Protein AF-A0A0N8H5M4-F1 (afdb_monomer_lite)

Structure (mmCIF, N/CA/C/O backbone):
data_AF-A0A0N8H5M4-F1
#
_entry.id   AF-A0A0N8H5M4-F1
#
loop_
_atom_site.group_PDB
_atom_site.id
_atom_site.type_symbol
_atom_site.label_atom_id
_atom_site.label_alt_id
_atom_site.label_comp_id
_atom_site.label_asym_id
_atom_site.label_entity_id
_atom_site.label_seq_id
_atom_site.pdbx_PDB_ins_code
_atom_site.Cartn_x
_atom_site.Cartn_y
_atom_site.Cartn_z
_atom_site.occupancy
_atom_site.B_iso_or_equiv
_atom_site.auth_seq_id
_atom_site.auth_comp_id
_atom_site.auth_asym_id
_atom_site.auth_atom_id
_atom_site.pdbx_PDB_model_num
ATOM 1 N N . MET A 1 1 ? -62.788 48.405 -39.556 1.00 37.62 1 MET A N 1
ATOM 2 C CA . MET A 1 1 ? -63.525 47.145 -39.774 1.00 37.62 1 MET A CA 1
ATOM 3 C C . MET A 1 1 ? -62.569 46.245 -40.528 1.00 37.62 1 MET A C 1
ATOM 5 O O . MET A 1 1 ? -62.285 46.554 -41.677 1.00 37.62 1 MET A O 1
ATOM 9 N N . PRO A 1 2 ? -61.886 45.372 -39.782 1.00 44.59 2 PRO A N 1
ATOM 10 C CA . PRO A 1 2 ? -60.475 45.684 -39.524 1.00 44.59 2 PRO A CA 1
ATOM 11 C C . PRO A 1 2 ? -59.575 44.454 -39.722 1.00 44.59 2 PRO A C 1
ATOM 13 O O . PRO A 1 2 ? -59.964 43.331 -39.426 1.00 44.59 2 PRO A O 1
ATOM 16 N N . ASP A 1 3 ? -58.442 44.598 -40.395 1.00 27.02 3 ASP A N 1
ATOM 17 C CA . ASP A 1 3 ? -57.163 45.068 -39.841 1.00 27.02 3 ASP A CA 1
ATOM 18 C C . ASP A 1 3 ? -56.631 44.174 -38.709 1.00 27.02 3 ASP A C 1
ATOM 20 O O . ASP A 1 3 ? -56.912 44.365 -37.528 1.00 27.02 3 ASP A O 1
ATOM 24 N N . SER A 1 4 ? -55.810 43.205 -39.114 1.00 34.00 4 SER A N 1
ATOM 25 C CA . SER A 1 4 ? -54.630 42.723 -38.380 1.00 34.00 4 SER A CA 1
ATOM 26 C C . SER A 1 4 ? -53.701 43.894 -38.011 1.00 34.00 4 SER A C 1
ATOM 28 O O . SER A 1 4 ? -53.547 44.784 -38.854 1.00 34.00 4 SER A O 1
ATOM 30 N N . PRO A 1 5 ? -53.056 43.917 -36.818 1.00 43.84 5 PRO A N 1
ATOM 31 C CA . PRO A 1 5 ? -51.705 43.326 -36.673 1.00 43.84 5 PRO A CA 1
ATOM 32 C C . PRO A 1 5 ? -51.276 42.802 -35.261 1.00 43.84 5 PRO A C 1
ATOM 34 O O . PRO A 1 5 ? -51.741 43.293 -34.242 1.00 43.84 5 PRO A O 1
ATOM 37 N N . VAL A 1 6 ? -50.342 41.826 -35.276 1.00 34.84 6 VAL A N 1
ATOM 38 C CA . VAL A 1 6 ? -49.089 41.588 -34.479 1.00 34.84 6 VAL A CA 1
ATOM 39 C C . VAL A 1 6 ? -49.078 41.716 -32.928 1.00 34.84 6 VAL A C 1
ATOM 41 O O . VAL A 1 6 ? -49.584 42.685 -32.371 1.00 34.84 6 VAL A O 1
ATOM 44 N N . PRO A 1 7 ? -48.348 40.814 -32.227 1.00 31.52 7 PRO A N 1
ATOM 45 C CA . PRO A 1 7 ? -47.165 41.270 -31.478 1.00 31.52 7 PRO A CA 1
ATOM 46 C C . PRO A 1 7 ? -45.878 40.455 -31.746 1.00 31.52 7 PRO A C 1
ATOM 48 O O . PRO A 1 7 ? -45.910 39.244 -31.954 1.00 31.52 7 PRO A O 1
ATOM 51 N N . ASN A 1 8 ? -44.766 41.198 -31.740 1.00 27.83 8 ASN A N 1
ATOM 52 C CA . ASN A 1 8 ? -43.361 40.806 -31.891 1.00 27.83 8 ASN A CA 1
ATOM 53 C C . ASN A 1 8 ? -42.763 40.165 -30.622 1.00 27.83 8 ASN A C 1
ATOM 55 O O . ASN A 1 8 ? -43.157 40.518 -29.513 1.00 27.83 8 ASN A O 1
ATOM 59 N N . ASP A 1 9 ? -41.752 39.321 -30.860 1.00 30.03 9 ASP A N 1
ATOM 60 C CA . ASP A 1 9 ? -40.502 39.054 -30.117 1.00 30.03 9 ASP A CA 1
ATOM 61 C C . ASP A 1 9 ? -40.310 39.592 -28.686 1.00 30.03 9 ASP A C 1
ATOM 63 O O . ASP A 1 9 ? -40.304 40.800 -28.457 1.00 30.03 9 ASP A O 1
ATOM 67 N N . ALA A 1 10 ? -39.917 38.698 -27.769 1.00 25.28 10 ALA A N 1
ATOM 68 C CA . ALA A 1 10 ? -38.540 38.610 -27.247 1.00 25.28 10 ALA A CA 1
ATOM 69 C C . ALA A 1 10 ? -38.411 37.375 -26.329 1.00 25.28 10 ALA A C 1
ATOM 71 O O . ALA A 1 10 ? -39.339 37.043 -25.596 1.00 25.28 10 ALA A O 1
ATOM 72 N N . GLY A 1 11 ? -37.286 36.666 -26.435 1.00 26.17 11 GLY A N 1
ATOM 73 C CA . GLY A 1 11 ? -37.124 35.291 -25.968 1.00 26.17 11 GLY A CA 1
ATOM 74 C C . GLY A 1 11 ? -36.993 35.069 -24.463 1.00 26.17 11 GLY A C 1
ATOM 75 O O . GLY A 1 11 ? -36.697 35.977 -23.692 1.00 26.17 11 GLY A O 1
ATOM 76 N N . ASP A 1 12 ? -37.129 33.796 -24.096 1.00 25.80 12 ASP A N 1
ATOM 77 C CA . ASP A 1 12 ? -36.547 33.243 -22.882 1.00 25.80 12 ASP A CA 1
ATOM 78 C C . ASP A 1 12 ? -35.993 31.846 -23.202 1.00 25.80 12 ASP A C 1
ATOM 80 O O . ASP A 1 12 ? -36.721 30.923 -23.579 1.00 25.80 12 ASP A O 1
ATOM 84 N N . HIS A 1 13 ? -34.667 31.732 -23.150 1.00 30.00 13 HIS A N 1
ATOM 85 C CA . HIS A 1 13 ? -33.951 30.467 -23.204 1.00 30.00 13 HIS A CA 1
ATOM 86 C C . HIS A 1 13 ? -34.023 29.844 -21.809 1.00 30.00 13 HIS A C 1
ATOM 88 O O . HIS A 1 13 ? -33.253 30.202 -20.925 1.00 30.00 13 HIS A O 1
ATOM 94 N N . GLY A 1 14 ? -34.922 28.882 -21.631 1.00 25.58 14 GLY A N 1
ATOM 95 C CA . GLY A 1 14 ? -35.011 28.084 -20.414 1.00 25.58 14 GLY A CA 1
ATOM 96 C C . GLY A 1 14 ? -35.632 26.730 -20.716 1.00 25.58 14 GLY A C 1
ATOM 97 O O . GLY A 1 14 ? -36.817 26.522 -20.484 1.00 25.58 14 GLY A O 1
ATOM 98 N N . SER A 1 15 ? -34.850 25.808 -21.279 1.00 24.70 15 SER A N 1
ATOM 99 C CA . SER A 1 15 ? -35.245 24.404 -21.406 1.00 24.70 15 SER A CA 1
ATOM 100 C C . SER A 1 15 ? -35.231 23.750 -20.021 1.00 24.70 15 SER A C 1
ATOM 102 O O . SER A 1 15 ? -34.211 23.220 -19.581 1.00 24.70 15 SER A O 1
ATOM 104 N N . SER A 1 16 ? -36.361 23.812 -19.321 1.00 26.50 16 SER A N 1
ATOM 105 C CA . SER A 1 16 ? -36.652 22.984 -18.156 1.00 26.50 16 SER A CA 1
ATOM 106 C C . SER A 1 16 ? -36.881 21.537 -18.603 1.00 26.50 16 SER A C 1
ATOM 108 O O . SER A 1 16 ? -37.829 21.226 -19.325 1.00 26.50 16 SER A O 1
ATOM 110 N N . LEU A 1 17 ? -35.994 20.633 -18.184 1.00 25.94 17 LEU A N 1
ATOM 111 C CA . LEU A 1 17 ? -36.285 19.199 -18.177 1.00 25.94 17 LEU A CA 1
ATOM 112 C C . LEU A 1 17 ? -37.403 18.917 -17.148 1.00 25.94 17 LEU A C 1
ATOM 114 O O . LEU A 1 17 ? -37.484 19.615 -16.136 1.00 25.94 17 LEU A O 1
ATOM 118 N N . PRO A 1 18 ? -38.288 17.938 -17.402 1.00 28.33 18 PRO A N 1
ATOM 119 C CA . PRO A 1 18 ? -39.512 17.741 -16.632 1.00 28.33 18 PRO A CA 1
ATOM 120 C C . PRO A 1 18 ? -39.230 17.214 -15.216 1.00 28.33 18 PRO A C 1
ATOM 122 O O . PRO A 1 18 ? -38.476 16.258 -15.037 1.00 28.33 18 PRO A O 1
ATOM 125 N N . GLU A 1 19 ? -39.892 17.805 -14.217 1.00 32.44 19 GLU A N 1
ATOM 126 C CA . GLU A 1 19 ? -39.996 17.272 -12.855 1.00 32.44 19 GLU A CA 1
ATOM 127 C C . GLU A 1 19 ? -40.595 15.857 -12.881 1.00 32.44 19 GLU A C 1
ATOM 129 O O . GLU A 1 19 ? -41.802 15.670 -13.033 1.00 32.44 19 GLU A O 1
ATOM 134 N N . LEU A 1 20 ? -39.757 14.840 -12.687 1.00 28.84 20 LEU A N 1
ATOM 135 C CA . LEU A 1 20 ? -40.200 13.516 -12.255 1.00 28.84 20 LEU A CA 1
ATOM 136 C C . LEU A 1 20 ? -40.468 13.568 -10.744 1.00 28.84 20 LEU A C 1
ATOM 138 O O . LEU A 1 20 ? -39.641 13.168 -9.921 1.00 28.84 20 LEU A O 1
ATOM 142 N N . SER A 1 21 ? -41.641 14.077 -10.371 1.00 31.70 21 SER A N 1
ATOM 143 C CA . SER A 1 21 ? -42.228 13.854 -9.051 1.00 31.70 21 SER A CA 1
ATOM 144 C C . SER A 1 21 ? -42.687 12.395 -8.957 1.00 31.70 21 SER A C 1
ATOM 146 O O . SER A 1 21 ? -43.831 12.043 -9.229 1.00 31.70 21 SER A O 1
ATOM 148 N N . ILE A 1 22 ? -41.766 11.501 -8.591 1.00 37.31 22 ILE A N 1
ATOM 149 C CA . ILE A 1 22 ? -42.132 10.140 -8.189 1.00 37.31 22 ILE A CA 1
ATOM 150 C C . ILE A 1 22 ? -42.882 10.266 -6.856 1.00 37.31 22 ILE A C 1
ATOM 152 O O . ILE A 1 22 ? -42.269 10.386 -5.793 1.00 37.31 22 ILE A O 1
ATOM 156 N N . GLU A 1 23 ? -44.215 10.286 -6.903 1.00 36.38 23 GLU A N 1
ATOM 157 C CA . GLU A 1 23 ? -45.057 10.112 -5.719 1.00 36.38 23 GLU A CA 1
ATOM 158 C C . GLU A 1 23 ? -44.729 8.746 -5.091 1.00 36.38 23 GLU A C 1
ATOM 160 O O . GLU A 1 23 ? -45.238 7.711 -5.523 1.00 36.38 23 GLU A O 1
ATOM 165 N N . GLU A 1 24 ? -43.861 8.699 -4.066 1.00 50.28 24 GLU A N 1
ATOM 166 C CA . GLU A 1 24 ? -43.756 7.466 -3.279 1.00 50.28 24 GLU A CA 1
ATOM 167 C C . GLU A 1 24 ? -45.148 7.183 -2.675 1.00 50.28 24 GLU A C 1
ATOM 169 O O . GLU A 1 24 ? -45.769 8.108 -2.135 1.00 50.28 24 GLU A O 1
ATOM 174 N N . PRO A 1 25 ? -45.646 5.936 -2.706 1.00 47.28 25 PRO A N 1
ATOM 175 C CA . PRO A 1 25 ? -46.982 5.605 -2.215 1.00 47.28 25 PRO A CA 1
ATOM 176 C C . PRO A 1 25 ? -47.180 6.018 -0.745 1.00 47.28 25 PRO A C 1
ATOM 178 O O . PRO A 1 25 ? -46.230 6.057 0.040 1.00 47.28 25 PRO A O 1
ATOM 181 N N . SER A 1 26 ? -48.420 6.320 -0.345 1.00 49.78 26 SER A N 1
ATOM 182 C CA . SER A 1 26 ? -48.770 6.641 1.048 1.00 49.78 26 SER A CA 1
ATOM 183 C C . SER A 1 26 ? -48.481 5.446 1.970 1.00 49.78 26 SER A C 1
ATOM 185 O O . SER A 1 26 ? -49.097 4.392 1.814 1.00 49.78 26 SER A O 1
ATOM 187 N N . ARG A 1 27 ? -47.557 5.591 2.930 1.00 62.12 27 ARG A N 1
ATOM 188 C CA . ARG A 1 27 ? -47.071 4.501 3.806 1.00 62.12 27 ARG A CA 1
ATOM 189 C C . ARG A 1 27 ? -47.353 4.771 5.280 1.00 62.12 27 ARG A C 1
ATOM 191 O O . ARG A 1 27 ? -47.233 5.905 5.729 1.00 62.12 27 ARG A O 1
ATOM 198 N N . SER A 1 28 ? -47.671 3.726 6.041 1.00 61.53 28 SER A N 1
ATOM 199 C CA . SER A 1 28 ? -48.086 3.812 7.452 1.00 61.53 28 SER A CA 1
ATOM 200 C C . SER A 1 28 ? -46.942 3.913 8.477 1.00 61.53 28 SER A C 1
ATOM 202 O O . SER A 1 28 ? -47.205 3.929 9.675 1.00 61.53 28 SER A O 1
ATOM 204 N N . GLY A 1 29 ? -45.675 3.936 8.044 1.00 63.72 29 GLY A N 1
ATOM 205 C CA . GLY A 1 29 ? -44.494 3.948 8.926 1.00 63.72 29 GLY A CA 1
ATOM 206 C C . GLY A 1 29 ? -44.137 2.599 9.582 1.00 63.72 29 GLY A C 1
ATOM 207 O O . GLY A 1 29 ? -43.062 2.481 10.159 1.00 63.72 29 GLY A O 1
ATOM 208 N N . PHE A 1 30 ? -44.992 1.572 9.460 1.00 72.06 30 PHE A N 1
ATOM 209 C CA . PHE A 1 30 ? -44.821 0.244 10.086 1.00 72.06 30 PHE A CA 1
ATOM 210 C C . PHE A 1 30 ? -44.531 -0.909 9.103 1.00 72.06 30 PHE A C 1
ATOM 212 O O . PHE A 1 30 ? -44.166 -2.003 9.508 1.00 72.06 30 PHE A O 1
ATOM 219 N N . GLN A 1 31 ? -44.743 -0.737 7.798 1.00 64.44 31 GLN A N 1
ATOM 220 C CA . GLN A 1 31 ? -44.633 -1.842 6.833 1.00 64.44 31 GLN A CA 1
ATOM 221 C C . GLN A 1 31 ? -43.302 -1.794 6.085 1.00 64.44 31 GLN A C 1
ATOM 223 O O . GLN A 1 31 ? -43.162 -0.969 5.186 1.00 64.44 31 GLN A O 1
ATOM 228 N N . THR A 1 32 ? -42.351 -2.679 6.428 1.00 58.28 32 THR A N 1
ATOM 229 C CA . THR A 1 32 ? -41.020 -2.699 5.774 1.00 58.28 32 THR A CA 1
ATOM 230 C C . THR A 1 32 ? -40.547 -4.037 5.209 1.00 58.28 32 THR A C 1
ATOM 232 O O . THR A 1 32 ? -39.591 -4.057 4.436 1.00 58.28 32 THR A O 1
ATOM 235 N N . SER A 1 33 ? -41.214 -5.156 5.521 1.00 54.38 33 SER A N 1
ATOM 236 C CA . SER A 1 33 ? -40.814 -6.482 5.006 1.00 54.38 33 SER A CA 1
ATOM 237 C C . SER A 1 33 ? -40.836 -6.536 3.477 1.00 54.38 33 SER A C 1
ATOM 239 O O . SER A 1 33 ? -39.895 -7.034 2.859 1.00 54.38 33 SER A O 1
ATOM 241 N N . ASP A 1 34 ? -41.857 -5.926 2.876 1.00 57.69 34 ASP A N 1
ATOM 242 C CA . ASP A 1 34 ? -42.096 -5.938 1.430 1.00 57.69 34 ASP A CA 1
ATOM 243 C C . ASP A 1 34 ? -41.511 -4.710 0.731 1.00 57.69 34 ASP A C 1
ATOM 245 O O . ASP A 1 34 ? -41.918 -4.363 -0.376 1.00 57.69 34 ASP A O 1
ATOM 249 N N . GLU A 1 35 ? -40.575 -4.009 1.382 1.00 64.62 35 GLU A N 1
ATOM 250 C CA . GLU A 1 35 ? -39.999 -2.824 0.766 1.00 64.62 35 GLU A CA 1
ATOM 251 C C . GLU A 1 35 ? -39.234 -3.181 -0.513 1.00 64.62 35 GLU A C 1
ATOM 253 O O . GLU A 1 35 ? -38.322 -4.017 -0.464 1.00 64.62 35 GLU A O 1
ATOM 258 N N . PRO A 1 36 ? -39.591 -2.557 -1.647 1.00 67.38 36 PRO A N 1
ATOM 259 C CA . PRO A 1 36 ? -38.844 -2.714 -2.881 1.00 67.38 36 PRO A CA 1
ATOM 260 C C . PRO A 1 36 ? -37.422 -2.182 -2.688 1.00 67.38 36 PRO A C 1
ATOM 262 O O . PRO A 1 36 ? -37.188 -1.281 -1.872 1.00 67.38 36 PRO A O 1
ATOM 265 N N . HIS A 1 37 ? -36.471 -2.764 -3.413 1.00 75.69 37 HIS A N 1
ATOM 266 C CA . HIS A 1 37 ? -35.094 -2.300 -3.399 1.00 75.69 37 HIS A CA 1
ATOM 267 C C . HIS A 1 37 ? -35.050 -0.820 -3.814 1.00 75.69 37 HIS A C 1
ATOM 269 O O . HIS A 1 37 ? -35.879 -0.402 -4.623 1.00 75.69 37 HIS A O 1
ATOM 275 N N . PRO A 1 38 ? -34.113 0.005 -3.318 1.00 76.19 38 PRO A N 1
ATOM 276 C CA . PRO A 1 38 ? -33.990 1.390 -3.768 1.00 76.19 38 PRO A CA 1
ATOM 277 C C . PRO A 1 38 ? -34.025 1.587 -5.292 1.00 76.19 38 PRO A C 1
ATOM 279 O O . PRO A 1 38 ? -34.680 2.508 -5.771 1.00 76.19 38 PRO A O 1
ATOM 282 N N . THR A 1 39 ? -33.418 0.673 -6.054 1.00 72.62 39 THR A N 1
ATOM 283 C CA . THR A 1 39 ? -33.432 0.683 -7.532 1.00 72.62 39 THR A CA 1
ATOM 284 C C . THR A 1 39 ? -34.775 0.360 -8.170 1.00 72.62 39 THR A C 1
ATOM 286 O O . THR A 1 39 ? -34.979 0.656 -9.340 1.00 72.62 39 THR A O 1
ATOM 289 N N . ASP A 1 40 ? -35.686 -0.257 -7.425 1.00 75.31 40 ASP A N 1
ATOM 290 C CA . ASP A 1 40 ? -37.055 -0.511 -7.873 1.00 75.31 40 ASP A CA 1
ATOM 291 C C . ASP A 1 40 ? -37.943 0.732 -7.652 1.00 75.31 40 ASP A C 1
ATOM 293 O O . ASP A 1 40 ? -39.021 0.842 -8.234 1.00 75.31 40 ASP A O 1
ATOM 297 N N . VAL A 1 41 ? -37.521 1.654 -6.773 1.00 75.62 41 VAL A N 1
ATOM 298 C CA . VAL A 1 41 ? -38.261 2.877 -6.408 1.00 75.62 41 VAL A CA 1
ATOM 299 C C . VAL A 1 41 ? -37.751 4.087 -7.176 1.00 75.62 41 VAL A C 1
ATOM 301 O O . VAL A 1 41 ? -38.543 4.923 -7.608 1.00 75.62 41 VAL A O 1
ATOM 304 N N . ILE A 1 42 ? -36.434 4.202 -7.312 1.00 73.25 42 ILE A N 1
ATOM 305 C CA . ILE A 1 42 ? -35.784 5.313 -7.989 1.00 73.25 42 ILE A CA 1
ATOM 306 C C . ILE A 1 42 ? -35.186 4.784 -9.282 1.00 73.25 42 ILE A C 1
ATOM 308 O O . ILE A 1 42 ? -34.427 3.816 -9.270 1.00 73.25 42 ILE A O 1
ATOM 312 N N . ALA A 1 43 ? -35.544 5.424 -10.397 1.00 56.94 43 ALA A N 1
ATOM 313 C CA . ALA A 1 43 ? -35.020 5.063 -11.704 1.00 56.94 43 ALA A CA 1
ATOM 314 C C . ALA A 1 43 ? -33.484 5.111 -11.683 1.00 56.94 43 ALA A C 1
ATOM 316 O O . ALA A 1 43 ? -32.891 6.090 -11.226 1.00 56.94 43 ALA A O 1
ATOM 317 N N . GLY A 1 44 ? -32.841 4.057 -12.189 1.00 54.41 44 GLY A N 1
ATOM 318 C CA . GLY A 1 44 ? -31.430 4.142 -12.546 1.00 54.41 44 GLY A CA 1
ATOM 319 C C . GLY A 1 44 ? -31.269 5.247 -13.586 1.00 54.41 44 GLY A C 1
ATOM 320 O O . GLY A 1 44 ? -31.954 5.224 -14.609 1.00 54.41 44 GLY A O 1
ATOM 321 N N . GLY A 1 45 ? -30.426 6.241 -13.303 1.00 51.91 45 GLY A N 1
ATOM 322 C CA . GLY A 1 45 ? -30.091 7.260 -14.296 1.00 51.91 45 GLY A CA 1
ATOM 323 C C . GLY A 1 45 ? -29.350 6.651 -15.494 1.00 51.91 45 GLY A C 1
ATOM 324 O O . GLY A 1 45 ? -28.971 5.474 -15.448 1.00 51.91 45 GLY A O 1
ATOM 325 N N . PRO A 1 46 ? -29.166 7.417 -16.585 1.00 49.97 46 PRO A N 1
ATOM 326 C CA . PRO A 1 46 ? -28.425 6.956 -17.756 1.00 49.97 46 PRO A CA 1
ATOM 327 C C . PRO A 1 46 ? -27.049 6.447 -17.307 1.00 49.97 46 PRO A C 1
ATOM 329 O O . PRO A 1 46 ? -26.307 7.155 -16.636 1.00 49.97 46 PRO A O 1
ATOM 332 N N . ALA A 1 47 ? -26.776 5.171 -17.579 1.00 46.69 47 ALA A N 1
ATOM 333 C CA . ALA A 1 47 ? -25.691 4.425 -16.956 1.00 46.69 47 ALA A CA 1
ATOM 334 C C . ALA A 1 47 ? -24.319 5.062 -17.230 1.00 46.69 47 ALA A C 1
ATOM 336 O O . ALA A 1 47 ? -23.817 5.009 -18.349 1.00 46.69 47 ALA A O 1
ATOM 337 N N . THR A 1 48 ? -23.707 5.618 -16.187 1.00 51.59 48 THR A N 1
ATOM 338 C CA . THR A 1 48 ? -22.309 6.081 -16.172 1.00 51.59 48 THR A CA 1
ATOM 339 C C . THR A 1 48 ? -21.359 5.035 -15.573 1.00 51.59 48 THR A C 1
ATOM 341 O O . THR A 1 48 ? -20.146 5.144 -15.717 1.00 51.59 48 THR A O 1
ATOM 344 N N . THR A 1 49 ? -21.887 3.983 -14.932 1.00 54.69 49 THR A N 1
ATOM 345 C CA . THR A 1 49 ? -21.113 2.863 -14.370 1.00 54.69 49 THR A CA 1
ATOM 346 C C . THR A 1 49 ? -21.286 1.603 -15.219 1.00 54.69 49 THR A C 1
ATOM 348 O O . THR A 1 49 ? -22.416 1.203 -15.499 1.00 54.69 49 THR A O 1
ATOM 351 N N . LYS A 1 50 ? -20.186 0.931 -15.597 1.00 59.47 50 LYS A N 1
ATOM 352 C CA . LYS A 1 50 ? -20.240 -0.300 -16.416 1.00 59.47 50 LYS A CA 1
ATOM 353 C C . LYS A 1 50 ? -20.928 -1.494 -15.744 1.00 59.47 50 LYS A C 1
ATOM 355 O O . LYS A 1 50 ? -21.369 -2.382 -16.464 1.00 59.47 50 LYS A O 1
ATOM 360 N N . VAL A 1 51 ? -21.034 -1.509 -14.412 1.00 72.88 51 VAL A N 1
ATOM 361 C CA . VAL A 1 51 ? -21.671 -2.594 -13.649 1.00 72.88 51 VAL A CA 1
ATOM 362 C C . VAL A 1 51 ? -23.049 -2.154 -13.165 1.00 72.88 51 VAL A C 1
ATOM 364 O O . VAL A 1 51 ? -23.192 -1.134 -12.488 1.00 72.88 51 VAL A O 1
ATOM 367 N N . GLY A 1 52 ? -24.075 -2.925 -13.522 1.00 80.94 52 GLY A N 1
ATOM 368 C CA . GLY A 1 52 ? -25.456 -2.672 -13.109 1.00 80.94 52 GLY A CA 1
ATOM 369 C C . GLY A 1 52 ? -25.778 -3.246 -11.726 1.00 80.94 52 GLY A C 1
ATOM 370 O O . GLY A 1 52 ? -25.145 -4.191 -11.260 1.00 80.94 52 GLY A O 1
ATOM 371 N N . ILE A 1 53 ? -26.835 -2.741 -11.078 1.00 85.62 53 ILE A N 1
ATOM 372 C CA . ILE A 1 53 ? -27.265 -3.250 -9.762 1.00 85.62 53 ILE A CA 1
ATOM 373 C C . ILE A 1 53 ? -27.622 -4.742 -9.806 1.00 85.62 53 ILE A C 1
ATOM 375 O O . ILE A 1 53 ? -27.377 -5.467 -8.844 1.00 85.62 53 ILE A O 1
ATOM 379 N N . GLN A 1 54 ? -28.182 -5.207 -10.927 1.00 87.25 54 GLN A N 1
ATOM 380 C CA . GLN A 1 54 ? -28.562 -6.605 -11.101 1.00 87.25 54 GLN A CA 1
ATOM 381 C C . GLN A 1 54 ? -27.330 -7.509 -11.178 1.00 87.25 54 GLN A C 1
ATOM 383 O O . GLN A 1 54 ? -27.317 -8.562 -10.560 1.00 87.25 54 GLN A O 1
ATOM 388 N N . GLU A 1 55 ? -26.270 -7.062 -11.848 1.00 88.56 55 GLU A N 1
ATOM 389 C CA . GLU A 1 55 ? -25.005 -7.794 -11.937 1.00 88.56 55 GLU A CA 1
ATOM 390 C C . GLU A 1 55 ? -24.335 -7.920 -10.562 1.00 88.56 55 GLU A C 1
ATOM 392 O O . GLU A 1 55 ? -23.921 -9.009 -10.168 1.00 88.56 55 GLU A O 1
ATOM 397 N N . LEU A 1 56 ? -24.329 -6.835 -9.774 1.00 90.69 56 LEU A N 1
ATOM 398 C CA . LEU A 1 56 ? -23.872 -6.875 -8.380 1.00 90.69 56 LEU A CA 1
ATOM 399 C C . LEU A 1 56 ? -24.711 -7.841 -7.535 1.00 90.69 56 LEU A C 1
ATOM 401 O O . LEU A 1 56 ? -24.172 -8.573 -6.708 1.00 90.69 56 LEU A O 1
ATOM 405 N N . ARG A 1 57 ? -26.033 -7.849 -7.738 1.00 92.56 57 ARG A N 1
ATOM 406 C CA . ARG A 1 57 ? -26.953 -8.740 -7.026 1.00 92.56 57 ARG A CA 1
ATOM 407 C C . ARG A 1 57 ? -26.706 -10.206 -7.378 1.00 92.56 57 ARG A C 1
ATOM 409 O O . ARG A 1 57 ? -26.716 -11.037 -6.476 1.00 92.56 57 ARG A O 1
ATOM 416 N N . ASP A 1 58 ? -26.494 -10.505 -8.655 1.00 93.62 58 ASP A N 1
ATOM 417 C CA . ASP A 1 58 ? -26.300 -11.864 -9.171 1.00 93.62 58 ASP A CA 1
ATOM 418 C C . ASP A 1 58 ? -24.954 -12.464 -8.739 1.00 93.62 58 ASP A C 1
ATOM 420 O O . ASP A 1 58 ? -24.841 -13.681 -8.592 1.00 93.62 58 ASP A O 1
ATOM 424 N N . ALA A 1 59 ? -23.949 -11.622 -8.477 1.00 94.00 59 ALA A N 1
ATOM 425 C CA . ALA A 1 59 ? -22.669 -12.053 -7.921 1.00 94.00 59 ALA A CA 1
ATOM 426 C C . ALA A 1 59 ? -22.760 -12.479 -6.447 1.00 94.00 59 ALA A C 1
ATOM 428 O O . ALA A 1 59 ? -21.968 -13.305 -5.989 1.00 94.00 59 ALA A O 1
ATOM 429 N N . ILE A 1 60 ? -23.715 -11.933 -5.689 1.00 96.69 60 ILE A N 1
ATOM 430 C CA . ILE A 1 60 ? -23.872 -12.231 -4.265 1.00 96.69 60 ILE A CA 1
ATOM 431 C C . ILE A 1 60 ? -24.577 -13.586 -4.089 1.00 96.69 60 ILE A C 1
ATOM 433 O O . ILE A 1 60 ? -25.662 -13.796 -4.642 1.00 96.69 60 ILE A O 1
ATOM 437 N N . PRO A 1 61 ? -24.043 -14.495 -3.250 1.00 96.44 61 PRO A N 1
ATOM 438 C CA . PRO A 1 61 ? -24.690 -15.770 -2.971 1.00 96.44 61 PRO A CA 1
ATOM 439 C C . PRO A 1 61 ? -26.154 -15.607 -2.511 1.00 96.44 61 PRO A C 1
ATOM 441 O O . PRO A 1 61 ? -26.434 -14.828 -1.594 1.00 96.44 61 PRO A O 1
ATOM 444 N N . PRO A 1 62 ? -27.123 -16.360 -3.077 1.00 95.06 62 PRO A N 1
ATOM 445 C CA . PRO A 1 62 ? -28.545 -16.162 -2.782 1.00 95.06 62 PRO A CA 1
ATOM 446 C C . PRO A 1 62 ? -28.941 -16.326 -1.308 1.00 95.06 62 PRO A C 1
ATOM 448 O O . PRO A 1 62 ? -29.992 -15.828 -0.895 1.00 95.06 62 PRO A O 1
ATOM 451 N N . HIS A 1 63 ? -28.146 -17.043 -0.504 1.00 94.62 63 HIS A N 1
ATOM 452 C CA . HIS A 1 63 ? -28.398 -17.178 0.933 1.00 94.62 63 HIS A CA 1
ATOM 453 C C . HIS A 1 63 ? -28.095 -15.897 1.711 1.00 94.62 63 HIS A C 1
ATOM 455 O O . HIS A 1 63 ? -28.747 -15.676 2.727 1.00 94.62 63 HIS A O 1
ATOM 461 N N . CYS A 1 64 ? -27.205 -15.027 1.221 1.00 95.75 64 CYS A N 1
ATOM 462 C CA . CYS A 1 64 ? -26.885 -13.753 1.868 1.00 95.75 64 CYS A CA 1
ATOM 463 C C . CYS A 1 64 ? -28.110 -12.833 1.978 1.00 95.75 64 CYS A C 1
ATOM 465 O O . CYS A 1 64 ? -28.212 -12.044 2.909 1.00 95.75 64 CYS A O 1
ATOM 467 N N . PHE A 1 65 ? -29.085 -12.967 1.074 1.00 93.38 65 PHE A N 1
ATOM 468 C CA . PHE A 1 65 ? -30.337 -12.200 1.098 1.00 93.38 65 PHE A CA 1
ATOM 469 C C . PHE A 1 65 ? -31.417 -12.789 2.016 1.00 93.38 65 PHE A C 1
ATOM 471 O O . PHE A 1 65 ? -32.541 -12.283 2.045 1.00 93.38 65 PHE A O 1
ATOM 478 N N . LYS A 1 66 ? -31.133 -13.887 2.725 1.00 91.81 66 LYS A N 1
ATOM 479 C CA . LYS A 1 66 ? -32.109 -14.571 3.578 1.00 91.81 66 LYS A CA 1
ATOM 480 C C . LYS A 1 66 ? -31.657 -14.523 5.036 1.00 91.81 66 LYS A C 1
ATOM 482 O O . LYS A 1 66 ? -30.665 -15.167 5.376 1.00 91.81 66 LYS A O 1
ATOM 487 N N . PRO A 1 67 ? -32.395 -13.831 5.922 1.00 93.19 67 PRO A N 1
ATOM 488 C CA . PRO A 1 67 ? -32.046 -13.805 7.331 1.00 93.19 67 PRO A CA 1
ATOM 489 C C . PRO A 1 67 ? -32.170 -15.196 7.948 1.00 93.19 67 PRO A C 1
ATOM 491 O O . PRO A 1 67 ? -33.156 -15.910 7.756 1.00 93.19 67 PRO A O 1
ATOM 494 N N . ASN A 1 68 ? -31.168 -15.561 8.737 1.00 94.50 68 ASN A N 1
ATOM 495 C CA . ASN A 1 68 ? -31.168 -16.756 9.556 1.00 94.50 68 ASN A CA 1
ATOM 496 C C . ASN A 1 68 ? -31.538 -16.387 10.997 1.00 94.50 68 ASN A C 1
ATOM 498 O O . ASN A 1 68 ? -30.739 -15.811 11.732 1.00 94.50 68 ASN A O 1
ATOM 502 N N . HIS A 1 69 ? -32.743 -16.771 11.422 1.00 90.75 69 HIS A N 1
ATOM 503 C CA . HIS A 1 69 ? -33.257 -16.440 12.753 1.00 90.75 69 HIS A CA 1
ATOM 504 C C . HIS A 1 69 ? -32.363 -16.921 13.902 1.00 90.75 69 HIS A C 1
ATOM 506 O O . HIS A 1 69 ? -32.301 -16.251 14.929 1.00 90.75 69 HIS A O 1
ATOM 512 N N . LEU A 1 70 ? -31.668 -18.056 13.747 1.00 94.31 70 LEU A N 1
ATOM 513 C CA . LEU A 1 70 ? -30.761 -18.556 14.783 1.00 94.31 70 LEU A CA 1
ATOM 514 C C . LEU A 1 70 ? -29.559 -17.627 14.944 1.00 94.31 70 LEU A C 1
ATOM 516 O O . LEU A 1 70 ? -29.210 -17.290 16.071 1.00 94.31 70 LEU A O 1
ATOM 520 N N . TRP A 1 71 ? -28.968 -17.178 13.835 1.00 96.19 71 TRP A N 1
ATOM 521 C CA . TRP A 1 71 ? -27.846 -16.240 13.866 1.00 96.19 71 TRP A CA 1
ATOM 522 C C . TRP A 1 71 ? -28.269 -14.862 14.369 1.00 96.19 71 TRP A C 1
ATOM 524 O O . TRP A 1 71 ? -27.639 -14.341 15.287 1.00 96.19 71 TRP A O 1
ATOM 534 N N . SER A 1 72 ? -29.375 -14.312 13.864 1.00 96.38 72 SER A N 1
ATOM 535 C CA . SER A 1 72 ? -29.898 -13.018 14.321 1.00 96.38 72 SER A CA 1
ATOM 536 C C . SER A 1 72 ? -30.171 -13.016 15.835 1.00 96.38 72 SER A C 1
ATOM 538 O O . SER A 1 72 ? -29.726 -12.126 16.561 1.00 96.38 72 SER A O 1
ATOM 540 N N . LEU A 1 73 ? -30.837 -14.059 16.351 1.00 97.00 73 LEU A N 1
ATOM 541 C CA . LEU A 1 73 ? -31.078 -14.202 17.790 1.00 97.00 73 LEU A CA 1
ATOM 542 C C . LEU A 1 73 ? -29.789 -14.447 18.579 1.00 97.00 73 LEU A C 1
ATOM 544 O O . LEU A 1 73 ? -29.657 -13.931 19.686 1.00 97.00 73 LEU A O 1
ATOM 548 N N . PHE A 1 74 ? -28.834 -15.202 18.032 1.00 97.94 74 PHE A N 1
ATOM 549 C CA . PHE A 1 74 ? -27.543 -15.428 18.676 1.00 97.94 74 PHE A CA 1
ATOM 550 C C . PHE A 1 74 ? -26.808 -14.110 18.940 1.00 97.94 74 PHE A C 1
ATOM 552 O O . PHE A 1 74 ? -26.403 -13.873 20.078 1.00 97.94 74 PHE A O 1
ATOM 559 N N . TYR A 1 75 ? -26.678 -13.236 17.937 1.00 97.94 75 TYR A N 1
ATOM 560 C CA . TYR A 1 75 ? -26.004 -11.944 18.103 1.00 97.94 75 TYR A CA 1
ATOM 561 C C . TYR A 1 75 ? -26.745 -11.027 19.084 1.00 97.94 75 TYR A C 1
ATOM 563 O O . TYR A 1 75 ? -26.107 -10.420 19.946 1.00 97.94 75 TYR A O 1
ATOM 571 N N . LEU A 1 76 ? -28.083 -11.007 19.040 1.00 98.25 76 LEU A N 1
ATOM 572 C CA . LEU A 1 76 ? -28.897 -10.277 20.015 1.00 98.25 76 LEU A CA 1
ATOM 573 C C . LEU A 1 76 ? -28.651 -10.767 21.448 1.00 98.25 76 LEU A C 1
ATOM 575 O O . LEU A 1 76 ? -28.350 -9.973 22.339 1.00 98.25 76 LEU A O 1
ATOM 579 N N . PHE A 1 77 ? -28.759 -12.075 21.689 1.00 98.44 77 PHE A N 1
ATOM 580 C CA . PHE A 1 77 ? -28.573 -12.633 23.027 1.00 98.44 77 PHE A CA 1
ATOM 581 C C . PHE A 1 77 ? -27.136 -12.499 23.523 1.00 98.44 77 PHE A C 1
ATOM 583 O O . PHE A 1 77 ? -26.931 -12.250 24.710 1.00 98.44 77 PHE A O 1
ATOM 590 N N . ARG A 1 78 ? -26.148 -12.621 22.632 1.00 98.00 78 ARG A N 1
ATOM 591 C CA . ARG A 1 78 ? -24.734 -12.395 22.942 1.00 98.00 78 ARG A CA 1
ATOM 592 C C . ARG A 1 78 ? -24.508 -10.980 23.473 1.00 98.00 78 ARG A C 1
ATOM 594 O O . ARG A 1 78 ? -23.944 -10.823 24.554 1.00 98.00 78 ARG A O 1
ATOM 601 N N . ASP A 1 79 ? -24.977 -9.966 22.752 1.00 98.19 79 ASP A N 1
ATOM 602 C CA . ASP A 1 79 ? -24.749 -8.567 23.125 1.00 98.19 79 ASP A CA 1
ATOM 603 C C . ASP A 1 79 ? -25.527 -8.187 24.392 1.00 98.19 79 ASP A C 1
ATOM 605 O O . ASP A 1 79 ? -24.994 -7.507 25.272 1.00 98.19 79 ASP A O 1
ATOM 609 N N . LEU A 1 80 ? -26.751 -8.706 24.560 1.00 98.44 80 LEU A N 1
ATOM 610 C CA . LEU A 1 80 ? -27.502 -8.567 25.811 1.00 98.44 80 LEU A CA 1
ATOM 611 C C . LEU A 1 80 ? -26.780 -9.236 26.989 1.00 98.44 80 LEU A C 1
ATOM 613 O O . LEU A 1 80 ? -26.718 -8.658 28.075 1.00 98.44 80 LEU A O 1
ATOM 617 N N . ALA A 1 81 ? -26.193 -10.419 26.791 1.00 98.50 81 ALA A N 1
ATOM 618 C CA . ALA A 1 81 ? -25.424 -11.103 27.826 1.00 98.50 81 ALA A CA 1
ATOM 619 C C . ALA A 1 81 ? -24.175 -10.303 28.226 1.00 98.50 81 ALA A C 1
ATOM 621 O O . ALA A 1 81 ? -23.901 -10.166 29.420 1.00 98.50 81 ALA A O 1
ATOM 622 N N . TYR A 1 82 ? -23.455 -9.718 27.263 1.00 98.50 82 TYR A N 1
ATOM 623 C CA . TYR A 1 82 ? -22.341 -8.812 27.552 1.00 98.50 82 TYR A CA 1
ATOM 624 C C . TYR A 1 82 ? -22.796 -7.579 28.329 1.00 98.50 82 TYR A C 1
ATOM 626 O O . TYR A 1 82 ? -22.154 -7.212 29.313 1.00 98.50 82 TYR A O 1
ATOM 634 N N . ALA A 1 83 ? -23.923 -6.974 27.946 1.00 98.19 83 ALA A N 1
ATOM 635 C CA . ALA A 1 83 ? -24.446 -5.802 28.631 1.00 98.19 83 ALA A CA 1
ATOM 636 C C . ALA A 1 83 ? -24.840 -6.108 30.085 1.00 98.19 83 ALA A C 1
ATOM 638 O O . ALA A 1 83 ? -24.484 -5.361 30.994 1.00 98.19 83 ALA A O 1
ATOM 639 N N . VAL A 1 84 ? -25.522 -7.232 30.323 1.00 98.19 84 VAL A N 1
ATOM 640 C CA . VAL A 1 84 ? -25.892 -7.675 31.676 1.00 98.19 84 VAL A CA 1
ATOM 641 C C . VAL A 1 84 ? -24.654 -8.014 32.505 1.00 98.19 84 VAL A C 1
ATOM 643 O O . VAL A 1 84 ? -24.586 -7.647 33.679 1.00 98.19 84 VAL A O 1
ATOM 646 N N . LEU A 1 85 ? -23.658 -8.679 31.912 1.00 98.31 85 LEU A N 1
ATOM 647 C CA . LEU A 1 85 ? -22.407 -9.009 32.592 1.00 98.31 85 LEU A CA 1
ATOM 648 C C . LEU A 1 85 ? -21.652 -7.747 33.019 1.00 98.31 85 LEU A C 1
ATOM 650 O O . LEU A 1 85 ? -21.226 -7.652 34.167 1.00 98.31 85 LEU A O 1
ATOM 654 N N . LEU A 1 86 ? -21.502 -6.770 32.126 1.00 98.25 86 LEU A N 1
ATOM 655 C CA . LEU A 1 86 ? -20.830 -5.510 32.436 1.00 98.25 86 LEU A CA 1
ATOM 656 C C . LEU A 1 86 ? -21.579 -4.728 33.522 1.00 98.25 86 LEU A C 1
ATOM 658 O O . LEU A 1 86 ? -20.942 -4.247 34.459 1.00 98.25 86 LEU A O 1
ATOM 662 N N . LEU A 1 87 ? -22.914 -4.672 33.473 1.00 96.88 87 LEU A N 1
ATOM 663 C CA . LEU A 1 87 ? -23.724 -4.056 34.530 1.00 96.88 87 LEU A CA 1
ATOM 664 C C . LEU A 1 87 ? -23.567 -4.783 35.878 1.00 96.88 87 LEU A C 1
ATOM 666 O O . LEU A 1 87 ? -23.460 -4.155 36.936 1.00 96.88 87 LEU A O 1
ATOM 670 N N . TYR A 1 88 ? -23.504 -6.117 35.857 1.00 96.62 88 TYR A N 1
ATOM 671 C CA . TYR A 1 88 ? -23.203 -6.909 37.046 1.00 96.62 88 TYR A CA 1
ATOM 672 C C . TYR A 1 88 ? -21.813 -6.576 37.601 1.00 96.62 88 TYR A C 1
ATOM 674 O O . TYR A 1 88 ? -21.685 -6.354 38.806 1.00 96.62 88 TYR A O 1
ATOM 682 N N . LEU A 1 89 ? -20.786 -6.480 36.753 1.00 95.31 89 LEU A N 1
ATOM 683 C CA . LEU A 1 89 ? -19.433 -6.097 37.165 1.00 95.31 89 LEU A CA 1
ATOM 684 C C . LEU A 1 89 ? -19.392 -4.673 37.736 1.00 95.31 89 LEU A C 1
ATOM 686 O O . LEU A 1 89 ? -18.786 -4.465 38.787 1.00 95.31 89 LEU A O 1
ATOM 690 N N . TYR A 1 90 ? -20.108 -3.725 37.123 1.00 94.44 90 TYR A N 1
ATOM 691 C CA . TYR A 1 90 ? -20.299 -2.377 37.662 1.00 94.44 90 TYR A CA 1
ATOM 692 C C . TYR A 1 90 ? -20.838 -2.416 39.099 1.00 94.44 90 TYR A C 1
ATOM 694 O O . TYR A 1 90 ? -20.284 -1.759 39.982 1.00 94.44 90 TYR A O 1
ATOM 702 N N . SER A 1 91 ? -21.843 -3.258 39.377 1.00 92.38 91 SER A N 1
ATOM 703 C CA . SER A 1 91 ? -22.421 -3.392 40.726 1.00 92.38 91 SER A CA 1
ATOM 704 C C . SER A 1 91 ? -21.415 -3.862 41.790 1.00 92.38 91 SER A C 1
ATOM 706 O O . SER A 1 91 ? -21.644 -3.676 42.986 1.00 92.38 91 SER A O 1
ATOM 708 N N . LYS A 1 92 ? -20.288 -4.460 41.376 1.00 92.12 92 LYS A N 1
ATOM 709 C CA . LYS A 1 92 ? -19.215 -4.916 42.272 1.00 92.12 92 LYS A CA 1
ATOM 710 C C . LYS A 1 92 ? -18.135 -3.865 42.519 1.00 92.12 92 LYS A C 1
ATOM 712 O O . LYS A 1 92 ? -17.409 -3.999 43.504 1.00 92.12 92 LYS A O 1
ATOM 717 N N . ILE A 1 93 ? -18.048 -2.813 41.697 1.00 89.94 93 ILE A N 1
ATOM 718 C CA . ILE A 1 93 ? -17.023 -1.762 41.826 1.00 89.94 93 ILE A CA 1
ATOM 719 C C . ILE A 1 93 ? -17.049 -1.102 43.218 1.00 89.94 93 ILE A C 1
ATOM 721 O O . ILE A 1 93 ? -15.983 -1.022 43.834 1.00 89.94 93 ILE A O 1
ATOM 725 N N . PRO A 1 94 ? -18.205 -0.687 43.784 1.00 84.25 94 PRO A N 1
ATOM 726 C CA . PRO A 1 94 ? -18.220 -0.056 45.105 1.00 84.25 94 PRO A CA 1
ATOM 727 C C . PRO A 1 94 ? -17.657 -0.962 46.205 1.00 84.25 94 PRO A C 1
ATOM 729 O O . PRO A 1 94 ? -16.851 -0.518 47.019 1.00 84.25 94 PRO A O 1
ATOM 732 N N . ALA A 1 95 ? -18.022 -2.249 46.207 1.00 82.69 95 ALA A N 1
ATOM 733 C CA . ALA A 1 95 ? -17.518 -3.211 47.185 1.00 82.69 95 ALA A CA 1
ATOM 734 C C . ALA A 1 95 ? -16.001 -3.421 47.042 1.00 82.69 95 ALA A C 1
ATOM 736 O O . ALA A 1 95 ? -15.291 -3.401 48.046 1.00 82.69 95 ALA A O 1
ATOM 737 N N . LEU A 1 96 ? -15.506 -3.532 45.804 1.00 80.00 96 LEU A N 1
ATOM 738 C CA . LEU A 1 96 ? -14.085 -3.707 45.493 1.00 80.00 96 LEU A CA 1
ATOM 739 C C . LEU A 1 96 ? -13.234 -2.513 45.957 1.00 80.00 96 LEU A C 1
ATOM 741 O O . LEU A 1 96 ? -12.136 -2.694 46.480 1.00 80.00 96 LEU A O 1
ATOM 745 N N . VAL A 1 97 ? -13.740 -1.290 45.781 1.00 81.31 97 VAL A N 1
ATOM 746 C CA . VAL A 1 97 ? -12.974 -0.065 46.054 1.00 81.31 97 VAL A CA 1
ATOM 747 C C . VAL A 1 97 ? -13.152 0.437 47.492 1.00 81.31 97 VAL A C 1
ATOM 749 O O . VAL A 1 97 ? -12.213 0.988 48.064 1.00 81.31 97 VAL A O 1
ATOM 752 N N . SER A 1 98 ? -14.304 0.197 48.128 1.00 71.00 98 SER A N 1
ATOM 753 C CA . SER A 1 98 ? -14.564 0.612 49.520 1.00 71.00 98 SER A CA 1
ATOM 754 C C . SER A 1 98 ? -13.618 -0.017 50.554 1.00 71.00 98 SER A C 1
ATOM 756 O O . SER A 1 98 ? -13.413 0.559 51.622 1.00 71.00 98 SER A O 1
ATOM 758 N N . GLN A 1 99 ? -13.020 -1.167 50.226 1.00 66.31 99 GLN A N 1
ATOM 759 C CA . GLN A 1 99 ? -12.099 -1.923 51.083 1.00 66.31 99 GLN A CA 1
ATOM 760 C C . GLN A 1 99 ? -10.619 -1.616 50.792 1.00 66.31 99 GLN A C 1
ATOM 762 O O . GLN A 1 99 ? -9.734 -2.140 51.464 1.00 66.31 99 GLN A O 1
ATOM 767 N N . SER A 1 100 ? -10.338 -0.766 49.800 1.00 67.06 100 SER A N 1
ATOM 768 C CA . SER A 1 100 ? -8.989 -0.452 49.328 1.00 67.06 100 SER A CA 1
ATOM 769 C C . SER A 1 100 ? -8.545 0.947 49.782 1.00 67.06 100 SER A C 1
ATOM 771 O O . SER A 1 100 ? -9.361 1.875 49.792 1.00 67.06 100 SER A O 1
ATOM 773 N N . PRO A 1 101 ? -7.251 1.165 50.100 1.00 73.62 101 PRO A N 1
ATOM 774 C CA . PRO A 1 101 ? -6.717 2.509 50.344 1.00 73.62 101 PRO A CA 1
ATOM 775 C C . PRO A 1 101 ? -6.799 3.417 49.101 1.00 73.62 101 PRO A C 1
ATOM 777 O O . PRO A 1 101 ? -6.645 4.632 49.207 1.00 73.62 101 PRO A O 1
ATOM 780 N N . PHE A 1 102 ? -7.093 2.857 47.924 1.00 74.12 102 PHE A N 1
ATOM 781 C CA . PHE A 1 102 ? -7.112 3.557 46.644 1.00 74.12 102 PHE A CA 1
ATOM 782 C C . PHE A 1 102 ? -8.530 3.908 46.168 1.00 74.12 102 PHE A C 1
ATOM 784 O O . PHE A 1 102 ? -8.940 3.519 45.074 1.00 74.12 102 PHE A O 1
ATOM 791 N N . ARG A 1 103 ? -9.291 4.686 46.952 1.00 76.56 103 ARG A N 1
ATOM 792 C CA . ARG A 1 103 ? -10.666 5.094 46.578 1.00 76.56 103 ARG A CA 1
ATOM 793 C C . ARG A 1 103 ? -10.766 5.801 45.220 1.00 76.56 103 ARG A C 1
ATOM 795 O O . ARG A 1 103 ? -11.784 5.702 44.546 1.00 76.56 103 ARG A O 1
ATOM 802 N N . LEU A 1 104 ? -9.694 6.467 44.790 1.00 81.81 104 LEU A N 1
ATOM 803 C CA . LEU A 1 104 ? -9.628 7.140 43.490 1.00 81.81 104 LEU A CA 1
ATOM 804 C C . LEU A 1 104 ? -9.600 6.171 42.293 1.00 81.81 104 LEU A C 1
ATOM 806 O O . LEU A 1 104 ? -9.947 6.590 41.192 1.00 81.81 104 LEU A O 1
ATOM 810 N N . LEU A 1 105 ? -9.271 4.883 42.487 1.00 82.81 105 LEU A N 1
ATOM 811 C CA . LEU A 1 105 ? -9.326 3.868 41.420 1.00 82.81 105 LEU A CA 1
ATOM 812 C C . LEU A 1 105 ? -10.754 3.566 40.947 1.00 82.81 105 LEU A C 1
ATOM 814 O O . LEU A 1 105 ? -10.926 2.991 39.874 1.00 82.81 105 LEU A O 1
ATOM 818 N N . GLN A 1 106 ? -11.776 3.985 41.698 1.00 87.50 106 GLN A N 1
ATOM 819 C CA . GLN A 1 106 ? -13.165 3.862 41.267 1.00 87.50 106 GLN A CA 1
ATOM 820 C C . GLN A 1 106 ? -13.410 4.573 39.930 1.00 87.50 106 GLN A C 1
ATOM 822 O O . GLN A 1 106 ? -14.050 3.997 39.058 1.00 87.50 106 GLN A O 1
ATOM 827 N N . TYR A 1 107 ? -12.879 5.782 39.725 1.00 89.69 107 TYR A N 1
ATOM 828 C CA . TYR A 1 107 ? -13.170 6.556 38.513 1.00 89.69 107 TYR A CA 1
ATOM 829 C C . TYR A 1 107 ? -12.581 5.938 37.233 1.00 89.69 107 TYR A C 1
ATOM 831 O O . TYR A 1 107 ? -13.334 5.787 36.274 1.00 89.69 107 TYR A O 1
ATOM 839 N N . PRO A 1 108 ? -11.308 5.492 37.188 1.00 92.38 108 PRO A N 1
ATOM 840 C CA . PRO A 1 108 ? -10.798 4.727 36.049 1.00 92.38 108 PRO A CA 1
ATOM 841 C C . PRO A 1 108 ? -11.613 3.464 35.740 1.00 92.38 108 PRO A C 1
ATOM 843 O O . PRO A 1 108 ? -11.879 3.187 34.573 1.00 92.38 108 PRO A O 1
ATOM 846 N N . LEU A 1 109 ? -12.060 2.722 36.764 1.00 92.50 109 LEU A N 1
ATOM 847 C CA . LEU A 1 109 ? -12.901 1.533 36.572 1.00 92.50 109 LEU A CA 1
ATOM 848 C C . LEU A 1 109 ? -14.280 1.888 36.001 1.00 92.50 109 LEU A C 1
ATOM 850 O O . LEU A 1 109 ? -14.778 1.187 35.123 1.00 92.50 109 LEU A O 1
ATOM 854 N N . LEU A 1 110 ? -14.881 2.988 36.458 1.00 94.44 110 LEU A N 1
ATOM 855 C CA . LEU A 1 110 ? -16.150 3.498 35.937 1.00 94.44 110 LEU A CA 1
ATOM 856 C C . LEU A 1 110 ? -16.031 3.991 34.490 1.00 94.44 110 LEU A C 1
ATOM 858 O O . LEU A 1 110 ? -16.924 3.736 33.682 1.00 94.44 110 LEU A O 1
ATOM 862 N N . ILE A 1 111 ? -14.920 4.643 34.138 1.00 95.44 111 ILE A N 1
ATOM 863 C CA . ILE A 1 111 ? -14.622 5.061 32.761 1.00 95.44 111 ILE A CA 1
ATOM 864 C C . ILE A 1 111 ? -14.439 3.834 31.862 1.00 95.44 111 ILE A C 1
ATOM 866 O O . ILE A 1 111 ? -15.036 3.775 30.787 1.00 95.44 111 ILE A O 1
ATOM 870 N N . ALA A 1 112 ? -13.679 2.832 32.314 1.00 96.19 112 ALA A N 1
ATOM 871 C CA . ALA A 1 112 ? -13.471 1.588 31.578 1.00 96.19 112 ALA A CA 1
ATOM 872 C C . ALA A 1 112 ? -14.784 0.815 31.369 1.00 96.19 112 ALA A C 1
ATOM 874 O O . ALA A 1 112 ? -15.061 0.375 30.254 1.00 96.19 112 ALA A O 1
ATOM 875 N N . TYR A 1 113 ? -15.622 0.711 32.411 1.00 97.19 113 TYR A N 1
ATOM 876 C CA . TYR A 1 113 ? -16.979 0.173 32.297 1.00 97.19 113 TYR A CA 1
ATOM 877 C C . TYR A 1 113 ? -17.786 0.949 31.256 1.00 97.19 113 TYR A C 1
ATOM 879 O O . TYR A 1 113 ? -18.353 0.339 30.358 1.00 97.19 113 TYR A O 1
ATOM 887 N N . SER A 1 114 ? -17.798 2.282 31.337 1.00 97.81 114 SER A N 1
ATOM 888 C CA . SER A 1 114 ? -18.605 3.117 30.444 1.00 97.81 114 SER A CA 1
ATOM 889 C C . SER A 1 114 ? -18.206 2.945 28.981 1.00 97.81 114 SER A C 1
ATOM 891 O O . SER A 1 114 ? -19.073 2.819 28.120 1.00 97.81 114 SER A O 1
ATOM 893 N N . PHE A 1 115 ? -16.902 2.885 28.704 1.00 97.31 115 PHE A N 1
ATOM 894 C CA . PHE A 1 115 ? -16.372 2.629 27.368 1.00 97.31 115 PHE A CA 1
ATOM 895 C C . PHE A 1 115 ? -16.769 1.238 26.855 1.00 97.31 115 PHE A C 1
ATOM 897 O O . PHE A 1 115 ? -17.338 1.119 25.772 1.00 97.31 115 PHE A O 1
ATOM 904 N N . ALA A 1 116 ? -16.530 0.185 27.647 1.00 98.06 116 ALA A N 1
ATOM 905 C CA . ALA A 1 116 ? -16.857 -1.189 27.263 1.00 98.06 116 ALA A CA 1
ATOM 906 C C . ALA A 1 116 ? -18.369 -1.393 27.068 1.00 98.06 116 ALA A C 1
ATOM 908 O O . ALA A 1 116 ? -18.799 -2.007 26.093 1.00 98.06 116 ALA A O 1
ATOM 909 N N . GLN A 1 117 ? -19.182 -0.833 27.964 1.00 98.44 117 GLN A N 1
ATOM 910 C CA . GLN A 1 117 ? -20.639 -0.867 27.883 1.00 98.44 117 GLN A CA 1
ATOM 911 C C . GLN A 1 117 ? -21.138 -0.118 26.642 1.00 98.44 117 GLN A C 1
ATOM 913 O O . GLN A 1 117 ? -22.038 -0.606 25.961 1.00 98.44 117 GLN A O 1
ATOM 918 N N . GLY A 1 118 ? -20.519 1.019 26.312 1.00 98.12 118 GLY A N 1
ATOM 919 C CA . GLY A 1 118 ? -20.796 1.776 25.094 1.00 98.12 118 GLY A CA 1
ATOM 920 C C . GLY A 1 118 ? -20.491 0.999 23.811 1.00 98.12 118 GLY A C 1
ATOM 921 O O . GLY A 1 118 ? -21.283 1.047 22.873 1.00 98.12 118 GLY A O 1
ATOM 922 N N . LEU A 1 119 ? -19.400 0.223 23.770 1.00 97.62 119 LEU A N 1
ATOM 923 C CA . LEU A 1 119 ? -19.096 -0.661 22.633 1.00 97.62 119 LEU A CA 1
ATOM 924 C C . LEU A 1 119 ? -20.187 -1.720 22.430 1.00 97.62 119 LEU A C 1
ATOM 926 O O . LEU A 1 119 ? -20.678 -1.895 21.317 1.00 97.62 119 LEU A O 1
ATOM 930 N N . VAL A 1 120 ? -20.603 -2.386 23.510 1.00 98.50 120 VAL A N 1
ATOM 931 C CA . VAL A 1 120 ? -21.666 -3.405 23.468 1.00 98.50 120 VAL A CA 1
ATOM 932 C C . VAL A 1 120 ? -23.004 -2.796 23.050 1.00 98.50 120 VAL A C 1
ATOM 934 O O . VAL A 1 120 ? -23.713 -3.356 22.219 1.00 98.50 120 VAL A O 1
ATOM 937 N N . TRP A 1 121 ? -23.355 -1.628 23.588 1.00 98.56 121 TRP A N 1
ATOM 938 C CA . TRP A 1 121 ? -24.585 -0.934 23.206 1.00 98.56 121 TRP A CA 1
ATOM 939 C C . TRP A 1 121 ? -24.557 -0.405 21.773 1.00 98.56 121 TRP A C 1
ATOM 941 O O . TRP A 1 121 ? -25.606 -0.338 21.144 1.00 98.56 121 TRP A O 1
ATOM 951 N N . THR A 1 122 ? -23.380 -0.100 21.223 1.00 98.19 122 THR A N 1
ATOM 952 C CA . THR A 1 122 ? -23.241 0.196 19.790 1.00 98.19 122 THR A CA 1
ATOM 953 C C . THR A 1 122 ? -23.548 -1.048 18.949 1.00 98.19 122 THR A C 1
ATOM 955 O O . THR A 1 122 ? -24.217 -0.941 17.927 1.00 98.19 122 THR A O 1
ATOM 958 N N . GLY A 1 123 ? -23.166 -2.245 19.405 1.00 98.00 123 GLY A N 1
ATOM 959 C CA . GLY A 1 123 ? -23.601 -3.506 18.791 1.00 98.00 123 GLY A CA 1
ATOM 960 C C . GLY A 1 123 ? -25.125 -3.678 18.793 1.00 98.00 123 GLY A C 1
ATOM 961 O O . GLY A 1 123 ? -25.721 -3.951 17.752 1.00 98.00 123 GLY A O 1
ATOM 962 N N . LEU A 1 124 ? -25.782 -3.407 19.929 1.00 98.50 124 LEU A N 1
ATOM 963 C CA . LEU A 1 124 ? -27.251 -3.415 20.024 1.00 98.50 124 LEU A CA 1
ATOM 964 C C . LEU A 1 124 ? -27.910 -2.365 19.117 1.00 98.50 124 LEU A C 1
ATOM 966 O O . LEU A 1 124 ? -28.959 -2.634 18.530 1.00 98.50 124 LEU A O 1
ATOM 970 N N . TRP A 1 125 ? -27.293 -1.187 18.983 1.00 98.25 125 TRP A N 1
ATOM 971 C CA . TRP A 1 125 ? -27.737 -0.147 18.056 1.00 98.25 125 TRP A CA 1
ATOM 972 C C . TRP A 1 125 ? -27.762 -0.651 16.612 1.00 98.25 125 TRP A C 1
ATOM 974 O O . TRP A 1 125 ? -28.738 -0.420 15.898 1.00 98.25 125 TRP A O 1
ATOM 984 N N . ILE A 1 126 ? -26.713 -1.372 16.208 1.00 97.81 126 ILE A N 1
ATOM 985 C CA . ILE A 1 126 ? -26.561 -1.929 14.861 1.00 97.81 126 ILE A CA 1
ATOM 986 C C . ILE A 1 126 ? -27.581 -3.045 14.607 1.00 97.81 126 ILE A C 1
ATOM 988 O O . ILE A 1 126 ? -28.245 -3.017 13.581 1.00 97.81 126 ILE A O 1
ATOM 992 N N . ILE A 1 127 ? -27.813 -3.952 15.561 1.00 97.88 127 ILE A N 1
ATOM 993 C CA . ILE A 1 127 ? -28.856 -4.995 15.436 1.00 97.88 127 ILE A CA 1
ATOM 994 C C . ILE A 1 127 ? -30.245 -4.371 15.230 1.00 97.88 127 ILE A C 1
ATOM 996 O O . ILE A 1 127 ? -31.069 -4.836 14.439 1.00 97.88 127 ILE A O 1
ATOM 1000 N N . ALA A 1 128 ? -30.532 -3.295 15.951 1.00 97.75 128 ALA A N 1
ATOM 1001 C CA . ALA A 1 128 ? -31.788 -2.577 15.816 1.00 97.75 128 ALA A CA 1
ATOM 1002 C C . ALA A 1 128 ? -31.868 -1.762 14.512 1.00 97.75 128 ALA A C 1
ATOM 1004 O O . ALA A 1 128 ? -32.944 -1.619 13.930 1.00 97.75 128 ALA A O 1
ATOM 1005 N N . HIS A 1 129 ? -30.727 -1.298 14.003 1.00 95.88 129 HIS A N 1
ATOM 1006 C CA . HIS A 1 129 ? -30.615 -0.724 12.666 1.00 95.88 129 HIS A CA 1
ATOM 1007 C C . HIS A 1 129 ? -30.894 -1.772 11.574 1.00 95.88 129 HIS A C 1
ATOM 1009 O O . HIS A 1 129 ? -31.677 -1.490 10.668 1.00 95.88 129 HIS A O 1
ATOM 1015 N N . GLU A 1 130 ? -30.405 -3.006 11.712 1.00 94.69 130 GLU A N 1
ATOM 1016 C CA . GLU A 1 130 ? -30.732 -4.111 10.799 1.00 94.69 130 GLU A CA 1
ATOM 1017 C C . GLU A 1 130 ? -32.215 -4.472 10.816 1.00 94.69 130 GLU A C 1
ATOM 1019 O O . GLU A 1 130 ? -32.809 -4.765 9.775 1.00 94.69 130 GLU A O 1
ATOM 1024 N N . CYS A 1 131 ? -32.846 -4.412 11.991 1.00 95.25 131 CYS A N 1
ATOM 1025 C CA . CYS A 1 131 ? -34.297 -4.511 12.092 1.00 95.25 131 CYS A CA 1
ATOM 1026 C C . CYS A 1 131 ? -34.973 -3.406 11.262 1.00 95.25 131 CYS A C 1
ATOM 1028 O O . CYS A 1 131 ? -35.947 -3.659 10.558 1.00 95.25 131 CYS A O 1
ATOM 1030 N N . GLY A 1 132 ? -34.433 -2.184 11.298 1.00 92.81 132 GLY A N 1
ATOM 1031 C CA . GLY A 1 132 ? -34.850 -1.067 10.444 1.00 92.81 132 GLY A CA 1
ATOM 1032 C C . GLY A 1 132 ? -34.881 -1.412 8.950 1.00 92.81 132 GLY A C 1
ATOM 1033 O O . GLY A 1 132 ? -35.817 -1.025 8.253 1.00 92.81 132 GLY A O 1
ATOM 1034 N N . HIS A 1 133 ? -33.919 -2.213 8.490 1.00 92.06 133 HIS A N 1
ATOM 1035 C CA . HIS A 1 133 ? -33.811 -2.685 7.103 1.00 92.06 133 HIS A CA 1
ATOM 1036 C C . HIS A 1 133 ? -34.547 -3.995 6.822 1.00 92.06 133 HIS A C 1
ATOM 1038 O O . HIS A 1 133 ? -34.566 -4.469 5.691 1.00 92.06 133 HIS A O 1
ATOM 1044 N N . SER A 1 134 ? -35.206 -4.583 7.821 1.00 91.56 134 SER A N 1
ATOM 1045 C CA . SER A 1 134 ? -35.799 -5.926 7.739 1.00 91.56 134 SER A CA 1
ATOM 1046 C C . SER A 1 134 ? -34.772 -7.040 7.460 1.00 91.56 134 SER A C 1
ATOM 1048 O O . SER A 1 134 ? -35.129 -8.089 6.926 1.00 91.56 134 SER A O 1
ATOM 1050 N N . ALA A 1 135 ? -33.507 -6.824 7.836 1.00 93.00 135 ALA A N 1
ATOM 1051 C CA . ALA A 1 135 ? -32.414 -7.788 7.692 1.00 93.00 135 ALA A CA 1
ATOM 1052 C C . ALA A 1 135 ? -32.311 -8.756 8.887 1.00 93.00 135 ALA A C 1
ATOM 1054 O O . ALA A 1 135 ? -31.670 -9.797 8.795 1.00 93.00 135 ALA A O 1
ATOM 1055 N N . PHE A 1 136 ? -32.968 -8.465 10.014 1.00 95.12 136 PHE A N 1
ATOM 1056 C CA . PHE A 1 136 ? -32.912 -9.330 11.197 1.00 95.12 136 PHE A CA 1
ATOM 1057 C C . PHE A 1 136 ? -33.838 -10.556 11.074 1.00 95.12 136 PHE A C 1
ATOM 1059 O O . PHE A 1 136 ? -33.493 -11.660 11.508 1.00 95.12 136 PHE A O 1
ATOM 1066 N N . SER A 1 137 ? -35.025 -10.383 10.485 1.00 93.69 137 SER A N 1
ATOM 1067 C CA . SER A 1 137 ? -36.064 -11.413 10.360 1.00 93.69 137 SER A CA 1
ATOM 1068 C C . SER A 1 137 ? -36.888 -11.232 9.084 1.00 93.69 137 SER A C 1
ATOM 1070 O O . SER A 1 137 ? -37.077 -10.118 8.611 1.00 93.69 137 SER A O 1
ATOM 1072 N N . THR A 1 138 ? -37.472 -12.309 8.560 1.00 90.12 138 THR A N 1
ATOM 1073 C CA . THR A 1 138 ? -38.473 -12.234 7.480 1.00 90.12 138 THR A CA 1
ATOM 1074 C C . THR A 1 138 ? -39.794 -11.590 7.926 1.00 90.12 138 THR A C 1
ATOM 1076 O O . THR A 1 138 ? -40.570 -11.132 7.093 1.00 90.12 138 THR A O 1
ATOM 1079 N N . SER A 1 139 ? -40.065 -11.527 9.235 1.00 90.38 139 SER A N 1
ATOM 1080 C CA . SER A 1 139 ? -41.287 -10.934 9.788 1.00 90.38 139 SER A CA 1
ATOM 1081 C C . SER A 1 139 ? -41.084 -9.455 10.119 1.00 90.38 139 SER A C 1
ATOM 1083 O O . SER A 1 139 ? -40.380 -9.137 11.077 1.00 90.38 139 SER A O 1
ATOM 1085 N N . SER A 1 140 ? -41.789 -8.552 9.429 1.00 87.50 140 SER A N 1
ATOM 1086 C CA . SER A 1 140 ? -41.799 -7.103 9.726 1.00 87.50 140 SER A CA 1
ATOM 1087 C C . SER A 1 140 ? -42.098 -6.807 11.192 1.00 87.50 140 SER A C 1
ATOM 1089 O O . SER A 1 140 ? -41.338 -6.095 11.833 1.00 87.50 140 SER A O 1
ATOM 1091 N N . PHE A 1 141 ? -43.119 -7.454 11.759 1.00 90.62 141 PHE A N 1
ATOM 1092 C CA . PHE A 1 141 ? -43.465 -7.292 13.172 1.00 90.62 141 PHE A CA 1
ATOM 1093 C C . PHE A 1 141 ? -42.306 -7.620 14.129 1.00 90.62 141 PHE A C 1
ATOM 1095 O O . PHE A 1 141 ? -42.108 -6.913 15.110 1.00 90.62 141 PHE A O 1
ATOM 1102 N N . VAL A 1 142 ? -41.531 -8.677 13.857 1.00 93.19 142 VAL A N 1
ATOM 1103 C CA . VAL A 1 142 ? -40.403 -9.078 14.715 1.00 93.19 142 VAL A CA 1
ATOM 1104 C C . VAL A 1 142 ? -39.282 -8.052 14.626 1.00 93.19 142 VAL A C 1
ATOM 1106 O O . VAL A 1 142 ? -38.747 -7.661 15.660 1.00 93.19 142 VAL A O 1
ATOM 1109 N N . ASN A 1 143 ? -38.956 -7.602 13.411 1.00 94.19 143 ASN A N 1
ATOM 1110 C CA . ASN A 1 143 ? -37.995 -6.523 13.213 1.00 94.19 143 ASN A CA 1
ATOM 1111 C C . ASN A 1 143 ? -38.439 -5.268 13.975 1.00 94.19 143 ASN A C 1
ATOM 1113 O O . ASN A 1 143 ? -37.690 -4.757 14.798 1.00 94.19 143 ASN A O 1
ATOM 1117 N N . ASP A 1 144 ? -39.678 -4.822 13.776 1.00 94.56 144 ASP A N 1
ATOM 1118 C CA . ASP A 1 144 ? -40.180 -3.609 14.412 1.00 94.56 144 ASP A CA 1
ATOM 1119 C C . ASP A 1 144 ? -40.228 -3.715 15.928 1.00 94.56 144 ASP A C 1
ATOM 1121 O O . ASP A 1 144 ? -39.839 -2.775 16.609 1.00 94.56 144 ASP A O 1
ATOM 1125 N N . ALA A 1 145 ? -40.657 -4.851 16.476 1.00 95.44 145 ALA A N 1
ATOM 1126 C CA . ALA A 1 145 ? -40.702 -5.049 17.918 1.00 95.44 145 ALA A CA 1
ATOM 1127 C C . ALA A 1 145 ? -39.299 -5.004 18.543 1.00 95.44 145 ALA A C 1
ATOM 1129 O O . ALA A 1 145 ? -39.094 -4.326 19.550 1.00 95.44 145 ALA A O 1
ATOM 1130 N N . ILE A 1 146 ? -38.327 -5.703 17.947 1.00 97.25 146 ILE A N 1
ATOM 1131 C CA . ILE A 1 146 ? -36.949 -5.753 18.457 1.00 97.25 146 ILE A CA 1
ATOM 1132 C C . ILE A 1 146 ? -36.261 -4.400 18.267 1.00 97.25 146 ILE A C 1
ATOM 1134 O O . ILE A 1 146 ? -35.711 -3.854 19.223 1.00 97.25 146 ILE A O 1
ATOM 1138 N N . GLY A 1 147 ? -36.342 -3.835 17.062 1.00 97.31 147 GLY A N 1
ATOM 1139 C CA . GLY A 1 147 ? -35.785 -2.528 16.734 1.00 97.31 147 GLY A CA 1
ATOM 1140 C C . GLY A 1 147 ? -36.354 -1.426 17.623 1.00 97.31 147 GLY A C 1
ATOM 1141 O O . GLY A 1 147 ? -35.585 -0.675 18.221 1.00 97.31 147 GLY A O 1
ATOM 1142 N N . PHE A 1 148 ? -37.678 -1.397 17.815 1.00 97.75 148 PHE A N 1
ATOM 1143 C CA . PHE A 1 148 ? -38.350 -0.452 18.706 1.00 97.75 148 PHE A CA 1
ATOM 1144 C C . PHE A 1 148 ? -37.811 -0.523 20.131 1.00 97.75 148 PHE A C 1
ATOM 1146 O O . PHE A 1 148 ? -37.454 0.511 20.691 1.00 97.75 148 PHE A O 1
ATOM 1153 N N . VAL A 1 149 ? -37.717 -1.719 20.717 1.00 98.19 149 VAL A N 1
ATOM 1154 C CA . VAL A 1 149 ? -37.234 -1.885 22.096 1.00 98.19 149 VAL A CA 1
ATOM 1155 C C . VAL A 1 149 ? -35.780 -1.432 22.233 1.00 98.19 149 VAL A C 1
ATOM 1157 O O . VAL A 1 149 ? -35.460 -0.664 23.141 1.00 98.19 149 VAL A O 1
ATOM 1160 N N . LEU A 1 150 ? -34.905 -1.880 21.333 1.00 98.50 150 LEU A N 1
ATOM 1161 C CA . LEU A 1 150 ? -33.471 -1.602 21.404 1.00 98.50 150 LEU A CA 1
ATOM 1162 C C . LEU A 1 150 ? -33.143 -0.126 21.139 1.00 98.50 150 LEU A C 1
ATOM 1164 O O . LEU A 1 150 ? -32.380 0.472 21.897 1.00 98.50 150 LEU A O 1
ATOM 1168 N N . HIS A 1 151 ? -33.728 0.489 20.107 1.00 98.19 151 HIS A N 1
ATOM 1169 C CA . HIS A 1 151 ? -33.509 1.912 19.819 1.00 98.19 151 HIS A CA 1
ATOM 1170 C C . HIS A 1 151 ? -34.122 2.813 20.890 1.00 98.19 151 HIS A C 1
ATOM 1172 O O . HIS A 1 151 ? -33.454 3.741 21.344 1.00 98.19 151 HIS A O 1
ATOM 1178 N N . SER A 1 152 ? -35.324 2.493 21.384 1.00 98.31 152 SER A N 1
ATOM 1179 C CA . SER A 1 152 ? -35.942 3.239 22.491 1.00 98.31 152 SER A CA 1
ATOM 1180 C C . SER A 1 152 ? -35.076 3.205 23.745 1.00 98.31 152 SER A C 1
ATOM 1182 O O . SER A 1 152 ? -34.901 4.232 24.406 1.00 98.31 152 SER A O 1
ATOM 1184 N N . PHE A 1 153 ? -34.492 2.044 24.066 1.00 98.12 153 PHE A N 1
ATOM 1185 C CA . PHE A 1 153 ? -33.543 1.910 25.171 1.00 98.12 153 PHE A CA 1
ATOM 1186 C C . PHE A 1 153 ? -32.314 2.806 24.996 1.00 98.12 153 PHE A C 1
ATOM 1188 O O . PHE A 1 153 ? -31.765 3.256 25.992 1.00 98.12 153 PHE A O 1
ATOM 1195 N N . LEU A 1 154 ? -31.906 3.110 23.764 1.00 97.62 154 LEU A N 1
ATOM 1196 C CA . LEU A 1 154 ? -30.775 3.984 23.438 1.00 97.62 154 LEU A CA 1
ATOM 1197 C C . LEU A 1 154 ? -31.196 5.440 23.164 1.00 97.62 154 LEU A C 1
ATOM 1199 O O . LEU A 1 154 ? -30.403 6.224 22.645 1.00 97.62 154 LEU A O 1
ATOM 1203 N N . LEU A 1 155 ? -32.427 5.812 23.542 1.00 97.00 155 LEU A N 1
ATOM 1204 C CA . LEU A 1 155 ? -33.025 7.136 23.318 1.00 97.00 155 LEU A CA 1
ATOM 1205 C C . LEU A 1 155 ? -32.994 7.580 21.854 1.00 97.00 155 LEU A C 1
ATOM 1207 O O . LEU A 1 155 ? -32.898 8.771 21.555 1.00 97.00 155 LEU A O 1
ATOM 1211 N N . ALA A 1 156 ? -33.114 6.626 20.940 1.00 96.69 156 ALA A N 1
ATOM 1212 C CA . ALA A 1 156 ? -33.367 6.932 19.554 1.00 96.69 156 ALA A CA 1
ATOM 1213 C C . ALA A 1 156 ? -34.800 6.557 19.169 1.00 96.69 156 ALA A C 1
ATOM 1215 O O . ALA A 1 156 ? -35.244 5.431 19.417 1.00 96.69 156 ALA A O 1
ATOM 1216 N N . PRO A 1 157 ? -35.529 7.472 18.526 1.00 96.81 157 PRO A N 1
ATOM 1217 C CA . PRO A 1 157 ? -36.903 7.214 18.139 1.00 96.81 157 PRO A CA 1
ATOM 1218 C C . PRO A 1 157 ? -36.948 6.281 16.910 1.00 96.81 157 PRO A C 1
ATOM 1220 O O . PRO A 1 157 ? -36.750 6.716 15.781 1.00 96.81 157 PRO A O 1
ATOM 1223 N N . TYR A 1 158 ? -37.196 4.983 17.134 1.00 96.50 158 TYR A N 1
ATOM 1224 C CA . TYR A 1 158 ? -37.022 3.916 16.132 1.00 96.50 158 TYR A CA 1
ATOM 1225 C C . TYR A 1 158 ? -37.716 4.162 14.787 1.00 96.50 158 TYR A C 1
ATOM 1227 O O . TYR A 1 158 ? -37.050 4.164 13.759 1.00 96.50 158 TYR A O 1
ATOM 1235 N N . PHE A 1 159 ? -39.037 4.360 14.754 1.00 95.44 159 PHE A N 1
ATOM 1236 C CA . PHE A 1 159 ? -39.769 4.479 13.486 1.00 95.44 159 PHE A CA 1
ATOM 1237 C C . PHE A 1 159 ? -39.491 5.805 12.784 1.00 95.44 159 PHE A C 1
ATOM 1239 O O . PHE A 1 159 ? -39.467 5.859 11.554 1.00 95.44 159 PHE A O 1
ATOM 1246 N N . SER A 1 160 ? -39.258 6.870 13.552 1.00 94.50 160 SER A N 1
ATOM 1247 C CA . SER A 1 160 ? -38.916 8.164 12.974 1.00 94.50 160 SER A CA 1
ATOM 1248 C C . SER A 1 160 ? -37.516 8.145 12.365 1.00 94.50 160 SER A C 1
ATOM 1250 O O . SER A 1 160 ? -37.361 8.545 11.213 1.00 94.50 160 SER A O 1
ATOM 1252 N N . TRP A 1 161 ? -36.537 7.562 13.065 1.00 94.38 161 TRP A N 1
ATOM 1253 C CA . TRP A 1 161 ? -35.211 7.256 12.529 1.00 94.38 161 TRP A CA 1
ATOM 1254 C C . TRP A 1 161 ? -35.276 6.308 11.328 1.00 94.38 161 TRP A C 1
ATOM 1256 O O . TRP A 1 161 ? -34.613 6.539 10.328 1.00 94.38 161 TRP A O 1
ATOM 1266 N N . LYS A 1 162 ? -36.088 5.252 11.385 1.00 92.81 162 LYS A N 1
ATOM 1267 C CA . LYS A 1 162 ? -36.236 4.277 10.298 1.00 92.81 162 LYS A CA 1
ATOM 1268 C C . LYS A 1 162 ? -36.735 4.945 9.015 1.00 92.81 162 LYS A C 1
ATOM 1270 O O . LYS A 1 162 ? -36.178 4.711 7.945 1.00 92.81 162 LYS A O 1
ATOM 1275 N N . SER A 1 163 ? -37.747 5.812 9.121 1.00 89.75 163 SER A N 1
ATOM 1276 C CA . SER A 1 163 ? -38.291 6.575 7.988 1.00 89.75 163 SER A CA 1
ATOM 1277 C C . SER A 1 163 ? -37.262 7.525 7.371 1.00 89.75 163 SER A C 1
ATOM 1279 O O . SER A 1 163 ? -37.121 7.602 6.146 1.00 89.75 163 SER A O 1
ATOM 1281 N N . THR A 1 164 ? -36.517 8.256 8.202 1.00 90.94 164 THR A N 1
ATOM 1282 C CA . THR A 1 164 ? -35.456 9.142 7.720 1.00 90.94 164 THR A CA 1
ATOM 1283 C C . THR A 1 164 ? -34.308 8.317 7.130 1.00 90.94 164 THR A C 1
ATOM 1285 O O . THR A 1 164 ? -33.981 8.458 5.953 1.00 90.94 164 THR A O 1
ATOM 1288 N N . HIS A 1 165 ? -33.749 7.374 7.873 1.00 91.69 165 HIS A N 1
ATOM 1289 C CA . HIS A 1 165 ? -32.631 6.546 7.430 1.00 91.69 165 HIS A CA 1
ATOM 1290 C C . HIS A 1 165 ? -32.897 5.808 6.106 1.00 91.69 165 HIS A C 1
ATOM 1292 O O . HIS A 1 165 ? -32.007 5.726 5.263 1.00 91.69 165 HIS A O 1
ATOM 1298 N N . ARG A 1 166 ? -34.131 5.363 5.849 1.00 87.81 166 ARG A N 1
ATOM 1299 C CA . ARG A 1 166 ? -34.530 4.819 4.541 1.00 87.81 166 ARG A CA 1
ATOM 1300 C C . ARG A 1 166 ? -34.315 5.812 3.393 1.00 87.81 166 ARG A C 1
ATOM 1302 O O . ARG A 1 166 ? -33.805 5.430 2.345 1.00 87.81 166 ARG A O 1
ATOM 1309 N N . ARG A 1 167 ? -34.695 7.080 3.569 1.00 88.50 167 ARG A N 1
ATOM 1310 C CA . ARG A 1 167 ? -34.467 8.128 2.556 1.00 88.50 167 ARG A CA 1
ATOM 1311 C C . ARG A 1 167 ? -32.987 8.406 2.342 1.00 88.50 167 ARG A C 1
ATOM 1313 O O . ARG A 1 167 ? -32.594 8.653 1.211 1.00 88.50 167 ARG A O 1
ATOM 1320 N N . HIS A 1 168 ? -32.173 8.307 3.391 1.00 91.94 168 HIS A N 1
ATOM 1321 C CA . HIS A 1 168 ? -30.723 8.373 3.238 1.00 91.94 168 HIS A CA 1
ATOM 1322 C C . HIS A 1 168 ? -30.197 7.252 2.330 1.00 91.94 168 HIS A C 1
ATOM 1324 O O . HIS A 1 168 ? -29.454 7.543 1.408 1.00 91.94 168 HIS A O 1
ATOM 1330 N N . HIS A 1 169 ? -30.629 6.002 2.516 1.00 90.88 169 HIS A N 1
ATOM 1331 C CA . HIS A 1 169 ? -30.247 4.894 1.623 1.00 90.88 169 HIS A CA 1
ATOM 1332 C C . HIS A 1 169 ? -30.736 5.085 0.188 1.00 90.88 169 HIS A C 1
ATOM 1334 O O . HIS A 1 169 ? -30.017 4.805 -0.762 1.00 90.88 169 HIS A O 1
ATOM 1340 N N . LEU A 1 170 ? -31.953 5.602 0.026 1.00 88.62 170 LEU A N 1
ATOM 1341 C CA . LEU A 1 170 ? -32.521 5.904 -1.285 1.00 88.62 170 LEU A CA 1
ATOM 1342 C C . LEU A 1 170 ? -31.733 6.980 -2.037 1.00 88.62 170 LEU A C 1
ATOM 1344 O O . LEU A 1 170 ? -31.581 6.863 -3.245 1.00 88.62 170 LEU A O 1
ATOM 1348 N N . TYR A 1 171 ? -31.252 8.007 -1.337 1.00 90.56 171 TYR A N 1
ATOM 1349 C CA . TYR A 1 171 ? -30.656 9.205 -1.931 1.00 90.56 171 TYR A CA 1
ATOM 1350 C C . TYR A 1 171 ? -29.217 9.450 -1.469 1.00 90.56 171 TYR A C 1
ATOM 1352 O O . TYR A 1 171 ? -28.772 10.596 -1.439 1.00 90.56 171 TYR A O 1
ATOM 1360 N N . ALA A 1 172 ? -28.482 8.405 -1.086 1.00 91.25 172 ALA A N 1
ATOM 1361 C CA . ALA A 1 172 ? -27.142 8.544 -0.522 1.00 91.25 172 ALA A CA 1
ATOM 1362 C C . ALA A 1 172 ? -26.245 9.369 -1.458 1.00 91.25 172 ALA A C 1
ATOM 1364 O O . ALA A 1 172 ? -26.193 9.121 -2.661 1.00 91.25 172 ALA A O 1
ATOM 1365 N N . GLY A 1 173 ? -25.576 10.396 -0.934 1.00 89.31 173 GLY A N 1
ATOM 1366 C CA . GLY A 1 173 ? -24.682 11.250 -1.725 1.00 89.31 173 GLY A CA 1
ATOM 1367 C C . GLY A 1 173 ? -25.374 12.242 -2.672 1.00 89.31 173 GLY A C 1
ATOM 1368 O O . GLY A 1 173 ? -24.673 12.972 -3.372 1.00 89.31 173 GLY A O 1
ATOM 1369 N N . HIS A 1 174 ? -26.709 12.311 -2.685 1.00 91.31 174 HIS A N 1
ATOM 1370 C CA . HIS A 1 174 ? -27.477 13.287 -3.457 1.00 91.31 174 HIS A CA 1
ATOM 1371 C C . HIS A 1 174 ? -27.527 14.643 -2.737 1.00 91.31 174 HIS A C 1
ATOM 1373 O O . HIS A 1 174 ? -28.030 14.740 -1.618 1.00 91.31 174 HIS A O 1
ATOM 1379 N N . MET A 1 175 ? -27.106 15.721 -3.400 1.00 90.19 175 MET A N 1
ATOM 1380 C CA . MET A 1 175 ? -26.998 17.052 -2.780 1.00 90.19 175 MET A CA 1
ATOM 1381 C C . MET A 1 175 ? -28.329 17.643 -2.301 1.00 90.19 175 MET A C 1
ATOM 1383 O O . MET A 1 175 ? -28.359 18.325 -1.285 1.00 90.19 175 MET A O 1
ATOM 1387 N N . ASP A 1 176 ? -29.432 17.370 -3.000 1.00 88.44 176 ASP A N 1
ATOM 1388 C CA . ASP A 1 176 ? -30.738 17.947 -2.638 1.00 88.44 176 ASP A CA 1
ATOM 1389 C C . ASP A 1 176 ? -31.668 17.015 -1.848 1.00 88.44 176 ASP A C 1
ATOM 1391 O O . ASP A 1 176 ? -32.670 17.482 -1.317 1.00 88.44 176 ASP A O 1
ATOM 1395 N N . LYS A 1 177 ? -31.387 15.706 -1.797 1.00 89.38 177 LYS A N 1
ATOM 1396 C CA . LYS A 1 177 ? -32.335 14.689 -1.303 1.00 89.38 177 LYS A CA 1
ATOM 1397 C C . LYS A 1 177 ? -31.771 13.777 -0.217 1.00 89.38 177 LYS A C 1
ATOM 1399 O O . LYS A 1 177 ? -32.559 13.144 0.486 1.00 89.38 177 LYS A O 1
ATOM 1404 N N . ASP A 1 178 ? -30.448 13.702 -0.051 1.00 90.31 178 ASP A N 1
ATOM 1405 C CA . ASP A 1 178 ? -29.863 13.000 1.090 1.00 90.31 178 ASP A CA 1
ATOM 1406 C C . ASP A 1 178 ? -30.205 13.758 2.380 1.00 90.31 178 ASP A C 1
ATOM 1408 O O . ASP A 1 178 ? -30.121 14.983 2.449 1.00 90.31 178 ASP A O 1
ATOM 1412 N N . ILE A 1 179 ? -30.592 13.027 3.418 1.00 86.88 179 ILE A N 1
ATOM 1413 C CA . ILE A 1 179 ? -31.015 13.590 4.701 1.00 86.88 179 ILE A CA 1
ATOM 1414 C C . ILE A 1 179 ? -30.049 13.274 5.856 1.00 86.88 179 ILE A C 1
ATOM 1416 O O . ILE A 1 179 ? -30.356 13.566 7.014 1.00 86.88 179 ILE A O 1
ATOM 1420 N N . ASN A 1 180 ? -28.922 12.616 5.569 1.00 85.12 180 ASN A N 1
ATOM 1421 C CA . ASN A 1 180 ? -27.881 12.355 6.556 1.00 85.12 180 ASN A CA 1
ATOM 1422 C C . ASN A 1 180 ? -26.999 13.595 6.726 1.00 85.12 180 ASN A C 1
ATOM 1424 O O . ASN A 1 180 ? -27.398 14.505 7.440 1.00 85.12 180 ASN A O 1
ATOM 1428 N N . TYR A 1 181 ? -25.840 13.675 6.071 1.00 86.94 181 TYR A N 1
ATOM 1429 C CA . TYR A 1 181 ? -24.982 14.860 6.070 1.00 86.94 181 TYR A CA 1
ATOM 1430 C C . TYR A 1 181 ? -24.713 15.313 4.644 1.00 86.94 181 TYR A C 1
ATOM 1432 O O . TYR A 1 181 ? -23.998 14.641 3.898 1.00 86.94 181 TYR A O 1
ATOM 1440 N N . VAL A 1 182 ? -25.261 16.478 4.297 1.00 88.06 182 VAL A N 1
ATOM 1441 C CA . VAL A 1 182 ? -24.997 17.140 3.022 1.00 88.06 182 VAL A CA 1
ATOM 1442 C C . VAL A 1 182 ? -24.033 18.303 3.254 1.00 88.06 182 VAL A C 1
ATOM 1444 O O . VAL A 1 182 ? -24.383 19.264 3.951 1.00 88.06 182 VAL A O 1
ATOM 1447 N N . PRO A 1 183 ? -22.807 18.241 2.704 1.00 89.38 183 PRO A N 1
ATOM 1448 C CA . PRO A 1 183 ? -21.876 19.351 2.814 1.00 89.38 183 PRO A CA 1
ATOM 1449 C C . PRO A 1 183 ? -22.400 20.575 2.047 1.00 89.38 183 PRO A C 1
ATOM 1451 O O . PRO A 1 183 ? -23.020 20.428 0.994 1.00 89.38 183 PRO A O 1
ATOM 1454 N N . PRO A 1 184 ? -22.154 21.799 2.538 1.00 88.56 184 PRO A N 1
ATOM 1455 C CA . PRO A 1 184 ? -22.524 23.001 1.806 1.00 88.56 184 PRO A CA 1
ATOM 1456 C C . PRO A 1 184 ? -21.674 23.156 0.538 1.00 88.56 184 PRO A C 1
ATOM 1458 O O . PRO A 1 184 ? -20.511 22.753 0.499 1.00 88.56 184 PRO A O 1
ATOM 1461 N N . LEU A 1 185 ? -22.242 23.816 -0.472 1.00 88.94 185 LEU A N 1
ATOM 1462 C CA . LEU A 1 185 ? -21.463 24.374 -1.579 1.00 88.94 185 LEU A CA 1
ATOM 1463 C C . LEU A 1 185 ? -20.539 25.481 -1.060 1.00 88.94 185 LEU A C 1
ATOM 1465 O O . LEU A 1 185 ? -20.881 26.166 -0.089 1.00 88.94 185 LEU A O 1
ATOM 1469 N N . ARG A 1 186 ? -19.408 25.698 -1.738 1.00 85.56 186 ARG A N 1
ATOM 1470 C CA . ARG A 1 186 ? -18.424 26.733 -1.378 1.00 85.56 186 ARG A CA 1
ATOM 1471 C C . ARG A 1 186 ? -19.052 28.102 -1.112 1.00 85.56 186 ARG A C 1
ATOM 1473 O O . ARG A 1 186 ? -18.804 28.694 -0.065 1.00 85.56 186 ARG A O 1
ATOM 1480 N N . ASP A 1 187 ? -19.918 28.573 -2.004 1.00 84.69 187 ASP A N 1
ATOM 1481 C CA . ASP A 1 187 ? -20.534 29.901 -1.879 1.00 84.69 187 ASP A CA 1
ATOM 1482 C C . ASP A 1 187 ? -21.485 29.995 -0.681 1.00 84.69 187 ASP A C 1
ATOM 1484 O O . ASP A 1 187 ? -21.518 30.996 0.035 1.00 84.69 187 ASP A O 1
ATOM 1488 N N . VAL A 1 188 ? -22.214 28.911 -0.409 1.00 85.38 188 VAL A N 1
ATOM 1489 C CA . VAL A 1 188 ? -23.099 28.805 0.758 1.00 85.38 188 VAL A CA 1
ATOM 1490 C C . VAL A 1 188 ? -22.277 28.781 2.046 1.00 85.38 188 VAL A C 1
ATOM 1492 O O . VAL A 1 188 ? -22.670 29.385 3.044 1.00 85.38 188 VAL A O 1
ATOM 1495 N N . TYR A 1 189 ? -21.132 28.097 2.039 1.00 85.19 189 TYR A N 1
ATOM 1496 C CA . TYR A 1 189 ? -20.214 28.068 3.173 1.00 85.19 189 TYR A CA 1
ATOM 1497 C C . TYR A 1 189 ? -19.589 29.447 3.435 1.00 85.19 189 TYR A C 1
ATOM 1499 O O . TYR A 1 189 ? -19.597 29.910 4.575 1.00 85.19 189 TYR A O 1
ATOM 1507 N N . ALA A 1 190 ? -19.147 30.146 2.385 1.00 82.38 190 ALA A N 1
ATOM 1508 C CA . ALA A 1 190 ? -18.618 31.508 2.469 1.00 82.38 190 ALA A CA 1
ATOM 1509 C C . ALA A 1 190 ? -19.647 32.476 3.068 1.00 82.38 190 ALA A C 1
ATOM 1511 O O . ALA A 1 190 ? -19.356 33.187 4.033 1.00 82.38 190 ALA A O 1
ATOM 1512 N N . ALA A 1 191 ? -20.887 32.421 2.571 1.00 84.69 191 ALA A N 1
ATOM 1513 C CA . ALA A 1 191 ? -21.984 33.246 3.061 1.00 84.69 191 ALA A CA 1
ATOM 1514 C C . ALA A 1 191 ? -22.290 32.996 4.547 1.00 84.69 191 ALA A C 1
ATOM 1516 O O . ALA A 1 191 ? -22.525 33.948 5.291 1.00 84.69 191 ALA A O 1
ATOM 1517 N N . LYS A 1 192 ? -22.229 31.737 5.014 1.00 81.75 192 LYS A N 1
ATOM 1518 C CA . LYS A 1 192 ? -22.401 31.394 6.440 1.00 81.75 192 LYS A CA 1
ATOM 1519 C C . LYS A 1 192 ? -21.329 32.016 7.337 1.00 81.75 192 LYS A C 1
ATOM 1521 O O . LYS A 1 192 ? -21.616 32.308 8.495 1.00 81.75 192 LYS A O 1
ATOM 1526 N N . LEU A 1 193 ? -20.121 32.222 6.814 1.00 78.12 193 LEU A N 1
ATOM 1527 C CA . LEU A 1 193 ? -19.019 32.875 7.523 1.00 78.12 193 LEU A CA 1
ATOM 1528 C C . LEU A 1 193 ? -19.006 34.403 7.343 1.00 78.12 193 LEU A C 1
ATOM 1530 O O . LEU A 1 193 ? -18.170 35.073 7.944 1.00 78.12 193 LEU A O 1
ATOM 1534 N N . GLY A 1 194 ? -19.920 34.968 6.546 1.00 80.12 194 GLY A N 1
ATOM 1535 C CA . GLY A 1 194 ? -19.920 36.395 6.209 1.00 80.12 194 GLY A CA 1
ATOM 1536 C C . GLY A 1 194 ? -18.745 36.806 5.313 1.00 80.12 194 GLY A C 1
ATOM 1537 O O . GLY A 1 194 ? -18.306 37.952 5.370 1.00 80.12 194 GLY A O 1
ATOM 1538 N N . LEU A 1 195 ? -18.221 35.869 4.519 1.00 78.75 195 LEU A N 1
ATOM 1539 C CA . LEU A 1 195 ? -17.053 36.035 3.653 1.00 78.75 195 LEU A CA 1
ATOM 1540 C C . LEU A 1 195 ? -17.444 35.889 2.179 1.00 78.75 195 LEU A C 1
ATOM 1542 O O . LEU A 1 195 ? -18.423 35.221 1.848 1.00 78.75 195 LEU A O 1
ATOM 1546 N N . ASN A 1 196 ? -16.644 36.460 1.275 1.00 79.06 196 ASN A N 1
ATOM 1547 C CA . ASN A 1 196 ? -16.727 36.120 -0.146 1.00 79.06 196 ASN A CA 1
ATOM 1548 C C . ASN A 1 196 ? -16.025 34.774 -0.425 1.00 79.06 196 ASN A C 1
ATOM 1550 O O . ASN A 1 196 ? -15.034 34.463 0.241 1.00 79.06 196 ASN A O 1
ATOM 1554 N N . PRO A 1 197 ? -16.446 33.999 -1.443 1.00 74.31 197 PRO A N 1
ATOM 1555 C CA . PRO A 1 197 ? -15.878 32.676 -1.741 1.00 74.31 197 PRO A CA 1
ATOM 1556 C C . PRO A 1 197 ? -14.361 32.648 -1.980 1.00 74.31 197 PRO A C 1
ATOM 1558 O O . PRO A 1 197 ? -13.707 31.663 -1.644 1.00 74.31 197 PRO A O 1
ATOM 1561 N N . GLY A 1 198 ? -13.785 33.727 -2.525 1.00 65.44 198 GLY A N 1
ATOM 1562 C CA . GLY A 1 198 ? -12.334 33.859 -2.719 1.00 65.44 198 GLY A CA 1
ATOM 1563 C C . GLY A 1 198 ? -11.549 34.103 -1.424 1.00 65.44 198 GLY A C 1
ATOM 1564 O O . GLY A 1 198 ? -10.367 33.798 -1.357 1.00 65.44 198 GLY A O 1
ATOM 1565 N N . GLN A 1 199 ? -12.205 34.593 -0.367 1.00 67.56 199 GLN A N 1
ATOM 1566 C CA . GLN A 1 199 ? -11.588 34.807 0.950 1.00 67.56 199 GLN A CA 1
ATOM 1567 C C . GLN A 1 199 ? -11.537 33.514 1.778 1.00 67.56 199 GLN A C 1
ATOM 1569 O O . GLN A 1 199 ? -10.820 33.449 2.775 1.00 67.56 199 GLN A O 1
ATOM 1574 N N . LEU A 1 200 ? -12.271 32.474 1.354 1.00 69.62 200 LEU A N 1
ATOM 1575 C CA . LEU A 1 200 ? -12.186 31.129 1.926 1.00 69.62 200 LEU A CA 1
ATOM 1576 C C . LEU A 1 200 ? -10.863 30.427 1.636 1.00 69.62 200 LEU A C 1
ATOM 1578 O O . LEU A 1 200 ? -10.676 29.343 2.160 1.00 69.62 200 LEU A O 1
ATOM 1582 N N . ASP A 1 201 ? -9.971 30.986 0.820 1.00 63.84 201 ASP A N 1
ATOM 1583 C CA . ASP A 1 201 ? -8.626 30.433 0.659 1.00 63.84 201 ASP A CA 1
ATOM 1584 C C . ASP A 1 201 ? -7.643 31.110 1.629 1.00 63.84 201 ASP A C 1
ATOM 1586 O O . ASP A 1 201 ? -6.696 30.483 2.062 1.00 63.84 201 ASP A O 1
ATOM 1590 N N . GLU A 1 202 ? -7.893 32.346 2.075 1.00 56.16 202 GLU A N 1
ATOM 1591 C CA . GLU A 1 202 ? -6.947 33.155 2.873 1.00 56.16 202 GLU A CA 1
ATOM 1592 C C . GLU A 1 202 ? -7.083 32.976 4.399 1.00 56.16 202 GLU A C 1
ATOM 1594 O O . GLU A 1 202 ? -6.232 33.398 5.184 1.00 56.16 202 GLU A O 1
ATOM 1599 N N . LEU A 1 203 ? -8.178 32.370 4.843 1.00 57.56 203 LEU A N 1
ATOM 1600 C CA . LEU A 1 203 ? -8.640 32.364 6.230 1.00 57.56 203 LEU A CA 1
ATOM 1601 C C . LEU A 1 203 ? -8.087 31.183 7.058 1.00 57.56 203 LEU A C 1
ATOM 1603 O O . LEU A 1 203 ? -8.856 30.337 7.485 1.00 57.56 203 LEU A O 1
ATOM 1607 N N . GLY A 1 204 ? -6.764 31.064 7.194 1.00 51.19 204 GLY A N 1
ATOM 1608 C CA . GLY A 1 204 ? -6.082 29.861 7.709 1.00 51.19 204 GLY A CA 1
ATOM 1609 C C . GLY A 1 204 ? -6.843 29.010 8.747 1.00 51.19 204 GLY A C 1
ATOM 1610 O O . GLY A 1 204 ? -7.103 29.468 9.859 1.00 51.19 204 GLY A O 1
ATOM 1611 N N . GLU A 1 205 ? -7.144 27.755 8.408 1.00 51.19 205 GLU A N 1
ATOM 1612 C CA . GLU A 1 205 ? -7.375 26.678 9.373 1.00 51.19 205 GLU A CA 1
ATOM 1613 C C . GLU A 1 205 ? -6.073 26.444 10.154 1.00 51.19 205 GLU A C 1
ATOM 1615 O O . GLU A 1 205 ? -4.977 26.457 9.600 1.00 51.19 205 GLU A O 1
ATOM 1620 N N . ASP A 1 206 ? -6.053 26.149 11.441 1.00 53.28 206 ASP A N 1
ATOM 1621 C CA . ASP A 1 206 ? -7.058 26.137 12.492 1.00 53.28 206 ASP A CA 1
ATOM 1622 C C . ASP A 1 206 ? -6.200 26.079 13.763 1.00 53.28 206 ASP A C 1
ATOM 1624 O O . ASP A 1 206 ? -5.225 25.320 13.829 1.00 53.28 206 ASP A O 1
ATOM 1628 N N . ALA A 1 207 ? -6.528 26.843 14.805 1.00 66.19 207 ALA A N 1
ATOM 1629 C CA . ALA A 1 207 ? -5.904 26.592 16.098 1.00 66.19 207 ALA A CA 1
ATOM 1630 C C . ALA A 1 207 ? -6.255 25.141 16.494 1.00 66.19 207 ALA A C 1
ATOM 1632 O O . ALA A 1 207 ? -7.447 24.828 16.546 1.00 66.19 207 ALA A O 1
ATOM 1633 N N . PRO A 1 208 ? -5.290 24.253 16.814 1.00 75.50 208 PRO A N 1
ATOM 1634 C CA . PRO A 1 208 ? -5.567 22.843 17.124 1.00 75.50 208 PRO A CA 1
ATOM 1635 C C . PRO A 1 208 ? -6.672 22.635 18.171 1.00 75.50 208 PRO A C 1
ATOM 1637 O O . PRO A 1 208 ? -7.351 21.610 18.183 1.00 75.50 208 PRO A O 1
ATOM 1640 N N . ILE A 1 209 ? -6.883 23.637 19.029 1.00 79.44 209 ILE A N 1
ATOM 1641 C CA . ILE A 1 209 ? -7.941 23.673 20.032 1.00 79.44 209 ILE A CA 1
ATOM 1642 C C . ILE A 1 209 ? -9.351 23.845 19.444 1.00 79.44 209 ILE A C 1
ATOM 1644 O O . ILE A 1 209 ? -10.281 23.228 19.948 1.00 79.44 209 ILE A O 1
ATOM 1648 N N . VAL A 1 210 ? -9.535 24.634 18.381 1.00 79.69 210 VAL A N 1
ATOM 1649 C CA . VAL A 1 210 ? -10.843 24.851 17.738 1.00 79.69 210 VAL A CA 1
ATOM 1650 C C . VAL A 1 210 ? -11.282 23.577 17.028 1.00 79.69 210 VAL A C 1
ATOM 1652 O O . VAL A 1 210 ? -12.392 23.102 17.264 1.00 79.69 210 VAL A O 1
ATOM 1655 N N . LEU A 1 211 ? -10.386 22.968 16.247 1.00 80.75 211 LEU A N 1
ATOM 1656 C CA . LEU A 1 211 ? -10.612 21.670 15.613 1.00 80.75 211 LEU A CA 1
ATOM 1657 C C . LEU A 1 211 ? -10.951 20.595 16.655 1.00 80.75 211 LEU A C 1
ATOM 1659 O O . LEU A 1 211 ? -11.938 19.873 16.515 1.00 80.75 211 LEU A O 1
ATOM 1663 N N . PHE A 1 212 ? -10.177 20.531 17.743 1.00 85.56 212 PHE A N 1
ATOM 1664 C CA . PHE A 1 212 ? -10.444 19.619 18.851 1.00 85.56 212 PHE A CA 1
ATOM 1665 C C . PHE A 1 212 ? -11.835 19.845 19.462 1.00 85.56 212 PHE A C 1
ATOM 1667 O O . PHE A 1 212 ? -12.595 18.890 19.604 1.00 85.56 212 PHE A O 1
ATOM 1674 N N . LEU A 1 213 ? -12.210 21.092 19.767 1.00 85.88 213 LEU A N 1
ATOM 1675 C CA . LEU A 1 213 ? -13.522 21.421 20.335 1.00 85.88 213 LEU A CA 1
ATOM 1676 C C . LEU A 1 213 ? -14.676 21.098 19.377 1.00 85.88 213 LEU A C 1
ATOM 1678 O O . LEU A 1 213 ? -15.689 20.562 19.823 1.00 85.88 213 LEU A O 1
ATOM 1682 N N . ARG A 1 214 ? -14.527 21.365 18.071 1.00 87.31 214 ARG A N 1
ATOM 1683 C CA . ARG A 1 214 ? -15.523 21.010 17.042 1.00 87.31 214 ARG A CA 1
ATOM 1684 C C . ARG A 1 214 ? -15.743 19.503 16.977 1.00 87.31 214 ARG A C 1
ATOM 1686 O O . ARG A 1 214 ? -16.891 19.059 16.963 1.00 87.31 214 ARG A O 1
ATOM 1693 N N . ILE A 1 215 ? -14.657 18.729 16.980 1.00 91.00 215 ILE A N 1
ATOM 1694 C CA . ILE A 1 215 ? -14.733 17.268 16.996 1.00 91.00 215 ILE A CA 1
ATOM 1695 C C . ILE A 1 215 ? -15.427 16.805 18.280 1.00 91.00 215 ILE A C 1
ATOM 1697 O O . ILE A 1 215 ? -16.411 16.080 18.200 1.00 91.00 215 ILE A O 1
ATOM 1701 N N . ILE A 1 216 ? -14.996 17.263 19.459 1.00 91.12 216 ILE A N 1
ATOM 1702 C CA . ILE A 1 216 ? -15.624 16.874 20.732 1.00 91.12 216 ILE A CA 1
ATOM 1703 C C . ILE A 1 216 ? -17.120 17.212 20.749 1.00 91.12 216 ILE A C 1
ATOM 1705 O O . ILE A 1 216 ? -17.923 16.378 21.168 1.00 91.12 216 ILE A O 1
ATOM 1709 N N . LEU A 1 217 ? -17.519 18.384 20.249 1.00 90.88 217 LEU A N 1
ATOM 1710 C CA . LEU A 1 217 ? -18.923 18.783 20.169 1.00 90.88 217 LEU A CA 1
ATOM 1711 C C . LEU A 1 217 ? -19.728 17.832 19.271 1.00 90.88 217 LEU A C 1
ATOM 1713 O O . LEU A 1 217 ? -20.749 17.298 19.701 1.00 90.88 217 LEU A O 1
ATOM 1717 N N . GLN A 1 218 ? -19.254 17.560 18.051 1.00 92.00 218 GLN A N 1
ATOM 1718 C CA . GLN A 1 218 ? -19.945 16.646 17.138 1.00 92.00 218 GLN A CA 1
ATOM 1719 C C . GLN A 1 218 ? -20.032 15.231 17.727 1.00 92.00 218 GLN A C 1
ATOM 1721 O O . GLN A 1 218 ? -21.088 14.608 17.693 1.00 92.00 218 GLN A O 1
ATOM 1726 N N . GLN A 1 219 ? -18.940 14.737 18.304 1.00 93.94 219 GLN A N 1
ATOM 1727 C CA . GLN A 1 219 ? -18.851 13.367 18.796 1.00 93.94 219 GLN A CA 1
ATOM 1728 C C . GLN A 1 219 ? -19.663 13.128 20.077 1.00 93.94 219 GLN A C 1
ATOM 1730 O O . GLN A 1 219 ? -20.104 12.012 20.315 1.00 93.94 219 GLN A O 1
ATOM 1735 N N . THR A 1 220 ? -19.899 14.152 20.901 1.00 87.88 220 THR A N 1
ATOM 1736 C CA . THR A 1 220 ? -20.644 13.990 22.165 1.00 87.88 220 THR A CA 1
ATOM 1737 C C . THR A 1 220 ? -22.128 14.321 22.041 1.00 87.88 220 THR A C 1
ATOM 1739 O O . THR A 1 220 ? -22.957 13.639 22.643 1.00 87.88 220 THR A O 1
ATOM 1742 N N . ILE A 1 221 ? -22.487 15.348 21.262 1.00 89.75 221 ILE A N 1
ATOM 1743 C CA . ILE A 1 221 ? -23.876 15.824 21.160 1.00 89.75 221 ILE A CA 1
ATOM 1744 C C . ILE A 1 221 ? -24.431 15.845 19.735 1.00 89.75 221 ILE A C 1
ATOM 1746 O O . ILE A 1 221 ? -25.611 16.143 19.567 1.00 89.75 221 ILE A O 1
ATOM 1750 N N . GLY A 1 222 ? -23.633 15.517 18.714 1.00 91.44 222 GLY A N 1
ATOM 1751 C CA . GLY A 1 222 ? -24.046 15.604 17.310 1.00 91.44 222 GLY A CA 1
ATOM 1752 C C . GLY A 1 222 ? -25.278 14.760 16.990 1.00 91.44 222 GLY A C 1
ATOM 1753 O O . GLY A 1 222 ? -26.200 15.265 16.357 1.00 91.44 222 GLY A O 1
ATOM 1754 N N . TRP A 1 223 ? -25.349 13.527 17.502 1.00 93.56 223 TRP A N 1
ATOM 1755 C CA . TRP A 1 223 ? -26.537 12.676 17.361 1.00 93.56 223 TRP A CA 1
ATOM 1756 C C . TRP A 1 223 ? -27.792 13.315 17.965 1.00 93.56 223 TRP A C 1
ATOM 1758 O O . TRP A 1 223 ? -28.820 13.423 17.304 1.00 93.56 223 TRP A O 1
ATOM 1768 N N . ASN A 1 224 ? -27.690 13.801 19.204 1.00 93.00 224 ASN A N 1
ATOM 1769 C CA . ASN A 1 224 ? -28.801 14.443 19.909 1.00 93.00 224 ASN A CA 1
ATOM 1770 C C . ASN A 1 224 ? -29.294 15.681 19.163 1.00 93.00 224 ASN A C 1
ATOM 1772 O O . ASN A 1 224 ? -30.492 15.906 19.013 1.00 93.00 224 ASN A O 1
ATOM 1776 N N . TRP A 1 225 ? -28.355 16.475 18.658 1.00 92.00 225 TRP A N 1
ATOM 1777 C CA . TRP A 1 225 ? -28.671 17.656 17.877 1.00 92.00 225 TRP A CA 1
ATOM 1778 C C . TRP A 1 225 ? -29.330 17.295 16.540 1.00 92.00 225 TRP A C 1
ATOM 1780 O O . TRP A 1 225 ? -30.302 17.939 16.141 1.00 92.00 225 TRP A O 1
ATOM 1790 N N . TYR A 1 226 ? -28.849 16.240 15.878 1.00 92.50 226 TYR A N 1
ATOM 1791 C CA . TYR A 1 226 ? -29.429 15.707 14.647 1.00 92.50 226 TYR A CA 1
ATOM 1792 C C . TYR A 1 226 ? -30.884 15.275 14.845 1.00 92.50 226 TYR A C 1
ATOM 1794 O O . TYR A 1 226 ? -31.760 15.751 14.130 1.00 92.50 226 TYR A O 1
ATOM 1802 N N . ILE A 1 227 ? -31.191 14.458 15.854 1.00 93.31 227 ILE A N 1
ATOM 1803 C CA . ILE A 1 227 ? -32.572 13.990 16.051 1.00 93.31 227 ILE A CA 1
ATOM 1804 C C . ILE A 1 227 ? -33.531 15.119 16.459 1.00 93.31 227 ILE A C 1
ATOM 1806 O O . ILE A 1 227 ? -34.706 15.075 16.105 1.00 93.31 227 ILE A O 1
ATOM 1810 N N . LEU A 1 228 ? -33.046 16.164 17.137 1.00 93.25 228 LEU A N 1
ATOM 1811 C CA . LEU A 1 228 ? -33.870 17.301 17.564 1.00 93.25 228 LEU A CA 1
ATOM 1812 C C . LEU A 1 228 ? -34.117 18.351 16.472 1.00 93.25 228 LEU A C 1
ATOM 1814 O O . LEU A 1 228 ? -35.096 19.089 16.566 1.00 93.25 228 LEU A O 1
ATOM 1818 N N . SER A 1 229 ? -33.231 18.466 15.480 1.00 90.62 229 SER A N 1
ATOM 1819 C CA . SER A 1 229 ? -33.253 19.596 14.531 1.00 90.62 229 SER A CA 1
ATOM 1820 C C . SER A 1 229 ? -32.990 19.240 13.071 1.00 90.62 229 SER A C 1
ATOM 1822 O O . SER A 1 229 ? -33.154 20.095 12.203 1.00 90.62 229 SER A O 1
ATOM 1824 N N . ASN A 1 230 ? -32.535 18.017 12.798 1.00 88.12 230 ASN A N 1
ATOM 1825 C CA . ASN A 1 230 ? -32.123 17.540 11.482 1.00 88.12 230 ASN A CA 1
ATOM 1826 C C . ASN A 1 230 ? -31.163 18.513 10.767 1.00 88.12 230 ASN A C 1
ATOM 1828 O O . ASN A 1 230 ? -31.260 18.727 9.561 1.00 88.12 230 ASN A O 1
ATOM 1832 N N . ILE A 1 231 ? -30.249 19.137 11.529 1.00 84.44 231 ILE A N 1
ATOM 1833 C CA . ILE A 1 231 ? -29.389 20.256 11.088 1.00 84.44 231 ILE A CA 1
ATOM 1834 C C . ILE A 1 231 ? -28.533 19.957 9.848 1.00 84.44 231 ILE A C 1
ATOM 1836 O O . ILE A 1 231 ? -28.051 20.869 9.181 1.00 84.44 231 ILE A O 1
ATOM 1840 N N . THR A 1 232 ? -28.299 18.682 9.568 1.00 82.62 232 THR A N 1
ATOM 1841 C CA . THR A 1 232 ? -27.401 18.196 8.521 1.00 82.62 232 THR A CA 1
ATOM 1842 C C . THR A 1 232 ? -28.106 17.957 7.177 1.00 82.62 232 THR A C 1
ATOM 1844 O O . THR A 1 232 ? -27.436 17.656 6.189 1.00 82.62 232 THR A O 1
ATOM 1847 N N . CYS A 1 233 ? -29.433 18.120 7.133 1.00 81.56 233 CYS A N 1
ATOM 1848 C CA . CYS A 1 233 ? -30.286 17.924 5.963 1.00 81.56 233 CYS A CA 1
ATOM 1849 C C . CYS A 1 233 ? -30.495 19.236 5.180 1.00 81.56 233 CYS A C 1
ATOM 1851 O O . CYS A 1 233 ? -30.752 20.280 5.793 1.00 81.56 233 CYS A O 1
ATOM 1853 N N . PRO A 1 234 ? -30.458 19.211 3.835 1.00 83.81 234 PRO A N 1
ATOM 1854 C CA . PRO A 1 234 ? -30.809 20.364 3.019 1.00 83.81 234 PRO A CA 1
ATOM 1855 C C . PRO A 1 234 ? -32.329 20.620 3.082 1.00 83.81 234 PRO A C 1
ATOM 1857 O O . PRO A 1 234 ? -33.108 19.669 3.205 1.00 83.81 234 PRO A O 1
ATOM 1860 N N . PRO A 1 235 ? -32.793 21.883 2.981 1.00 81.38 235 PRO A N 1
ATOM 1861 C CA . PRO A 1 235 ? -34.225 22.199 2.986 1.00 81.38 235 PRO A CA 1
ATOM 1862 C C . PRO A 1 235 ? -35.030 21.499 1.880 1.00 81.38 235 PRO A C 1
ATOM 1864 O O . PRO A 1 235 ? -36.204 21.207 2.083 1.00 81.38 235 PRO A O 1
ATOM 1867 N N . SER A 1 236 ? -34.398 21.201 0.742 1.00 82.75 236 SER A N 1
ATOM 1868 C CA . SER A 1 236 ? -34.993 20.503 -0.405 1.00 82.75 236 SER A CA 1
ATOM 1869 C C . SER A 1 236 ? -35.313 19.026 -0.147 1.00 82.75 236 SER A C 1
ATOM 1871 O O . SER A 1 236 ? -36.137 18.454 -0.854 1.00 82.75 236 SER A O 1
ATOM 1873 N N . ALA A 1 237 ? -34.727 18.407 0.883 1.00 85.44 237 ALA A N 1
ATOM 1874 C CA . ALA A 1 237 ? -34.981 17.004 1.223 1.00 85.44 237 ALA A CA 1
ATOM 1875 C C . ALA A 1 237 ? -36.147 16.815 2.221 1.00 85.44 237 ALA A C 1
ATOM 1877 O O . ALA A 1 237 ? -36.439 15.695 2.661 1.00 85.44 237 ALA A O 1
ATOM 1878 N N . LEU A 1 238 ? -36.809 17.906 2.622 1.00 87.00 238 LEU A N 1
ATOM 1879 C CA . LEU A 1 238 ? -37.937 17.873 3.550 1.00 87.00 238 LEU A CA 1
ATOM 1880 C C . LEU A 1 238 ? -39.203 17.364 2.855 1.00 87.00 238 LEU A C 1
ATOM 1882 O O . LEU A 1 238 ? -39.486 17.695 1.711 1.00 87.00 238 LEU A O 1
ATOM 1886 N N . VAL A 1 239 ? -40.013 16.590 3.580 1.00 85.19 239 VAL A N 1
ATOM 1887 C CA . VAL A 1 239 ? -41.299 16.085 3.066 1.00 85.19 239 VAL A CA 1
ATOM 1888 C C . VAL A 1 239 ? -42.337 17.200 2.992 1.00 85.19 239 VAL A C 1
ATOM 1890 O O . VAL A 1 239 ? -43.202 17.185 2.122 1.00 85.19 239 VAL A O 1
ATOM 1893 N N . LYS A 1 240 ? -42.289 18.149 3.933 1.00 86.38 240 LYS A N 1
ATOM 1894 C CA . LYS A 1 240 ? -43.174 19.316 3.951 1.00 86.38 240 LYS A CA 1
ATOM 1895 C C . LYS A 1 240 ? -42.339 20.588 3.939 1.00 86.38 240 LYS A C 1
ATOM 1897 O O . LYS A 1 240 ? -41.622 20.872 4.899 1.00 86.38 240 LYS A O 1
ATOM 1902 N N . GLU A 1 241 ? -42.476 21.352 2.866 1.00 83.56 241 GLU A N 1
ATOM 1903 C CA . GLU A 1 241 ? -41.782 22.621 2.678 1.00 83.56 241 GLU A CA 1
ATOM 1904 C C . GLU A 1 241 ? -42.397 23.759 3.509 1.00 83.56 241 GLU A C 1
ATOM 1906 O O . GLU A 1 241 ? -43.536 23.687 3.976 1.00 83.56 241 GLU A O 1
ATOM 1911 N N . GLY A 1 242 ? -41.623 24.831 3.708 1.00 79.69 242 GLY A N 1
ATOM 1912 C CA . GLY A 1 242 ? -42.092 26.067 4.347 1.00 79.69 242 GLY A CA 1
ATOM 1913 C C . GLY A 1 242 ? -42.321 25.985 5.861 1.00 79.69 242 GLY A C 1
ATOM 1914 O O . GLY A 1 242 ? -42.794 26.952 6.460 1.00 79.69 242 GLY A O 1
ATOM 1915 N N . MET A 1 243 ? -41.987 24.863 6.505 1.00 85.44 243 MET A N 1
ATOM 1916 C CA . MET A 1 243 ? -42.055 24.748 7.960 1.00 85.44 243 MET A CA 1
ATOM 1917 C C . MET A 1 243 ? -40.863 25.439 8.648 1.00 85.44 243 MET A C 1
ATOM 1919 O O . MET A 1 243 ? -39.753 25.442 8.118 1.00 85.44 243 MET A O 1
ATOM 1923 N N . PRO A 1 244 ? -41.056 26.007 9.852 1.00 85.12 244 PRO A N 1
ATOM 1924 C CA . PRO A 1 244 ? -39.954 26.518 10.662 1.00 85.12 244 PRO A CA 1
ATOM 1925 C C . PRO A 1 244 ? -38.924 25.434 11.013 1.00 85.12 244 PRO A C 1
ATOM 1927 O O . PRO A 1 244 ? -39.297 24.305 11.321 1.00 85.12 244 PRO A O 1
ATOM 1930 N N . THR A 1 245 ? -37.646 25.805 11.114 1.00 80.88 245 THR A N 1
ATOM 1931 C CA . THR A 1 245 ? -36.528 24.876 11.391 1.00 80.88 245 THR A CA 1
ATOM 1932 C C . THR A 1 245 ? -36.676 24.061 12.679 1.00 80.88 245 THR A C 1
ATOM 1934 O O . THR A 1 245 ? -36.220 22.926 12.747 1.00 80.88 245 THR A O 1
ATOM 1937 N N . TRP A 1 246 ? -37.359 24.579 13.702 1.00 82.88 246 TRP A N 1
ATOM 1938 C CA . TRP A 1 246 ? -37.626 23.837 14.944 1.00 82.88 246 TRP A CA 1
ATOM 1939 C C . TRP A 1 246 ? -38.627 22.677 14.771 1.00 82.88 246 TRP A C 1
ATOM 1941 O O . TRP A 1 246 ? -38.721 21.817 15.641 1.00 82.88 246 TRP A O 1
ATOM 1951 N N . ARG A 1 247 ? -39.361 22.635 13.649 1.00 90.00 247 ARG A N 1
ATOM 1952 C CA . ARG A 1 247 ? -40.266 21.539 13.247 1.00 90.00 247 ARG A CA 1
ATOM 1953 C C . ARG A 1 247 ? -39.538 20.442 12.459 1.00 90.00 247 ARG A C 1
ATOM 1955 O O . ARG A 1 247 ? -40.174 19.527 11.938 1.00 90.00 247 ARG A O 1
ATOM 1962 N N . HIS A 1 248 ? -38.214 20.530 12.326 1.00 90.31 248 HIS A N 1
ATOM 1963 C CA . HIS A 1 248 ? -37.378 19.528 11.658 1.00 90.31 248 HIS A CA 1
ATOM 1964 C C . HIS A 1 248 ? -36.881 18.482 12.671 1.00 90.31 248 HIS A C 1
ATOM 1966 O O . HIS A 1 248 ? -35.720 18.091 12.670 1.00 90.31 248 HIS A O 1
ATOM 1972 N N . SER A 1 249 ? -37.754 18.059 13.583 1.00 93.69 249 SER A N 1
ATOM 1973 C CA . SER A 1 249 ? -37.418 17.133 14.664 1.00 93.69 249 SER A CA 1
ATOM 1974 C C . SER A 1 249 ? -37.930 15.731 14.359 1.00 93.69 249 SER A C 1
ATOM 1976 O O . SER A 1 249 ? -39.047 15.559 13.869 1.00 93.69 249 SER A O 1
ATOM 1978 N N . HIS A 1 250 ? -37.146 14.720 14.726 1.00 94.94 250 HIS A N 1
ATOM 1979 C CA . HIS A 1 250 ? -37.556 13.315 14.707 1.00 94.94 250 HIS A CA 1
ATOM 1980 C C . HIS A 1 250 ? -38.629 12.991 15.762 1.00 94.94 250 HIS A C 1
ATOM 1982 O O . HIS A 1 250 ? -39.200 11.905 15.717 1.00 94.94 250 HIS A O 1
ATOM 1988 N N . PHE A 1 251 ? -38.906 13.933 16.671 1.00 95.81 251 PHE A N 1
ATOM 1989 C CA . PHE A 1 251 ? -39.946 13.872 17.705 1.00 95.81 251 PHE A CA 1
ATOM 1990 C C . PHE A 1 251 ? -41.173 14.740 17.373 1.00 95.81 251 PHE A C 1
ATOM 1992 O O . PHE A 1 251 ? -41.977 15.053 18.249 1.00 95.81 251 PHE A O 1
ATOM 1999 N N . ASP A 1 252 ? -41.300 15.223 16.132 1.00 94.94 252 ASP A N 1
ATOM 2000 C CA . ASP A 1 252 ? -42.470 15.982 15.683 1.00 94.94 252 ASP A CA 1
ATOM 2001 C C . ASP A 1 252 ? -43.247 15.177 14.632 1.00 94.94 252 ASP A C 1
ATOM 2003 O O . ASP A 1 252 ? -42.934 15.257 13.440 1.00 94.94 252 ASP A O 1
ATOM 2007 N N . PRO A 1 253 ? -44.293 14.424 15.029 1.00 93.19 253 PRO A N 1
ATOM 2008 C CA . PRO A 1 253 ? -45.100 13.619 14.108 1.00 93.19 253 PRO A CA 1
ATOM 2009 C C . PRO A 1 253 ? -45.726 14.432 12.971 1.00 93.19 253 PRO A C 1
ATOM 2011 O O . PRO A 1 253 ? -45.986 13.913 11.886 1.00 93.19 253 PRO A O 1
ATOM 2014 N N . TRP A 1 254 ? -45.957 15.726 13.199 1.00 92.38 254 TRP A N 1
ATOM 2015 C CA . TRP A 1 254 ? -46.521 16.643 12.212 1.00 92.38 254 TRP A CA 1
ATOM 2016 C C . TRP A 1 254 ? -45.463 17.532 11.558 1.00 92.38 254 TRP A C 1
ATOM 2018 O O . TRP A 1 254 ? -45.826 18.424 10.783 1.00 92.38 254 TRP A O 1
ATOM 2028 N N . GLY A 1 255 ? -44.190 17.304 11.865 1.00 90.69 255 GLY A N 1
ATOM 2029 C CA . GLY A 1 255 ? -43.060 18.098 11.418 1.00 90.69 255 GLY A CA 1
ATOM 2030 C C . GLY A 1 255 ? -42.768 17.965 9.928 1.00 90.69 255 GLY A C 1
ATOM 2031 O O . GLY A 1 255 ? -43.477 17.283 9.173 1.00 90.69 255 GLY A O 1
ATOM 2032 N N . ALA A 1 256 ? -41.688 18.630 9.522 1.00 90.75 256 ALA A N 1
ATOM 2033 C CA . ALA A 1 256 ? -41.257 18.726 8.129 1.00 90.75 256 ALA A CA 1
ATOM 2034 C C . ALA A 1 256 ? -40.739 17.396 7.562 1.00 90.75 256 ALA A C 1
ATOM 2036 O O . ALA A 1 256 ? -40.677 17.211 6.349 1.00 90.75 256 ALA A O 1
ATOM 2037 N N . LEU A 1 257 ? -40.358 16.464 8.442 1.00 90.31 257 LEU A N 1
ATOM 2038 C CA . LEU A 1 257 ? -39.683 15.227 8.062 1.00 90.31 257 LEU A CA 1
ATOM 2039 C C . LEU A 1 257 ? -40.632 14.106 7.651 1.00 90.31 257 LEU A C 1
ATOM 2041 O O . LEU A 1 257 ? -40.188 13.224 6.925 1.00 90.31 257 LEU A O 1
ATOM 2045 N N . PHE A 1 258 ? -41.884 14.106 8.110 1.00 91.06 258 PHE A N 1
ATOM 2046 C CA . PHE A 1 258 ? -42.752 12.926 8.029 1.00 91.06 258 PHE A CA 1
ATOM 2047 C C . PHE A 1 258 ? -44.061 13.204 7.308 1.00 91.06 258 PHE A C 1
ATOM 2049 O O . PHE A 1 258 ? -44.637 14.297 7.394 1.00 91.06 258 PHE A O 1
ATOM 2056 N N . ARG A 1 259 ? -44.572 12.177 6.630 1.00 88.44 259 ARG A N 1
ATOM 2057 C CA . ARG A 1 259 ? -45.889 12.205 5.992 1.00 88.44 259 ARG A CA 1
ATOM 2058 C C . ARG A 1 259 ? -46.986 12.062 7.042 1.00 88.44 259 ARG A C 1
ATOM 2060 O O . ARG A 1 259 ? -46.796 11.464 8.097 1.00 88.44 259 ARG A O 1
ATOM 2067 N N . THR A 1 260 ? -48.186 12.542 6.724 1.00 87.44 260 THR A N 1
ATOM 2068 C CA . THR A 1 260 ? -49.356 12.400 7.611 1.00 87.44 260 THR A CA 1
ATOM 2069 C C . THR A 1 260 ? -49.684 10.933 7.911 1.00 87.44 260 THR A C 1
ATOM 2071 O O . THR A 1 260 ? -50.175 10.617 8.990 1.00 87.44 260 THR A O 1
ATOM 2074 N N . SER A 1 261 ? -49.374 10.024 6.986 1.00 85.75 261 SER A N 1
ATOM 2075 C CA . SER A 1 261 ? -49.594 8.586 7.146 1.00 85.75 261 SER A CA 1
ATOM 2076 C C . SER A 1 261 ? -48.636 7.917 8.143 1.00 85.75 261 SER A C 1
ATOM 2078 O O . SER A 1 261 ? -48.939 6.832 8.626 1.00 85.75 261 SER A O 1
ATOM 2080 N N . GLU A 1 262 ? -47.513 8.555 8.485 1.00 89.69 262 GLU A N 1
ATOM 2081 C CA . GLU A 1 262 ? -46.489 8.007 9.387 1.00 89.69 262 GLU A CA 1
ATOM 2082 C C . GLU A 1 262 ? -46.678 8.458 10.846 1.00 89.69 262 GLU A C 1
ATOM 2084 O O . GLU A 1 262 ? -46.053 7.899 11.744 1.00 89.69 262 GLU A O 1
ATOM 2089 N N . VAL A 1 263 ? -47.566 9.430 11.102 1.00 93.06 263 VAL A N 1
ATOM 2090 C CA . VAL A 1 263 ? -47.784 10.086 12.410 1.00 93.06 263 VAL A CA 1
ATOM 2091 C C . VAL A 1 263 ? -47.879 9.088 13.566 1.00 93.06 263 VAL A C 1
ATOM 2093 O O . VAL A 1 263 ? -47.241 9.278 14.598 1.00 93.06 263 VAL A O 1
ATOM 2096 N N . THR A 1 264 ? -48.641 8.004 13.403 1.00 92.94 264 THR A N 1
ATOM 2097 C CA . THR A 1 264 ? -48.815 6.991 14.455 1.00 92.94 264 THR A CA 1
ATOM 2098 C C . THR A 1 264 ? -47.506 6.279 14.806 1.00 92.94 264 THR A C 1
ATOM 2100 O O . THR A 1 264 ? -47.259 6.014 15.980 1.00 92.94 264 THR A O 1
ATOM 2103 N N . ALA A 1 265 ? -46.652 6.001 13.819 1.00 93.12 265 ALA A N 1
ATOM 2104 C CA . ALA A 1 265 ? -45.353 5.369 14.035 1.00 93.12 265 ALA A CA 1
ATOM 2105 C C . ALA A 1 265 ? -44.366 6.319 14.731 1.00 93.12 265 ALA A C 1
ATOM 2107 O O . ALA A 1 265 ? -43.635 5.907 15.636 1.00 93.12 265 ALA A O 1
ATOM 2108 N N . ILE A 1 266 ? -44.394 7.610 14.379 1.00 95.06 266 ILE A N 1
ATOM 2109 C CA . ILE A 1 266 ? -43.573 8.633 15.045 1.00 95.06 266 ILE A CA 1
ATOM 2110 C C . ILE A 1 266 ? -43.982 8.772 16.514 1.00 95.06 266 ILE A C 1
ATOM 2112 O O . ILE A 1 266 ? -43.137 8.636 17.392 1.00 95.06 266 ILE A O 1
ATOM 2116 N N . ILE A 1 267 ? -45.286 8.897 16.794 1.00 96.38 267 ILE A N 1
ATOM 2117 C CA . ILE A 1 267 ? -45.801 8.942 18.173 1.00 96.38 267 ILE A CA 1
ATOM 2118 C C . ILE A 1 267 ? -45.367 7.700 18.958 1.00 96.38 267 ILE A C 1
ATOM 2120 O O . ILE A 1 267 ? -44.969 7.811 20.117 1.00 96.38 267 ILE A O 1
ATOM 2124 N N . LEU A 1 268 ? -45.425 6.510 18.348 1.00 95.75 268 LEU A N 1
ATOM 2125 C CA . LEU A 1 268 ? -44.997 5.291 19.028 1.00 95.75 268 LEU A CA 1
ATOM 2126 C C . LEU A 1 268 ? -43.504 5.333 19.382 1.00 95.75 268 LEU A C 1
ATOM 2128 O O . LEU A 1 268 ? -43.141 4.944 20.489 1.00 95.75 268 LEU A O 1
ATOM 2132 N N . SER A 1 269 ? -42.661 5.855 18.489 1.00 95.38 269 SER A N 1
ATOM 2133 C CA . SER A 1 269 ? -41.227 6.057 18.749 1.00 95.38 269 SER A CA 1
ATOM 2134 C C . SER A 1 269 ? -40.985 6.961 19.957 1.00 95.38 269 SER A C 1
ATOM 2136 O O . SER A 1 269 ? -40.182 6.626 20.828 1.00 95.38 269 SER A O 1
ATOM 2138 N N . ASP A 1 270 ? -41.725 8.068 20.038 1.00 97.00 270 ASP A N 1
ATOM 2139 C CA . ASP A 1 270 ? -41.628 9.027 21.139 1.00 97.00 270 ASP A CA 1
ATOM 2140 C C . ASP A 1 270 ? -42.033 8.383 22.468 1.00 97.00 270 ASP A C 1
ATOM 2142 O O . ASP A 1 270 ? -41.354 8.556 23.482 1.00 97.00 270 ASP A O 1
ATOM 2146 N N . VAL A 1 271 ? -43.101 7.576 22.461 1.00 97.88 271 VAL A N 1
ATOM 2147 C CA . VAL A 1 271 ? -43.530 6.789 23.628 1.00 97.88 271 VAL A CA 1
ATOM 2148 C C . VAL A 1 271 ? -42.421 5.843 24.088 1.00 97.88 271 VAL A C 1
ATOM 2150 O O . VAL A 1 271 ? -42.173 5.746 25.289 1.00 97.88 271 VAL A O 1
ATOM 2153 N N . GLY A 1 272 ? -41.718 5.188 23.163 1.00 97.44 272 GLY A N 1
ATOM 2154 C CA . GLY A 1 272 ? -40.565 4.345 23.479 1.00 97.44 272 GLY A CA 1
ATOM 2155 C C . GLY A 1 272 ? -39.462 5.100 24.226 1.00 97.44 272 GLY A C 1
ATOM 2156 O O . GLY A 1 272 ? -39.045 4.687 25.311 1.00 97.44 272 GLY A O 1
ATOM 2157 N N . CYS A 1 273 ? -39.046 6.258 23.708 1.00 97.81 273 CYS A N 1
ATOM 2158 C CA . CYS A 1 273 ? -38.064 7.116 24.376 1.00 97.81 273 CYS A CA 1
ATOM 2159 C C . CYS A 1 273 ? -38.561 7.616 25.746 1.00 97.81 273 CYS A C 1
ATOM 2161 O O . CYS A 1 273 ? -37.800 7.629 26.715 1.00 97.81 273 CYS A O 1
ATOM 2163 N N . LEU A 1 274 ? -39.844 7.976 25.866 1.00 98.19 274 LEU A N 1
ATOM 2164 C CA . LEU A 1 274 ? -40.451 8.392 27.135 1.00 98.19 274 LEU A CA 1
ATOM 2165 C C . LEU A 1 274 ? -40.468 7.265 28.177 1.00 98.19 274 LEU A C 1
ATOM 2167 O O . LEU A 1 274 ? -40.243 7.536 29.356 1.00 98.19 274 LEU A O 1
ATOM 2171 N N . ILE A 1 275 ? -40.682 6.010 27.770 1.00 98.25 275 ILE A N 1
ATOM 2172 C CA . ILE A 1 275 ? -40.589 4.842 28.662 1.00 98.25 275 ILE A CA 1
ATOM 2173 C C . ILE A 1 275 ? -39.163 4.694 29.208 1.00 98.25 275 ILE A C 1
ATOM 2175 O O . ILE A 1 275 ? -38.984 4.456 30.408 1.00 98.25 275 ILE A O 1
ATOM 2179 N N . THR A 1 276 ? -38.147 4.879 28.364 1.00 97.94 276 THR A N 1
ATOM 2180 C CA . THR A 1 276 ? -36.742 4.875 28.795 1.00 97.94 276 THR A CA 1
ATOM 2181 C C . THR A 1 276 ? -36.468 6.013 29.774 1.00 97.94 276 THR A C 1
ATOM 2183 O O . THR A 1 276 ? -35.946 5.767 30.859 1.00 97.94 276 THR A O 1
ATOM 2186 N N . LEU A 1 277 ? -36.899 7.243 29.473 1.00 97.62 277 LEU A N 1
ATOM 2187 C CA . LEU A 1 277 ? -36.760 8.384 30.389 1.00 97.62 277 LEU A CA 1
ATOM 2188 C C . LEU A 1 277 ? -37.477 8.150 31.728 1.00 97.62 277 LEU A C 1
ATOM 2190 O O . LEU A 1 277 ? -36.922 8.451 32.786 1.00 97.62 277 LEU A O 1
ATOM 2194 N N . ALA A 1 278 ? -38.674 7.561 31.709 1.00 97.94 278 ALA A N 1
ATOM 2195 C CA . ALA A 1 278 ? -39.408 7.196 32.917 1.00 97.94 278 ALA A CA 1
ATOM 2196 C C . ALA A 1 278 ? -38.677 6.112 33.725 1.00 97.94 278 ALA A C 1
ATOM 2198 O O . ALA A 1 278 ? -38.650 6.177 34.954 1.00 97.94 278 ALA A O 1
ATOM 2199 N N . SER A 1 279 ? -38.029 5.161 33.052 1.00 96.56 279 SER A N 1
ATOM 2200 C CA . SER A 1 279 ? -37.209 4.121 33.680 1.00 96.56 279 SER A CA 1
ATOM 2201 C C . SER A 1 279 ? -35.937 4.696 34.309 1.00 96.56 279 SER A C 1
ATOM 2203 O O . SER A 1 279 ? -35.588 4.324 35.428 1.00 96.56 279 SER A O 1
ATOM 2205 N N . LEU A 1 280 ? -35.286 5.669 33.665 1.00 96.56 280 LEU A N 1
ATOM 2206 C CA . LEU A 1 280 ? -34.154 6.404 34.245 1.00 96.56 280 LEU A CA 1
ATOM 2207 C C . LEU A 1 280 ? -34.580 7.255 35.444 1.00 96.56 280 LEU A C 1
ATOM 2209 O O . LEU A 1 280 ? -33.870 7.315 36.449 1.00 96.56 280 LEU A O 1
ATOM 2213 N N . TRP A 1 281 ? -35.760 7.874 35.378 1.00 96.25 281 TRP A N 1
ATOM 2214 C CA . TRP A 1 281 ? -36.333 8.598 36.509 1.00 96.25 281 TRP A CA 1
ATOM 2215 C C . TRP A 1 281 ? -36.687 7.662 37.672 1.00 96.25 281 TRP A C 1
ATOM 2217 O O . TRP A 1 281 ? -36.397 7.979 38.827 1.00 96.25 281 TRP A O 1
ATOM 2227 N N . ALA A 1 282 ? -37.250 6.486 37.390 1.00 95.75 282 ALA A N 1
ATOM 2228 C CA . ALA A 1 282 ? -37.514 5.459 38.393 1.00 95.75 282 ALA A CA 1
ATOM 2229 C C . ALA A 1 282 ? -36.212 4.931 39.019 1.00 95.75 282 ALA A C 1
ATOM 2231 O O . ALA A 1 282 ? -36.136 4.788 40.240 1.00 95.75 282 ALA A O 1
ATOM 2232 N N . LEU A 1 283 ? -35.162 4.729 38.213 1.00 93.38 283 LEU A N 1
ATOM 2233 C CA . LEU A 1 283 ? -33.829 4.369 38.692 1.00 93.38 283 LEU A CA 1
ATOM 2234 C C . LEU A 1 283 ? -33.291 5.444 39.641 1.00 93.38 283 LEU A C 1
ATOM 2236 O O . LEU A 1 283 ? -32.945 5.120 40.774 1.00 93.38 283 LEU A O 1
ATOM 2240 N N . TYR A 1 284 ? -33.324 6.718 39.238 1.00 95.12 284 TYR A N 1
ATOM 2241 C CA . TYR A 1 284 ? -32.963 7.849 40.099 1.00 95.12 284 TYR A CA 1
ATOM 2242 C C . TYR A 1 284 ? -33.743 7.847 41.421 1.00 95.12 284 TYR A C 1
ATOM 2244 O O . TYR A 1 284 ? -33.159 8.045 42.486 1.00 95.12 284 TYR A O 1
ATOM 2252 N N . LYS A 1 285 ? -35.057 7.596 41.382 1.00 95.62 285 LYS A N 1
ATOM 2253 C CA . LYS A 1 285 ? -35.890 7.523 42.591 1.00 95.62 285 LYS A CA 1
ATOM 2254 C C . LYS A 1 285 ? -35.517 6.352 43.496 1.00 95.62 285 LYS A C 1
ATOM 2256 O O . LYS A 1 285 ? -35.548 6.517 44.711 1.00 95.62 285 LYS A O 1
ATOM 2261 N N . SER A 1 286 ? -35.160 5.205 42.924 1.00 92.25 286 SER A N 1
ATOM 2262 C CA . SER A 1 286 ? -34.775 4.011 43.686 1.00 92.25 286 SER A CA 1
ATOM 2263 C C . SER A 1 286 ? -33.397 4.132 44.342 1.00 92.25 286 SER A C 1
ATOM 2265 O O . SER A 1 286 ? -33.189 3.600 45.429 1.00 92.25 286 SER A O 1
ATOM 2267 N N . THR A 1 287 ? -32.467 4.853 43.712 1.00 88.94 287 THR A N 1
ATOM 2268 C CA . THR A 1 287 ? -31.083 4.990 44.186 1.00 88.94 287 THR A CA 1
ATOM 2269 C C . THR A 1 287 ? -30.830 6.277 44.963 1.00 88.94 287 THR A C 1
ATOM 2271 O O . THR A 1 287 ? -29.821 6.385 45.658 1.00 88.94 287 THR A O 1
ATOM 2274 N N . ALA A 1 288 ? -31.707 7.275 44.809 1.00 88.56 288 ALA A N 1
ATOM 2275 C CA . ALA A 1 288 ? -31.512 8.655 45.250 1.00 88.56 288 ALA A CA 1
ATOM 2276 C C . ALA A 1 288 ? -30.175 9.274 44.781 1.00 88.56 288 ALA A C 1
ATOM 2278 O O . ALA A 1 288 ? -29.680 10.223 45.389 1.00 88.56 288 ALA A O 1
ATOM 2279 N N . SER A 1 289 ? -29.588 8.756 43.694 1.00 91.06 289 SER A N 1
ATOM 2280 C CA . SER A 1 289 ? -28.270 9.161 43.205 1.00 91.06 289 SER A CA 1
ATOM 2281 C C . SER A 1 289 ? -28.287 9.402 41.700 1.00 91.06 289 SER A C 1
ATOM 2283 O O . SER A 1 289 ? -28.383 8.473 40.895 1.00 91.06 289 SER A O 1
ATOM 2285 N N . ILE A 1 290 ? -28.147 10.673 41.316 1.00 92.88 290 ILE A N 1
ATOM 2286 C CA . ILE A 1 290 ? -27.971 11.060 39.910 1.00 92.88 290 ILE A CA 1
ATOM 2287 C C . ILE A 1 290 ? -26.642 10.545 39.345 1.00 92.88 290 ILE A C 1
ATOM 2289 O O . ILE A 1 290 ? -26.559 10.221 38.166 1.00 92.88 290 ILE A O 1
ATOM 2293 N N . GLU A 1 291 ? -25.626 10.396 40.197 1.00 91.19 291 GLU A N 1
ATOM 2294 C CA . GLU A 1 291 ? -24.326 9.837 39.829 1.00 91.19 291 GLU A CA 1
ATOM 2295 C C . GLU A 1 291 ? -24.457 8.382 39.357 1.00 91.19 291 GLU A C 1
ATOM 2297 O O . GLU A 1 291 ? -23.838 7.990 38.369 1.00 91.19 291 GLU A O 1
ATOM 2302 N N . GLN A 1 292 ? -25.302 7.579 40.013 1.00 90.50 292 GLN A N 1
ATOM 2303 C CA . GLN A 1 292 ? -25.540 6.205 39.571 1.00 90.50 292 GLN A CA 1
ATOM 2304 C C . GLN A 1 292 ? -26.243 6.160 38.216 1.00 90.50 292 GLN A C 1
ATOM 2306 O O . GLN A 1 292 ? -25.826 5.394 37.354 1.00 90.50 292 GLN A O 1
ATOM 2311 N N . VAL A 1 293 ? -27.248 7.010 37.983 1.00 95.31 293 VAL A N 1
ATOM 2312 C CA . VAL A 1 293 ? -27.889 7.118 36.659 1.00 95.31 293 VAL A CA 1
ATOM 2313 C C . VAL A 1 293 ? -26.878 7.546 35.595 1.00 95.31 293 VAL A C 1
ATOM 2315 O O . VAL A 1 293 ? -26.869 6.997 34.492 1.00 95.31 293 VAL A O 1
ATOM 2318 N N . PHE A 1 294 ? -25.990 8.482 35.938 1.00 96.25 294 PHE A N 1
ATOM 2319 C CA . PHE A 1 294 ? -24.944 8.942 35.038 1.00 96.25 294 PHE A CA 1
ATOM 2320 C C . PHE A 1 294 ? -24.016 7.799 34.616 1.00 96.25 294 PHE A C 1
ATOM 2322 O O . PHE A 1 294 ? -23.864 7.549 33.422 1.00 96.25 294 PHE A O 1
ATOM 2329 N N . TRP A 1 295 ? -23.437 7.071 35.574 1.00 95.19 295 TRP A N 1
ATOM 2330 C CA . TRP A 1 295 ? -22.487 6.006 35.255 1.00 95.19 295 TRP A CA 1
ATOM 2331 C C . TRP A 1 295 ? -23.146 4.772 34.653 1.00 95.19 295 TRP A C 1
ATOM 2333 O O . TRP A 1 295 ? -22.581 4.204 33.729 1.00 95.19 295 TRP A O 1
ATOM 2343 N N . ILE A 1 296 ? -24.325 4.363 35.132 1.00 95.50 296 ILE A N 1
ATOM 2344 C CA . ILE A 1 296 ? -25.026 3.178 34.613 1.00 95.50 296 ILE A CA 1
ATOM 2345 C C . ILE A 1 296 ? -25.464 3.393 33.166 1.00 95.50 296 ILE A C 1
ATOM 2347 O O . ILE A 1 296 ? -25.409 2.446 32.385 1.00 95.50 296 ILE A O 1
ATOM 2351 N N . TYR A 1 297 ? -25.909 4.607 32.825 1.00 96.94 297 TYR A N 1
ATOM 2352 C CA . TYR A 1 297 ? -26.606 4.851 31.569 1.00 96.94 297 TYR A CA 1
ATOM 2353 C C . TYR A 1 297 ? -26.039 6.006 30.742 1.00 96.94 297 TYR A C 1
ATOM 2355 O O . TYR A 1 297 ? -25.640 5.781 29.604 1.00 96.94 297 TYR A O 1
ATOM 2363 N N . ILE A 1 298 ? -25.970 7.228 31.283 1.00 96.44 298 ILE A N 1
ATOM 2364 C CA . ILE A 1 298 ? -25.622 8.423 30.486 1.00 96.44 298 ILE A CA 1
ATOM 2365 C C . ILE A 1 298 ? -24.211 8.323 29.889 1.00 96.44 298 ILE A C 1
ATOM 2367 O O . ILE A 1 298 ? -24.015 8.658 28.721 1.00 96.44 298 ILE A O 1
ATOM 2371 N N . ALA A 1 299 ? -23.229 7.844 30.655 1.00 96.75 299 ALA A N 1
ATOM 2372 C CA . ALA A 1 299 ? -21.852 7.708 30.187 1.00 96.75 299 ALA A CA 1
ATOM 2373 C C . ALA A 1 299 ? -21.700 6.629 29.088 1.00 96.75 299 ALA A C 1
ATOM 2375 O O . ALA A 1 299 ? -21.184 6.969 28.021 1.00 96.75 299 ALA A O 1
ATOM 2376 N N . PRO A 1 300 ? -22.188 5.378 29.253 1.00 98.00 300 PRO A N 1
ATOM 2377 C CA . PRO A 1 300 ? -22.241 4.409 28.154 1.00 98.00 300 PRO A CA 1
ATOM 2378 C C . PRO A 1 300 ? -23.017 4.899 26.927 1.0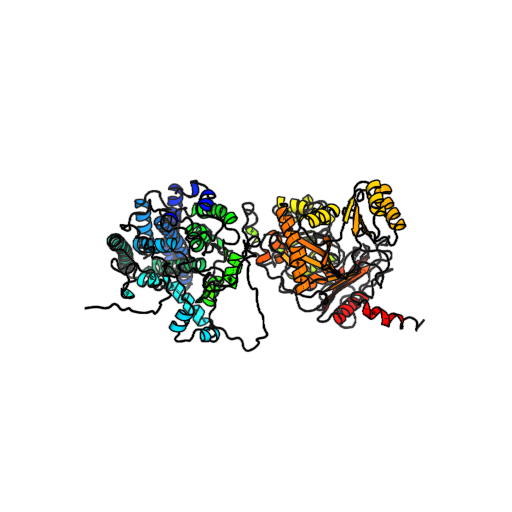0 98.00 300 PRO A C 1
ATOM 2380 O O . PRO A 1 300 ? -22.556 4.736 25.801 1.00 98.00 300 PRO A O 1
ATOM 2383 N N . TRP A 1 301 ? -24.167 5.545 27.130 1.00 97.12 301 TRP A N 1
ATOM 2384 C CA . TRP A 1 301 ? -24.983 6.102 26.050 1.00 97.12 301 TRP A CA 1
ATOM 2385 C C . TRP A 1 301 ? -24.244 7.194 25.263 1.00 97.12 301 TRP A C 1
ATOM 2387 O O . TRP A 1 301 ? -24.319 7.243 24.038 1.00 97.12 301 TRP A O 1
ATOM 2397 N N . THR A 1 302 ? -23.445 8.023 25.937 1.00 96.31 302 THR A N 1
ATOM 2398 C CA . THR A 1 302 ? -22.596 9.020 25.266 1.00 96.31 302 THR A CA 1
ATOM 2399 C C . THR A 1 302 ? -21.538 8.356 24.379 1.00 96.31 302 THR A C 1
ATOM 2401 O O . THR A 1 302 ? -21.253 8.854 23.293 1.00 96.31 302 THR A O 1
ATOM 2404 N N . TRP A 1 303 ? -20.993 7.204 24.787 1.00 97.06 303 TRP A N 1
ATOM 2405 C CA . TRP A 1 303 ? -20.101 6.415 23.931 1.00 97.06 303 TRP A CA 1
ATOM 2406 C C . TRP A 1 303 ? -20.818 5.835 22.711 1.00 97.06 303 TRP A C 1
ATOM 2408 O O . TRP A 1 303 ? -20.235 5.836 21.632 1.00 97.06 303 TRP A O 1
ATOM 2418 N N . VAL A 1 304 ? -22.076 5.400 22.842 1.00 96.69 304 VAL A N 1
ATOM 2419 C CA . VAL A 1 304 ? -22.889 4.992 21.681 1.00 96.69 304 VAL A CA 1
ATOM 2420 C C . VAL A 1 304 ? -23.031 6.157 20.705 1.00 96.69 304 VAL A C 1
ATOM 2422 O O . VAL A 1 304 ? -22.724 5.996 19.528 1.00 96.69 304 VAL A O 1
ATOM 2425 N N . ASN A 1 305 ? -23.398 7.347 21.195 1.00 95.25 305 ASN A N 1
ATOM 2426 C CA . ASN A 1 305 ? -23.496 8.555 20.369 1.00 95.25 305 ASN A CA 1
ATOM 2427 C C . ASN A 1 305 ? -22.180 8.863 19.641 1.00 95.25 305 ASN A C 1
ATOM 2429 O O . ASN A 1 305 ? -22.195 9.143 18.44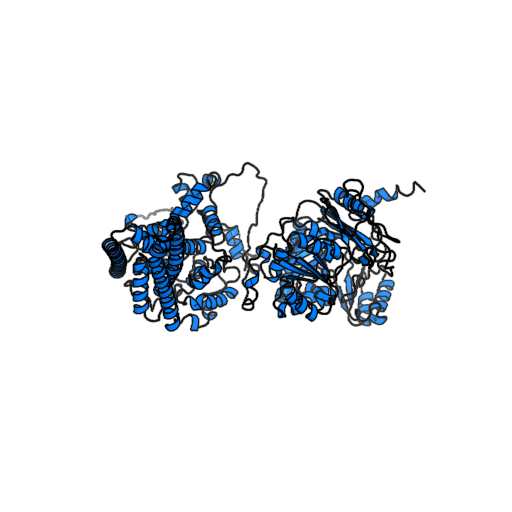5 1.00 95.25 305 ASN A O 1
ATOM 2433 N N . HIS A 1 306 ? -21.044 8.760 20.335 1.00 95.50 306 HIS A N 1
ATOM 2434 C CA . HIS A 1 306 ? -19.733 8.921 19.713 1.00 95.50 306 HIS A CA 1
ATOM 2435 C C . HIS A 1 306 ? -19.521 7.930 18.570 1.00 95.50 306 HIS A C 1
ATOM 2437 O O . HIS A 1 306 ? -19.205 8.341 17.454 1.00 95.50 306 HIS A O 1
ATOM 2443 N N . TRP A 1 307 ? -19.718 6.636 18.818 1.00 95.62 307 TRP A N 1
ATOM 2444 C CA . TRP A 1 307 ? -19.432 5.623 17.811 1.00 95.62 307 TRP A CA 1
ATOM 2445 C C . TRP A 1 307 ? -20.350 5.728 16.601 1.00 95.62 307 TRP A C 1
ATOM 2447 O O . TRP A 1 307 ? -19.852 5.703 15.481 1.00 95.62 307 TRP A O 1
ATOM 2457 N N . ILE A 1 308 ? -21.658 5.922 16.786 1.00 94.12 308 ILE A N 1
ATOM 2458 C CA . ILE A 1 308 ? -22.594 6.010 15.654 1.00 94.12 308 ILE A CA 1
ATOM 2459 C C . ILE A 1 308 ? -22.338 7.261 14.806 1.00 94.12 308 ILE A C 1
ATOM 2461 O O . ILE A 1 308 ? -22.413 7.190 13.578 1.00 94.12 308 ILE A O 1
ATOM 2465 N N . VAL A 1 309 ? -21.971 8.385 15.436 1.00 94.62 309 VAL A N 1
ATOM 2466 C CA . VAL A 1 309 ? -21.594 9.612 14.724 1.00 94.62 309 VAL A CA 1
ATOM 2467 C C . VAL A 1 309 ? -20.281 9.402 13.979 1.00 94.62 309 VAL A C 1
ATOM 2469 O O . VAL A 1 309 ? -20.194 9.744 12.805 1.00 94.62 309 VAL A O 1
ATOM 2472 N N . MET A 1 310 ? -19.268 8.818 14.620 1.00 94.38 310 MET A N 1
ATOM 2473 C CA . MET A 1 310 ? -17.965 8.588 13.997 1.00 94.38 310 MET A CA 1
ATOM 2474 C C . MET A 1 310 ? -18.039 7.598 12.827 1.00 94.38 310 MET A C 1
ATOM 2476 O O . MET A 1 310 ? -17.457 7.874 11.780 1.00 94.38 310 MET A O 1
ATOM 2480 N N . ILE A 1 311 ? -18.761 6.481 12.995 1.00 93.81 311 ILE A N 1
ATOM 2481 C CA . ILE A 1 311 ? -19.048 5.475 11.956 1.00 93.81 311 ILE A CA 1
ATOM 2482 C C . ILE A 1 311 ? -19.664 6.175 10.749 1.00 93.81 311 ILE A C 1
ATOM 2484 O O . ILE A 1 311 ? -19.033 6.271 9.698 1.00 93.81 311 ILE A O 1
ATOM 2488 N N . THR A 1 312 ? -20.828 6.789 10.952 1.00 91.88 312 THR A N 1
ATOM 2489 C CA . THR A 1 312 ? -21.578 7.448 9.881 1.00 91.88 312 THR A CA 1
ATOM 2490 C C . THR A 1 312 ? -20.763 8.558 9.212 1.00 91.88 312 THR A C 1
ATOM 2492 O O . THR A 1 312 ? -20.704 8.643 7.989 1.00 91.88 312 THR A O 1
ATOM 2495 N N . TYR A 1 313 ? -20.086 9.407 9.986 1.00 93.81 313 TYR A N 1
ATOM 2496 C CA . TYR A 1 313 ? -19.336 10.526 9.425 1.00 93.81 313 TYR A CA 1
ATOM 2497 C C . TYR A 1 313 ? -18.171 10.053 8.549 1.00 93.81 313 TYR A C 1
ATOM 2499 O O . TYR A 1 313 ? -18.035 10.522 7.420 1.00 93.81 313 TYR A O 1
ATOM 2507 N N . LEU A 1 314 ? -17.362 9.099 9.022 1.00 94.19 314 LEU A N 1
ATOM 2508 C CA . LEU A 1 314 ? -16.173 8.634 8.297 1.00 94.19 314 LEU A CA 1
ATOM 2509 C C . LEU A 1 314 ? -16.493 7.777 7.073 1.00 94.19 314 LEU A C 1
ATOM 2511 O O . LEU A 1 314 ? -15.695 7.744 6.135 1.00 94.19 314 LEU A O 1
ATOM 2515 N N . HIS A 1 315 ? -17.629 7.087 7.058 1.00 94.25 315 HIS A N 1
ATOM 2516 C CA . HIS A 1 315 ? -18.077 6.335 5.885 1.00 94.25 315 HIS A CA 1
ATOM 2517 C C . HIS A 1 315 ? -18.545 7.227 4.739 1.00 94.25 315 HIS A C 1
ATOM 2519 O O . HIS A 1 315 ? -18.372 6.871 3.576 1.00 94.25 315 HIS A O 1
ATOM 2525 N N . HIS A 1 316 ? -19.126 8.381 5.069 1.00 93.19 316 HIS A N 1
ATOM 2526 C CA . HIS A 1 316 ? -19.751 9.287 4.104 1.00 93.19 316 HIS A CA 1
ATOM 2527 C C . HIS A 1 316 ? -18.914 10.530 3.778 1.00 93.19 316 HIS A C 1
ATOM 2529 O O . HIS A 1 316 ? -19.276 11.273 2.861 1.00 93.19 316 HIS A O 1
ATOM 2535 N N . THR A 1 317 ? -17.820 10.761 4.512 1.00 92.31 317 THR A N 1
ATOM 2536 C CA . THR A 1 317 ? -16.987 11.966 4.417 1.00 92.31 317 THR A CA 1
ATOM 2537 C C . THR A 1 317 ? -15.521 11.583 4.254 1.00 92.31 317 THR A C 1
ATOM 2539 O O . THR A 1 317 ? -14.894 11.053 5.173 1.00 92.31 317 THR A O 1
ATOM 2542 N N . HIS A 1 318 ? -14.968 11.843 3.071 1.00 92.44 318 HIS A N 1
ATOM 2543 C CA . HIS A 1 318 ? -13.550 11.667 2.766 1.00 92.44 318 HIS A CA 1
ATOM 2544 C C . HIS A 1 318 ? -13.194 12.442 1.484 1.00 92.44 318 HIS A C 1
ATOM 2546 O O . HIS A 1 318 ? -14.033 12.500 0.587 1.00 92.44 318 HIS A O 1
ATOM 2552 N N . PRO A 1 319 ? -11.964 12.967 1.315 1.00 88.75 319 PRO A N 1
ATOM 2553 C CA . PRO A 1 319 ? -11.581 13.724 0.113 1.00 88.75 319 PRO A CA 1
ATOM 2554 C C . PRO A 1 319 ? -11.703 12.970 -1.222 1.00 88.75 319 PRO A C 1
ATOM 2556 O O . PRO A 1 319 ? -11.732 13.598 -2.283 1.00 88.75 319 PRO A O 1
ATOM 2559 N N . SER A 1 320 ? -11.752 11.635 -1.167 1.00 87.06 320 SER A N 1
ATOM 2560 C CA . SER A 1 320 ? -11.911 10.744 -2.326 1.00 87.06 320 SER A CA 1
ATOM 2561 C C . SER A 1 320 ? -13.355 10.304 -2.585 1.00 87.06 320 SER A C 1
ATOM 2563 O O . SER A 1 320 ? -13.567 9.436 -3.428 1.00 87.06 320 SER A O 1
ATOM 2565 N N . ILE A 1 321 ? -14.323 10.801 -1.813 1.00 89.81 321 ILE A N 1
ATOM 2566 C CA . ILE A 1 321 ? -15.733 10.436 -1.946 1.00 89.81 321 ILE A CA 1
ATOM 2567 C C . ILE A 1 321 ? -16.490 11.620 -2.557 1.00 89.81 321 ILE A C 1
ATOM 2569 O O . ILE A 1 321 ? -16.506 12.691 -1.943 1.00 89.81 321 ILE A O 1
ATOM 2573 N N . PRO A 1 322 ? -17.098 11.454 -3.745 1.00 90.38 322 PRO A N 1
ATOM 2574 C CA . PRO A 1 322 ? -17.864 12.512 -4.391 1.00 90.38 322 PRO A CA 1
ATOM 2575 C C . PRO A 1 322 ? -19.267 12.670 -3.782 1.00 90.38 322 PRO A C 1
ATOM 2577 O O . PRO A 1 322 ? -19.764 11.817 -3.040 1.00 90.38 322 PRO A O 1
ATOM 2580 N N . LYS A 1 323 ? -19.915 13.782 -4.126 1.00 90.88 323 LYS A N 1
ATOM 2581 C CA . LYS A 1 323 ? -21.348 14.057 -3.974 1.00 90.88 323 LYS A CA 1
ATOM 2582 C C . LYS A 1 323 ? -21.916 14.438 -5.333 1.00 90.88 323 LYS A C 1
ATOM 2584 O O . LYS A 1 323 ? -21.203 14.997 -6.161 1.00 90.88 323 LYS A O 1
ATOM 2589 N N . TYR A 1 324 ? -23.195 14.174 -5.554 1.00 88.38 324 TYR A N 1
ATOM 2590 C CA . TYR A 1 324 ? -23.795 14.325 -6.877 1.00 88.38 324 TYR A CA 1
ATOM 2591 C C . TYR A 1 324 ? -24.954 15.311 -6.860 1.00 88.38 324 TYR A C 1
ATOM 2593 O O . TYR A 1 324 ? -25.769 15.340 -5.932 1.00 88.38 324 TYR A O 1
ATOM 2601 N N . THR A 1 325 ? -25.023 16.121 -7.910 1.00 86.94 325 THR A N 1
ATOM 2602 C CA . THR A 1 325 ? -26.176 16.973 -8.198 1.00 86.94 325 THR A CA 1
ATOM 2603 C C . THR A 1 325 ? -27.373 16.112 -8.609 1.00 86.94 325 THR A C 1
ATOM 2605 O O . THR A 1 325 ? -27.224 14.941 -8.959 1.00 86.94 325 THR A O 1
ATOM 2608 N N . SER A 1 326 ? -28.569 16.704 -8.614 1.00 81.88 326 SER A N 1
ATOM 2609 C CA . SER A 1 326 ? -29.797 16.024 -9.054 1.00 81.88 326 SER A CA 1
ATOM 2610 C C . SER A 1 326 ? -29.722 15.404 -10.461 1.00 81.88 326 SER A C 1
ATOM 2612 O O . SER A 1 326 ? -30.468 14.473 -10.743 1.00 81.88 326 SER A O 1
ATOM 2614 N N . GLN A 1 327 ? -28.876 15.933 -11.353 1.00 77.12 327 GLN A N 1
ATOM 2615 C CA . GLN A 1 327 ? -28.807 15.515 -12.761 1.00 77.12 327 GLN A CA 1
ATOM 2616 C C . GLN A 1 327 ? -27.912 14.285 -12.974 1.00 77.12 327 GLN A C 1
ATOM 2618 O O . GLN A 1 327 ? -28.251 13.430 -13.785 1.00 77.12 327 GLN A O 1
ATOM 2623 N N . GLU A 1 328 ? -26.824 14.175 -12.209 1.00 76.50 328 GLU A N 1
ATOM 2624 C CA . GLU A 1 328 ? -25.816 13.110 -12.347 1.00 76.50 328 GLU A CA 1
ATOM 2625 C C . GLU A 1 328 ? -26.019 11.955 -11.365 1.00 76.50 328 GLU A C 1
ATOM 2627 O O . GLU A 1 328 ? -25.471 10.864 -11.524 1.00 76.50 328 GLU A O 1
ATOM 2632 N N . TRP A 1 329 ? -26.796 12.184 -10.306 1.00 86.31 329 TRP A N 1
ATOM 2633 C CA . TRP A 1 329 ? -27.005 11.168 -9.293 1.00 86.31 329 TRP A CA 1
ATOM 2634 C C . TRP A 1 329 ? -27.740 9.949 -9.874 1.00 86.31 329 TRP A C 1
ATOM 2636 O O . TRP A 1 329 ? -28.807 10.051 -10.480 1.00 86.31 329 TRP A O 1
ATOM 2646 N N . THR A 1 330 ? -27.198 8.765 -9.601 1.00 85.62 330 THR A N 1
ATOM 2647 C CA . THR A 1 330 ? -27.902 7.487 -9.733 1.00 85.62 330 THR A CA 1
ATOM 2648 C C . THR A 1 330 ? -27.819 6.738 -8.412 1.00 85.62 330 THR A C 1
ATOM 2650 O O . THR A 1 330 ? -26.911 6.986 -7.615 1.00 85.62 330 THR A O 1
ATOM 2653 N N . PHE A 1 331 ? -28.726 5.781 -8.183 1.00 87.06 331 PHE A N 1
ATOM 2654 C CA . PHE A 1 331 ? -28.675 4.976 -6.961 1.00 87.06 331 PHE A CA 1
ATOM 2655 C C . PHE A 1 331 ? -27.314 4.298 -6.772 1.00 87.06 331 PHE A C 1
ATOM 2657 O O . PHE A 1 331 ? -26.767 4.345 -5.676 1.00 87.06 331 PHE A O 1
ATOM 2664 N N . ILE A 1 332 ? -26.751 3.704 -7.832 1.00 86.06 332 ILE A N 1
ATOM 2665 C CA . ILE A 1 332 ? -25.462 3.004 -7.749 1.00 86.06 332 ILE A CA 1
ATOM 2666 C C . ILE A 1 332 ? -24.364 3.995 -7.372 1.00 86.06 332 ILE A C 1
ATOM 2668 O O . ILE A 1 332 ? -23.696 3.772 -6.369 1.00 86.06 332 ILE A O 1
ATOM 2672 N N . LEU A 1 333 ? -24.243 5.112 -8.101 1.00 85.56 333 LEU A N 1
ATOM 2673 C CA . LEU A 1 333 ? -23.240 6.143 -7.816 1.00 85.56 333 LEU A CA 1
ATOM 2674 C C . LEU A 1 333 ? -23.334 6.654 -6.377 1.00 85.56 333 LEU A C 1
ATOM 2676 O O . LEU A 1 333 ? -22.313 6.796 -5.704 1.00 85.56 333 LEU A O 1
ATOM 2680 N N . GLY A 1 334 ? -24.554 6.909 -5.906 1.00 88.81 334 GLY A N 1
ATOM 2681 C CA . GLY A 1 334 ? -24.827 7.363 -4.552 1.00 88.81 334 GLY A CA 1
ATOM 2682 C C . GLY A 1 334 ? -24.462 6.339 -3.479 1.00 88.81 334 GLY A C 1
ATOM 2683 O O . GLY A 1 334 ? -23.743 6.661 -2.532 1.00 88.81 334 GLY A O 1
ATOM 2684 N N . ALA A 1 335 ? -24.906 5.092 -3.649 1.00 89.44 335 ALA A N 1
ATOM 2685 C CA . ALA A 1 335 ? -24.637 3.994 -2.724 1.00 89.44 335 ALA A CA 1
ATOM 2686 C C . ALA A 1 335 ? -23.137 3.648 -2.653 1.00 89.44 335 ALA A C 1
ATOM 2688 O O . ALA A 1 335 ? -22.608 3.382 -1.569 1.00 89.44 335 ALA A O 1
ATOM 2689 N N . THR A 1 336 ? -22.424 3.711 -3.785 1.00 89.31 336 THR A N 1
ATOM 2690 C CA . THR A 1 336 ? -20.970 3.489 -3.851 1.00 89.31 336 THR A CA 1
ATOM 2691 C C . THR A 1 336 ? -20.145 4.718 -3.479 1.00 89.31 336 THR A C 1
ATOM 2693 O O . THR A 1 336 ? -18.948 4.584 -3.243 1.00 89.31 336 THR A O 1
ATOM 2696 N N . ALA A 1 337 ? -20.744 5.910 -3.358 1.00 90.06 337 ALA A N 1
ATOM 2697 C CA . ALA A 1 337 ? -20.098 7.104 -2.796 1.00 90.06 337 ALA A CA 1
ATOM 2698 C C . ALA A 1 337 ? -20.052 7.058 -1.258 1.00 90.06 337 ALA A C 1
ATOM 2700 O O . ALA A 1 337 ? -20.347 8.021 -0.541 1.00 90.06 337 ALA A O 1
ATOM 2701 N N . THR A 1 338 ? -19.649 5.896 -0.760 1.00 92.19 338 THR A N 1
ATOM 2702 C CA . THR A 1 338 ? -19.330 5.586 0.625 1.00 92.19 338 THR A CA 1
ATOM 2703 C C . THR A 1 338 ? -18.037 4.771 0.635 1.00 92.19 338 THR A C 1
ATOM 2705 O O . THR A 1 338 ? -17.543 4.352 -0.412 1.00 92.19 338 THR A O 1
ATOM 2708 N N . MET A 1 339 ? -17.427 4.578 1.800 1.00 92.38 339 MET A N 1
ATOM 2709 C CA . MET A 1 339 ? -16.221 3.757 1.897 1.00 92.38 339 MET A CA 1
ATOM 2710 C C . MET A 1 339 ? -16.230 2.865 3.117 1.00 92.38 339 MET A C 1
ATOM 2712 O O . MET A 1 339 ? -16.704 3.277 4.170 1.00 92.38 339 MET A O 1
ATOM 2716 N N . ASP A 1 340 ? -15.609 1.697 3.003 1.00 94.38 340 ASP A N 1
ATOM 2717 C CA . ASP A 1 340 ? -15.455 0.786 4.130 1.00 94.38 340 ASP A CA 1
ATOM 2718 C C . ASP A 1 340 ? -14.272 1.184 5.007 1.00 94.38 340 ASP A C 1
ATOM 2720 O O . ASP A 1 340 ? -13.202 1.577 4.534 1.00 94.38 340 ASP A O 1
ATOM 2724 N N . ARG A 1 341 ? -14.468 1.091 6.321 1.00 91.31 341 ARG A N 1
ATOM 2725 C CA . ARG A 1 341 ? -13.550 1.601 7.335 1.00 91.31 341 ARG A CA 1
ATOM 2726 C C . ARG A 1 341 ? -13.122 0.515 8.319 1.00 91.31 341 ARG A C 1
ATOM 2728 O O . ARG A 1 341 ? -13.915 0.002 9.113 1.00 91.31 341 ARG A O 1
ATOM 2735 N N . TYR A 1 342 ? -11.834 0.188 8.316 1.00 87.31 342 TYR A N 1
ATOM 2736 C CA . TYR A 1 342 ? -11.270 -0.818 9.218 1.00 87.31 342 TYR A CA 1
ATOM 2737 C C . TYR A 1 342 ? -10.515 -0.183 10.383 1.00 87.31 342 TYR A C 1
ATOM 2739 O O . TYR A 1 342 ? -9.718 0.735 10.212 1.00 87.31 342 TYR A O 1
ATOM 2747 N N . PHE A 1 343 ? -10.747 -0.690 11.592 1.00 85.06 343 PHE A N 1
ATOM 2748 C CA . PHE A 1 343 ? -9.955 -0.307 12.757 1.00 85.06 343 PHE A CA 1
ATOM 2749 C C . PHE A 1 343 ? -8.533 -0.856 12.623 1.00 85.06 343 PHE A C 1
ATOM 2751 O O . PHE A 1 343 ? -8.347 -2.055 12.408 1.00 85.06 343 PHE A O 1
ATOM 2758 N N . SER A 1 344 ? -7.533 0.004 12.812 1.00 76.31 344 SER A N 1
ATOM 2759 C CA . SER A 1 344 ? -6.140 -0.431 12.926 1.00 76.31 344 SER A CA 1
ATOM 2760 C C . SER A 1 344 ? -5.941 -1.293 14.181 1.00 76.31 344 SER A C 1
ATOM 2762 O O . SER A 1 344 ? -6.580 -1.091 15.217 1.00 76.31 344 SER A O 1
ATOM 2764 N N . TRP A 1 345 ? -5.044 -2.271 14.105 1.00 63.38 345 TRP A N 1
ATOM 2765 C CA . TRP A 1 345 ? -4.592 -3.080 15.240 1.00 63.38 345 TRP A CA 1
ATOM 2766 C C . TRP A 1 345 ? -4.042 -2.186 16.368 1.00 63.38 345 TRP A C 1
ATOM 2768 O O . TRP A 1 345 ? -3.380 -1.187 16.078 1.00 63.38 345 TRP A O 1
ATOM 2778 N N . PRO A 1 346 ? -4.295 -2.531 17.645 1.00 65.62 346 PRO A N 1
ATOM 2779 C CA . PRO A 1 346 ? -4.977 -3.739 18.135 1.00 65.62 346 PRO A CA 1
ATOM 2780 C C . PRO A 1 346 ? -6.515 -3.654 18.169 1.00 65.62 346 PRO A C 1
ATOM 2782 O O . PRO A 1 346 ? -7.174 -4.583 18.630 1.00 65.62 346 PRO A O 1
ATOM 2785 N N . PHE A 1 347 ? -7.120 -2.576 17.666 1.00 82.19 347 PHE A N 1
ATOM 2786 C CA . PHE A 1 347 ? -8.550 -2.289 17.834 1.00 82.19 347 PHE A CA 1
ATOM 2787 C C . PHE A 1 347 ? -9.470 -2.939 16.786 1.00 82.19 347 PHE A C 1
ATOM 2789 O O . PHE A 1 347 ? -10.678 -2.722 16.825 1.00 82.19 347 PHE A O 1
ATOM 2796 N N . GLY A 1 348 ? -8.945 -3.781 15.886 1.00 84.19 348 GLY A N 1
ATOM 2797 C CA . GLY A 1 348 ? -9.714 -4.470 14.833 1.00 84.19 348 GLY A CA 1
ATOM 2798 C C . GLY A 1 348 ? -10.933 -5.262 15.335 1.00 84.19 348 GLY A C 1
ATOM 2799 O O . GLY A 1 348 ? -11.953 -5.352 14.647 1.00 84.19 348 GLY A O 1
ATOM 2800 N N . ILE A 1 349 ? -10.863 -5.786 16.564 1.00 90.69 349 ILE A N 1
ATOM 2801 C CA . ILE A 1 349 ? -11.977 -6.497 17.208 1.00 90.69 349 ILE A CA 1
ATOM 2802 C C . ILE A 1 349 ? -13.191 -5.589 17.453 1.00 90.69 349 ILE A C 1
ATOM 2804 O O . ILE A 1 349 ? -14.318 -6.069 17.457 1.00 90.69 349 ILE A O 1
ATOM 2808 N N . ILE A 1 350 ? -12.993 -4.278 17.612 1.00 92.38 350 ILE A N 1
ATOM 2809 C CA . ILE A 1 350 ? -14.096 -3.330 17.797 1.00 92.38 350 ILE A CA 1
ATOM 2810 C C . ILE A 1 350 ? -14.995 -3.328 16.560 1.00 92.38 350 ILE A C 1
ATOM 2812 O O . ILE A 1 350 ? -16.185 -3.605 16.681 1.00 92.38 350 ILE A O 1
ATOM 2816 N N . GLY A 1 351 ? -14.416 -3.124 15.373 1.00 88.75 351 GLY A N 1
ATOM 2817 C CA . GLY A 1 351 ? -15.167 -3.106 14.114 1.00 88.75 351 GLY A CA 1
ATOM 2818 C C . GLY A 1 351 ? -15.829 -4.446 13.773 1.00 88.75 351 GLY A C 1
ATOM 2819 O O . GLY A 1 351 ? -16.987 -4.494 13.369 1.00 88.75 351 GLY A O 1
ATOM 2820 N N . THR A 1 352 ? -15.109 -5.550 13.968 1.00 89.12 352 THR A N 1
ATOM 2821 C CA . THR A 1 352 ? -15.557 -6.882 13.519 1.00 89.12 352 THR A CA 1
ATOM 2822 C C . THR A 1 352 ? -16.474 -7.593 14.515 1.00 89.12 352 THR A C 1
ATOM 2824 O O . THR A 1 352 ? -17.437 -8.241 14.113 1.00 89.12 352 THR A O 1
ATOM 2827 N N . HIS A 1 353 ? -16.205 -7.483 15.819 1.00 92.81 353 HIS A N 1
ATOM 2828 C CA . HIS A 1 353 ? -16.945 -8.214 16.849 1.00 92.81 353 HIS A CA 1
ATOM 2829 C C . HIS A 1 353 ? -18.068 -7.385 17.472 1.00 92.81 353 HIS A C 1
ATOM 2831 O O . HIS A 1 353 ? -19.207 -7.851 17.524 1.00 92.81 353 HIS A O 1
ATOM 2837 N N . PHE A 1 354 ? -17.746 -6.181 17.959 1.00 95.12 354 PHE A N 1
ATOM 2838 C CA . PHE A 1 354 ? -18.712 -5.322 18.651 1.00 95.12 354 PHE A CA 1
ATOM 2839 C C . PHE A 1 354 ? -19.583 -4.547 17.668 1.00 95.12 354 PHE A C 1
ATOM 2841 O O . PHE A 1 354 ? -20.773 -4.394 17.906 1.00 95.12 354 PHE A O 1
ATOM 2848 N N . PHE A 1 355 ? -19.008 -4.083 16.556 1.00 95.44 355 PHE A N 1
ATOM 2849 C CA . PHE A 1 355 ? -19.736 -3.325 15.538 1.00 95.44 355 PHE A CA 1
ATOM 2850 C C . PHE A 1 355 ? -20.193 -4.193 14.372 1.00 95.44 355 PHE A C 1
ATOM 2852 O O . PHE A 1 355 ? -20.564 -3.666 13.329 1.00 95.44 355 PHE A O 1
ATOM 2859 N N . HIS A 1 356 ? -20.200 -5.519 14.531 1.00 95.38 356 HIS A N 1
ATOM 2860 C CA . HIS A 1 356 ? -20.904 -6.404 13.603 1.00 95.38 356 HIS A CA 1
ATOM 2861 C C . HIS A 1 356 ? -20.463 -6.270 12.136 1.00 95.38 356 HIS A C 1
ATOM 2863 O O . HIS A 1 356 ? -21.246 -6.547 11.239 1.00 95.38 356 HIS A O 1
ATOM 2869 N N . ASN A 1 357 ? -19.214 -5.859 11.891 1.00 90.62 357 ASN A N 1
ATOM 2870 C CA . ASN A 1 357 ? -18.662 -5.532 10.574 1.00 90.62 357 ASN A CA 1
ATOM 2871 C C . ASN A 1 357 ? -19.299 -4.326 9.861 1.00 90.62 357 ASN A C 1
ATOM 2873 O O . ASN A 1 357 ? -18.857 -3.998 8.764 1.00 90.62 357 ASN A O 1
ATOM 2877 N N . ILE A 1 358 ? -20.240 -3.591 10.471 1.00 88.31 358 ILE A N 1
ATOM 2878 C CA . ILE A 1 358 ? -20.848 -2.416 9.822 1.00 88.31 358 ILE A CA 1
ATOM 2879 C C . ILE A 1 358 ? -19.796 -1.368 9.465 1.00 88.31 358 ILE A C 1
ATOM 2881 O O . ILE A 1 358 ? -19.922 -0.673 8.468 1.00 88.31 358 ILE A O 1
ATOM 2885 N N . SER A 1 359 ? -18.720 -1.259 10.257 1.00 86.31 359 SER A N 1
ATOM 2886 C CA . SER A 1 359 ? -17.641 -0.336 9.926 1.00 86.31 359 SER A CA 1
ATOM 2887 C C . SER A 1 359 ? -16.867 -0.798 8.689 1.00 86.31 359 SER A C 1
ATOM 2889 O O . SER A 1 359 ? -16.466 0.036 7.887 1.00 86.31 359 SER A O 1
ATOM 2891 N N . THR A 1 360 ? -16.667 -2.106 8.516 1.00 87.88 360 THR A N 1
ATOM 2892 C CA . THR A 1 360 ? -15.781 -2.693 7.501 1.00 87.88 360 THR A CA 1
ATOM 2893 C C . THR A 1 360 ? -16.470 -3.147 6.220 1.00 87.88 360 THR A C 1
ATOM 2895 O O . THR A 1 360 ? -15.753 -3.557 5.312 1.00 87.88 360 THR A O 1
ATOM 2898 N N . ASP A 1 361 ? -17.801 -3.141 6.190 1.00 93.12 361 ASP A N 1
ATOM 2899 C CA . ASP A 1 361 ? -18.656 -3.656 5.114 1.00 93.12 361 ASP A CA 1
ATOM 2900 C C . ASP A 1 361 ? -19.908 -2.758 4.980 1.00 93.12 361 ASP A C 1
ATOM 2902 O O . ASP A 1 361 ? -21.052 -3.206 5.022 1.00 93.12 361 ASP A O 1
ATOM 2906 N N . HIS A 1 362 ? -19.691 -1.447 4.895 1.00 94.50 362 HIS A N 1
ATOM 2907 C CA . HIS A 1 362 ? -20.721 -0.408 4.829 1.00 94.50 362 HIS A CA 1
ATOM 2908 C C . HIS A 1 362 ? -21.213 -0.136 3.403 1.00 94.50 362 HIS A C 1
ATOM 2910 O O . HIS A 1 362 ? -22.390 0.148 3.196 1.00 94.50 362 HIS A O 1
ATOM 2916 N N . VAL A 1 363 ? -20.346 -0.252 2.395 1.00 94.00 363 VAL A N 1
ATOM 2917 C CA . VAL A 1 363 ? -20.727 -0.055 0.986 1.00 94.00 363 VAL A CA 1
ATOM 2918 C C . VAL A 1 363 ? -21.770 -1.094 0.568 1.00 94.00 363 VAL A C 1
ATOM 2920 O O . VAL A 1 363 ? -22.792 -0.746 -0.023 1.00 94.00 363 VAL A O 1
ATOM 2923 N N . ILE A 1 364 ? -21.568 -2.369 0.932 1.00 94.81 364 ILE A N 1
ATOM 2924 C CA . ILE A 1 364 ? -22.563 -3.424 0.681 1.00 94.81 364 ILE A CA 1
ATOM 2925 C C . ILE A 1 364 ? -23.871 -3.147 1.425 1.00 94.81 364 ILE A C 1
ATOM 2927 O O . ILE A 1 364 ? -24.946 -3.448 0.914 1.00 94.81 364 ILE A O 1
ATOM 2931 N N . HIS A 1 365 ? -23.791 -2.532 2.605 1.00 94.19 365 HIS A N 1
ATOM 2932 C CA . HIS A 1 365 ? -24.958 -2.143 3.378 1.00 94.19 365 HIS A CA 1
ATOM 2933 C C . HIS A 1 365 ? -25.779 -1.050 2.667 1.00 94.19 365 HIS A C 1
ATOM 2935 O O . HIS A 1 365 ? -27.004 -1.110 2.703 1.00 94.19 365 HIS A O 1
ATOM 2941 N N . HIS A 1 366 ? -25.141 -0.102 1.974 1.00 93.25 366 HIS A N 1
ATOM 2942 C CA . HIS A 1 366 ? -25.838 0.877 1.122 1.00 93.25 366 HIS A CA 1
ATOM 2943 C C . HIS A 1 366 ? -26.417 0.261 -0.146 1.00 93.25 366 HIS A C 1
ATOM 2945 O O . HIS A 1 366 ? -27.535 0.582 -0.540 1.00 93.25 366 HIS A O 1
ATOM 2951 N N . LEU A 1 367 ? -25.674 -0.651 -0.773 1.00 92.06 367 LEU A N 1
ATOM 2952 C CA . LEU A 1 367 ? -26.124 -1.312 -1.994 1.00 92.06 367 LEU A CA 1
ATOM 2953 C C . LEU A 1 367 ? -27.278 -2.279 -1.742 1.00 92.06 367 LEU A C 1
ATOM 2955 O O . LEU A 1 367 ? -28.210 -2.294 -2.530 1.00 92.06 367 LEU A O 1
ATOM 2959 N N . PHE A 1 368 ? -27.222 -3.070 -0.668 1.00 93.31 368 PHE A N 1
ATOM 2960 C CA . PHE A 1 368 ? -28.172 -4.138 -0.359 1.00 93.31 368 PHE A CA 1
ATOM 2961 C C . PHE A 1 368 ? -28.441 -4.222 1.152 1.00 93.31 368 PHE A C 1
ATOM 2963 O O . PHE A 1 368 ? -28.112 -5.210 1.811 1.00 93.31 368 PHE A O 1
ATOM 2970 N N . SER A 1 369 ? -29.104 -3.207 1.710 1.00 91.44 369 SER A N 1
ATOM 2971 C CA . SER A 1 369 ? -29.313 -3.058 3.163 1.00 91.44 369 SER A CA 1
ATOM 2972 C C . SER A 1 369 ? -30.074 -4.199 3.854 1.00 91.44 369 SER A C 1
ATOM 2974 O O . SER A 1 369 ? -30.013 -4.329 5.075 1.00 91.44 369 SER A O 1
ATOM 2976 N N . LYS A 1 370 ? -30.768 -5.048 3.083 1.00 91.56 370 LYS A N 1
ATOM 2977 C CA . LYS A 1 370 ? -31.478 -6.247 3.563 1.00 91.56 370 LYS A CA 1
ATOM 2978 C C . LYS A 1 370 ? -30.564 -7.443 3.858 1.00 91.56 370 LYS A C 1
ATOM 2980 O O . LYS A 1 370 ? -31.046 -8.439 4.396 1.00 91.56 370 LYS A O 1
ATOM 2985 N N . ILE A 1 371 ? -29.288 -7.384 3.478 1.00 94.56 371 ILE A N 1
ATOM 2986 C CA . ILE A 1 371 ? -28.314 -8.433 3.793 1.00 94.56 371 ILE A CA 1
ATOM 2987 C C . ILE A 1 371 ? -27.979 -8.351 5.290 1.00 94.56 371 ILE A C 1
ATOM 2989 O O . ILE A 1 371 ? -27.534 -7.296 5.744 1.00 94.56 371 ILE A O 1
ATOM 2993 N N . PRO A 1 372 ? -28.160 -9.437 6.065 1.00 95.44 372 PRO A N 1
ATOM 2994 C CA . PRO A 1 372 ? -27.755 -9.469 7.462 1.00 95.44 372 PRO A CA 1
ATOM 2995 C C . PRO A 1 372 ? -26.245 -9.265 7.619 1.00 95.44 372 PRO A C 1
ATOM 2997 O O . PRO A 1 372 ? -25.441 -9.771 6.835 1.00 95.44 372 PRO A O 1
ATOM 3000 N N . HIS A 1 373 ? -25.842 -8.608 8.696 1.00 94.94 373 HIS A N 1
ATOM 3001 C CA . HIS A 1 373 ? -24.471 -8.216 9.005 1.00 94.94 373 HIS A CA 1
ATOM 3002 C C . HIS A 1 373 ? -23.477 -9.390 9.029 1.00 94.94 373 HIS A C 1
ATOM 3004 O O . HIS A 1 373 ? -22.314 -9.238 8.657 1.00 94.94 373 HIS A O 1
ATOM 3010 N N . TYR A 1 374 ? -23.923 -10.591 9.416 1.00 95.19 374 TYR A N 1
ATOM 3011 C CA . TYR A 1 374 ? -23.096 -11.803 9.400 1.00 95.19 374 TYR A CA 1
ATOM 3012 C C . TYR A 1 374 ? -22.836 -12.360 7.991 1.00 95.19 374 TYR A C 1
ATOM 3014 O O . TYR A 1 374 ? -21.920 -13.162 7.828 1.00 95.19 374 TYR A O 1
ATOM 3022 N N . TYR A 1 375 ? -23.585 -11.914 6.980 1.00 96.25 375 TYR A N 1
ATOM 3023 C CA . TYR A 1 375 ? -23.324 -12.175 5.560 1.00 96.25 375 TYR A CA 1
ATOM 3024 C C . TYR A 1 375 ? -22.730 -10.967 4.826 1.00 96.25 375 TYR A C 1
ATOM 3026 O O . TYR A 1 375 ? -22.305 -11.106 3.681 1.00 96.25 375 TYR A O 1
ATOM 3034 N N . ALA A 1 376 ? -22.642 -9.798 5.472 1.00 93.44 376 ALA A N 1
ATOM 3035 C CA . ALA A 1 376 ? -22.136 -8.578 4.846 1.00 93.44 376 ALA A CA 1
ATOM 3036 C C . ALA A 1 376 ? -20.724 -8.764 4.277 1.00 93.44 376 ALA A C 1
ATOM 3038 O O . ALA A 1 376 ? -20.488 -8.398 3.136 1.00 93.44 376 ALA A O 1
ATOM 3039 N N . ARG A 1 377 ? -19.810 -9.424 5.004 1.00 93.19 377 ARG A N 1
ATOM 3040 C CA . ARG A 1 377 ? -18.451 -9.701 4.500 1.00 93.19 377 ARG A CA 1
ATOM 3041 C C . ARG A 1 377 ? -18.452 -10.572 3.242 1.00 93.19 377 ARG A C 1
ATOM 3043 O O . ARG A 1 377 ? -17.707 -10.294 2.309 1.00 93.19 377 ARG A O 1
ATOM 3050 N N . GLU A 1 378 ? -19.259 -11.629 3.232 1.00 95.12 378 GLU A N 1
ATOM 3051 C CA . GLU A 1 378 ? -19.374 -12.542 2.089 1.00 95.12 378 GLU A CA 1
ATOM 3052 C C . GLU A 1 378 ? -19.925 -11.801 0.863 1.00 95.12 378 GLU A C 1
ATOM 3054 O O . GLU A 1 378 ? -19.360 -11.878 -0.225 1.00 95.12 378 GLU A O 1
ATOM 3059 N N . ALA A 1 379 ? -20.972 -10.999 1.060 1.00 94.75 379 ALA A N 1
ATOM 3060 C CA . ALA A 1 379 ? -21.554 -10.177 0.009 1.00 94.75 379 ALA A CA 1
ATOM 3061 C C . ALA A 1 379 ? -20.596 -9.072 -0.478 1.00 94.75 379 ALA A C 1
ATOM 3063 O O . ALA A 1 379 ? -20.477 -8.865 -1.684 1.00 94.75 379 ALA A O 1
ATOM 3064 N N . THR A 1 380 ? -19.854 -8.419 0.425 1.00 94.75 380 THR A N 1
ATOM 3065 C CA . THR A 1 380 ? -18.779 -7.478 0.080 1.00 94.75 380 THR A CA 1
ATOM 3066 C C . THR A 1 380 ? -17.749 -8.150 -0.821 1.00 94.75 380 THR A C 1
ATOM 3068 O O . THR A 1 380 ? -17.440 -7.628 -1.887 1.00 94.75 380 THR A O 1
ATOM 3071 N N . ASN A 1 381 ? -17.232 -9.318 -0.431 1.00 92.25 381 ASN A N 1
ATOM 3072 C CA . ASN A 1 381 ? -16.218 -10.034 -1.208 1.00 92.25 381 ASN A CA 1
ATOM 3073 C C . ASN A 1 381 ? -16.693 -10.372 -2.632 1.00 92.25 381 ASN A C 1
ATOM 3075 O O . ASN A 1 381 ? -15.869 -10.402 -3.541 1.00 92.25 381 ASN A O 1
ATOM 3079 N N . ALA A 1 382 ? -17.999 -10.576 -2.833 1.00 91.50 382 ALA A N 1
ATOM 3080 C CA . ALA A 1 382 ? -18.584 -10.858 -4.141 1.00 91.50 382 ALA A CA 1
ATOM 3081 C C . ALA A 1 382 ? -18.689 -9.625 -5.062 1.00 91.50 382 ALA A C 1
ATOM 3083 O O . ALA A 1 382 ? -18.425 -9.731 -6.257 1.00 91.50 382 ALA A O 1
ATOM 3084 N N . ILE A 1 383 ? -19.054 -8.451 -4.532 1.00 91.19 383 ILE A N 1
ATOM 3085 C CA . ILE A 1 383 ? -19.253 -7.233 -5.351 1.00 91.19 383 ILE A CA 1
ATOM 3086 C C . ILE A 1 383 ? -17.959 -6.478 -5.648 1.00 91.19 383 ILE A C 1
ATOM 3088 O O . ILE A 1 383 ? -17.860 -5.707 -6.598 1.00 91.19 383 ILE A O 1
ATOM 3092 N N . VAL A 1 384 ? -16.963 -6.676 -4.801 1.00 89.56 384 VAL A N 1
ATOM 3093 C CA . VAL A 1 384 ? -15.729 -5.910 -4.790 1.00 89.56 384 VAL A CA 1
ATOM 3094 C C . VAL A 1 384 ? -14.883 -6.092 -6.068 1.00 89.56 384 VAL A C 1
ATOM 3096 O O . VAL A 1 384 ? -14.449 -5.080 -6.622 1.00 89.56 384 VAL A O 1
ATOM 3099 N N . PRO A 1 385 ? -14.714 -7.314 -6.618 1.00 84.94 385 PRO A N 1
ATOM 3100 C CA . PRO A 1 385 ? -14.073 -7.512 -7.920 1.00 84.94 385 PRO A CA 1
ATOM 3101 C C . PRO A 1 385 ? -14.797 -6.816 -9.080 1.00 84.94 385 PRO A C 1
ATOM 3103 O O . PRO A 1 385 ? -14.146 -6.415 -10.040 1.00 84.94 385 PRO A O 1
ATOM 3106 N N . LEU A 1 386 ? -16.124 -6.655 -8.990 1.00 83.69 386 LEU A N 1
ATOM 3107 C CA . LEU A 1 386 ? -16.929 -6.001 -10.026 1.00 83.69 386 LEU A CA 1
ATOM 3108 C C . LEU A 1 386 ? -16.794 -4.475 -9.974 1.00 83.69 386 LEU A C 1
ATOM 3110 O O . LEU A 1 386 ? -16.655 -3.827 -11.006 1.00 83.69 386 LEU A O 1
ATOM 3114 N N . LEU A 1 387 ? -16.800 -3.894 -8.772 1.00 81.94 387 LEU A N 1
ATOM 3115 C CA . LEU A 1 387 ? -16.684 -2.444 -8.587 1.00 81.94 387 LEU A CA 1
ATOM 3116 C C . LEU A 1 387 ? -15.250 -1.918 -8.790 1.00 81.94 387 LEU A C 1
ATOM 3118 O O . LEU A 1 387 ? -15.065 -0.740 -9.106 1.00 81.94 387 LEU A O 1
ATOM 3122 N N . GLY A 1 388 ? -14.227 -2.760 -8.607 1.00 81.31 388 GLY A N 1
ATOM 3123 C CA . GLY A 1 388 ? -12.827 -2.413 -8.862 1.00 81.31 388 GLY A CA 1
ATOM 3124 C C . GLY A 1 388 ? -12.391 -1.131 -8.141 1.00 81.31 388 GLY A C 1
ATOM 3125 O O . GLY A 1 388 ? -12.541 -1.003 -6.928 1.00 81.31 388 GLY A O 1
ATOM 3126 N N . GLN A 1 389 ? -11.875 -0.154 -8.894 1.00 73.31 389 GLN A N 1
ATOM 3127 C CA . GLN A 1 389 ? -11.386 1.120 -8.347 1.00 73.31 389 GLN A CA 1
ATOM 3128 C C . GLN A 1 389 ? -12.493 2.049 -7.810 1.00 73.31 389 GLN A C 1
ATOM 3130 O O . GLN A 1 389 ? -12.189 3.013 -7.096 1.00 73.31 389 GLN A O 1
ATOM 3135 N N . GLN A 1 390 ? -13.767 1.805 -8.142 1.00 74.50 390 GLN A N 1
ATOM 3136 C CA . GLN A 1 390 ? -14.888 2.596 -7.617 1.00 74.50 390 GLN A CA 1
ATOM 3137 C C . GLN A 1 390 ? -15.165 2.269 -6.149 1.00 74.50 390 GLN A C 1
ATOM 3139 O O . GLN A 1 390 ? -15.635 3.122 -5.398 1.00 74.50 390 GLN A O 1
ATOM 3144 N N . TYR A 1 391 ? -14.819 1.060 -5.715 1.00 87.19 391 TYR A N 1
ATOM 3145 C CA . TYR A 1 391 ? -15.015 0.630 -4.346 1.00 87.19 391 TYR A CA 1
ATOM 3146 C C . TYR A 1 391 ? -13.878 1.136 -3.442 1.00 87.19 391 TYR A C 1
ATOM 3148 O O . TYR A 1 391 ? -12.703 0.828 -3.642 1.00 87.19 391 TYR A O 1
ATOM 3156 N N . LYS A 1 392 ? -14.226 1.952 -2.439 1.00 86.94 392 LYS A N 1
ATOM 3157 C CA . LYS A 1 392 ? -13.261 2.645 -1.573 1.00 86.94 392 LYS A CA 1
ATOM 3158 C C . LYS A 1 392 ? -13.138 1.967 -0.205 1.00 86.94 392 LYS A C 1
ATOM 3160 O O . LYS A 1 392 ? -14.138 1.642 0.434 1.00 86.94 392 LYS A O 1
ATOM 3165 N N . ARG A 1 393 ? -11.905 1.835 0.298 1.00 90.69 393 ARG A N 1
ATOM 3166 C CA . ARG A 1 393 ? -11.598 1.392 1.672 1.00 90.69 393 ARG A CA 1
ATOM 3167 C C . ARG A 1 393 ? -10.603 2.335 2.347 1.00 90.69 393 ARG A C 1
ATOM 3169 O O . ARG A 1 393 ? -9.826 3.002 1.674 1.00 90.69 393 ARG A O 1
ATOM 3176 N N . GLY A 1 394 ? -10.595 2.375 3.677 1.00 88.12 394 GLY A N 1
ATOM 3177 C CA . GLY A 1 394 ? -9.598 3.124 4.443 1.00 88.12 394 GLY A CA 1
ATOM 3178 C C . GLY A 1 394 ? -9.614 2.820 5.939 1.00 88.12 394 GLY A C 1
ATOM 3179 O O . GLY A 1 394 ? -10.471 2.096 6.438 1.00 88.12 394 GLY A O 1
ATOM 3180 N N . ALA A 1 395 ? -8.670 3.391 6.683 1.00 88.88 395 ALA A N 1
ATOM 3181 C CA . ALA A 1 395 ? -8.615 3.214 8.132 1.00 88.88 395 ALA A CA 1
ATOM 3182 C C . ALA A 1 395 ? -9.787 3.921 8.845 1.00 88.88 395 ALA A C 1
ATOM 3184 O O . ALA A 1 395 ? -10.326 4.916 8.352 1.00 88.88 395 ALA A O 1
ATOM 3185 N N . PHE A 1 396 ? -10.143 3.432 10.033 1.00 90.44 396 PHE A N 1
ATOM 3186 C CA . PHE A 1 396 ? -11.065 4.039 10.990 1.00 90.44 396 PHE A CA 1
ATOM 3187 C C . PHE A 1 396 ? -10.283 4.515 12.215 1.00 90.44 396 PHE A C 1
ATOM 3189 O O . PHE A 1 396 ? -9.533 3.741 12.812 1.00 90.44 396 PHE A O 1
ATOM 3196 N N . GLY A 1 397 ? -10.456 5.773 12.621 1.00 89.19 397 GLY A N 1
ATOM 3197 C CA . GLY A 1 397 ? -9.773 6.282 13.806 1.00 89.19 397 GLY A CA 1
ATOM 3198 C C . GLY A 1 397 ? -9.705 7.800 13.892 1.00 89.19 397 GLY A C 1
ATOM 3199 O O . GLY A 1 397 ? -10.248 8.529 13.062 1.00 89.19 397 GLY A O 1
ATOM 3200 N N . TRP A 1 398 ? -9.011 8.266 14.926 1.00 88.56 398 TRP A N 1
ATOM 3201 C CA . TRP A 1 398 ? -8.882 9.683 15.258 1.00 88.56 398 TRP A CA 1
ATOM 3202 C C . TRP A 1 398 ? -8.214 10.513 14.156 1.00 88.56 398 TRP A C 1
ATOM 3204 O O . TRP A 1 398 ? -8.670 11.614 13.858 1.00 88.56 398 TRP A O 1
ATOM 3214 N N . ASP A 1 399 ? -7.179 9.984 13.504 1.00 88.19 399 ASP A N 1
ATOM 3215 C CA . ASP A 1 399 ? -6.475 10.714 12.441 1.00 88.19 399 ASP A CA 1
ATOM 3216 C C . ASP A 1 399 ? -7.348 10.906 11.200 1.00 88.19 399 ASP A C 1
ATOM 3218 O O . ASP A 1 399 ? -7.310 11.954 10.563 1.00 88.19 399 ASP A O 1
ATOM 3222 N N . GLN A 1 400 ? -8.218 9.938 10.915 1.00 91.19 400 GLN A N 1
ATOM 3223 C CA . GLN A 1 400 ? -9.189 10.018 9.825 1.00 91.19 400 GLN A CA 1
ATOM 3224 C C . GLN A 1 400 ? -10.316 11.000 10.152 1.00 91.19 400 GLN A C 1
ATOM 3226 O O . GLN A 1 400 ? -10.795 11.716 9.273 1.00 91.19 400 GLN A O 1
ATOM 3231 N N . LEU A 1 401 ? -10.696 11.094 11.431 1.00 90.31 401 LEU A N 1
ATOM 3232 C CA . LEU A 1 401 ? -11.645 12.092 11.917 1.00 90.31 401 LEU A CA 1
ATOM 3233 C C . LEU A 1 401 ? -11.072 13.506 11.800 1.00 90.31 401 LEU A C 1
ATOM 3235 O O . LEU A 1 401 ? -11.725 14.374 11.227 1.00 90.31 401 LEU A O 1
ATOM 3239 N N . LYS A 1 402 ? -9.827 13.717 12.239 1.00 88.31 402 LYS A N 1
ATOM 3240 C CA . LYS A 1 402 ? -9.095 14.975 12.031 1.00 88.31 402 LYS A CA 1
ATOM 3241 C C . LYS A 1 402 ? -8.990 15.335 10.553 1.00 88.31 402 LYS A C 1
ATOM 3243 O O . LYS A 1 402 ? -9.302 16.460 10.185 1.00 88.31 402 LYS A O 1
ATOM 3248 N N . LEU A 1 403 ? -8.584 14.381 9.713 1.00 87.31 403 LEU A N 1
ATOM 3249 C CA . LEU A 1 403 ? -8.450 14.588 8.274 1.00 87.31 403 LEU A CA 1
ATOM 3250 C C . LEU A 1 403 ? -9.779 15.013 7.655 1.00 87.31 403 LEU A C 1
ATOM 3252 O O . LEU A 1 403 ? -9.811 15.974 6.899 1.00 87.31 403 LEU A O 1
ATOM 3256 N N . SER A 1 404 ? -10.877 14.348 8.008 1.00 89.50 404 SER A N 1
ATOM 3257 C CA . SER A 1 404 ? -12.205 14.686 7.489 1.00 89.50 404 SER A CA 1
ATOM 3258 C C . SER A 1 404 ? -12.649 16.074 7.961 1.00 89.50 404 SER A C 1
ATOM 3260 O O . SER A 1 404 ? -13.160 16.864 7.176 1.00 89.50 404 SER A O 1
ATOM 3262 N N . PHE A 1 405 ? -12.397 16.424 9.223 1.00 87.50 405 PHE A N 1
ATOM 3263 C CA . PHE A 1 405 ? -12.706 17.756 9.747 1.00 87.50 405 PHE A CA 1
ATOM 3264 C C . PHE A 1 405 ? -11.811 18.883 9.231 1.00 87.50 405 PHE A C 1
ATOM 3266 O O . PHE A 1 405 ? -12.232 20.025 9.335 1.00 87.50 405 PHE A O 1
ATOM 3273 N N . ALA A 1 406 ? -10.627 18.591 8.702 1.00 81.81 406 ALA A N 1
ATOM 3274 C CA . ALA A 1 406 ? -9.769 19.594 8.067 1.00 81.81 406 ALA A CA 1
ATOM 3275 C C . ALA A 1 406 ? -10.026 19.682 6.552 1.00 81.81 406 ALA A C 1
ATOM 3277 O O . ALA A 1 406 ? -10.016 20.741 5.939 1.00 81.81 406 ALA A O 1
ATOM 3278 N N . ARG A 1 407 ? -10.279 18.539 5.903 1.00 84.00 407 ARG A N 1
ATOM 3279 C CA . ARG A 1 407 ? -10.279 18.430 4.434 1.00 84.00 407 ARG A CA 1
ATOM 3280 C C . ARG A 1 407 ? -11.653 18.322 3.780 1.00 84.00 407 ARG A C 1
ATOM 3282 O O . ARG A 1 407 ? -11.714 18.257 2.559 1.00 84.00 407 ARG A O 1
ATOM 3289 N N . CYS A 1 408 ? -12.732 18.243 4.557 1.00 89.50 408 CYS A N 1
ATOM 3290 C CA . CYS A 1 408 ? -14.084 18.012 4.037 1.00 89.50 408 CYS A CA 1
ATOM 3291 C C . CYS A 1 408 ? -15.093 19.060 4.536 1.00 89.50 408 CYS A C 1
ATOM 3293 O O . CYS A 1 408 ? -16.134 18.708 5.092 1.00 89.50 408 CYS A O 1
ATOM 3295 N N . GLN A 1 409 ? -14.774 20.349 4.375 1.00 85.50 409 GLN A N 1
ATOM 3296 C CA . GLN A 1 409 ? -15.605 21.453 4.884 1.00 85.50 409 GLN A CA 1
ATOM 3297 C C . GLN A 1 409 ? -16.753 21.833 3.941 1.00 85.50 409 GLN A C 1
ATOM 3299 O O . GLN A 1 409 ? -17.881 22.048 4.385 1.00 85.50 409 GLN A O 1
ATOM 3304 N N . TRP A 1 410 ? -16.472 21.896 2.642 1.00 88.44 410 TRP A N 1
ATOM 3305 C CA . TRP A 1 410 ? -17.449 22.157 1.585 1.00 88.44 410 TRP A CA 1
ATOM 3306 C C . TRP A 1 410 ? -17.157 21.280 0.376 1.00 88.44 410 TRP A C 1
ATOM 3308 O O . TRP A 1 410 ? -16.129 20.596 0.329 1.00 88.44 410 TRP A O 1
ATOM 3318 N N . VAL A 1 411 ? -18.066 21.312 -0.595 1.00 90.19 411 VAL A N 1
ATOM 3319 C CA . VAL A 1 411 ? -17.877 20.669 -1.895 1.00 90.19 411 VAL A CA 1
ATOM 3320 C C . VAL A 1 411 ? -17.951 21.676 -3.042 1.00 90.19 411 VAL A C 1
ATOM 3322 O O . VAL A 1 411 ? -18.656 22.685 -2.961 1.00 90.19 411 VAL A O 1
ATOM 3325 N N . GLU A 1 412 ? -17.207 21.402 -4.107 1.00 88.25 412 GLU A N 1
ATOM 3326 C CA . GLU A 1 412 ? -17.221 22.144 -5.372 1.00 88.25 412 GLU A CA 1
ATOM 3327 C C . GLU A 1 412 ? -16.917 21.192 -6.539 1.00 88.25 412 GLU A C 1
ATOM 3329 O O . GLU A 1 412 ? -16.461 20.069 -6.316 1.00 88.25 412 GLU A O 1
ATOM 3334 N N . ALA A 1 413 ? -17.196 21.619 -7.771 1.00 85.75 413 ALA A N 1
ATOM 3335 C CA . ALA A 1 413 ? -16.871 20.832 -8.958 1.00 85.75 413 ALA A CA 1
ATOM 3336 C C . ALA A 1 413 ? -15.350 20.705 -9.137 1.00 85.75 413 ALA A C 1
ATOM 3338 O O . ALA A 1 413 ? -14.604 21.642 -8.838 1.00 85.75 413 ALA A O 1
ATOM 3339 N N . ASP A 1 414 ? -14.895 19.557 -9.634 1.00 79.38 414 ASP A N 1
ATOM 3340 C CA . ASP A 1 414 ? -13.481 19.289 -9.888 1.00 79.38 414 ASP A CA 1
ATOM 3341 C C . ASP A 1 414 ? -13.342 18.513 -11.196 1.00 79.38 414 ASP A C 1
ATOM 3343 O O . ASP A 1 414 ? -13.424 17.292 -11.201 1.00 79.38 414 ASP A O 1
ATOM 3347 N N . GLU A 1 415 ? -13.128 19.226 -12.305 1.00 70.12 415 GLU A N 1
ATOM 3348 C CA . GLU A 1 415 ? -13.012 18.604 -13.630 1.00 70.12 415 GLU A CA 1
ATOM 3349 C C . GLU A 1 415 ? -11.851 17.620 -13.721 1.00 70.12 415 GLU A C 1
ATOM 3351 O O . GLU A 1 415 ? -11.937 16.677 -14.498 1.00 70.12 415 GLU A O 1
ATOM 3356 N N . ALA A 1 416 ? -10.779 17.830 -12.947 1.00 68.31 416 ALA A N 1
ATOM 3357 C CA . ALA A 1 416 ? -9.772 16.800 -12.773 1.00 68.31 416 ALA A CA 1
ATOM 3358 C C . ALA A 1 416 ? -10.482 15.622 -12.096 1.00 68.31 416 ALA A C 1
ATOM 3360 O O . ALA A 1 416 ? -10.808 14.680 -12.798 1.00 68.31 416 ALA A O 1
ATOM 3361 N N . LYS A 1 417 ? -10.884 15.741 -10.820 1.00 70.00 417 LYS A N 1
ATOM 3362 C CA . LYS A 1 417 ? -11.724 14.773 -10.054 1.00 70.00 417 LYS A CA 1
ATOM 3363 C C . LYS A 1 417 ? -12.609 13.859 -10.918 1.00 70.00 417 LYS A C 1
ATOM 3365 O O . LYS A 1 417 ? -12.606 12.625 -10.837 1.00 70.00 417 LYS A O 1
ATOM 3370 N N . ASP A 1 418 ? -13.415 14.529 -11.720 1.00 67.69 418 ASP A N 1
ATOM 3371 C CA . ASP A 1 418 ? -14.413 13.963 -12.608 1.00 67.69 418 ASP A CA 1
ATOM 3372 C C . ASP A 1 418 ? -13.774 13.180 -13.766 1.00 67.69 418 ASP A C 1
ATOM 3374 O O . ASP A 1 418 ? -14.163 12.042 -14.020 1.00 67.69 418 ASP A O 1
ATOM 3378 N N . ASN A 1 419 ? -12.731 13.716 -14.400 1.00 61.44 419 ASN A N 1
ATOM 3379 C CA . ASN A 1 419 ? -11.927 13.025 -15.402 1.00 61.44 419 ASN A CA 1
ATOM 3380 C C . ASN A 1 419 ? -11.132 11.833 -14.844 1.00 61.44 419 ASN A C 1
ATOM 3382 O O . ASN A 1 419 ? -11.075 10.836 -15.550 1.00 61.44 419 ASN A O 1
ATOM 3386 N N . ALA A 1 420 ? -10.585 11.806 -13.621 1.00 59.53 420 ALA A N 1
ATOM 3387 C CA . ALA A 1 420 ? -9.985 10.567 -13.079 1.00 59.53 420 ALA A CA 1
ATOM 3388 C C . ALA A 1 420 ? -11.046 9.491 -12.861 1.00 59.53 420 ALA A C 1
ATOM 3390 O O . ALA A 1 420 ? -10.789 8.300 -13.048 1.00 59.53 420 ALA A O 1
ATOM 3391 N N . ASN A 1 421 ? -12.247 9.910 -12.464 1.00 53.06 421 ASN A N 1
ATOM 3392 C CA . ASN A 1 421 ? -13.377 9.006 -12.315 1.00 53.06 421 ASN A CA 1
ATOM 3393 C C . ASN A 1 421 ? -13.900 8.489 -13.671 1.00 53.06 421 ASN A C 1
ATOM 3395 O O . ASN A 1 421 ? -14.343 7.343 -13.725 1.00 53.06 421 ASN A O 1
ATOM 3399 N N . LEU A 1 422 ? -13.821 9.281 -14.752 1.00 51.03 422 LEU A N 1
ATOM 3400 C CA . LEU A 1 422 ? -14.286 8.929 -16.109 1.00 51.03 422 LEU A CA 1
ATOM 3401 C C . LEU A 1 422 ? -13.206 8.250 -16.988 1.00 51.03 422 LEU A C 1
ATOM 3403 O O . LEU A 1 422 ? -13.501 7.332 -17.755 1.00 51.03 422 LEU A O 1
ATOM 3407 N N . SER A 1 423 ? -11.936 8.644 -16.857 1.00 38.88 423 SER A N 1
ATOM 3408 C CA . SER A 1 423 ? -10.787 8.200 -17.677 1.00 38.88 423 SER A CA 1
ATOM 3409 C C . SER A 1 423 ? -10.363 6.756 -17.429 1.00 38.88 423 SER A C 1
ATOM 3411 O O . SER A 1 423 ? -9.521 6.223 -18.151 1.00 38.88 423 SER A O 1
ATOM 3413 N N . THR A 1 424 ? -10.999 6.064 -16.485 1.00 42.25 424 THR A N 1
ATOM 3414 C CA . THR A 1 424 ? -10.811 4.622 -16.349 1.00 42.25 424 THR A CA 1
ATOM 3415 C C . THR A 1 424 ? -11.460 3.813 -17.474 1.00 42.25 424 THR A C 1
ATOM 3417 O O . THR A 1 424 ? -11.172 2.617 -17.532 1.00 42.25 424 THR A O 1
ATOM 3420 N N . GLN A 1 425 ? -12.272 4.378 -18.395 1.00 38.12 425 GLN A N 1
ATOM 3421 C CA . GLN A 1 425 ? -12.945 3.564 -19.433 1.00 38.12 425 GLN A CA 1
ATOM 3422 C C . GLN A 1 425 ? -13.189 4.151 -20.843 1.00 38.12 425 GLN A C 1
ATOM 3424 O O . GLN A 1 425 ? -13.830 3.455 -21.632 1.00 38.12 425 GLN A O 1
ATOM 3429 N N . GLU A 1 426 ? -12.635 5.303 -21.238 1.00 35.31 426 GLU A N 1
ATOM 3430 C CA . GLU A 1 426 ? -12.743 5.798 -22.630 1.00 35.31 426 GLU A CA 1
ATOM 3431 C C . GLU A 1 426 ? -11.399 6.254 -23.225 1.00 35.31 426 GLU A C 1
ATOM 3433 O O . GLU A 1 426 ? -11.146 7.430 -23.461 1.00 35.31 426 GLU A O 1
ATOM 3438 N N . ALA A 1 427 ? -10.543 5.286 -23.551 1.00 32.19 427 ALA A N 1
ATOM 3439 C CA . ALA A 1 427 ? -9.559 5.430 -24.622 1.00 32.19 427 ALA A CA 1
ATOM 3440 C C . ALA A 1 427 ? -9.936 4.426 -25.719 1.00 32.19 427 ALA A C 1
ATOM 3442 O O . ALA A 1 427 ? -9.469 3.290 -25.724 1.00 32.19 427 ALA A O 1
ATOM 3443 N N . GLY A 1 428 ? -10.873 4.803 -26.594 1.00 31.25 428 GLY A N 1
ATOM 3444 C CA . GLY A 1 428 ? -11.323 3.914 -27.666 1.00 31.25 428 GLY A CA 1
ATOM 3445 C C . GLY A 1 428 ? -12.181 4.570 -28.741 1.00 31.25 428 GLY A C 1
ATOM 3446 O O . GLY A 1 428 ? -11.841 4.476 -29.913 1.00 31.25 428 GLY A O 1
ATOM 3447 N N . GLU A 1 429 ? -13.267 5.264 -28.395 1.00 32.41 429 GLU A N 1
ATOM 3448 C CA . GLU A 1 429 ? -14.244 5.678 -29.415 1.00 32.41 429 GLU A CA 1
ATOM 3449 C C . GLU A 1 429 ? -14.936 7.005 -29.078 1.00 32.41 429 GLU A C 1
ATOM 3451 O O . GLU A 1 429 ? -16.064 7.014 -28.606 1.00 32.41 429 GLU A O 1
ATOM 3456 N N . ARG A 1 430 ? -14.268 8.137 -29.353 1.00 30.05 430 ARG A N 1
ATOM 3457 C CA . ARG A 1 430 ? -14.875 9.403 -29.841 1.00 30.05 430 ARG A CA 1
ATOM 3458 C C . ARG A 1 430 ? -13.808 10.482 -30.039 1.00 30.05 430 ARG A C 1
ATOM 3460 O O . ARG A 1 430 ? -13.827 11.554 -29.449 1.00 30.05 430 ARG A O 1
ATOM 3467 N N . ALA A 1 431 ? -12.890 10.216 -30.962 1.00 30.64 431 ALA A N 1
ATOM 3468 C CA . ALA A 1 431 ? -12.067 11.249 -31.582 1.00 30.64 431 ALA A CA 1
ATOM 3469 C C . ALA A 1 431 ? -12.639 11.626 -32.960 1.00 30.64 431 ALA A C 1
ATOM 3471 O O . ALA A 1 431 ? -11.955 11.510 -33.967 1.00 30.64 431 ALA A O 1
ATOM 3472 N N . SER A 1 432 ? -13.905 12.050 -33.020 1.00 32.12 432 SER A N 1
ATOM 3473 C CA . SER A 1 432 ? -14.416 12.904 -34.104 1.00 32.12 432 SER A CA 1
ATOM 3474 C C . SER A 1 432 ? -15.835 13.378 -33.784 1.00 32.12 432 SER A C 1
ATOM 3476 O O . SER A 1 432 ? -16.791 12.644 -33.998 1.00 32.12 432 SER A O 1
ATOM 3478 N N . GLU A 1 433 ? -15.968 14.592 -33.255 1.00 28.03 433 GLU A N 1
ATOM 3479 C CA . GLU A 1 433 ? -16.858 15.649 -33.767 1.00 28.03 433 GLU A CA 1
ATOM 3480 C C . GLU A 1 433 ? -17.115 16.719 -32.695 1.00 28.03 433 GLU A C 1
ATOM 3482 O O . GLU A 1 433 ? -17.734 16.480 -31.669 1.00 28.03 433 GLU A O 1
ATOM 3487 N N . LYS A 1 434 ? -16.664 17.934 -33.029 1.00 28.03 434 LYS A N 1
ATOM 3488 C CA . LYS A 1 434 ? -17.150 19.244 -32.572 1.00 28.03 434 LYS A CA 1
ATOM 3489 C C . LYS A 1 434 ? -17.055 19.576 -31.079 1.00 28.03 434 LYS A C 1
ATOM 3491 O O . LYS A 1 434 ? -17.977 19.411 -30.292 1.00 28.03 434 LYS A O 1
ATOM 3496 N N . ALA A 1 435 ? -15.983 20.311 -30.792 1.00 33.62 435 ALA A N 1
ATOM 3497 C CA . ALA A 1 435 ? -16.012 21.440 -29.877 1.00 33.62 435 ALA A CA 1
ATOM 3498 C C . ALA A 1 435 ? -17.182 22.385 -30.214 1.00 33.62 435 ALA A C 1
ATOM 3500 O O . ALA A 1 435 ? -17.123 23.060 -31.238 1.00 33.62 435 ALA A O 1
ATOM 3501 N N . THR A 1 436 ? -18.216 22.398 -29.367 1.00 30.94 436 THR A N 1
ATOM 3502 C CA . THR A 1 436 ? -19.092 23.537 -29.016 1.00 30.94 436 THR A CA 1
ATOM 3503 C C . THR A 1 436 ? -20.214 23.031 -28.107 1.00 30.94 436 THR A C 1
ATOM 3505 O O . THR A 1 436 ? -21.296 22.738 -28.593 1.00 30.94 436 THR A O 1
ATOM 3508 N N . GLU A 1 437 ? -19.952 22.922 -26.806 1.00 28.77 437 GLU A N 1
ATOM 3509 C CA . GLU A 1 437 ? -20.886 23.250 -25.717 1.00 28.77 437 GLU A CA 1
ATOM 3510 C C . GLU A 1 437 ? -20.140 23.075 -24.388 1.00 28.77 437 GLU A C 1
ATOM 3512 O O . GLU A 1 437 ? -19.414 22.105 -24.189 1.00 28.77 437 GLU A O 1
ATOM 3517 N N . LYS A 1 438 ? -20.247 24.065 -23.497 1.00 35.84 438 LYS A N 1
ATOM 3518 C CA . LYS A 1 438 ? -19.729 23.978 -22.129 1.00 35.84 438 LYS A CA 1
ATOM 3519 C C . LYS A 1 438 ? -20.438 22.816 -21.426 1.00 35.84 438 LYS A C 1
ATOM 3521 O O . LYS A 1 438 ? -21.601 22.969 -21.068 1.00 35.84 438 LYS A O 1
ATOM 3526 N N . SER A 1 439 ? -19.756 21.699 -21.190 1.00 32.66 439 SER A N 1
ATOM 3527 C CA . SER A 1 439 ? -20.249 20.666 -20.279 1.00 32.66 439 SER A CA 1
ATOM 3528 C C . SER A 1 439 ? -20.058 21.156 -18.840 1.00 32.66 439 SER A C 1
ATOM 3530 O O . SER A 1 439 ? -18.973 21.064 -18.269 1.00 32.66 439 SER A O 1
ATOM 3532 N N . SER A 1 440 ? -21.090 21.776 -18.286 1.00 38.00 440 SER A N 1
ATOM 3533 C CA . SER A 1 440 ? -21.138 22.243 -16.906 1.00 38.00 440 SER A CA 1
ATOM 3534 C C . SER A 1 440 ? -21.665 21.145 -15.966 1.00 38.00 440 SER A C 1
ATOM 3536 O O . SER A 1 440 ? -22.854 20.855 -16.030 1.00 38.00 440 SER A O 1
ATOM 3538 N N . GLY A 1 441 ? -20.823 20.640 -15.047 1.00 47.91 441 GLY A N 1
ATOM 3539 C CA . GLY A 1 441 ? -21.234 20.130 -13.719 1.00 47.91 441 GLY A CA 1
ATOM 3540 C C . GLY A 1 441 ? -21.254 18.605 -13.490 1.00 47.91 441 GLY A C 1
ATOM 3541 O O . GLY A 1 441 ? -22.337 18.038 -13.417 1.00 47.91 441 GLY A O 1
ATOM 3542 N N . HIS A 1 442 ? -20.090 17.971 -13.272 1.00 63.41 442 HIS A N 1
ATOM 3543 C CA . HIS A 1 442 ? -19.909 16.507 -13.399 1.00 63.41 442 HIS A CA 1
ATOM 3544 C C . HIS A 1 442 ? -19.905 15.679 -12.088 1.00 63.41 442 HIS A C 1
ATOM 3546 O O . HIS A 1 442 ? -20.580 14.661 -12.009 1.00 63.41 442 HIS A O 1
ATOM 3552 N N . SER A 1 443 ? -19.215 16.066 -11.017 1.00 80.00 443 SER A N 1
ATOM 3553 C CA . SER A 1 443 ? -19.442 15.594 -9.633 1.00 80.00 443 SER A CA 1
ATOM 3554 C C . SER A 1 443 ? -18.871 16.629 -8.662 1.00 80.00 443 SER A C 1
ATOM 3556 O O . SER A 1 443 ? -18.080 17.493 -9.035 1.00 80.00 443 SER A O 1
ATOM 3558 N N . LEU A 1 444 ? -19.304 16.611 -7.401 1.00 88.12 444 LEU A N 1
ATOM 3559 C CA . LEU A 1 444 ? -18.844 17.561 -6.390 1.00 88.12 444 LEU A CA 1
ATOM 3560 C C . LEU A 1 444 ? -17.911 16.882 -5.396 1.00 88.12 444 LEU A C 1
ATOM 3562 O O . LEU A 1 444 ? -18.220 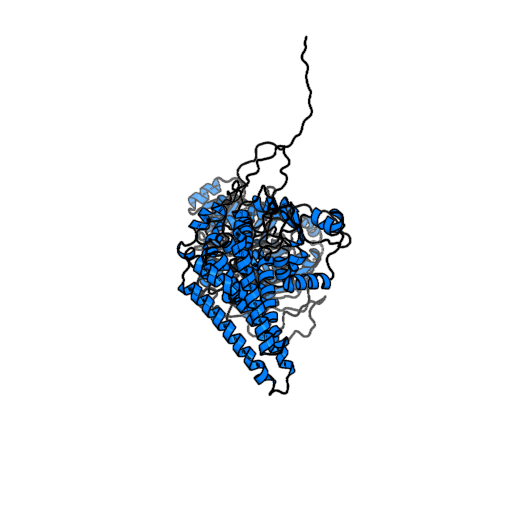15.831 -4.839 1.00 88.12 444 LEU A O 1
ATOM 3566 N N . TRP A 1 445 ? -16.785 17.522 -5.117 1.00 89.75 445 TRP A N 1
ATOM 3567 C CA . TRP A 1 445 ? -15.713 16.948 -4.320 1.00 89.75 445 TRP A CA 1
ATOM 3568 C C . TRP A 1 445 ? -15.399 17.794 -3.107 1.00 89.75 445 TRP A C 1
ATOM 3570 O O . TRP A 1 445 ? -15.426 19.021 -3.155 1.00 89.75 445 TRP A O 1
ATOM 3580 N N . TYR A 1 446 ? -15.047 17.119 -2.018 1.00 90.12 446 TYR A N 1
ATOM 3581 C CA . TYR A 1 446 ? -14.644 17.774 -0.784 1.00 90.12 446 TYR A CA 1
ATOM 3582 C C . TYR A 1 446 ? -13.372 18.610 -0.949 1.00 90.12 446 TYR A C 1
ATOM 3584 O O . TYR A 1 446 ? -12.401 18.183 -1.588 1.00 90.12 446 TYR A O 1
ATOM 3592 N N . ARG A 1 447 ? -13.372 19.773 -0.295 1.00 84.31 447 ARG A N 1
ATOM 3593 C CA . ARG A 1 447 ? -12.227 20.675 -0.166 1.00 84.31 447 ARG A CA 1
ATOM 3594 C C . ARG A 1 447 ? -11.907 20.982 1.290 1.00 84.31 447 ARG A C 1
ATOM 3596 O O . ARG A 1 447 ? -12.785 20.985 2.164 1.00 84.31 447 ARG A O 1
ATOM 3603 N N . SER A 1 448 ? -10.621 21.228 1.522 1.00 71.94 448 SER A N 1
ATOM 3604 C CA . SER A 1 448 ? -10.115 21.726 2.794 1.00 71.94 448 SER A CA 1
ATOM 3605 C C . SER A 1 448 ? -10.522 23.161 3.029 1.00 71.94 448 SER A C 1
ATOM 3607 O O . SER A 1 448 ? -10.707 23.906 2.070 1.00 71.94 448 SER A O 1
ATOM 3609 N N . GLY A 1 449 ? -10.604 23.532 4.305 1.00 59.12 449 GLY A N 1
ATOM 3610 C CA . GLY A 1 449 ? -10.731 24.921 4.696 1.00 59.12 449 GLY A CA 1
ATOM 3611 C C . GLY A 1 449 ? -9.542 25.796 4.292 1.00 59.12 449 GLY A C 1
ATOM 3612 O O . GLY A 1 449 ? -8.554 25.305 3.737 1.00 59.12 449 GLY A O 1
ATOM 3613 N N . PRO A 1 450 ? -9.649 27.105 4.555 1.00 52.91 450 PRO A N 1
ATOM 3614 C CA . PRO A 1 450 ? -8.705 28.094 4.053 1.00 52.91 450 PRO A CA 1
ATOM 3615 C C . PRO A 1 450 ? -7.275 27.889 4.571 1.00 52.91 450 PRO A C 1
ATOM 3617 O O . PRO A 1 450 ? -7.065 27.424 5.686 1.00 52.91 450 PRO A O 1
ATOM 3620 N N . SER A 1 451 ? -6.276 28.332 3.815 1.00 37.50 451 SER A N 1
ATOM 3621 C CA . SER A 1 451 ? -4.860 28.300 4.180 1.00 37.50 451 SER A CA 1
ATOM 3622 C C . SER A 1 451 ? -4.117 29.480 3.558 1.00 37.50 451 SER A C 1
ATOM 3624 O O . SER A 1 451 ? -4.169 29.645 2.344 1.00 37.50 451 SER A O 1
ATOM 3626 N N . PRO A 1 452 ? -3.262 30.192 4.311 1.00 39.50 452 PRO A N 1
ATOM 3627 C CA . PRO A 1 452 ? -2.068 30.732 3.690 1.00 39.50 452 PRO A CA 1
ATOM 3628 C C . PRO A 1 452 ? -0.820 30.044 4.245 1.00 39.50 452 PRO A C 1
ATOM 3630 O O . PRO A 1 452 ? -0.588 30.012 5.454 1.00 39.50 452 PRO A O 1
ATOM 3633 N N . SER A 1 453 ? 0.055 29.590 3.348 1.00 28.28 453 SER A N 1
ATOM 3634 C CA . SER A 1 453 ? 1.496 29.681 3.588 1.00 28.28 453 SER A CA 1
ATOM 3635 C C . SER A 1 453 ? 2.028 30.963 2.930 1.00 28.28 453 SER A C 1
ATOM 3637 O O . SER A 1 453 ? 1.540 31.323 1.855 1.00 28.28 453 SER A O 1
ATOM 3639 N N . PRO A 1 454 ? 3.029 31.649 3.514 1.00 34.06 454 PRO A N 1
ATOM 3640 C CA . PRO A 1 454 ? 3.658 32.799 2.877 1.00 34.06 454 PRO A CA 1
ATOM 3641 C C . PRO A 1 454 ? 4.299 32.368 1.554 1.00 34.06 454 PRO A C 1
ATOM 3643 O O . PRO A 1 454 ? 5.022 31.379 1.518 1.00 34.06 454 PRO A O 1
ATOM 3646 N N . GLU A 1 455 ? 3.997 33.111 0.491 1.00 34.50 455 GLU A N 1
ATOM 3647 C CA . GLU A 1 455 ? 4.825 33.322 -0.702 1.00 34.50 455 GLU A CA 1
ATOM 3648 C C . GLU A 1 455 ? 5.764 32.174 -1.128 1.00 34.50 455 GLU A C 1
ATOM 3650 O O . GLU A 1 455 ? 6.928 32.136 -0.749 1.00 34.50 455 GLU A O 1
ATOM 3655 N N . TYR A 1 456 ? 5.299 31.330 -2.053 1.00 29.12 456 TYR A N 1
ATOM 3656 C CA . TYR A 1 456 ? 5.983 31.155 -3.342 1.00 29.12 456 TYR A CA 1
ATOM 3657 C C . TYR A 1 456 ? 5.028 30.497 -4.345 1.00 29.12 456 TYR A C 1
ATOM 3659 O O . TYR A 1 456 ? 4.759 29.301 -4.299 1.00 29.12 456 TYR A O 1
ATOM 3667 N N . ARG A 1 457 ? 4.508 31.286 -5.289 1.00 30.23 457 ARG A N 1
ATOM 3668 C CA . ARG A 1 457 ? 3.956 30.752 -6.538 1.00 30.23 457 ARG A CA 1
ATOM 3669 C C . ARG A 1 457 ? 5.079 30.780 -7.568 1.00 30.23 457 ARG A C 1
ATOM 3671 O O . ARG A 1 457 ? 5.431 31.854 -8.045 1.00 30.23 457 ARG A O 1
ATOM 3678 N N . MET A 1 458 ? 5.557 29.616 -7.991 1.00 25.69 458 MET A N 1
ATOM 3679 C CA . MET A 1 458 ? 5.928 29.430 -9.393 1.00 25.69 458 MET A CA 1
ATOM 3680 C C . MET A 1 458 ? 5.231 28.179 -9.930 1.00 25.69 458 MET A C 1
ATOM 3682 O O . MET A 1 458 ? 5.462 27.073 -9.465 1.00 25.69 458 MET A O 1
ATOM 3686 N N . ARG A 1 459 ? 4.302 28.453 -10.856 1.00 29.81 459 ARG A N 1
ATOM 3687 C CA . ARG A 1 459 ? 3.502 27.572 -11.724 1.00 29.81 459 ARG A CA 1
ATOM 3688 C C . ARG A 1 459 ? 3.755 26.062 -11.599 1.00 29.81 459 ARG A C 1
ATOM 3690 O O . ARG A 1 459 ? 4.682 25.538 -12.203 1.00 29.81 459 ARG A O 1
ATOM 3697 N N . GLN A 1 460 ? 2.799 25.377 -10.977 1.00 25.92 460 GLN A N 1
ATOM 3698 C CA . GLN A 1 460 ? 2.414 24.014 -11.336 1.00 25.92 460 GLN A CA 1
ATOM 3699 C C . GLN A 1 460 ? 1.074 24.074 -12.072 1.00 25.92 460 GLN A C 1
ATOM 3701 O O . GLN A 1 460 ? 0.149 24.762 -11.637 1.00 25.92 460 GLN A O 1
ATOM 3706 N N . SER A 1 461 ? 0.990 23.376 -13.199 1.00 26.38 461 SER A N 1
ATOM 3707 C CA . SER A 1 461 ? -0.260 23.077 -13.887 1.00 26.38 461 SER A CA 1
ATOM 3708 C C . SER A 1 461 ? -0.326 21.580 -14.164 1.00 26.38 461 SER A C 1
ATOM 3710 O O . SER A 1 461 ? 0.560 21.066 -14.841 1.00 26.38 461 SER A O 1
ATOM 3712 N N . ALA A 1 462 ? -1.437 20.996 -13.709 1.00 27.52 462 ALA A N 1
ATOM 3713 C CA . ALA A 1 462 ? -2.069 19.743 -14.119 1.00 27.52 462 ALA A CA 1
ATOM 3714 C C . ALA A 1 462 ? -1.504 18.408 -13.580 1.00 27.52 462 ALA A C 1
ATOM 3716 O O . ALA A 1 462 ? -0.318 18.128 -13.700 1.00 27.52 462 ALA A O 1
ATOM 3717 N N . GLN A 1 463 ? -2.459 17.587 -13.106 1.00 27.73 463 GLN A N 1
ATOM 3718 C CA . GLN A 1 463 ? -2.436 16.128 -12.886 1.00 27.73 463 GLN A CA 1
ATOM 3719 C C . GLN A 1 463 ? -2.061 15.604 -11.486 1.00 27.73 463 GLN A C 1
ATOM 3721 O O . GLN A 1 463 ? -1.154 14.798 -11.333 1.00 27.73 463 GLN A O 1
ATOM 3726 N N . ASP A 1 464 ? -2.865 15.987 -10.485 1.00 25.08 464 ASP A N 1
ATOM 3727 C CA . ASP A 1 464 ? -3.180 15.122 -9.334 1.00 25.08 464 ASP A CA 1
ATOM 3728 C C . ASP A 1 464 ? -4.536 14.450 -9.597 1.00 25.08 464 ASP A C 1
ATOM 3730 O O . ASP A 1 464 ? -5.593 14.950 -9.212 1.00 25.08 464 ASP A O 1
ATOM 3734 N N . GLU A 1 465 ? -4.485 13.330 -10.311 1.00 29.92 465 GLU A N 1
ATOM 3735 C CA . GLU A 1 465 ? -5.616 12.525 -10.759 1.00 29.92 465 GLU A CA 1
ATOM 3736 C C . GLU A 1 465 ? -5.227 11.048 -10.659 1.00 29.92 465 GLU A C 1
ATOM 3738 O O . GLU A 1 465 ? -4.220 10.640 -11.226 1.00 29.92 465 GLU A O 1
ATOM 3743 N N . ALA A 1 466 ? -6.062 10.264 -9.974 1.00 31.77 466 ALA A N 1
ATOM 3744 C CA . ALA A 1 466 ? -6.031 8.802 -9.843 1.00 31.77 466 ALA A CA 1
ATOM 3745 C C . ALA A 1 466 ? -5.009 8.161 -8.872 1.00 31.77 466 ALA A C 1
ATOM 3747 O O . ALA A 1 466 ? -3.843 7.951 -9.182 1.00 31.77 466 ALA A O 1
ATOM 3748 N N . ALA A 1 467 ? -5.524 7.671 -7.734 1.00 27.02 467 ALA A N 1
ATOM 3749 C CA . ALA A 1 467 ? -5.129 6.366 -7.190 1.00 27.02 467 ALA A CA 1
ATOM 3750 C C . ALA A 1 467 ? -6.199 5.828 -6.220 1.00 27.02 467 ALA A C 1
ATOM 3752 O O . ALA A 1 467 ? -6.365 6.315 -5.101 1.00 27.02 467 ALA A O 1
ATOM 3753 N N . CYS A 1 468 ? -6.924 4.794 -6.650 1.00 24.02 468 CYS A N 1
ATOM 3754 C CA . CYS A 1 468 ? -7.650 3.872 -5.782 1.00 24.02 468 CYS A CA 1
ATOM 3755 C C . CYS A 1 468 ? -7.216 2.447 -6.154 1.00 24.02 468 CYS A C 1
ATOM 3757 O O . CYS A 1 468 ? -7.365 2.089 -7.323 1.00 24.02 468 CYS A O 1
ATOM 3759 N N . PRO A 1 469 ? -6.665 1.649 -5.224 1.00 29.12 469 PRO A N 1
ATOM 3760 C CA . PRO A 1 469 ? -6.156 0.312 -5.525 1.00 29.12 469 PRO A CA 1
ATOM 3761 C C . PRO A 1 469 ? -7.268 -0.756 -5.466 1.00 29.12 469 PRO A C 1
ATOM 3763 O O . PRO A 1 469 ? -8.273 -0.549 -4.777 1.00 29.12 469 PRO A O 1
ATOM 3766 N N . PRO A 1 470 ? -7.114 -1.903 -6.162 1.00 29.27 470 PRO A N 1
ATOM 3767 C CA . PRO A 1 470 ? -8.043 -3.019 -6.085 1.00 29.27 470 PRO A CA 1
ATOM 3768 C C . PRO A 1 470 ? -7.728 -3.939 -4.893 1.00 29.27 470 PRO A C 1
ATOM 3770 O O . PRO A 1 470 ? -6.639 -3.974 -4.330 1.00 29.27 470 PRO A O 1
ATOM 3773 N N . THR A 1 471 ? -8.738 -4.695 -4.502 1.00 30.11 471 THR A N 1
ATOM 3774 C CA . THR A 1 471 ? -8.825 -5.609 -3.350 1.00 30.11 471 THR A CA 1
ATOM 3775 C C . THR A 1 471 ? -8.580 -7.086 -3.726 1.00 30.11 471 THR A C 1
ATOM 3777 O O . THR A 1 471 ? -9.044 -7.493 -4.792 1.00 30.11 471 THR A O 1
ATOM 3780 N N . PRO A 1 472 ? -8.007 -7.932 -2.840 1.00 32.06 472 PRO A N 1
ATOM 3781 C CA . PRO A 1 472 ? -7.723 -9.346 -3.125 1.00 32.06 472 PRO A CA 1
ATOM 3782 C C . PRO A 1 472 ? -8.822 -10.326 -2.664 1.00 32.06 472 PRO A C 1
ATOM 3784 O O . PRO A 1 472 ? -9.462 -10.122 -1.629 1.00 32.06 472 PRO A O 1
ATOM 3787 N N . SER A 1 473 ? -8.963 -11.437 -3.398 1.00 27.33 473 SER A N 1
ATOM 3788 C CA . SER A 1 473 ? -9.784 -12.614 -3.077 1.00 27.33 473 SER A CA 1
ATOM 3789 C C . SER A 1 473 ? -9.047 -13.651 -2.203 1.00 27.33 473 SER A C 1
ATOM 3791 O O . SER A 1 473 ? -7.953 -14.099 -2.532 1.00 27.33 473 SER A O 1
ATOM 3793 N N . GLU A 1 474 ? -9.691 -14.046 -1.103 1.00 27.05 474 GLU A N 1
ATOM 3794 C CA . GLU A 1 474 ? -9.750 -15.370 -0.438 1.00 27.05 474 GLU A CA 1
ATOM 3795 C C . GLU A 1 474 ? -8.538 -16.309 -0.210 1.00 27.05 474 GLU A C 1
ATOM 3797 O O . GLU A 1 474 ? -8.743 -17.404 0.308 1.00 27.05 474 GLU A O 1
ATOM 3802 N N . TYR A 1 475 ? -7.279 -15.895 -0.383 1.00 29.42 475 TYR A N 1
ATOM 3803 C CA . TYR A 1 475 ? -6.121 -16.671 0.132 1.00 29.42 475 TYR A CA 1
ATOM 3804 C C . TYR A 1 475 ? -5.543 -16.164 1.479 1.00 29.42 475 TYR A C 1
ATOM 3806 O O . TYR A 1 475 ? -4.613 -16.747 2.036 1.00 29.42 475 TYR A O 1
ATOM 3814 N N . SER A 1 476 ? -6.105 -15.104 2.075 1.00 33.50 476 SER A N 1
ATOM 3815 C CA . SER A 1 476 ? -5.405 -14.288 3.092 1.00 33.50 476 SER A CA 1
ATOM 3816 C C . SER A 1 476 ? -5.629 -14.619 4.579 1.00 33.50 476 SER A C 1
ATOM 3818 O O . SER A 1 476 ? -5.202 -13.838 5.431 1.00 33.50 476 SER A O 1
ATOM 3820 N N . CYS A 1 477 ? -6.233 -15.748 4.966 1.00 26.67 477 CYS A N 1
ATOM 3821 C CA . CYS A 1 477 ? -6.487 -15.999 6.401 1.00 26.67 477 CYS A CA 1
ATOM 3822 C C . CYS A 1 477 ? -5.217 -16.250 7.250 1.00 26.67 477 CYS A C 1
ATOM 3824 O O . CYS A 1 477 ? -5.272 -16.111 8.471 1.00 26.67 477 CYS A O 1
ATOM 3826 N N . ASN A 1 478 ? -4.060 -16.523 6.632 1.00 26.39 478 ASN A N 1
ATOM 3827 C CA . ASN A 1 478 ? -2.793 -16.718 7.355 1.00 26.39 478 ASN A CA 1
ATOM 3828 C C . ASN A 1 478 ? -1.830 -15.510 7.327 1.00 26.39 478 ASN A C 1
ATOM 3830 O O . ASN A 1 478 ? -0.904 -15.477 8.131 1.00 26.39 478 ASN A O 1
ATOM 3834 N N . LEU A 1 479 ? -2.080 -14.481 6.505 1.00 37.09 479 LEU A N 1
ATOM 3835 C CA . LEU A 1 479 ? -1.207 -13.294 6.377 1.00 37.09 479 LEU A CA 1
ATOM 3836 C C . LEU A 1 479 ? -1.633 -12.102 7.260 1.00 37.09 479 LEU A C 1
ATOM 3838 O O . LEU A 1 479 ? -0.835 -11.208 7.536 1.00 37.09 479 LEU A O 1
ATOM 3842 N N . ILE A 1 480 ? -2.867 -12.092 7.783 1.00 37.97 480 ILE A N 1
ATOM 3843 C CA . ILE A 1 480 ? -3.424 -10.958 8.557 1.00 37.97 480 ILE A CA 1
ATOM 3844 C C . ILE A 1 480 ? -2.726 -10.753 9.919 1.00 37.97 480 ILE A C 1
ATOM 3846 O O . ILE A 1 480 ? -2.832 -9.682 10.517 1.00 37.97 480 ILE A O 1
ATOM 3850 N N . LYS A 1 481 ? -1.942 -11.724 10.404 1.00 31.72 481 LYS A N 1
ATOM 3851 C CA . LYS A 1 481 ? -1.160 -11.561 11.643 1.00 31.72 481 LYS A CA 1
ATOM 3852 C C . LYS A 1 481 ? 0.060 -10.640 11.501 1.00 31.72 481 LYS A C 1
ATOM 3854 O O . LYS A 1 481 ? 0.479 -10.095 12.518 1.00 31.72 481 LYS A O 1
ATOM 3859 N N . ASN A 1 482 ? 0.568 -10.393 10.291 1.00 36.72 482 ASN A N 1
ATOM 3860 C CA . ASN A 1 482 ? 1.821 -9.643 10.103 1.00 36.72 482 ASN A CA 1
ATOM 3861 C C . ASN A 1 482 ? 1.614 -8.140 9.840 1.00 36.72 482 ASN A C 1
ATOM 3863 O O . ASN A 1 482 ? 2.578 -7.394 9.711 1.00 36.72 482 ASN A O 1
ATOM 3867 N N . ARG A 1 483 ? 0.367 -7.650 9.766 1.00 40.78 483 ARG A N 1
ATOM 3868 C CA . ARG A 1 483 ? 0.103 -6.328 9.166 1.00 40.78 483 ARG A CA 1
ATOM 3869 C C . ARG A 1 483 ? 0.250 -5.108 10.076 1.00 40.78 483 ARG A C 1
ATOM 3871 O O . ARG A 1 483 ? 0.060 -4.006 9.578 1.00 40.78 483 ARG A O 1
ATOM 3878 N N . ILE A 1 484 ? 0.576 -5.253 11.367 1.00 41.44 484 ILE A N 1
ATOM 3879 C CA . ILE A 1 484 ? 0.891 -4.111 12.257 1.00 41.44 484 ILE A CA 1
ATOM 3880 C C . ILE A 1 484 ? 2.068 -4.473 13.162 1.00 41.44 484 ILE A C 1
ATOM 3882 O O . ILE A 1 484 ? 1.956 -4.662 14.372 1.00 41.44 484 ILE A O 1
ATOM 3886 N N . ARG A 1 485 ? 3.233 -4.571 12.536 1.00 39.28 485 ARG A N 1
ATOM 3887 C CA . ARG A 1 485 ? 4.517 -4.382 13.196 1.00 39.28 485 ARG A CA 1
ATOM 3888 C C . ARG A 1 485 ? 5.191 -3.211 12.498 1.00 39.28 485 ARG A C 1
ATOM 3890 O O . ARG A 1 485 ? 5.233 -3.174 11.278 1.00 39.28 485 ARG A O 1
ATOM 3897 N N . SER A 1 486 ? 5.680 -2.248 13.278 1.00 42.38 486 SER A N 1
ATOM 3898 C CA . SER A 1 486 ? 6.709 -1.327 12.784 1.00 42.38 486 SER A CA 1
ATOM 3899 C C . SER A 1 486 ? 7.836 -2.168 12.182 1.00 42.38 486 SER A C 1
ATOM 3901 O O . SER A 1 486 ? 8.191 -3.190 12.776 1.00 42.38 486 SER A O 1
ATOM 3903 N N . SER A 1 487 ? 8.403 -1.744 11.052 1.00 49.53 487 SER A N 1
ATOM 3904 C CA . SER A 1 487 ? 9.564 -2.387 10.421 1.00 49.53 487 SER A CA 1
ATOM 3905 C C . SER A 1 487 ? 10.714 -2.748 11.367 1.00 49.53 487 SER A C 1
ATOM 3907 O O . SER A 1 487 ? 11.387 -3.751 11.137 1.00 49.53 487 SER A O 1
ATOM 3909 N N . LYS A 1 488 ? 10.842 -2.033 12.498 1.00 54.09 488 LYS A N 1
ATOM 3910 C CA . LYS A 1 488 ? 11.751 -2.342 13.620 1.00 54.09 488 LYS A CA 1
ATOM 3911 C C . LYS A 1 488 ? 11.608 -3.743 14.216 1.00 54.09 488 LYS A C 1
ATOM 3913 O O . LYS A 1 488 ? 12.468 -4.141 14.993 1.00 54.09 488 LYS A O 1
ATOM 3918 N N . ASN A 1 489 ? 10.556 -4.477 13.860 1.00 69.50 489 ASN A N 1
ATOM 3919 C CA . ASN A 1 489 ? 10.307 -5.850 14.293 1.00 69.50 489 ASN A CA 1
ATOM 3920 C C . ASN A 1 489 ? 10.298 -6.862 13.125 1.00 69.50 489 ASN A C 1
ATOM 3922 O O . ASN A 1 489 ? 9.816 -7.974 13.313 1.00 69.50 489 ASN A O 1
ATOM 3926 N N . MET A 1 490 ? 10.742 -6.490 11.914 1.00 90.75 490 MET A N 1
ATOM 3927 C CA . MET A 1 490 ? 10.720 -7.393 10.756 1.00 90.75 490 MET A CA 1
ATOM 3928 C C . MET A 1 490 ? 12.015 -8.197 10.649 1.00 90.75 490 MET A C 1
ATOM 3930 O O . MET A 1 490 ? 13.110 -7.635 10.655 1.00 90.75 490 MET A O 1
ATOM 3934 N N . ARG A 1 491 ? 11.887 -9.515 10.483 1.00 96.94 491 ARG A N 1
ATOM 3935 C CA . ARG A 1 491 ? 13.008 -10.411 10.177 1.00 96.94 491 ARG A CA 1
ATOM 3936 C C . ARG A 1 491 ? 13.031 -10.735 8.693 1.00 96.94 491 ARG A C 1
ATOM 3938 O O . ARG A 1 491 ? 12.045 -11.244 8.159 1.00 96.94 491 ARG A O 1
ATOM 3945 N N . VAL A 1 492 ? 14.157 -10.463 8.045 1.00 98.06 492 VAL A N 1
ATOM 3946 C CA . VAL A 1 492 ? 14.323 -10.599 6.595 1.00 98.06 492 VAL A CA 1
ATOM 3947 C C . VAL A 1 492 ? 15.301 -11.726 6.279 1.00 98.06 492 VAL A C 1
ATOM 3949 O O . VAL A 1 492 ? 16.356 -11.815 6.902 1.00 98.06 492 VAL A O 1
ATOM 3952 N N . LEU A 1 493 ? 14.973 -12.567 5.297 1.00 98.38 493 LEU A N 1
ATOM 3953 C CA . LEU A 1 493 ? 15.902 -13.529 4.702 1.00 98.38 493 LEU A CA 1
ATOM 3954 C C . LEU A 1 493 ? 16.347 -13.023 3.331 1.00 98.38 493 LEU A C 1
ATOM 3956 O O . LEU A 1 493 ? 15.570 -13.008 2.381 1.00 98.38 493 LEU A O 1
ATOM 3960 N N . LEU A 1 494 ? 17.604 -12.620 3.229 1.00 98.50 494 LEU A N 1
ATOM 3961 C CA . LEU A 1 494 ? 18.244 -12.188 1.997 1.00 98.50 494 LEU A CA 1
ATOM 3962 C C . LEU A 1 494 ? 19.066 -13.343 1.415 1.00 98.50 494 LEU A C 1
ATOM 3964 O O . LEU A 1 494 ? 19.903 -13.926 2.100 1.00 98.50 494 LEU A O 1
ATOM 3968 N N . ILE A 1 495 ? 18.856 -13.682 0.148 1.00 98.25 495 ILE A N 1
ATOM 3969 C CA . ILE A 1 495 ? 19.548 -14.803 -0.500 1.00 98.25 495 ILE A CA 1
ATOM 3970 C C . ILE A 1 495 ? 20.534 -14.242 -1.515 1.00 98.25 495 ILE A C 1
ATOM 3972 O O . ILE A 1 495 ? 20.149 -13.480 -2.396 1.00 98.25 495 ILE A O 1
ATOM 3976 N N . GLY A 1 496 ? 21.799 -14.629 -1.386 1.00 96.44 496 GLY A N 1
ATOM 3977 C CA . GLY A 1 496 ? 22.902 -14.240 -2.253 1.00 96.44 496 GLY A CA 1
ATOM 3978 C C . GLY A 1 496 ? 24.189 -13.926 -1.486 1.00 96.44 496 GLY A C 1
ATOM 3979 O O . GLY A 1 496 ? 24.306 -14.134 -0.275 1.00 96.44 496 GLY A O 1
ATOM 3980 N N . LYS A 1 497 ? 25.200 -13.476 -2.230 1.00 95.12 497 LYS A N 1
ATOM 3981 C CA . LYS A 1 497 ? 26.575 -13.261 -1.739 1.00 95.12 497 LYS A CA 1
ATOM 3982 C C . LYS A 1 497 ? 27.335 -12.144 -2.467 1.00 95.12 497 LYS A C 1
ATOM 3984 O O . LYS A 1 497 ? 28.528 -11.967 -2.236 1.00 95.12 497 LYS A O 1
ATOM 3989 N N . GLY A 1 498 ? 26.694 -11.434 -3.389 1.00 94.44 498 GLY A N 1
ATOM 3990 C CA . GLY A 1 498 ? 27.285 -10.378 -4.203 1.00 94.44 498 GLY A CA 1
ATOM 3991 C C . GLY A 1 498 ? 27.284 -9.005 -3.528 1.00 94.44 498 GLY A C 1
ATOM 3992 O O . GLY A 1 498 ? 26.875 -8.846 -2.377 1.00 94.44 498 GLY A O 1
ATOM 3993 N N . GLY A 1 499 ? 27.735 -7.998 -4.281 1.00 94.06 499 GLY A N 1
ATOM 3994 C CA . GLY A 1 499 ? 27.753 -6.604 -3.827 1.00 94.06 499 GLY A CA 1
ATOM 3995 C C . GLY A 1 499 ? 26.346 -6.037 -3.682 1.00 94.06 499 GLY A C 1
ATOM 3996 O O . GLY A 1 499 ? 26.068 -5.311 -2.729 1.00 94.06 499 GLY A O 1
ATOM 3997 N N . ARG A 1 500 ? 25.439 -6.450 -4.573 1.00 96.81 500 ARG A N 1
ATOM 3998 C CA . ARG A 1 500 ? 24.006 -6.169 -4.481 1.00 96.81 500 ARG A CA 1
ATOM 3999 C C . ARG A 1 500 ? 23.411 -6.622 -3.153 1.00 96.81 500 ARG A C 1
ATOM 4001 O O . ARG A 1 500 ? 22.750 -5.833 -2.487 1.00 96.81 500 ARG A O 1
ATOM 4008 N N . GLU A 1 501 ? 23.669 -7.861 -2.735 1.00 97.50 501 GLU A N 1
ATOM 4009 C CA . GLU A 1 501 ? 23.145 -8.359 -1.459 1.00 97.50 501 GLU A CA 1
ATOM 4010 C C . GLU A 1 501 ? 23.772 -7.641 -0.262 1.00 97.50 501 GLU A C 1
ATOM 4012 O O . GLU A 1 501 ? 23.073 -7.355 0.704 1.00 97.50 501 GLU A O 1
ATOM 4017 N N . HIS A 1 502 ? 25.049 -7.258 -0.325 1.00 96.06 502 HIS A N 1
ATOM 4018 C CA . HIS A 1 502 ? 25.620 -6.415 0.725 1.00 96.06 502 HIS A CA 1
ATOM 4019 C C . HIS A 1 502 ? 24.893 -5.060 0.801 1.00 96.06 502 HIS A C 1
ATOM 4021 O O . HIS A 1 502 ? 24.460 -4.670 1.883 1.00 96.06 502 HIS A O 1
ATOM 4027 N N . ALA A 1 503 ? 24.680 -4.368 -0.322 1.00 94.94 503 ALA A N 1
ATOM 4028 C CA . ALA A 1 503 ? 23.963 -3.090 -0.333 1.00 94.94 503 ALA A CA 1
ATOM 4029 C C . ALA A 1 503 ? 22.510 -3.208 0.161 1.00 94.94 503 ALA A C 1
ATOM 4031 O O . ALA A 1 503 ? 22.042 -2.348 0.910 1.00 94.94 503 ALA A O 1
ATOM 4032 N N . LEU A 1 504 ? 21.811 -4.291 -0.193 1.00 97.19 504 LEU A N 1
ATOM 4033 C CA . LEU A 1 504 ? 20.475 -4.577 0.333 1.00 97.19 504 LEU A CA 1
ATOM 4034 C C . LEU A 1 504 ? 20.512 -4.825 1.842 1.00 97.19 504 LEU A C 1
ATOM 4036 O O . LEU A 1 504 ? 19.750 -4.195 2.568 1.00 97.19 504 LEU A O 1
ATOM 4040 N N . ALA A 1 505 ? 21.415 -5.678 2.335 1.00 95.75 505 ALA A N 1
ATOM 4041 C CA . ALA A 1 505 ? 21.565 -5.926 3.768 1.00 95.75 505 ALA A CA 1
ATOM 4042 C C . ALA A 1 505 ? 21.903 -4.642 4.543 1.00 95.75 505 ALA A C 1
ATOM 4044 O O . ALA A 1 505 ? 21.327 -4.414 5.602 1.00 95.75 505 ALA A O 1
ATOM 4045 N N . TRP A 1 506 ? 22.751 -3.771 3.986 1.00 92.75 506 TRP A N 1
ATOM 4046 C CA . TRP A 1 506 ? 23.073 -2.460 4.556 1.00 92.75 506 TRP A CA 1
ATOM 4047 C C . TRP A 1 506 ? 21.856 -1.532 4.648 1.00 92.75 506 TRP A C 1
ATOM 4049 O O . TRP A 1 506 ? 21.686 -0.843 5.652 1.00 92.75 506 TRP A O 1
ATOM 4059 N N . LYS A 1 507 ? 21.003 -1.483 3.617 1.00 92.00 507 LYS A N 1
ATOM 4060 C CA . LYS A 1 507 ? 19.807 -0.627 3.655 1.00 92.00 507 LYS A CA 1
ATOM 4061 C C . LYS A 1 507 ? 18.739 -1.209 4.582 1.00 92.00 507 LYS A C 1
ATOM 4063 O O . LYS A 1 507 ? 18.115 -0.463 5.327 1.00 92.00 507 LYS A O 1
ATOM 4068 N N . LEU A 1 508 ? 18.554 -2.529 4.565 1.00 93.81 508 LEU A N 1
ATOM 4069 C CA . LEU A 1 508 ? 17.580 -3.232 5.402 1.00 93.81 508 LEU A CA 1
ATOM 4070 C C . LEU A 1 508 ? 17.955 -3.196 6.886 1.00 93.81 508 LEU A C 1
ATOM 4072 O O . LEU A 1 508 ? 17.071 -3.051 7.722 1.00 93.81 508 LEU A O 1
ATOM 4076 N N . SER A 1 509 ? 19.241 -3.283 7.238 1.00 91.19 509 SER A N 1
ATOM 4077 C CA . SER A 1 509 ? 19.690 -3.287 8.640 1.00 91.19 509 SER A CA 1
ATOM 4078 C C . SER A 1 509 ? 19.393 -1.982 9.385 1.00 91.19 509 SER A C 1
ATOM 4080 O O . SER A 1 509 ? 19.369 -1.973 10.615 1.00 91.19 509 SER A O 1
ATOM 4082 N N . GLN A 1 510 ? 19.128 -0.892 8.659 1.00 85.62 510 GLN A N 1
ATOM 4083 C CA . GLN A 1 510 ? 18.758 0.405 9.231 1.00 85.62 510 GLN A CA 1
ATOM 4084 C C . GLN A 1 510 ? 17.376 0.374 9.895 1.00 85.62 510 GLN A C 1
ATOM 4086 O O . GLN A 1 510 ? 17.124 1.156 10.816 1.00 85.62 510 GLN A O 1
ATOM 4091 N N . THR A 1 511 ? 16.485 -0.510 9.435 1.00 85.31 511 THR A N 1
ATOM 4092 C CA . THR A 1 511 ? 15.092 -0.558 9.891 1.00 85.31 511 THR A CA 1
ATOM 4093 C C . THR A 1 511 ? 14.624 -1.937 10.341 1.00 85.31 511 THR A C 1
ATOM 4095 O O . THR A 1 511 ? 13.779 -1.988 11.226 1.00 85.31 511 THR A O 1
ATOM 4098 N N . ALA A 1 512 ? 15.170 -3.035 9.813 1.00 89.62 512 ALA A N 1
ATOM 4099 C CA . ALA A 1 512 ? 14.780 -4.401 10.161 1.00 89.62 512 ALA A CA 1
ATOM 4100 C C . ALA A 1 512 ? 15.269 -4.837 11.558 1.00 89.62 512 ALA A C 1
ATOM 4102 O O . ALA A 1 512 ? 16.346 -4.443 12.013 1.00 89.62 512 ALA A O 1
ATOM 4103 N N . GLU A 1 513 ? 14.513 -5.730 12.210 1.00 93.44 513 GLU A N 1
ATOM 4104 C CA . GLU A 1 513 ? 14.926 -6.386 13.463 1.00 93.44 513 GLU A CA 1
ATOM 4105 C C . GLU A 1 513 ? 16.183 -7.223 13.243 1.00 93.44 513 GLU A C 1
ATOM 4107 O O . GLU A 1 513 ? 17.123 -7.140 14.029 1.00 93.44 513 GLU A O 1
ATOM 4112 N N . HIS A 1 514 ? 16.185 -8.034 12.179 1.00 95.81 514 HIS A N 1
ATOM 4113 C CA . HIS A 1 514 ? 17.309 -8.893 11.817 1.00 95.81 514 HIS A CA 1
ATOM 4114 C C . HIS A 1 514 ? 17.304 -9.206 10.320 1.00 95.81 514 HIS A C 1
ATOM 4116 O O . HIS A 1 514 ? 16.250 -9.492 9.749 1.00 95.81 514 HIS A O 1
ATOM 4122 N N . VAL A 1 515 ? 18.479 -9.211 9.692 1.00 97.31 515 VAL A N 1
ATOM 4123 C CA . VAL A 1 515 ? 18.681 -9.627 8.298 1.00 97.31 515 VAL A CA 1
ATOM 4124 C C . VAL A 1 515 ? 19.562 -10.873 8.275 1.00 97.31 515 VAL A C 1
ATOM 4126 O O . VAL A 1 515 ? 20.756 -10.834 8.570 1.00 97.31 515 VAL A O 1
ATOM 4129 N N . PHE A 1 516 ? 18.970 -12.004 7.920 1.00 98.12 516 PHE A N 1
ATOM 4130 C CA . PHE A 1 516 ? 19.679 -13.258 7.707 1.00 98.12 516 PHE A CA 1
ATOM 4131 C C . PHE A 1 516 ? 20.111 -13.344 6.246 1.00 98.12 516 PHE A C 1
ATOM 4133 O O . PHE A 1 516 ? 19.273 -13.196 5.363 1.00 98.12 516 PHE A O 1
ATOM 4140 N N . VAL A 1 517 ? 21.393 -13.585 5.975 1.00 98.19 517 VAL A N 1
ATOM 4141 C CA . VAL A 1 517 ? 21.937 -13.633 4.611 1.00 98.19 517 VAL A CA 1
ATOM 4142 C C . VAL A 1 517 ? 22.428 -15.042 4.281 1.00 98.19 517 VAL A C 1
ATOM 4144 O O . VAL A 1 517 ? 23.239 -15.599 5.019 1.00 98.19 517 VAL A O 1
ATOM 4147 N N . VAL A 1 518 ? 21.969 -15.629 3.173 1.00 97.50 518 VAL A N 1
ATOM 4148 C CA . VAL A 1 518 ? 22.348 -16.990 2.750 1.00 97.50 518 VAL A CA 1
ATOM 4149 C C . VAL A 1 518 ? 23.099 -16.970 1.412 1.00 97.50 518 VAL A C 1
ATOM 4151 O O . VAL A 1 518 ? 22.477 -16.675 0.395 1.00 97.50 518 VAL A O 1
ATOM 4154 N N . PRO A 1 519 ? 24.391 -17.348 1.347 1.00 95.56 519 PRO A N 1
ATOM 4155 C CA . PRO A 1 519 ? 25.321 -17.515 2.465 1.00 95.56 519 PRO A CA 1
ATOM 4156 C C . PRO A 1 519 ? 25.938 -16.191 2.944 1.00 95.56 519 PRO A C 1
ATOM 4158 O O . PRO A 1 519 ? 26.650 -16.185 3.946 1.00 95.56 519 PRO A O 1
ATOM 4161 N N . GLY A 1 520 ? 25.717 -15.088 2.223 1.00 94.50 520 GLY A N 1
ATOM 4162 C CA . GLY A 1 520 ? 26.430 -13.833 2.439 1.00 94.50 520 GLY A CA 1
ATOM 4163 C C . GLY A 1 520 ? 27.899 -13.893 2.008 1.00 94.50 520 GLY A C 1
ATOM 4164 O O . GLY A 1 520 ? 28.338 -14.817 1.319 1.00 94.50 520 GLY A O 1
ATOM 4165 N N . ASN A 1 521 ? 28.664 -12.872 2.388 1.00 93.19 521 ASN A N 1
ATOM 4166 C CA . ASN A 1 521 ? 30.083 -12.727 2.071 1.00 93.19 521 ASN A CA 1
ATOM 4167 C C . ASN A 1 521 ? 30.880 -12.149 3.251 1.00 93.19 521 ASN A C 1
ATOM 4169 O O . ASN A 1 521 ? 30.341 -11.940 4.340 1.00 93.19 521 ASN A O 1
ATOM 4173 N N . GLY A 1 522 ? 32.179 -11.907 3.044 1.00 87.81 522 GLY A N 1
ATOM 4174 C CA . GLY A 1 522 ? 33.069 -11.377 4.081 1.00 87.81 522 GLY A CA 1
ATOM 4175 C C . GLY A 1 522 ? 32.629 -10.029 4.660 1.00 87.81 522 GLY A C 1
ATOM 4176 O O . GLY A 1 522 ? 32.916 -9.757 5.817 1.00 87.81 522 GLY A O 1
ATOM 4177 N N . GLY A 1 523 ? 31.897 -9.217 3.893 1.00 86.94 523 GLY A N 1
ATOM 4178 C CA . GLY A 1 523 ? 31.380 -7.936 4.364 1.00 86.94 523 GLY A CA 1
ATOM 4179 C C . GLY A 1 523 ? 30.091 -8.074 5.169 1.00 86.94 523 GLY A C 1
ATOM 4180 O O . GLY A 1 523 ? 29.985 -7.509 6.252 1.00 86.94 523 GLY A O 1
ATOM 4181 N N . THR A 1 524 ? 29.134 -8.881 4.698 1.00 88.69 524 THR A N 1
ATOM 4182 C CA . THR A 1 524 ? 27.869 -9.102 5.424 1.00 88.69 524 THR A CA 1
ATOM 4183 C C . THR A 1 524 ? 28.070 -9.798 6.772 1.00 88.69 524 THR A C 1
ATOM 4185 O O . THR A 1 524 ? 27.263 -9.610 7.677 1.00 88.69 524 THR A O 1
ATOM 4188 N N . ALA A 1 525 ? 29.169 -10.542 6.936 1.00 85.75 525 ALA A N 1
ATOM 4189 C CA . ALA A 1 525 ? 29.523 -11.229 8.177 1.00 85.75 525 ALA A CA 1
ATOM 4190 C C . ALA A 1 525 ? 29.824 -10.291 9.361 1.00 85.75 525 ALA A C 1
ATOM 4192 O O . ALA A 1 525 ? 29.700 -10.716 10.507 1.00 85.75 525 ALA A O 1
ATOM 4193 N N . SER A 1 526 ? 30.237 -9.047 9.102 1.00 73.75 526 SER A N 1
ATOM 4194 C CA . SER A 1 526 ? 30.690 -8.100 10.133 1.00 73.75 526 SER A CA 1
ATOM 4195 C C . SER A 1 526 ? 30.099 -6.699 9.953 1.00 73.75 526 SER A C 1
ATOM 4197 O O . SER A 1 526 ? 30.705 -5.716 10.374 1.00 73.75 526 SER A O 1
ATOM 4199 N N . MET A 1 527 ? 28.954 -6.588 9.268 1.00 79.06 527 MET A N 1
ATOM 4200 C CA . MET A 1 527 ? 28.424 -5.284 8.866 1.00 79.06 527 MET A CA 1
ATOM 4201 C C . MET A 1 527 ? 27.647 -4.564 9.973 1.00 79.06 527 MET A C 1
ATOM 4203 O O . MET A 1 527 ? 27.711 -3.349 10.096 1.00 79.06 527 MET A O 1
ATOM 4207 N N . ALA A 1 528 ? 26.861 -5.303 10.751 1.00 78.88 528 ALA A N 1
ATOM 4208 C CA . ALA A 1 528 ? 25.974 -4.757 11.767 1.00 78.88 528 ALA A CA 1
ATOM 4209 C C . ALA A 1 528 ? 25.539 -5.888 12.711 1.00 78.88 528 ALA A C 1
ATOM 4211 O O . ALA A 1 528 ? 25.448 -7.040 12.279 1.00 78.88 528 ALA A O 1
ATOM 4212 N N . PRO A 1 529 ? 25.229 -5.589 13.984 1.00 82.62 529 PRO A N 1
ATOM 4213 C CA . PRO A 1 529 ? 24.867 -6.610 14.969 1.00 82.62 529 PRO A CA 1
ATOM 4214 C C . PRO A 1 529 ? 23.566 -7.356 14.635 1.00 82.62 529 PRO A C 1
ATOM 4216 O O . PRO A 1 529 ? 23.369 -8.478 15.096 1.00 82.62 529 PRO A O 1
ATOM 4219 N N . ASN A 1 530 ? 22.682 -6.752 13.837 1.00 89.06 530 ASN A N 1
ATOM 4220 C CA . ASN A 1 530 ? 21.423 -7.339 13.375 1.00 89.06 530 ASN A CA 1
ATOM 4221 C C . ASN A 1 530 ? 21.533 -8.000 11.990 1.00 89.06 530 ASN A C 1
ATOM 4223 O O . ASN A 1 530 ? 20.518 -8.205 11.328 1.00 89.06 530 ASN A O 1
ATOM 4227 N N . VAL A 1 531 ? 22.742 -8.325 11.524 1.00 93.38 531 VAL A N 1
ATOM 4228 C CA . VAL A 1 531 ? 22.963 -9.038 10.260 1.00 93.38 531 VAL A CA 1
ATOM 4229 C C . VAL A 1 531 ? 23.736 -10.320 10.534 1.00 93.38 531 VAL A C 1
ATOM 4231 O O . VAL A 1 531 ? 24.687 -10.336 11.314 1.00 93.38 531 VAL A O 1
ATOM 4234 N N . SER A 1 532 ? 23.313 -11.439 9.946 1.00 94.88 532 SER A N 1
ATOM 4235 C CA . SER A 1 532 ? 23.979 -12.728 10.166 1.00 94.88 532 SER A CA 1
ATOM 4236 C C . SER A 1 532 ? 24.012 -13.583 8.913 1.00 94.88 532 SER A C 1
ATOM 4238 O O . SER A 1 532 ? 22.982 -13.830 8.292 1.00 94.88 532 SER A O 1
ATOM 4240 N N . ASN A 1 533 ? 25.197 -14.096 8.591 1.00 95.06 533 ASN A N 1
ATOM 4241 C CA . ASN A 1 533 ? 25.385 -15.045 7.503 1.00 95.06 533 ASN A CA 1
ATOM 4242 C C . ASN A 1 533 ? 25.015 -16.467 7.939 1.00 95.06 533 ASN A C 1
ATOM 4244 O O . ASN A 1 533 ? 25.374 -16.904 9.034 1.00 95.06 533 ASN A O 1
ATOM 4248 N N . ILE A 1 534 ? 24.353 -17.212 7.057 1.00 95.25 534 ILE A N 1
ATOM 4249 C CA . ILE A 1 534 ? 23.939 -18.598 7.281 1.00 95.25 534 ILE A CA 1
ATOM 4250 C C . ILE A 1 534 ? 24.507 -19.470 6.163 1.00 95.25 534 ILE A C 1
ATOM 4252 O O . ILE A 1 534 ? 24.082 -19.386 5.016 1.00 95.25 534 ILE A O 1
ATOM 4256 N N . ALA A 1 535 ? 25.473 -20.325 6.500 1.00 88.56 535 ALA A N 1
ATOM 4257 C CA . ALA A 1 535 ? 26.223 -21.116 5.519 1.00 88.56 535 ALA A CA 1
ATOM 4258 C C . ALA A 1 535 ? 25.769 -22.584 5.393 1.00 88.56 535 ALA A C 1
ATOM 4260 O O . ALA A 1 535 ? 26.260 -23.301 4.526 1.00 88.56 535 ALA A O 1
ATOM 4261 N N . ASN A 1 536 ? 24.872 -23.061 6.261 1.00 90.31 536 ASN A N 1
ATOM 4262 C CA . ASN A 1 536 ? 24.475 -24.475 6.334 1.00 90.31 536 ASN A CA 1
ATOM 4263 C C . ASN A 1 536 ? 23.284 -24.849 5.433 1.00 90.31 536 ASN A C 1
ATOM 4265 O O . ASN A 1 536 ? 22.870 -26.006 5.447 1.00 90.31 536 ASN A O 1
ATOM 4269 N N . VAL A 1 537 ? 22.747 -23.904 4.660 1.00 93.69 537 VAL A N 1
ATOM 4270 C CA . VAL A 1 537 ? 21.669 -24.134 3.689 1.00 93.69 537 VAL A CA 1
ATOM 4271 C C . VAL A 1 537 ? 22.120 -23.602 2.333 1.00 93.69 537 VAL A C 1
ATOM 4273 O O . VAL A 1 537 ? 22.627 -22.485 2.233 1.00 93.69 537 VAL A O 1
ATOM 4276 N N . ALA A 1 538 ? 21.977 -24.414 1.286 1.00 94.12 538 ALA A N 1
ATOM 4277 C CA . ALA A 1 538 ? 22.325 -24.007 -0.071 1.00 94.12 538 ALA A CA 1
ATOM 4278 C C . ALA A 1 538 ? 21.246 -23.083 -0.658 1.00 94.12 538 ALA A C 1
ATOM 4280 O O . ALA A 1 538 ? 20.061 -23.282 -0.409 1.00 94.12 538 ALA A O 1
ATOM 4281 N N . MET A 1 539 ? 21.638 -22.119 -1.502 1.00 94.88 539 MET A N 1
ATOM 4282 C CA . MET A 1 539 ? 20.679 -21.217 -2.168 1.00 94.88 539 MET A CA 1
ATOM 4283 C C . MET A 1 539 ? 19.701 -21.964 -3.089 1.00 94.88 539 MET A C 1
ATOM 4285 O O . MET A 1 539 ? 18.579 -21.514 -3.277 1.00 94.88 539 MET A O 1
ATOM 4289 N N . SER A 1 540 ? 20.116 -23.113 -3.630 1.00 92.62 540 SER A N 1
ATOM 4290 C CA . SER A 1 540 ? 19.289 -23.988 -4.467 1.00 92.62 540 SER A CA 1
ATOM 4291 C C . SER A 1 540 ? 18.384 -24.939 -3.673 1.00 92.62 540 SER A C 1
ATOM 4293 O O . SER A 1 540 ? 17.515 -25.583 -4.255 1.00 92.62 540 SER A O 1
ATOM 4295 N N . ASP A 1 541 ? 18.557 -25.048 -2.352 1.00 96.44 541 ASP A N 1
ATOM 4296 C CA . ASP A 1 541 ? 17.701 -25.872 -1.496 1.00 96.44 541 ASP A CA 1
ATOM 4297 C C . ASP A 1 541 ? 16.492 -25.058 -1.020 1.00 96.44 541 ASP A C 1
ATOM 4299 O O . ASP A 1 541 ? 16.414 -24.622 0.129 1.00 96.44 541 ASP A O 1
ATOM 4303 N N . PHE A 1 542 ? 15.533 -24.825 -1.920 1.00 97.38 542 PHE A N 1
ATOM 4304 C CA . PHE A 1 542 ? 14.361 -23.991 -1.623 1.00 97.38 542 PHE A CA 1
ATOM 4305 C C . PHE A 1 542 ? 13.538 -24.530 -0.446 1.00 97.38 542 PHE A C 1
ATOM 4307 O O . PHE A 1 542 ? 13.013 -23.755 0.352 1.00 97.38 542 PHE A O 1
ATOM 4314 N N . GLN A 1 543 ? 13.467 -25.853 -0.277 1.00 96.56 543 GLN A N 1
ATOM 4315 C CA . GLN A 1 543 ? 12.741 -26.453 0.841 1.00 96.56 543 GLN A CA 1
ATOM 4316 C C . GLN A 1 543 ? 13.490 -26.281 2.171 1.00 96.56 543 GLN A C 1
ATOM 4318 O O . GLN A 1 543 ? 12.864 -26.008 3.204 1.00 96.56 543 GLN A O 1
ATOM 4323 N N . GLY A 1 544 ? 14.819 -26.399 2.148 1.00 97.38 544 GLY A N 1
ATOM 4324 C CA . GLY A 1 544 ? 15.683 -26.042 3.268 1.00 97.38 544 GLY A CA 1
ATOM 4325 C C . GLY A 1 544 ? 15.549 -24.568 3.643 1.00 97.38 544 GLY A C 1
ATOM 4326 O O . GLY A 1 544 ? 15.387 -24.254 4.821 1.00 97.38 544 GLY A O 1
ATOM 4327 N N . LEU A 1 545 ? 15.500 -23.666 2.657 1.00 97.94 545 LEU A N 1
ATOM 4328 C CA . LEU A 1 545 ? 15.303 -22.228 2.871 1.00 97.94 545 LEU A CA 1
ATOM 4329 C C . LEU A 1 545 ? 13.931 -21.902 3.481 1.00 97.94 545 LEU A C 1
ATOM 4331 O O . LEU A 1 545 ? 13.858 -21.074 4.386 1.00 97.94 545 LEU A O 1
ATOM 4335 N N . VAL A 1 546 ? 12.851 -22.570 3.058 1.00 97.81 546 VAL A N 1
ATOM 4336 C CA . VAL A 1 546 ? 11.524 -22.426 3.691 1.00 97.81 546 VAL A CA 1
ATOM 4337 C C . VAL A 1 546 ? 11.546 -22.903 5.143 1.00 97.81 546 VAL A C 1
ATOM 4339 O O . VAL A 1 546 ? 10.949 -22.269 6.014 1.00 97.81 546 VAL A O 1
ATOM 4342 N N . THR A 1 547 ? 12.228 -24.017 5.419 1.00 97.06 547 THR A N 1
ATOM 4343 C CA . THR A 1 547 ? 12.366 -24.550 6.785 1.00 97.06 547 THR A CA 1
ATOM 4344 C C . THR A 1 547 ? 13.123 -23.560 7.665 1.00 97.06 547 THR A C 1
ATOM 4346 O O . THR A 1 547 ? 12.626 -23.161 8.714 1.00 97.06 547 THR A O 1
ATOM 4349 N N . LEU A 1 548 ? 14.257 -23.063 7.169 1.00 97.00 548 LEU A N 1
ATOM 4350 C CA . LEU A 1 548 ? 15.057 -22.036 7.823 1.00 97.00 548 LEU A CA 1
ATOM 4351 C C . LEU A 1 548 ? 14.244 -20.761 8.099 1.00 97.00 548 LEU A C 1
ATOM 4353 O O . LEU A 1 548 ? 14.289 -20.225 9.203 1.00 97.00 548 LEU A O 1
ATOM 4357 N N . ALA A 1 549 ? 13.474 -20.288 7.116 1.00 97.12 549 ALA A N 1
ATOM 4358 C CA . ALA A 1 549 ? 12.635 -19.103 7.257 1.00 97.12 549 ALA A CA 1
ATOM 4359 C C . ALA A 1 549 ? 11.577 -19.271 8.361 1.00 97.12 549 ALA A C 1
ATOM 4361 O O . ALA A 1 549 ? 11.353 -18.346 9.141 1.00 97.12 549 ALA A O 1
ATOM 4362 N N . ARG A 1 550 ? 10.964 -20.456 8.477 1.00 94.06 550 ARG A N 1
ATOM 4363 C CA . ARG A 1 550 ? 10.010 -20.765 9.556 1.00 94.06 550 ARG A CA 1
ATOM 4364 C C . ARG A 1 550 ? 10.681 -20.791 10.923 1.00 94.06 550 ARG A C 1
ATOM 4366 O O . ARG A 1 550 ? 10.163 -20.176 11.852 1.00 94.06 550 ARG A O 1
ATOM 4373 N N . ASP A 1 551 ? 11.830 -21.452 11.030 1.00 95.25 551 ASP A N 1
ATOM 4374 C CA . ASP A 1 551 ? 12.570 -21.589 12.289 1.00 95.25 551 ASP A CA 1
ATOM 4375 C C . ASP A 1 551 ? 13.059 -20.232 12.817 1.00 95.25 551 ASP A C 1
ATOM 4377 O O . ASP A 1 551 ? 13.042 -19.976 14.022 1.00 95.25 551 ASP A O 1
ATOM 4381 N N . LEU A 1 552 ? 13.448 -19.332 11.911 1.00 95.12 552 LEU A N 1
ATOM 4382 C CA . LEU A 1 552 ? 13.904 -17.980 12.239 1.00 95.12 552 LEU A CA 1
ATOM 4383 C C . LEU A 1 552 ? 12.767 -16.954 12.370 1.00 95.12 552 LEU A C 1
ATOM 4385 O O . LEU A 1 552 ? 13.032 -15.810 12.753 1.00 95.12 552 LEU A O 1
ATOM 4389 N N . ALA A 1 553 ? 11.521 -17.361 12.098 1.00 94.62 553 ALA A N 1
ATOM 4390 C CA . ALA A 1 553 ? 10.341 -16.499 12.029 1.00 94.62 553 ALA A CA 1
ATOM 4391 C C . ALA A 1 553 ? 10.523 -15.316 11.059 1.00 94.62 553 ALA A C 1
ATOM 4393 O O . ALA A 1 553 ? 10.236 -14.168 11.392 1.00 94.62 553 ALA A O 1
ATOM 4394 N N . VAL A 1 554 ? 11.041 -15.606 9.866 1.00 95.94 554 VAL A N 1
ATOM 4395 C CA . VAL A 1 554 ? 11.209 -14.641 8.775 1.00 95.94 554 VAL A CA 1
ATOM 4396 C C . VAL A 1 554 ? 9.843 -14.204 8.254 1.00 95.94 554 VAL A C 1
ATOM 4398 O O . VAL A 1 554 ? 8.970 -15.028 7.984 1.00 95.94 554 VAL A O 1
ATOM 4401 N N . GLU A 1 555 ? 9.683 -12.896 8.082 1.00 95.56 555 GLU A N 1
ATOM 4402 C CA . GLU A 1 555 ? 8.445 -12.272 7.605 1.00 95.56 555 GLU A CA 1
ATOM 4403 C C . GLU A 1 555 ? 8.546 -11.822 6.140 1.00 95.56 555 GLU A C 1
ATOM 4405 O O . GLU A 1 555 ? 7.520 -11.594 5.503 1.00 95.56 555 GLU A O 1
ATOM 4410 N N . LEU A 1 556 ? 9.764 -11.711 5.599 1.00 97.69 556 LEU A N 1
ATOM 4411 C CA . LEU A 1 556 ? 10.021 -11.265 4.233 1.00 97.69 556 LEU A CA 1
ATOM 4412 C C . LEU A 1 556 ? 11.283 -11.927 3.660 1.00 97.69 556 LEU A C 1
ATOM 4414 O O . LEU A 1 556 ? 12.329 -11.947 4.309 1.00 97.69 556 LEU A O 1
ATOM 4418 N N . VAL A 1 557 ? 11.203 -12.423 2.426 1.00 98.38 557 VAL A N 1
ATOM 4419 C CA . VAL A 1 557 ? 12.331 -13.031 1.702 1.00 98.38 557 VAL A CA 1
ATOM 4420 C C . VAL A 1 557 ? 12.696 -12.206 0.477 1.00 98.38 557 VAL A C 1
ATOM 4422 O O . VAL A 1 557 ? 11.821 -11.864 -0.314 1.00 98.38 557 VAL A O 1
ATOM 4425 N N . LEU A 1 558 ? 13.982 -11.904 0.301 1.00 98.12 558 LEU A N 1
ATOM 4426 C CA . LEU A 1 558 ? 14.526 -11.209 -0.867 1.00 98.12 558 LEU A CA 1
ATOM 4427 C C . LEU A 1 558 ? 15.575 -12.098 -1.550 1.00 98.12 558 LEU A C 1
ATOM 4429 O O . LEU A 1 558 ? 16.702 -12.194 -1.061 1.00 98.12 558 LEU A O 1
ATOM 4433 N N . PRO A 1 559 ? 15.254 -12.753 -2.672 1.00 97.50 559 PRO A N 1
ATOM 4434 C CA . PRO A 1 559 ? 16.258 -13.406 -3.496 1.00 97.50 559 PRO A CA 1
ATOM 4435 C C . PRO A 1 559 ? 16.986 -12.393 -4.387 1.00 97.50 559 PRO A C 1
ATOM 4437 O O . PRO A 1 559 ? 16.372 -11.596 -5.091 1.00 97.50 559 PRO A O 1
ATOM 4440 N N . GLY A 1 560 ? 18.315 -12.411 -4.338 1.00 93.62 560 GLY A N 1
ATOM 4441 C CA . GLY A 1 560 ? 19.167 -11.575 -5.180 1.00 93.62 560 GLY A CA 1
ATOM 4442 C C . GLY A 1 560 ? 19.567 -12.232 -6.510 1.00 93.62 560 GLY A C 1
ATOM 4443 O O . GLY A 1 560 ? 19.384 -11.604 -7.556 1.00 93.62 560 GLY A O 1
ATOM 4444 N N . PRO A 1 561 ? 20.147 -13.452 -6.501 1.00 92.38 561 PRO A N 1
ATOM 4445 C CA . PRO A 1 561 ? 20.611 -14.149 -7.702 1.00 92.38 561 PRO A CA 1
ATOM 4446 C C . PRO A 1 561 ? 19.513 -14.441 -8.732 1.00 92.38 561 PRO A C 1
ATOM 4448 O O . PRO A 1 561 ? 18.379 -14.762 -8.381 1.00 92.38 561 PRO A O 1
ATOM 4451 N N . ASP A 1 562 ? 19.884 -14.339 -10.006 1.00 90.75 562 ASP A N 1
ATOM 4452 C CA . ASP A 1 562 ? 19.029 -14.572 -11.172 1.00 90.75 562 ASP A CA 1
ATOM 4453 C C . ASP A 1 562 ? 18.570 -16.031 -11.276 1.00 90.75 562 ASP A C 1
ATOM 4455 O O . ASP A 1 562 ? 17.383 -16.283 -11.476 1.00 90.75 562 ASP A O 1
ATOM 4459 N N . ASP A 1 563 ? 19.479 -16.985 -11.073 1.00 91.31 563 ASP A N 1
ATOM 4460 C CA . ASP A 1 563 ? 19.1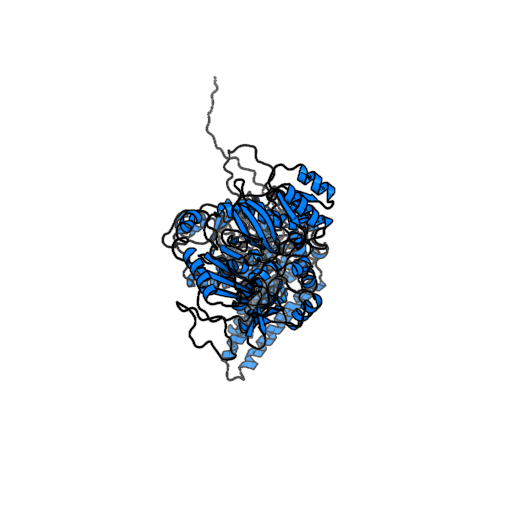83 -18.423 -11.071 1.00 91.31 563 ASP A CA 1
ATOM 4461 C C . ASP A 1 563 ? 18.103 -18.794 -10.045 1.00 91.31 563 ASP A C 1
ATOM 4463 O O . ASP A 1 563 ? 17.105 -19.426 -10.386 1.00 91.31 563 ASP A O 1
ATOM 4467 N N . VAL A 1 564 ? 18.239 -18.311 -8.810 1.00 95.31 564 VAL A N 1
ATOM 4468 C CA . VAL A 1 564 ? 17.288 -18.551 -7.718 1.00 95.31 564 VAL A CA 1
ATOM 4469 C C . VAL A 1 564 ? 15.891 -18.004 -8.047 1.00 95.31 564 VAL A C 1
ATOM 4471 O O . VAL A 1 564 ? 14.885 -18.661 -7.766 1.00 95.31 564 VAL A O 1
ATOM 4474 N N . VAL A 1 565 ? 15.811 -16.818 -8.660 1.00 96.31 565 VAL A N 1
ATOM 4475 C CA . VAL A 1 565 ? 14.534 -16.205 -9.060 1.00 96.31 565 VAL A CA 1
ATOM 4476 C C . VAL A 1 565 ? 13.896 -16.969 -10.221 1.00 96.31 565 VAL A C 1
ATOM 4478 O O . VAL A 1 565 ? 12.732 -17.363 -10.129 1.00 96.31 565 VAL A O 1
ATOM 4481 N N . VAL A 1 566 ? 14.655 -17.239 -11.286 1.00 94.94 566 VAL A N 1
ATOM 4482 C CA . VAL A 1 566 ? 14.167 -17.930 -12.492 1.00 94.94 566 VAL A CA 1
ATOM 4483 C C . VAL A 1 566 ? 13.777 -19.383 -12.211 1.00 94.94 566 VAL A C 1
ATOM 4485 O O . VAL A 1 566 ? 12.832 -19.897 -12.814 1.00 94.94 566 VAL A O 1
ATOM 4488 N N . ASP A 1 567 ? 14.436 -20.049 -11.263 1.00 95.62 567 ASP A N 1
ATOM 4489 C CA . ASP A 1 567 ? 14.098 -21.422 -10.887 1.00 95.62 567 ASP A CA 1
ATOM 4490 C C . ASP A 1 567 ? 12.792 -21.531 -10.084 1.00 95.62 567 ASP A C 1
ATOM 4492 O O . ASP A 1 567 ? 12.233 -22.632 -9.988 1.00 95.62 567 ASP A O 1
ATOM 4496 N N . GLY A 1 568 ? 12.235 -20.404 -9.627 1.00 96.00 568 GLY A N 1
ATOM 4497 C CA . GLY A 1 568 ? 10.896 -20.319 -9.042 1.00 96.00 568 GLY A CA 1
ATOM 4498 C C . GLY A 1 568 ? 10.873 -20.318 -7.520 1.00 96.00 568 GLY A C 1
ATOM 4499 O O . GLY A 1 568 ? 9.961 -20.893 -6.926 1.00 96.00 568 GLY A O 1
ATOM 4500 N N . ILE A 1 569 ? 11.854 -19.684 -6.869 1.00 97.19 569 ILE A N 1
ATOM 4501 C CA . ILE A 1 569 ? 11.840 -19.548 -5.407 1.00 97.19 569 ILE A CA 1
ATOM 4502 C C . ILE A 1 569 ? 10.559 -18.868 -4.895 1.00 97.19 569 ILE A C 1
ATOM 4504 O O . ILE A 1 569 ? 10.037 -19.267 -3.855 1.00 97.19 569 ILE A O 1
ATOM 4508 N N . ALA A 1 570 ? 10.035 -17.882 -5.634 1.00 96.69 570 ALA A N 1
ATOM 4509 C CA . ALA A 1 570 ? 8.837 -17.139 -5.254 1.00 96.69 570 ALA A CA 1
ATOM 4510 C C . ALA A 1 570 ? 7.637 -18.080 -5.092 1.00 96.69 570 ALA A C 1
ATOM 4512 O O . ALA A 1 570 ? 7.012 -18.083 -4.035 1.00 96.69 570 ALA A O 1
ATOM 4513 N N . ASP A 1 571 ? 7.405 -18.957 -6.074 1.00 96.25 571 ASP A N 1
ATOM 4514 C CA . ASP A 1 571 ? 6.315 -19.940 -6.066 1.00 96.25 571 ASP A CA 1
ATOM 4515 C C . ASP A 1 571 ? 6.407 -20.881 -4.843 1.00 96.25 571 ASP A C 1
ATOM 4517 O O . ASP A 1 571 ? 5.399 -21.235 -4.227 1.00 96.25 571 ASP A O 1
ATOM 4521 N N . VAL A 1 572 ? 7.627 -21.279 -4.452 1.00 96.94 572 VAL A N 1
ATOM 4522 C CA . VAL A 1 572 ? 7.860 -22.164 -3.295 1.00 96.94 572 VAL A CA 1
ATOM 4523 C C . VAL A 1 572 ? 7.550 -21.459 -1.971 1.00 96.94 572 VAL A C 1
ATOM 4525 O O . VAL A 1 572 ? 6.944 -22.057 -1.077 1.00 96.94 572 VAL A O 1
ATOM 4528 N N . PHE A 1 573 ? 7.942 -20.192 -1.829 1.00 96.75 573 PHE A N 1
ATOM 4529 C CA . PHE A 1 573 ? 7.660 -19.401 -0.629 1.00 96.75 573 PHE A CA 1
ATOM 4530 C C . PHE A 1 573 ? 6.192 -18.961 -0.542 1.00 96.75 573 PHE A C 1
ATOM 4532 O O . PHE A 1 573 ? 5.613 -18.994 0.548 1.00 96.75 573 PHE A O 1
ATOM 4539 N N . GLU A 1 574 ? 5.563 -18.654 -1.678 1.00 91.06 574 GLU A N 1
ATOM 4540 C CA . GLU A 1 574 ? 4.129 -18.379 -1.778 1.00 91.06 574 GLU A CA 1
ATOM 4541 C C . GLU A 1 574 ? 3.311 -19.585 -1.300 1.00 91.06 574 GLU A C 1
ATOM 4543 O O . GLU A 1 574 ? 2.477 -19.451 -0.401 1.00 91.06 574 GLU A O 1
ATOM 4548 N N . ALA A 1 575 ? 3.628 -20.792 -1.786 1.00 90.56 575 ALA A N 1
ATOM 4549 C CA . ALA A 1 575 ? 3.000 -22.031 -1.322 1.00 90.56 575 ALA A CA 1
ATOM 4550 C C . ALA A 1 575 ? 3.217 -22.290 0.184 1.00 90.56 575 ALA A C 1
ATOM 4552 O O . ALA A 1 575 ? 2.400 -22.940 0.840 1.00 90.56 575 ALA A O 1
ATOM 4553 N N . ALA A 1 576 ? 4.311 -21.775 0.753 1.00 87.94 576 ALA A N 1
ATOM 4554 C CA . ALA A 1 576 ? 4.613 -21.864 2.177 1.00 87.94 576 ALA A CA 1
ATOM 4555 C C . ALA A 1 576 ? 3.928 -20.783 3.034 1.00 87.94 576 ALA A C 1
ATOM 4557 O O . ALA A 1 576 ? 3.997 -20.889 4.266 1.00 87.94 576 ALA A O 1
ATOM 4558 N N . GLY A 1 577 ? 3.277 -19.791 2.413 1.00 91.00 577 GLY A N 1
ATOM 4559 C CA . GLY A 1 577 ? 2.618 -18.660 3.070 1.00 91.00 577 GLY A CA 1
ATOM 4560 C C . GLY A 1 577 ? 3.578 -17.594 3.607 1.00 91.00 577 GLY A C 1
ATOM 4561 O O . GLY A 1 577 ? 3.219 -16.885 4.547 1.00 91.00 577 GLY A O 1
ATOM 4562 N N . ILE A 1 578 ? 4.798 -17.506 3.067 1.00 94.12 578 ILE A N 1
ATOM 4563 C CA . ILE A 1 578 ? 5.833 -16.559 3.502 1.00 94.12 578 ILE A CA 1
ATOM 4564 C C . ILE A 1 578 ? 6.062 -15.537 2.375 1.00 94.12 578 ILE A C 1
ATOM 4566 O O . ILE A 1 578 ? 6.402 -15.947 1.266 1.00 94.12 578 ILE A O 1
ATOM 4570 N N . PRO A 1 579 ? 5.913 -14.224 2.630 1.00 97.31 579 PRO A N 1
ATOM 4571 C CA . PRO A 1 579 ? 6.133 -13.193 1.618 1.00 97.31 579 PRO A CA 1
ATOM 4572 C C . PRO A 1 579 ? 7.526 -13.258 0.975 1.00 97.31 579 PRO A C 1
ATOM 4574 O O . PRO A 1 579 ? 8.545 -13.221 1.668 1.00 97.31 579 PRO A O 1
ATOM 4577 N N . CYS A 1 580 ? 7.572 -13.306 -0.358 1.00 97.88 580 CYS A N 1
ATOM 4578 C CA . CYS A 1 580 ? 8.804 -13.319 -1.145 1.00 97.88 580 CYS A CA 1
ATOM 4579 C C . CYS A 1 580 ? 8.776 -12.187 -2.177 1.00 97.88 580 CYS A C 1
ATOM 4581 O O . CYS A 1 580 ? 7.910 -12.153 -3.047 1.00 97.88 580 CYS A O 1
ATOM 4583 N N . PHE A 1 581 ? 9.711 -11.243 -2.071 1.00 98.38 581 PHE A N 1
ATOM 4584 C CA . PHE A 1 581 ? 9.852 -10.129 -3.006 1.00 98.38 581 PHE A CA 1
ATOM 4585 C C . PHE A 1 581 ? 10.607 -10.586 -4.261 1.00 98.38 581 PHE A C 1
ATOM 4587 O O . PHE A 1 581 ? 11.791 -10.305 -4.442 1.00 98.38 581 PHE A O 1
ATOM 4594 N N . ALA A 1 582 ? 9.915 -11.347 -5.103 1.00 97.88 582 ALA A N 1
ATOM 4595 C CA . ALA A 1 582 ? 10.387 -11.817 -6.396 1.00 97.88 582 ALA A CA 1
ATOM 4596 C C . ALA A 1 582 ? 9.204 -12.233 -7.274 1.00 97.88 582 ALA A C 1
ATOM 4598 O O . ALA A 1 582 ? 8.154 -12.605 -6.740 1.00 97.88 582 ALA A O 1
ATOM 4599 N N . PRO A 1 583 ? 9.360 -12.190 -8.604 1.00 97.88 583 PRO A N 1
ATOM 4600 C CA . PRO A 1 583 ? 8.290 -12.584 -9.502 1.00 97.88 583 PRO A CA 1
ATOM 4601 C C . PRO A 1 583 ? 8.119 -14.096 -9.495 1.00 97.88 583 PRO A C 1
ATOM 4603 O O . PRO A 1 583 ? 9.061 -14.843 -9.224 1.00 97.88 583 PRO A O 1
ATOM 4606 N N . SER A 1 584 ? 6.917 -14.542 -9.857 1.00 97.06 584 SER A N 1
ATOM 4607 C CA . SER A 1 584 ? 6.653 -15.961 -10.086 1.00 97.06 584 SER A CA 1
ATOM 4608 C C . SER A 1 584 ? 7.582 -16.523 -11.158 1.00 97.06 584 SER A C 1
ATOM 4610 O O . SER A 1 584 ? 8.045 -15.794 -12.042 1.00 97.06 584 SER A O 1
ATOM 4612 N N . LYS A 1 585 ? 7.791 -17.842 -11.162 1.00 97.00 585 LYS A N 1
ATOM 4613 C CA . LYS A 1 585 ? 8.602 -18.504 -12.200 1.00 97.00 585 LYS A CA 1
ATOM 4614 C C . LYS A 1 585 ? 8.130 -18.173 -13.616 1.00 97.00 585 LYS A C 1
ATOM 4616 O O . LYS A 1 585 ? 8.926 -18.073 -14.548 1.00 97.00 585 LYS A O 1
ATOM 4621 N N . ALA A 1 586 ? 6.819 -18.018 -13.785 1.00 96.19 586 ALA A N 1
ATOM 4622 C CA . ALA A 1 586 ? 6.216 -17.691 -15.066 1.00 96.19 586 ALA A CA 1
ATOM 4623 C C . ALA A 1 586 ? 6.572 -16.270 -15.529 1.00 96.19 586 ALA A C 1
ATOM 4625 O O . ALA A 1 586 ? 6.991 -16.106 -16.674 1.00 96.19 586 ALA A O 1
ATOM 4626 N N . ALA A 1 587 ? 6.479 -15.274 -14.643 1.00 96.75 587 ALA A N 1
ATOM 4627 C CA . ALA A 1 587 ? 6.893 -13.900 -14.934 1.00 96.75 587 ALA A CA 1
ATOM 4628 C C . ALA A 1 587 ? 8.424 -13.772 -15.065 1.00 96.75 587 ALA A C 1
ATOM 4630 O O . ALA A 1 587 ? 8.918 -13.024 -15.908 1.00 96.75 587 ALA A O 1
ATOM 4631 N N . ALA A 1 588 ? 9.190 -14.567 -14.310 1.00 96.69 588 ALA A N 1
ATOM 4632 C CA . ALA A 1 588 ? 10.651 -14.581 -14.353 1.00 96.69 588 ALA A CA 1
ATOM 4633 C C . ALA A 1 588 ? 11.235 -15.074 -15.691 1.00 96.69 588 ALA A C 1
ATOM 4635 O O . ALA A 1 588 ? 12.408 -14.828 -15.986 1.00 96.69 588 ALA A O 1
ATOM 4636 N N . LYS A 1 589 ? 10.418 -15.694 -16.560 1.00 95.06 589 LYS A N 1
ATOM 4637 C CA . LYS A 1 589 ? 10.804 -16.007 -17.948 1.00 95.06 589 LYS A CA 1
ATOM 4638 C C . LYS A 1 589 ? 11.253 -14.777 -18.735 1.00 95.06 589 LYS A C 1
ATOM 4640 O O . LYS A 1 589 ? 12.001 -14.943 -19.693 1.00 95.06 589 LYS A O 1
ATOM 4645 N N . LEU A 1 590 ? 10.836 -13.576 -18.329 1.00 94.94 590 LEU A N 1
ATOM 4646 C CA . LEU A 1 590 ? 11.255 -12.323 -18.952 1.00 94.94 590 LEU A CA 1
ATOM 4647 C C . LEU A 1 590 ? 12.785 -12.106 -18.890 1.00 94.94 590 LEU A C 1
ATOM 4649 O O . LEU A 1 590 ? 13.346 -11.554 -19.829 1.00 94.94 590 LEU A O 1
ATOM 4653 N N . GLU A 1 591 ? 13.470 -12.590 -17.845 1.00 93.75 591 GLU A N 1
ATOM 4654 C CA . GLU A 1 591 ? 14.949 -12.677 -17.800 1.00 93.75 591 GLU A CA 1
ATOM 4655 C C . GLU A 1 591 ? 15.435 -14.066 -18.246 1.00 93.75 591 GLU A C 1
ATOM 4657 O O . GLU A 1 591 ? 16.418 -14.192 -18.979 1.00 93.75 591 GLU A O 1
ATOM 4662 N N . GLY A 1 592 ? 14.723 -15.124 -17.840 1.00 90.25 592 GLY A N 1
ATOM 4663 C CA . GLY A 1 592 ? 15.120 -16.513 -18.082 1.00 90.25 592 GLY A CA 1
ATOM 4664 C C . GLY A 1 592 ? 15.147 -16.937 -19.557 1.00 90.25 592 GLY A C 1
ATOM 4665 O O . GLY A 1 592 ? 15.815 -17.912 -19.890 1.00 90.25 592 GLY A O 1
ATOM 4666 N N . SER A 1 593 ? 14.457 -16.228 -20.456 1.00 91.25 593 SER A N 1
ATOM 4667 C CA . SER A 1 593 ? 14.453 -16.490 -21.898 1.00 91.25 593 SER A CA 1
ATOM 4668 C C . SER A 1 593 ? 14.421 -15.178 -22.685 1.00 91.25 593 SER A C 1
ATOM 4670 O O . SER A 1 593 ? 13.436 -14.439 -22.684 1.00 91.25 593 SER A O 1
ATOM 4672 N N . LYS A 1 594 ? 15.507 -14.897 -23.416 1.00 89.50 594 LYS A N 1
ATOM 4673 C CA . LYS A 1 594 ? 15.615 -13.674 -24.230 1.00 89.50 594 LYS A CA 1
ATOM 4674 C C . LYS A 1 594 ? 14.666 -13.699 -25.425 1.00 89.50 594 LYS A C 1
ATOM 4676 O O . LYS A 1 594 ? 14.178 -12.658 -25.853 1.00 89.50 594 LYS A O 1
ATOM 4681 N N . THR A 1 595 ? 14.402 -14.891 -25.944 1.00 91.38 595 THR A N 1
ATOM 4682 C CA . THR A 1 595 ? 13.503 -15.131 -27.075 1.00 91.38 595 THR A CA 1
ATOM 4683 C C . THR A 1 595 ? 12.058 -14.882 -26.657 1.00 91.38 595 THR A C 1
ATOM 4685 O O . THR A 1 595 ? 11.366 -14.104 -27.316 1.00 91.38 595 THR A O 1
ATOM 4688 N N . PHE A 1 596 ? 11.657 -15.389 -25.482 1.00 93.69 596 PHE A N 1
ATOM 4689 C CA . PHE A 1 596 ? 10.385 -15.044 -24.842 1.00 93.69 596 PHE A CA 1
ATOM 4690 C C . PHE A 1 596 ? 10.255 -13.538 -24.604 1.00 93.69 596 PHE A C 1
ATOM 4692 O O . PHE A 1 596 ? 9.237 -12.963 -24.972 1.00 93.69 596 PHE A O 1
ATOM 4699 N N . ALA A 1 597 ? 11.272 -12.886 -24.032 1.00 95.25 597 ALA A N 1
ATOM 4700 C CA . ALA A 1 597 ? 11.230 -11.450 -23.751 1.00 95.25 597 ALA A CA 1
ATOM 4701 C C . ALA A 1 597 ? 11.000 -10.610 -25.016 1.00 95.25 597 ALA A C 1
ATOM 4703 O O . ALA A 1 597 ? 10.236 -9.647 -25.003 1.00 95.25 597 ALA A O 1
ATOM 4704 N N . LYS A 1 598 ? 11.627 -10.995 -26.130 1.00 94.38 598 LYS A N 1
ATOM 4705 C CA . LYS A 1 598 ? 11.453 -10.327 -27.421 1.00 94.38 598 LYS A CA 1
ATOM 4706 C C . LYS A 1 598 ? 10.076 -10.546 -28.029 1.00 94.38 598 LYS A C 1
ATOM 4708 O O . LYS A 1 598 ? 9.441 -9.575 -28.439 1.00 94.38 598 LYS A O 1
ATOM 4713 N N . ASP A 1 599 ? 9.583 -11.780 -28.012 1.00 94.94 599 ASP A N 1
ATOM 4714 C CA . ASP A 1 599 ? 8.228 -12.095 -28.476 1.00 94.94 599 ASP A CA 1
ATOM 4715 C C . ASP A 1 599 ? 7.154 -11.440 -27.605 1.00 94.94 599 ASP A C 1
ATOM 4717 O O . ASP A 1 599 ? 6.127 -10.996 -28.119 1.00 94.94 599 ASP A O 1
ATOM 4721 N N . PHE A 1 600 ? 7.409 -11.318 -26.303 1.00 97.38 600 PHE A N 1
ATOM 4722 C CA . PHE A 1 600 ? 6.574 -10.579 -25.368 1.00 97.38 600 PHE A CA 1
ATOM 4723 C C . PHE A 1 600 ? 6.531 -9.087 -25.722 1.00 97.38 600 PHE A C 1
ATOM 4725 O O . PHE A 1 600 ? 5.444 -8.541 -25.901 1.00 97.38 600 PHE A O 1
ATOM 4732 N N . MET A 1 601 ? 7.690 -8.445 -25.908 1.00 97.81 601 MET A N 1
ATOM 4733 C CA . MET A 1 601 ? 7.749 -7.032 -26.302 1.00 97.81 601 MET A CA 1
ATOM 4734 C C . MET A 1 601 ? 7.020 -6.781 -27.619 1.00 97.81 601 MET A C 1
ATOM 4736 O O . MET A 1 601 ? 6.229 -5.851 -27.715 1.00 97.81 601 MET A O 1
ATOM 4740 N N . ARG A 1 602 ? 7.212 -7.658 -28.609 1.00 96.19 602 ARG A N 1
ATOM 4741 C CA . ARG A 1 602 ? 6.506 -7.575 -29.890 1.00 96.19 602 ARG A CA 1
ATOM 4742 C C . ARG A 1 602 ? 4.993 -7.726 -29.744 1.00 96.19 602 ARG A C 1
ATOM 4744 O O . ARG A 1 602 ? 4.256 -7.052 -30.450 1.00 96.19 602 ARG A O 1
ATOM 4751 N N . ARG A 1 603 ? 4.522 -8.633 -28.883 1.00 97.12 603 ARG A N 1
ATOM 4752 C CA . ARG A 1 603 ? 3.086 -8.878 -28.667 1.00 97.12 603 ARG A CA 1
ATOM 4753 C C . ARG A 1 603 ? 2.379 -7.668 -28.059 1.00 97.12 603 ARG A C 1
ATOM 4755 O O . ARG A 1 603 ? 1.210 -7.453 -28.356 1.00 97.12 603 ARG A O 1
ATOM 4762 N N . TYR A 1 604 ? 3.080 -6.929 -27.206 1.00 97.38 604 TYR A N 1
ATOM 4763 C CA . TYR A 1 604 ? 2.545 -5.794 -26.456 1.00 97.38 604 TYR A CA 1
ATOM 4764 C C . TYR A 1 604 ? 3.021 -4.436 -26.988 1.00 97.38 604 TYR A C 1
ATOM 4766 O O . TYR A 1 604 ? 2.913 -3.440 -26.279 1.00 97.38 604 TYR A O 1
ATOM 4774 N N . ASP A 1 605 ? 3.542 -4.403 -28.221 1.00 97.00 605 ASP A N 1
ATOM 4775 C CA . ASP A 1 605 ? 4.029 -3.201 -28.910 1.00 97.00 605 ASP A CA 1
ATOM 4776 C C . ASP A 1 605 ? 5.044 -2.373 -28.093 1.00 97.00 605 ASP A C 1
ATOM 4778 O O . ASP A 1 605 ? 5.104 -1.148 -28.186 1.00 97.00 605 ASP A O 1
ATOM 4782 N N . ILE A 1 606 ? 5.882 -3.049 -27.301 1.00 98.31 606 ILE A N 1
ATOM 4783 C CA . ILE A 1 606 ? 6.927 -2.416 -26.490 1.00 98.31 606 ILE A CA 1
ATOM 4784 C C . ILE A 1 606 ? 8.144 -2.110 -27.378 1.00 98.31 606 ILE A C 1
ATOM 4786 O O . ILE A 1 606 ? 8.689 -3.033 -28.003 1.00 98.31 606 ILE A O 1
ATOM 4790 N N . PRO A 1 607 ? 8.632 -0.854 -27.421 1.00 97.69 607 PRO A N 1
ATOM 4791 C CA . PRO A 1 607 ? 9.766 -0.473 -28.255 1.00 97.69 607 PRO A CA 1
ATOM 4792 C C . PRO A 1 607 ? 11.029 -1.278 -27.933 1.00 97.69 607 PRO A C 1
ATOM 4794 O O . PRO A 1 607 ? 11.573 -1.216 -26.831 1.00 97.69 607 PRO A O 1
ATOM 4797 N N . THR A 1 608 ? 11.555 -2.007 -28.915 1.00 96.94 608 THR A N 1
ATOM 4798 C CA . THR A 1 608 ? 12.813 -2.756 -28.790 1.00 96.94 608 THR A CA 1
ATOM 4799 C C . THR A 1 608 ? 13.554 -2.825 -30.129 1.00 96.94 608 THR A C 1
ATOM 4801 O O . THR A 1 608 ? 13.070 -2.332 -31.151 1.00 96.94 608 THR A O 1
ATOM 4804 N N . ALA A 1 609 ? 14.765 -3.382 -30.122 1.00 94.00 609 ALA A N 1
ATOM 4805 C CA . ALA A 1 609 ? 15.523 -3.674 -31.335 1.00 94.00 609 ALA A CA 1
ATOM 4806 C C . ALA A 1 609 ? 14.760 -4.674 -32.223 1.00 94.00 609 ALA A C 1
ATOM 4808 O O . ALA A 1 609 ? 14.292 -5.696 -31.705 1.00 94.00 609 ALA A O 1
ATOM 4809 N N . GLU A 1 610 ? 14.683 -4.415 -33.533 1.00 92.31 610 GLU A N 1
ATOM 4810 C CA . GLU A 1 610 ? 14.266 -5.423 -34.516 1.00 92.31 610 GLU A CA 1
ATOM 4811 C C . GLU A 1 610 ? 15.045 -6.724 -34.303 1.00 92.31 610 GLU A C 1
ATOM 4813 O O . GLU A 1 610 ? 16.259 -6.708 -34.099 1.00 92.31 610 GLU A O 1
ATOM 4818 N N . TYR A 1 611 ? 14.349 -7.860 -34.317 1.00 93.88 611 TYR A N 1
ATOM 4819 C CA . TYR A 1 611 ? 14.951 -9.139 -33.962 1.00 93.88 611 TYR A CA 1
ATOM 4820 C C . TYR A 1 611 ? 14.323 -10.315 -34.704 1.00 93.88 611 TYR A C 1
ATOM 4822 O O . TYR A 1 611 ? 13.208 -10.238 -35.234 1.00 93.88 611 TYR A O 1
ATOM 4830 N N . ARG A 1 612 ? 15.033 -11.445 -34.676 1.00 93.19 612 ARG A N 1
ATOM 4831 C CA . ARG A 1 612 ? 14.485 -12.754 -35.028 1.00 93.19 612 ARG A CA 1
ATOM 4832 C C . ARG A 1 612 ? 15.103 -13.856 -34.166 1.00 93.19 612 ARG A C 1
ATOM 4834 O O . ARG A 1 612 ? 16.307 -13.832 -33.907 1.00 93.19 612 ARG A O 1
ATOM 4841 N N . ASN A 1 613 ? 14.266 -14.802 -33.744 1.00 93.31 613 ASN A N 1
ATOM 4842 C CA . ASN A 1 613 ? 14.645 -15.952 -32.919 1.00 93.31 613 ASN A CA 1
ATOM 4843 C C . ASN A 1 613 ? 14.967 -17.164 -33.805 1.00 93.31 613 ASN A C 1
ATOM 4845 O O . ASN A 1 613 ? 14.312 -17.365 -34.833 1.00 93.31 613 ASN A O 1
ATOM 4849 N N . PHE A 1 614 ? 15.953 -17.972 -33.407 1.00 92.31 614 PHE A N 1
ATOM 4850 C CA . PHE A 1 614 ? 16.356 -19.177 -34.133 1.00 92.31 614 PHE A CA 1
ATOM 4851 C C . PHE A 1 614 ? 16.735 -20.327 -33.207 1.00 92.31 614 PHE A C 1
ATOM 4853 O O . PHE A 1 614 ? 17.601 -20.173 -32.350 1.00 92.31 614 PHE A O 1
ATOM 4860 N N . GLU A 1 615 ? 16.187 -21.506 -33.495 1.00 91.00 615 GLU A N 1
ATOM 4861 C CA . GLU A 1 615 ? 16.592 -22.791 -32.898 1.00 91.00 615 GLU A CA 1
ATOM 4862 C C . GLU A 1 615 ? 17.485 -23.619 -33.843 1.00 91.00 615 GLU A C 1
ATOM 4864 O O . GLU A 1 615 ? 18.198 -24.530 -33.427 1.00 91.00 615 GLU A O 1
ATOM 4869 N N . VAL A 1 616 ? 17.463 -23.312 -35.147 1.00 91.56 616 VAL A N 1
ATOM 4870 C CA . VAL A 1 616 ? 18.162 -24.080 -36.189 1.00 91.56 616 VAL A CA 1
ATOM 4871 C C . VAL A 1 616 ? 19.287 -23.248 -36.797 1.00 91.56 616 VAL A C 1
ATOM 4873 O O . VAL A 1 616 ? 19.037 -22.208 -37.410 1.00 91.56 616 VAL A O 1
ATOM 4876 N N . TYR A 1 617 ? 20.526 -23.744 -36.687 1.00 91.94 617 TYR A N 1
ATOM 4877 C CA . TYR A 1 617 ? 21.732 -23.057 -37.169 1.00 91.94 617 TYR A CA 1
ATOM 4878 C C . TYR A 1 617 ? 21.643 -22.623 -38.639 1.00 91.94 617 TYR A C 1
ATOM 4880 O O . TYR A 1 617 ? 21.968 -21.482 -38.960 1.00 91.94 617 TYR A O 1
ATOM 4888 N N . ASP A 1 618 ? 21.183 -23.501 -39.536 1.00 92.06 618 ASP A N 1
ATOM 4889 C CA . ASP A 1 618 ? 21.142 -23.190 -40.970 1.00 92.06 618 ASP A CA 1
ATOM 4890 C C . ASP A 1 618 ? 20.174 -22.040 -41.291 1.00 92.06 618 ASP A C 1
ATOM 4892 O O . ASP A 1 618 ? 20.497 -21.179 -42.108 1.00 92.06 618 ASP A O 1
ATOM 4896 N N . GLN A 1 619 ? 19.039 -21.963 -40.585 1.00 93.31 619 GLN A N 1
ATOM 4897 C CA . GLN A 1 619 ? 18.081 -20.858 -40.724 1.00 93.31 619 GLN A CA 1
ATOM 4898 C C . GLN A 1 619 ? 18.655 -19.548 -40.174 1.00 93.31 619 GLN A C 1
ATOM 4900 O O . GLN A 1 619 ? 18.527 -18.498 -40.806 1.00 93.31 619 GLN A O 1
ATOM 4905 N N . ALA A 1 620 ? 19.328 -19.610 -39.020 1.00 92.44 620 ALA A N 1
ATOM 4906 C CA . ALA A 1 620 ? 20.001 -18.458 -38.425 1.00 92.44 620 ALA A CA 1
ATOM 4907 C C . ALA A 1 620 ? 21.098 -17.914 -39.349 1.00 92.44 620 ALA A C 1
ATOM 4909 O O . ALA A 1 620 ? 21.205 -16.706 -39.555 1.00 92.44 620 ALA A O 1
ATOM 4910 N N . LYS A 1 621 ? 21.885 -18.808 -39.958 1.00 93.19 621 LYS A N 1
ATOM 4911 C CA . LYS A 1 621 ? 22.947 -18.467 -40.909 1.00 93.19 621 LYS A CA 1
ATOM 4912 C C . LYS A 1 621 ? 22.394 -17.823 -42.180 1.00 93.19 621 LYS A C 1
ATOM 4914 O O . LYS A 1 621 ? 22.979 -16.853 -42.669 1.00 93.19 621 LYS A O 1
ATOM 4919 N N . GLU A 1 622 ? 21.303 -18.354 -42.728 1.00 92.69 622 GLU A N 1
ATOM 4920 C CA . GLU A 1 622 ? 20.649 -17.786 -43.911 1.00 92.69 622 GLU A CA 1
ATOM 4921 C C . GLU A 1 622 ? 20.121 -16.378 -43.622 1.00 92.69 622 GLU A C 1
ATOM 4923 O O . GLU A 1 622 ? 20.426 -15.445 -44.365 1.00 92.69 622 GLU A O 1
ATOM 4928 N N . TYR A 1 623 ? 19.425 -16.196 -42.494 1.00 92.44 623 TYR A N 1
ATOM 4929 C CA . TYR A 1 623 ? 18.961 -14.877 -42.075 1.00 92.44 623 TYR A CA 1
ATOM 4930 C C . TYR A 1 623 ? 20.119 -13.905 -41.873 1.00 92.44 623 TYR A C 1
ATOM 4932 O O . TYR A 1 623 ? 20.095 -12.818 -42.441 1.00 92.44 623 TYR A O 1
ATOM 4940 N N . LEU A 1 624 ? 21.163 -14.312 -41.148 1.00 90.25 624 LEU A N 1
ATOM 4941 C CA . LEU A 1 624 ? 22.346 -13.488 -40.915 1.00 90.25 624 LEU A CA 1
ATOM 4942 C C . LEU A 1 624 ? 23.005 -13.046 -42.232 1.00 90.25 624 LEU A C 1
ATOM 4944 O O . LEU A 1 624 ? 23.451 -11.910 -42.342 1.00 90.25 624 LEU A O 1
ATOM 4948 N N . SER A 1 625 ? 23.011 -13.915 -43.249 1.00 87.44 625 SER A N 1
ATOM 4949 C CA . SER A 1 625 ? 23.548 -13.604 -44.583 1.00 87.44 625 SER A CA 1
ATOM 4950 C C . SER A 1 625 ? 22.666 -12.639 -45.388 1.00 87.44 625 SER A C 1
ATOM 4952 O O . SER A 1 625 ? 23.145 -12.039 -46.347 1.00 87.44 625 SER A O 1
ATOM 4954 N N . SER A 1 626 ? 21.387 -12.496 -45.027 1.00 88.56 626 SER A N 1
ATOM 4955 C CA . SER A 1 626 ? 20.444 -11.580 -45.684 1.00 88.56 626 SER A CA 1
ATOM 4956 C C . SER A 1 626 ? 20.499 -10.143 -45.147 1.00 88.56 626 SER A C 1
ATOM 4958 O O . SER A 1 626 ? 19.974 -9.232 -45.787 1.00 88.56 626 SER A O 1
ATOM 4960 N N . LEU A 1 627 ? 21.124 -9.926 -43.985 1.00 88.12 627 LEU A N 1
ATOM 4961 C CA . LEU A 1 627 ? 21.182 -8.624 -43.322 1.00 88.12 627 LEU A CA 1
ATOM 4962 C C . LEU A 1 627 ? 22.349 -7.779 -43.847 1.00 88.12 627 LEU A C 1
ATOM 4964 O O . LEU A 1 627 ? 23.455 -8.271 -44.049 1.00 88.12 627 LEU A O 1
ATOM 4968 N N . SER A 1 628 ? 22.112 -6.477 -44.024 1.00 83.88 628 SER A N 1
ATOM 4969 C CA . SER A 1 628 ? 23.117 -5.513 -44.503 1.00 83.88 628 SER A CA 1
ATOM 4970 C C . SER A 1 628 ? 23.566 -4.498 -43.443 1.00 83.88 628 SER A C 1
ATOM 4972 O O . SER A 1 628 ? 24.284 -3.553 -43.767 1.00 83.88 628 SER A O 1
ATOM 4974 N N . HIS A 1 629 ? 23.112 -4.643 -42.198 1.00 84.94 629 HIS A N 1
ATOM 4975 C CA . HIS A 1 629 ? 23.393 -3.733 -41.084 1.00 84.94 629 HIS A CA 1
ATOM 4976 C C . HIS A 1 629 ? 24.126 -4.457 -39.943 1.00 84.94 629 HIS A C 1
ATOM 4978 O O . HIS A 1 629 ? 24.259 -5.679 -39.954 1.00 84.94 629 HIS A O 1
ATOM 4984 N N . ARG A 1 630 ? 24.641 -3.698 -38.965 1.00 89.44 630 ARG A N 1
ATOM 4985 C CA . ARG A 1 630 ? 25.314 -4.262 -37.782 1.00 89.44 630 ARG A CA 1
ATOM 4986 C C . ARG A 1 630 ? 24.306 -4.972 -36.886 1.00 89.44 630 ARG A C 1
ATOM 4988 O O . ARG A 1 630 ? 23.216 -4.452 -36.675 1.00 89.44 630 ARG A O 1
ATOM 4995 N N . ILE A 1 631 ? 24.704 -6.104 -36.320 1.00 92.12 631 ILE A N 1
ATOM 4996 C CA . ILE A 1 631 ? 23.816 -6.964 -35.537 1.00 92.12 631 ILE A CA 1
ATOM 4997 C C . ILE A 1 631 ? 24.387 -7.276 -34.160 1.00 92.12 631 ILE A C 1
ATOM 4999 O O . ILE A 1 631 ? 25.578 -7.095 -33.900 1.00 92.12 631 ILE A O 1
ATOM 5003 N N . VAL A 1 632 ? 23.521 -7.786 -33.294 1.00 92.06 632 VAL A N 1
ATOM 5004 C CA . VAL A 1 632 ? 23.863 -8.361 -31.994 1.00 92.06 632 VAL A CA 1
ATOM 5005 C C . VAL A 1 632 ? 23.367 -9.801 -31.967 1.00 92.06 632 VAL A C 1
ATOM 5007 O O . VAL A 1 632 ? 22.222 -10.062 -32.327 1.00 92.06 632 VAL A O 1
ATOM 5010 N N . ILE A 1 633 ? 24.211 -10.736 -31.531 1.00 91.06 633 ILE A N 1
ATOM 5011 C CA . ILE A 1 633 ? 23.802 -12.125 -31.288 1.00 91.06 633 ILE A CA 1
ATOM 5012 C C . ILE A 1 633 ? 23.675 -12.307 -29.782 1.00 91.06 633 ILE A C 1
ATOM 5014 O O . ILE A 1 633 ? 24.653 -12.136 -29.049 1.00 91.06 633 ILE A O 1
ATOM 5018 N N . LYS A 1 634 ? 22.477 -12.653 -29.313 1.00 90.00 634 LYS A N 1
ATOM 5019 C CA . LYS A 1 634 ? 22.220 -12.948 -27.904 1.00 90.00 634 LYS A CA 1
ATOM 5020 C C . LYS A 1 634 ? 21.807 -14.400 -27.727 1.00 90.00 634 LYS A C 1
ATOM 5022 O O . LYS A 1 634 ? 20.909 -14.896 -28.399 1.00 90.00 634 LYS A O 1
ATOM 5027 N N . VAL A 1 635 ? 22.441 -15.071 -26.780 1.00 86.75 635 VAL A N 1
ATOM 5028 C CA . VAL A 1 635 ? 22.105 -16.438 -26.380 1.00 86.75 635 VAL A CA 1
ATOM 5029 C C . VAL A 1 635 ? 20.867 -16.412 -25.485 1.00 86.75 635 VAL A C 1
ATOM 5031 O O . VAL A 1 635 ? 20.844 -15.647 -24.514 1.00 86.75 635 VAL A O 1
ATOM 5034 N N . SER A 1 636 ? 19.849 -17.224 -25.787 1.00 84.31 636 SER A N 1
ATOM 5035 C CA . SER A 1 636 ? 18.672 -17.361 -24.920 1.00 84.31 636 SER A CA 1
ATOM 5036 C C . SER A 1 636 ? 19.021 -18.164 -23.660 1.00 84.31 636 SER A C 1
ATOM 5038 O O . SER A 1 636 ? 19.762 -19.145 -23.734 1.00 84.31 636 SER A O 1
ATOM 5040 N N . GLY A 1 637 ? 18.523 -17.731 -22.499 1.00 82.38 637 GLY A N 1
ATOM 5041 C CA . GLY A 1 637 ? 18.876 -18.291 -21.190 1.00 82.38 637 GLY A CA 1
ATOM 5042 C C . GLY A 1 637 ? 19.838 -17.434 -20.358 1.00 82.38 637 GLY A C 1
ATOM 5043 O O . GLY A 1 637 ? 20.335 -16.384 -20.800 1.00 82.38 637 GLY A O 1
ATOM 5044 N N . LEU A 1 638 ? 20.100 -17.905 -19.134 1.00 75.50 638 LEU A N 1
ATOM 5045 C CA . LEU A 1 638 ? 21.022 -17.287 -18.182 1.00 75.50 638 LEU A CA 1
ATOM 5046 C C . LEU A 1 638 ? 22.472 -17.604 -18.570 1.00 75.50 638 LEU A C 1
ATOM 5048 O O . LEU A 1 638 ? 22.953 -18.723 -18.417 1.00 75.50 638 LEU A O 1
ATOM 5052 N N . ALA A 1 639 ? 23.180 -16.600 -19.085 1.00 72.25 639 ALA A N 1
ATOM 5053 C CA . ALA A 1 639 ? 24.574 -16.713 -19.527 1.00 72.25 639 ALA A CA 1
ATOM 5054 C C . ALA A 1 639 ? 25.528 -15.822 -18.705 1.00 72.25 639 ALA A C 1
ATOM 5056 O O . ALA A 1 639 ? 26.579 -15.417 -19.206 1.00 72.25 639 ALA A O 1
ATOM 5057 N N . ALA A 1 640 ? 25.140 -15.456 -17.474 1.00 66.56 640 ALA A N 1
ATOM 5058 C CA . ALA A 1 640 ? 25.909 -14.612 -16.549 1.00 66.56 640 ALA A CA 1
ATOM 5059 C C . ALA A 1 640 ? 26.473 -13.321 -17.194 1.00 66.56 640 ALA A C 1
ATOM 5061 O O . ALA A 1 640 ? 27.639 -12.971 -17.002 1.00 66.56 640 ALA A O 1
ATOM 5062 N N . GLY A 1 641 ? 25.675 -12.659 -18.043 1.00 64.12 641 GLY A N 1
ATOM 5063 C CA . GLY A 1 641 ? 26.072 -11.447 -18.778 1.00 64.12 641 GLY A CA 1
ATOM 5064 C C . GLY A 1 641 ? 27.082 -11.654 -19.920 1.00 64.12 641 GLY A C 1
ATOM 5065 O O . GLY A 1 641 ? 27.464 -10.694 -20.582 1.00 64.12 641 GLY A O 1
ATOM 5066 N N . LYS A 1 642 ? 27.515 -12.894 -20.194 1.00 69.81 642 LYS A N 1
ATOM 5067 C CA . LYS A 1 642 ? 28.503 -13.227 -21.243 1.00 69.81 642 LYS A CA 1
ATOM 5068 C C . LYS A 1 642 ? 27.879 -13.662 -22.569 1.00 69.81 642 LYS A C 1
ATOM 5070 O O . LYS A 1 642 ? 28.581 -13.766 -23.567 1.00 69.81 642 LYS A O 1
ATOM 5075 N N . GLY A 1 643 ? 26.572 -13.909 -22.586 1.00 77.69 643 GLY A N 1
ATOM 5076 C CA . GLY A 1 643 ? 25.838 -14.405 -23.754 1.00 77.69 643 GLY A CA 1
ATOM 5077 C C . GLY A 1 643 ? 25.441 -13.337 -24.776 1.00 77.69 643 GLY A C 1
ATOM 5078 O O . GLY A 1 643 ? 24.489 -13.568 -25.511 1.00 77.69 643 GLY A O 1
ATOM 5079 N N . VAL A 1 644 ? 26.093 -12.171 -24.797 1.00 84.56 644 VAL A N 1
ATOM 5080 C CA . VAL A 1 644 ? 25.831 -11.088 -25.762 1.00 84.56 644 VAL A CA 1
ATOM 5081 C C . VAL A 1 644 ? 27.097 -10.834 -26.572 1.00 84.56 644 VAL A C 1
ATOM 5083 O O . VAL A 1 644 ? 28.123 -10.437 -26.017 1.00 84.56 644 VAL A O 1
ATOM 5086 N N . VAL A 1 645 ? 27.014 -11.045 -27.885 1.00 85.31 645 VAL A N 1
ATOM 5087 C CA . VAL A 1 645 ? 28.124 -10.891 -28.829 1.00 85.31 645 VAL A CA 1
ATOM 5088 C C . VAL A 1 645 ? 27.812 -9.772 -29.819 1.00 85.31 645 VAL A C 1
ATOM 5090 O O . VAL A 1 645 ? 26.713 -9.690 -30.366 1.00 85.31 645 VAL A O 1
ATOM 5093 N N . LEU A 1 646 ? 28.798 -8.904 -30.038 1.00 87.50 646 LEU A N 1
ATOM 5094 C CA . LEU A 1 646 ? 28.709 -7.695 -30.859 1.00 87.50 646 LEU A CA 1
ATOM 5095 C C . LEU A 1 646 ? 29.704 -7.799 -32.024 1.00 87.50 646 LEU A C 1
ATOM 5097 O O . LEU A 1 646 ? 30.766 -7.180 -31.952 1.00 87.50 646 LEU A O 1
ATOM 5101 N N . PRO A 1 647 ? 29.411 -8.611 -33.055 1.00 87.00 647 PRO A N 1
ATOM 5102 C CA . PRO A 1 647 ? 30.318 -8.783 -34.180 1.00 87.00 647 PRO A CA 1
ATOM 5103 C C . PRO A 1 647 ? 30.488 -7.473 -34.963 1.00 87.00 647 PRO A C 1
ATOM 5105 O O . PRO A 1 647 ? 29.529 -6.738 -35.214 1.00 87.00 647 PRO A O 1
ATOM 5108 N N . GLU A 1 648 ? 31.719 -7.181 -35.371 1.00 85.25 648 GLU A N 1
ATOM 5109 C CA . GLU A 1 648 ? 32.055 -6.017 -36.195 1.00 85.25 648 GLU A CA 1
ATOM 5110 C C . GLU A 1 648 ? 31.935 -6.323 -37.692 1.00 85.25 648 GLU A C 1
ATOM 5112 O O . GLU A 1 648 ? 31.722 -5.416 -38.497 1.00 85.25 648 GLU A O 1
ATOM 5117 N N . THR A 1 649 ? 32.036 -7.601 -38.072 1.00 85.88 649 THR A N 1
ATOM 5118 C CA . THR A 1 649 ? 31.993 -8.053 -39.470 1.00 85.88 649 THR A CA 1
ATOM 5119 C C . THR A 1 649 ? 31.033 -9.225 -39.671 1.00 85.88 649 THR A C 1
ATOM 5121 O O . THR A 1 649 ? 30.757 -9.988 -38.747 1.00 85.88 649 THR A O 1
ATOM 5124 N N . SER A 1 650 ? 30.549 -9.408 -40.905 1.00 85.94 650 SER A N 1
ATOM 5125 C CA . SER A 1 650 ? 29.698 -10.554 -41.268 1.00 85.94 650 SER A CA 1
ATOM 5126 C C . SER A 1 650 ? 30.400 -11.898 -41.034 1.00 85.94 650 SER A C 1
ATOM 5128 O O . SER A 1 650 ? 29.773 -12.849 -40.570 1.00 85.94 650 SER A O 1
ATOM 5130 N N . ASP A 1 651 ? 31.702 -11.986 -41.318 1.00 87.12 651 ASP A N 1
ATOM 5131 C CA . ASP A 1 651 ? 32.481 -13.214 -41.111 1.00 87.12 651 ASP A CA 1
ATOM 5132 C C . ASP A 1 651 ? 32.610 -13.555 -39.622 1.00 87.12 651 ASP A C 1
ATOM 5134 O O . ASP A 1 651 ? 32.473 -14.713 -39.223 1.00 87.12 651 ASP A O 1
ATOM 5138 N N . GLU A 1 652 ? 32.829 -12.540 -38.783 1.00 88.44 652 GLU A N 1
ATOM 5139 C CA . GLU A 1 652 ? 32.817 -12.696 -37.332 1.00 88.44 652 GLU A CA 1
ATOM 5140 C C . GLU A 1 652 ? 31.442 -13.126 -36.825 1.00 88.44 652 GLU A C 1
ATOM 5142 O O . GLU A 1 652 ? 31.359 -14.065 -36.038 1.00 88.44 652 GLU A O 1
ATOM 5147 N N . ALA A 1 653 ? 30.365 -12.515 -37.325 1.00 90.06 653 ALA A N 1
ATOM 5148 C CA . ALA A 1 653 ? 29.007 -12.893 -36.959 1.00 90.06 653 ALA A CA 1
ATOM 5149 C C . ALA A 1 653 ? 28.709 -14.365 -37.300 1.00 90.06 653 ALA A C 1
ATOM 5151 O O . ALA A 1 653 ? 28.154 -15.088 -36.474 1.00 90.06 653 ALA A O 1
ATOM 5152 N N . GLN A 1 654 ? 29.118 -14.842 -38.484 1.00 89.75 654 GLN A N 1
ATOM 5153 C CA . GLN A 1 654 ? 28.934 -16.246 -38.874 1.00 89.75 654 GLN A CA 1
ATOM 5154 C C . GLN A 1 654 ? 29.767 -17.212 -38.026 1.00 89.75 654 GLN A C 1
ATOM 5156 O O . GLN A 1 654 ? 29.302 -18.318 -37.724 1.00 89.75 654 GLN A O 1
ATOM 5161 N N . ARG A 1 655 ? 30.991 -16.815 -37.659 1.00 91.31 655 ARG A N 1
ATOM 5162 C CA . ARG A 1 655 ? 31.861 -17.603 -36.781 1.00 91.31 655 ARG A CA 1
ATOM 5163 C C . ARG A 1 655 ? 31.260 -17.716 -35.384 1.00 91.31 655 ARG A C 1
ATOM 5165 O O . ARG A 1 655 ? 31.079 -18.829 -34.907 1.00 91.31 655 ARG A O 1
ATOM 5172 N N . GLU A 1 656 ? 30.890 -16.596 -34.772 1.00 90.00 656 GLU A N 1
ATOM 5173 C CA . GLU A 1 656 ? 30.301 -16.567 -33.429 1.00 90.00 656 GLU A CA 1
ATOM 5174 C C . GLU A 1 656 ? 28.980 -17.344 -33.381 1.00 90.00 656 GLU A C 1
ATOM 5176 O O . GLU A 1 656 ? 28.768 -18.143 -32.474 1.00 90.00 656 GLU A O 1
ATOM 5181 N N . LEU A 1 657 ? 28.129 -17.214 -34.405 1.00 91.38 657 LEU A N 1
ATOM 5182 C CA . LEU A 1 657 ? 26.892 -17.993 -34.509 1.00 91.38 657 LEU A CA 1
ATOM 5183 C C . LEU A 1 657 ? 27.153 -19.510 -34.531 1.00 91.38 657 LEU A C 1
ATOM 5185 O O . LEU A 1 657 ? 26.432 -20.273 -33.888 1.00 91.38 657 LEU A O 1
ATOM 5189 N N . ARG A 1 658 ? 28.186 -19.956 -35.260 1.00 91.25 658 ARG A N 1
ATOM 5190 C CA . ARG A 1 658 ? 28.599 -21.368 -35.290 1.00 91.25 658 ARG A CA 1
ATOM 5191 C C . ARG A 1 658 ? 29.129 -21.816 -33.934 1.00 91.25 658 ARG A C 1
ATOM 5193 O O . ARG A 1 658 ? 28.700 -22.857 -33.445 1.00 91.25 658 ARG A O 1
ATOM 5200 N N . GLU A 1 659 ? 30.019 -21.034 -33.330 1.00 89.88 659 GLU A N 1
ATOM 5201 C CA . GLU A 1 659 ? 30.595 -21.364 -32.026 1.00 89.88 659 GLU A CA 1
ATOM 5202 C C . GLU A 1 659 ? 29.504 -21.505 -30.952 1.00 89.88 659 GLU A C 1
ATOM 5204 O O . GLU A 1 659 ? 29.568 -22.388 -30.096 1.00 89.88 659 GLU A O 1
ATOM 5209 N N . ILE A 1 660 ? 28.468 -20.663 -31.020 1.00 88.62 660 ILE A N 1
ATOM 5210 C CA . ILE A 1 660 ? 27.322 -20.698 -30.110 1.00 88.62 660 ILE A CA 1
ATOM 5211 C C . ILE A 1 660 ? 26.447 -21.934 -30.358 1.00 88.62 660 ILE A C 1
ATOM 5213 O O . ILE A 1 660 ? 26.259 -22.729 -29.439 1.00 88.62 660 ILE A O 1
ATOM 5217 N N . MET A 1 661 ? 25.914 -22.102 -31.575 1.00 88.06 661 MET A N 1
ATOM 5218 C CA . MET A 1 661 ? 24.849 -23.084 -31.843 1.00 88.06 661 MET A CA 1
ATOM 5219 C C . MET A 1 661 ? 25.362 -24.491 -32.178 1.00 88.06 661 MET A C 1
ATOM 5221 O O . MET A 1 661 ? 24.640 -25.467 -31.992 1.00 88.06 661 MET A O 1
ATOM 5225 N N . VAL A 1 662 ? 26.586 -24.609 -32.704 1.00 88.12 662 VAL A N 1
ATOM 5226 C CA . VAL A 1 662 ? 27.170 -25.887 -33.147 1.00 88.12 662 VAL A CA 1
ATOM 5227 C C . VAL A 1 662 ? 28.231 -26.355 -32.164 1.00 88.12 662 VAL A C 1
ATOM 5229 O O . VAL A 1 662 ? 28.148 -27.475 -31.661 1.00 88.12 662 VAL A O 1
ATOM 5232 N N . ASP A 1 663 ? 29.193 -25.488 -31.846 1.00 86.94 663 ASP A N 1
ATOM 5233 C CA . ASP A 1 663 ? 30.319 -25.856 -30.980 1.00 86.94 663 ASP A CA 1
ATOM 5234 C C . ASP A 1 663 ? 29.970 -25.749 -29.483 1.00 86.94 663 ASP A C 1
ATOM 5236 O O . ASP A 1 663 ? 30.794 -26.072 -28.627 1.00 86.94 663 ASP A O 1
ATOM 5240 N N . LYS A 1 664 ? 28.734 -25.329 -29.164 1.00 84.56 664 LYS A N 1
ATOM 5241 C CA . LYS A 1 664 ? 28.183 -25.208 -27.807 1.00 84.56 664 LYS A CA 1
ATOM 5242 C C . LYS A 1 664 ? 29.109 -24.441 -26.855 1.00 84.56 664 LYS A C 1
ATOM 5244 O O . LYS A 1 664 ? 29.319 -24.846 -25.711 1.00 84.56 664 LYS A O 1
ATOM 5249 N N . LYS A 1 665 ? 29.638 -23.296 -27.304 1.00 82.00 665 LYS A N 1
ATOM 5250 C CA . LYS A 1 665 ? 30.526 -22.401 -26.526 1.00 82.00 665 LYS A CA 1
ATOM 5251 C C . LYS A 1 665 ? 29.988 -22.055 -25.131 1.00 82.00 665 LYS A C 1
ATOM 5253 O O . LYS A 1 665 ? 30.775 -21.846 -24.211 1.00 82.00 665 LYS A O 1
ATOM 5258 N N . PHE A 1 666 ? 28.665 -22.023 -24.968 1.00 76.12 666 PHE A N 1
ATOM 5259 C CA . PHE A 1 666 ? 27.968 -21.722 -23.712 1.00 76.12 666 PHE A CA 1
ATOM 5260 C C . PHE A 1 666 ? 27.280 -22.952 -23.077 1.00 76.12 666 PHE A C 1
ATOM 5262 O O . PHE A 1 666 ? 26.431 -22.818 -22.198 1.00 76.12 666 PHE A O 1
ATOM 5269 N N . GLY A 1 667 ? 27.674 -24.165 -23.477 1.00 76.56 667 GLY A N 1
ATOM 5270 C CA . GLY A 1 667 ? 27.079 -25.413 -23.001 1.00 76.56 667 GLY A CA 1
ATOM 5271 C C . GLY A 1 667 ? 25.687 -25.648 -23.587 1.00 76.56 667 GLY A C 1
ATOM 5272 O O . GLY A 1 667 ? 25.455 -25.405 -24.769 1.00 76.56 667 GLY A O 1
ATOM 5273 N N . ASP A 1 668 ? 24.758 -26.143 -22.765 1.00 71.12 668 ASP A N 1
ATOM 5274 C CA . ASP A 1 668 ? 23.368 -26.376 -23.186 1.00 71.12 668 ASP A CA 1
ATOM 5275 C C . ASP A 1 668 ? 22.537 -25.076 -23.261 1.00 71.12 668 ASP A C 1
ATOM 5277 O O . ASP A 1 668 ? 21.490 -25.044 -23.910 1.00 71.12 668 ASP A O 1
ATOM 5281 N N . VAL A 1 669 ? 23.040 -23.980 -22.677 1.00 67.38 669 VAL A N 1
ATOM 5282 C CA . VAL A 1 669 ? 22.508 -22.617 -22.830 1.00 67.38 669 VAL A CA 1
ATOM 5283 C C . VAL A 1 669 ? 23.015 -22.071 -24.170 1.00 67.38 669 VAL A C 1
ATOM 5285 O O . VAL A 1 669 ? 24.086 -21.484 -24.249 1.00 67.38 669 VAL A O 1
ATOM 5288 N N . GLY A 1 670 ? 22.311 -22.364 -25.263 1.00 63.72 670 GLY A N 1
ATOM 5289 C CA . GLY A 1 670 ? 22.798 -22.069 -26.623 1.00 63.72 670 GLY A CA 1
ATOM 5290 C C . GLY A 1 670 ? 22.027 -22.712 -27.771 1.00 63.72 670 GLY A C 1
ATOM 5291 O O . GLY A 1 670 ? 22.320 -22.426 -28.929 1.00 63.72 670 GLY A O 1
ATOM 5292 N N . GLY A 1 671 ? 21.035 -23.556 -27.466 1.00 75.62 671 GLY A N 1
ATOM 5293 C CA . GLY A 1 671 ? 20.155 -24.152 -28.476 1.00 75.62 671 GLY A CA 1
ATOM 5294 C C . GLY A 1 671 ? 19.244 -23.146 -29.184 1.00 75.62 671 GLY A C 1
ATOM 5295 O O . GLY A 1 671 ? 18.756 -23.442 -30.267 1.00 75.62 671 GLY A O 1
ATOM 5296 N N . GLU A 1 672 ? 19.050 -21.958 -28.608 1.00 87.44 672 GLU A N 1
ATOM 5297 C CA . GLU A 1 672 ? 18.251 -20.884 -29.193 1.00 87.44 672 GLU A CA 1
ATOM 5298 C C . GLU A 1 672 ? 18.989 -19.539 -29.091 1.00 87.44 672 GLU A C 1
ATOM 5300 O O . GLU A 1 672 ? 19.572 -19.203 -28.051 1.00 87.44 672 GLU A O 1
ATOM 5305 N N . VAL A 1 673 ? 18.963 -18.757 -30.171 1.00 90.94 673 VAL A N 1
ATOM 5306 C CA . VAL A 1 673 ? 19.610 -17.441 -30.260 1.00 90.94 673 VAL A CA 1
ATOM 5307 C C . VAL A 1 673 ? 18.650 -16.374 -30.776 1.00 90.94 673 VAL A C 1
ATOM 5309 O O . VAL A 1 673 ? 17.781 -16.642 -31.605 1.00 90.94 673 VAL A O 1
ATOM 5312 N N . VAL A 1 674 ? 18.861 -15.141 -30.323 1.00 92.25 674 VAL A N 1
ATOM 5313 C CA . VAL A 1 674 ? 18.244 -13.931 -30.869 1.00 92.25 674 VAL A CA 1
ATOM 5314 C C . VAL A 1 674 ? 19.288 -13.205 -31.711 1.00 92.25 674 VAL A C 1
ATOM 5316 O O . VAL A 1 674 ? 20.383 -12.917 -31.225 1.00 92.25 674 VAL A O 1
ATOM 5319 N N . ILE A 1 675 ? 18.952 -12.890 -32.961 1.00 93.94 675 ILE A N 1
ATOM 5320 C CA . ILE A 1 675 ? 19.731 -11.972 -33.800 1.00 93.94 675 ILE A CA 1
ATOM 5321 C C . ILE A 1 675 ? 18.967 -10.650 -33.856 1.00 93.94 675 ILE A C 1
ATOM 5323 O O . ILE A 1 675 ? 17.835 -10.624 -34.339 1.00 93.94 675 ILE A O 1
ATOM 5327 N N . GLU A 1 676 ? 19.574 -9.577 -33.354 1.00 93.19 676 GLU A N 1
ATOM 5328 C CA . GLU A 1 676 ? 18.970 -8.243 -33.235 1.00 93.19 676 GLU A CA 1
ATOM 5329 C C . GLU A 1 676 ? 19.704 -7.204 -34.083 1.00 93.19 676 GLU A C 1
ATOM 5331 O O . GLU A 1 676 ? 20.908 -7.333 -34.320 1.00 93.19 676 GLU A O 1
ATOM 5336 N N . GLU A 1 677 ? 19.010 -6.134 -34.472 1.00 92.00 677 GLU A N 1
ATOM 5337 C CA . GLU A 1 677 ? 19.666 -4.917 -34.950 1.00 92.00 677 GLU A CA 1
ATOM 5338 C C . GLU A 1 677 ? 20.582 -4.336 -33.859 1.00 92.00 677 GLU A C 1
ATOM 5340 O O . GLU A 1 677 ? 20.297 -4.384 -32.658 1.00 92.00 677 GLU A O 1
ATOM 5345 N N . PHE A 1 678 ? 21.705 -3.755 -34.271 1.00 92.19 678 PHE A N 1
ATOM 5346 C CA . PHE A 1 678 ? 22.555 -2.991 -33.368 1.00 92.19 678 PHE A CA 1
ATOM 5347 C C . PHE A 1 678 ? 21.932 -1.617 -33.091 1.00 92.19 678 PHE A C 1
ATOM 5349 O O . PHE A 1 678 ? 21.845 -0.777 -33.988 1.00 92.19 678 PHE A O 1
ATOM 5356 N N . LEU A 1 679 ? 21.559 -1.361 -31.836 1.00 91.81 679 LEU A N 1
ATOM 5357 C CA . LEU A 1 679 ? 21.096 -0.046 -31.398 1.00 91.81 679 LEU A CA 1
ATOM 5358 C C . LEU A 1 679 ? 22.270 0.857 -31.006 1.00 91.81 679 LEU A C 1
ATOM 5360 O O . LEU A 1 679 ? 23.184 0.442 -30.295 1.00 91.81 679 LEU A O 1
ATOM 5364 N N . SER A 1 680 ? 22.213 2.117 -31.436 1.00 89.81 680 SER A N 1
ATOM 5365 C CA . SER A 1 680 ? 23.153 3.169 -31.041 1.00 89.81 680 SER A CA 1
ATOM 5366 C C . SER A 1 680 ? 22.457 4.224 -30.186 1.00 89.81 680 SER A C 1
ATOM 5368 O O . SER A 1 680 ? 21.407 4.734 -30.586 1.00 89.81 680 SER A O 1
ATOM 5370 N N . GLY A 1 681 ? 23.067 4.590 -29.064 1.00 90.94 681 GLY A N 1
ATOM 5371 C CA . GLY A 1 681 ? 22.519 5.562 -28.127 1.00 90.94 681 GLY A CA 1
ATOM 5372 C C . GLY A 1 681 ? 23.241 5.529 -26.785 1.00 90.94 681 GLY A C 1
ATOM 5373 O O . GLY A 1 681 ? 24.266 4.854 -26.648 1.00 90.94 681 GLY A O 1
ATOM 5374 N N . ASP A 1 682 ? 22.682 6.242 -25.812 1.00 90.19 682 ASP A N 1
ATOM 5375 C CA . ASP A 1 682 ? 23.112 6.169 -24.418 1.00 90.19 682 ASP A CA 1
ATOM 5376 C C . ASP A 1 682 ? 22.330 5.072 -23.689 1.00 90.19 682 ASP A C 1
ATOM 5378 O O . ASP A 1 682 ? 21.099 5.057 -23.694 1.00 90.19 682 ASP A O 1
ATOM 5382 N N . GLU A 1 683 ? 23.046 4.137 -23.070 1.00 91.56 683 GLU A N 1
ATOM 5383 C CA . GLU A 1 683 ? 22.446 3.059 -22.284 1.00 91.56 683 GLU A CA 1
ATOM 5384 C C . GLU A 1 683 ? 22.156 3.540 -20.858 1.00 91.56 683 GLU A C 1
ATOM 5386 O O . GLU A 1 683 ? 23.021 4.137 -20.207 1.00 91.56 683 GLU A O 1
ATOM 5391 N N . ILE A 1 684 ? 20.945 3.258 -20.376 1.00 95.31 684 ILE A N 1
ATOM 5392 C CA . ILE A 1 684 ? 20.509 3.495 -19.000 1.00 95.31 684 ILE A CA 1
ATOM 5393 C C . ILE A 1 684 ? 19.845 2.243 -18.421 1.00 95.31 684 ILE A C 1
ATOM 5395 O O . ILE A 1 684 ? 19.377 1.359 -19.138 1.00 95.31 684 ILE A O 1
ATOM 5399 N N . SER A 1 685 ? 19.788 2.182 -17.099 1.00 95.00 685 SER A N 1
ATOM 5400 C CA . SER A 1 685 ? 19.127 1.145 -16.317 1.00 95.00 685 SER A CA 1
ATOM 5401 C C . SER A 1 685 ? 18.095 1.784 -15.400 1.00 95.00 685 SER A C 1
ATOM 5403 O O . SER A 1 685 ? 18.381 2.778 -14.727 1.00 95.00 685 SER A O 1
ATOM 5405 N N . ILE A 1 686 ? 16.902 1.199 -15.361 1.00 96.75 686 ILE A N 1
ATOM 5406 C CA . ILE A 1 686 ? 15.798 1.640 -14.508 1.00 96.75 686 ILE A CA 1
ATOM 5407 C C . ILE A 1 686 ? 15.433 0.496 -13.573 1.00 96.75 686 ILE A C 1
ATOM 5409 O O . ILE A 1 686 ? 15.183 -0.621 -14.025 1.00 96.75 686 ILE A O 1
ATOM 5413 N N . LEU A 1 687 ? 15.421 0.783 -12.271 1.00 97.88 687 LEU A N 1
ATOM 5414 C CA . LEU A 1 687 ? 15.001 -0.148 -11.229 1.00 97.88 687 LEU A CA 1
ATOM 5415 C C . LEU A 1 687 ? 13.593 0.225 -10.768 1.00 97.88 687 LEU A C 1
ATOM 5417 O O . LEU A 1 687 ? 13.401 1.279 -10.161 1.00 97.88 687 LEU A O 1
ATOM 5421 N N . THR A 1 688 ? 12.626 -0.643 -11.038 1.00 98.50 688 THR A N 1
ATOM 5422 C CA . THR A 1 688 ? 11.213 -0.406 -10.758 1.00 98.50 688 THR A CA 1
ATOM 5423 C C . THR A 1 688 ? 10.667 -1.448 -9.786 1.00 98.50 688 THR A C 1
ATOM 5425 O O . THR A 1 688 ? 10.607 -2.639 -10.088 1.00 98.50 688 THR A O 1
ATOM 5428 N N . PHE A 1 689 ? 10.213 -0.996 -8.618 1.00 98.62 689 PHE A N 1
ATOM 5429 C CA . PHE A 1 689 ? 9.420 -1.812 -7.700 1.00 98.62 689 PHE A CA 1
ATOM 5430 C C . PHE A 1 689 ? 8.025 -2.013 -8.284 1.00 98.62 689 PHE A C 1
ATOM 5432 O O . PHE A 1 689 ? 7.416 -1.035 -8.717 1.00 98.62 689 PHE A O 1
ATOM 5439 N N . SER A 1 690 ? 7.490 -3.232 -8.252 1.00 98.06 690 SER A N 1
ATOM 5440 C CA . SER A 1 690 ? 6.099 -3.489 -8.627 1.00 98.06 690 SER A CA 1
ATOM 5441 C C . SER A 1 690 ? 5.429 -4.518 -7.723 1.00 98.06 690 SER A C 1
ATOM 5443 O O . SER A 1 690 ? 6.064 -5.458 -7.244 1.00 98.06 690 SER A O 1
ATOM 5445 N N . ASP A 1 691 ? 4.132 -4.315 -7.502 1.00 95.62 691 ASP A N 1
ATOM 5446 C CA . ASP A 1 691 ? 3.234 -5.206 -6.762 1.00 95.62 691 ASP A CA 1
ATOM 5447 C C . ASP A 1 691 ? 2.273 -5.987 -7.680 1.00 95.62 691 ASP A C 1
ATOM 5449 O O . ASP A 1 691 ? 1.331 -6.621 -7.211 1.00 95.62 691 ASP A O 1
ATOM 5453 N N . GLY A 1 692 ? 2.504 -5.923 -8.995 1.00 89.38 692 GLY A N 1
ATOM 5454 C CA . GLY A 1 692 ? 1.670 -6.525 -10.033 1.00 89.38 692 GLY A CA 1
ATOM 5455 C C . GLY A 1 692 ? 0.644 -5.576 -10.654 1.00 89.38 692 GLY A C 1
ATOM 5456 O O . GLY A 1 692 ? 0.155 -5.868 -11.747 1.00 89.38 692 GLY A O 1
ATOM 5457 N N . HIS A 1 693 ? 0.327 -4.448 -10.008 1.00 86.44 693 HIS A N 1
ATOM 5458 C CA . HIS A 1 693 ? -0.686 -3.487 -10.484 1.00 86.44 693 HIS A CA 1
ATOM 5459 C C . HIS A 1 693 ? -0.224 -2.025 -10.411 1.00 86.44 693 HIS A C 1
ATOM 5461 O O . HIS A 1 693 ? -0.640 -1.196 -11.216 1.00 86.44 693 HIS A O 1
ATOM 5467 N N . THR A 1 694 ? 0.647 -1.718 -9.458 1.00 92.75 694 THR A N 1
ATOM 5468 C CA . THR A 1 694 ? 1.298 -0.431 -9.230 1.00 92.75 694 THR A CA 1
ATOM 5469 C C . THR A 1 694 ? 2.801 -0.604 -9.409 1.00 92.75 694 THR A C 1
ATOM 5471 O O . THR A 1 694 ? 3.356 -1.686 -9.178 1.00 92.75 694 THR A O 1
ATOM 5474 N N . PHE A 1 695 ? 3.487 0.471 -9.789 1.00 97.88 695 PHE A N 1
ATOM 5475 C CA . PHE A 1 695 ? 4.940 0.491 -9.824 1.00 97.88 695 PHE A CA 1
ATOM 5476 C C . PHE A 1 695 ? 5.521 1.816 -9.334 1.00 97.88 695 PHE A C 1
ATOM 5478 O O . PHE A 1 695 ? 4.843 2.843 -9.346 1.00 97.88 695 PHE A O 1
ATOM 5485 N N . LYS A 1 696 ? 6.768 1.772 -8.853 1.00 97.56 696 LYS A N 1
ATOM 5486 C CA . LYS A 1 696 ? 7.547 2.942 -8.420 1.00 97.56 696 LYS A CA 1
ATOM 5487 C C . LYS A 1 696 ? 8.999 2.773 -8.846 1.00 97.56 696 LYS A C 1
ATOM 5489 O O . LYS A 1 696 ? 9.646 1.808 -8.439 1.00 97.56 696 LYS A O 1
ATOM 5494 N N . SER A 1 697 ? 9.499 3.700 -9.654 1.00 97.00 697 SER A N 1
ATOM 5495 C CA . SER A 1 697 ? 10.853 3.652 -10.212 1.00 97.00 697 SER A CA 1
ATOM 5496 C C . SER A 1 697 ? 11.843 4.455 -9.367 1.00 97.00 697 SER A C 1
ATOM 5498 O O . SER A 1 697 ? 11.519 5.524 -8.850 1.00 97.00 697 SER A O 1
ATOM 5500 N N . LEU A 1 698 ? 13.068 3.948 -9.237 1.00 96.25 698 LEU A N 1
ATOM 5501 C CA . LEU A 1 698 ? 14.221 4.747 -8.824 1.00 96.25 698 LEU A CA 1
ATOM 5502 C C . LEU A 1 698 ? 14.716 5.606 -10.001 1.00 96.25 698 LEU A C 1
ATOM 5504 O O . LEU A 1 698 ? 14.387 5.307 -11.153 1.00 96.25 698 LEU A O 1
ATOM 5508 N N . PRO A 1 699 ? 15.525 6.652 -9.745 1.00 94.56 699 PRO A N 1
ATOM 5509 C CA . PRO A 1 699 ? 16.109 7.447 -10.816 1.00 94.56 699 PRO A CA 1
ATOM 5510 C C . PRO A 1 699 ? 16.949 6.592 -11.777 1.00 94.56 699 PRO A C 1
ATOM 5512 O O . PRO A 1 699 ? 17.547 5.601 -11.344 1.00 94.56 699 PRO A O 1
ATOM 5515 N N . PRO A 1 700 ? 17.048 6.988 -13.058 1.00 95.69 700 PRO A N 1
ATOM 5516 C CA . PRO A 1 700 ? 17.830 6.257 -14.044 1.00 95.69 700 PRO A CA 1
ATOM 5517 C C . PRO A 1 700 ? 19.320 6.282 -13.689 1.00 95.69 700 PRO A C 1
ATOM 5519 O O . PRO A 1 700 ? 19.877 7.326 -13.338 1.00 95.69 700 PRO A O 1
ATOM 5522 N N . GLY A 1 701 ? 19.966 5.123 -13.802 1.00 94.88 701 GLY A N 1
ATOM 5523 C CA . GLY A 1 701 ? 21.415 4.978 -13.683 1.00 94.88 701 GLY A CA 1
ATOM 5524 C C . GLY A 1 701 ? 22.056 4.621 -15.021 1.00 94.88 701 GLY A C 1
ATOM 5525 O O . GLY A 1 701 ? 21.416 4.012 -15.870 1.00 94.88 701 GLY A O 1
ATOM 5526 N N . GLN A 1 702 ? 23.329 4.954 -15.210 1.00 93.75 702 GLN A N 1
ATOM 5527 C CA . GLN A 1 702 ? 24.107 4.553 -16.383 1.00 93.75 702 GLN A CA 1
ATOM 5528 C C . GLN A 1 702 ? 25.237 3.596 -15.990 1.00 93.75 702 GLN A C 1
ATOM 5530 O O . GLN A 1 702 ? 26.155 3.969 -15.252 1.00 93.75 702 GLN A O 1
ATOM 5535 N N . ASP A 1 703 ? 25.165 2.365 -16.503 1.00 89.62 703 ASP A N 1
ATOM 5536 C CA . ASP A 1 703 ? 26.147 1.297 -16.287 1.00 89.62 703 ASP A CA 1
ATOM 5537 C C . ASP A 1 703 ? 27.325 1.381 -17.271 1.00 89.62 703 ASP A C 1
ATOM 5539 O O . ASP A 1 703 ? 27.227 1.859 -18.400 1.00 89.62 703 ASP A O 1
ATOM 5543 N N . HIS A 1 704 ? 28.471 0.885 -16.823 1.00 90.56 704 HIS A N 1
ATOM 5544 C CA . HIS A 1 704 ? 29.730 0.833 -17.542 1.00 90.56 704 HIS A CA 1
ATOM 5545 C C . HIS A 1 704 ? 30.169 -0.631 -17.684 1.00 90.56 704 HIS A C 1
ATOM 5547 O O . HIS A 1 704 ? 31.015 -1.119 -16.937 1.00 90.56 704 HIS A O 1
ATOM 5553 N N . LYS A 1 705 ? 29.634 -1.350 -18.679 1.00 86.31 705 LYS A N 1
ATOM 5554 C CA . LYS A 1 705 ? 29.826 -2.812 -18.817 1.00 86.31 705 LYS A CA 1
ATOM 5555 C C . LYS A 1 705 ? 31.235 -3.274 -19.178 1.00 86.31 705 LYS A C 1
ATOM 5557 O O . LYS A 1 705 ? 31.615 -4.393 -18.848 1.00 86.31 705 LYS A O 1
ATOM 5562 N N . ARG A 1 706 ? 32.014 -2.477 -19.904 1.00 88.44 706 ARG A N 1
ATOM 5563 C CA . ARG A 1 706 ? 33.334 -2.880 -20.428 1.00 88.44 706 ARG A CA 1
ATOM 5564 C C . ARG A 1 706 ? 34.406 -2.834 -19.334 1.00 88.44 706 ARG A C 1
ATOM 5566 O O . ARG A 1 706 ? 34.363 -1.930 -18.506 1.00 88.44 706 ARG A O 1
ATOM 5573 N N . ILE A 1 707 ? 35.351 -3.783 -19.350 1.00 91.75 707 ILE A N 1
ATOM 5574 C CA . ILE A 1 707 ? 36.373 -3.955 -18.294 1.00 91.75 707 ILE A CA 1
ATOM 5575 C C . ILE A 1 707 ? 37.389 -2.804 -18.212 1.00 91.75 707 ILE A C 1
ATOM 5577 O O . ILE A 1 707 ? 37.830 -2.469 -17.117 1.00 91.75 707 ILE A O 1
ATOM 5581 N N . PHE A 1 708 ? 37.755 -2.191 -19.344 1.00 93.00 708 PHE A N 1
ATOM 5582 C CA . PHE A 1 708 ? 38.790 -1.154 -19.400 1.00 93.00 708 PHE A CA 1
ATOM 5583 C C . PHE A 1 708 ? 38.221 0.225 -19.736 1.00 93.00 708 PHE A C 1
ATOM 5585 O O . PHE A 1 708 ? 37.205 0.351 -20.431 1.00 93.00 708 PHE A O 1
ATOM 5592 N N . ASP A 1 709 ? 38.959 1.255 -19.323 1.00 92.19 709 ASP A N 1
ATOM 5593 C CA . ASP A 1 709 ? 38.689 2.655 -19.647 1.00 92.19 709 ASP A CA 1
ATOM 5594 C C . ASP A 1 709 ? 38.533 2.886 -21.155 1.00 92.19 709 ASP A C 1
ATOM 5596 O O . ASP A 1 709 ? 39.163 2.224 -21.999 1.00 92.19 709 ASP A O 1
ATOM 5600 N N . GLY A 1 710 ? 37.681 3.854 -21.492 1.00 87.75 710 GLY A N 1
ATOM 5601 C CA . GLY A 1 710 ? 37.300 4.151 -22.868 1.00 87.75 710 GLY A CA 1
ATOM 5602 C C . GLY A 1 710 ? 36.348 3.112 -23.459 1.00 87.75 710 GLY A C 1
ATOM 5603 O O . GLY A 1 710 ? 36.259 2.994 -24.676 1.00 87.75 710 GLY A O 1
ATOM 5604 N N . SER A 1 711 ? 35.638 2.357 -22.612 1.00 84.94 711 SER A N 1
ATOM 5605 C CA . SER A 1 711 ? 34.702 1.299 -23.026 1.00 84.94 711 SER A CA 1
ATOM 5606 C C . SER A 1 711 ? 35.357 0.192 -23.866 1.00 84.94 711 SER A C 1
ATOM 5608 O O . SER A 1 711 ? 34.783 -0.294 -24.840 1.00 84.94 711 SER A O 1
ATOM 5610 N N . ARG A 1 712 ? 36.575 -0.217 -23.487 1.00 86.88 712 ARG A N 1
ATOM 5611 C CA . ARG A 1 712 ? 37.379 -1.226 -24.200 1.00 86.88 712 ARG A CA 1
ATOM 5612 C C . ARG A 1 712 ? 37.370 -2.584 -23.493 1.00 86.88 712 ARG A C 1
ATOM 5614 O O . ARG A 1 712 ? 37.046 -2.700 -22.314 1.00 86.88 712 ARG A O 1
ATOM 5621 N N . GLY A 1 713 ? 37.809 -3.617 -24.211 1.00 86.62 713 GLY A N 1
ATOM 5622 C CA . GLY A 1 713 ? 37.908 -4.983 -23.688 1.00 86.62 713 GLY A CA 1
ATOM 5623 C C . GLY A 1 713 ? 36.560 -5.714 -23.660 1.00 86.62 713 GLY A C 1
ATOM 5624 O O . GLY A 1 713 ? 35.578 -5.195 -24.183 1.00 86.62 713 GLY A O 1
ATOM 5625 N N . PRO A 1 714 ? 36.491 -6.938 -23.116 1.00 82.19 714 PRO A N 1
ATOM 5626 C CA . PRO A 1 714 ? 35.253 -7.717 -23.056 1.00 82.19 714 PRO A CA 1
ATOM 5627 C C . PRO A 1 714 ? 34.151 -7.047 -22.217 1.00 82.19 714 PRO A C 1
ATOM 5629 O O . PRO A 1 714 ? 34.430 -6.253 -21.313 1.00 82.19 714 PRO A O 1
ATOM 5632 N N . ASN A 1 715 ? 32.895 -7.406 -22.507 1.00 83.12 715 ASN A N 1
ATOM 5633 C CA . ASN A 1 715 ? 31.760 -7.106 -21.633 1.00 83.12 715 ASN A CA 1
ATOM 5634 C C . ASN A 1 715 ? 31.917 -7.836 -20.292 1.00 83.12 715 ASN A C 1
ATOM 5636 O O . ASN A 1 715 ? 32.445 -8.949 -20.218 1.00 83.12 715 ASN A O 1
ATOM 5640 N N . THR A 1 716 ? 31.440 -7.197 -19.235 1.00 86.62 716 THR A N 1
ATOM 5641 C CA . THR A 1 716 ? 31.423 -7.707 -17.865 1.00 86.62 716 THR A CA 1
ATOM 5642 C C . THR A 1 716 ? 29.998 -7.624 -17.314 1.00 86.62 716 THR A C 1
ATOM 5644 O O . THR A 1 716 ? 29.099 -7.139 -17.996 1.00 86.62 716 THR A O 1
ATOM 5647 N N . GLY A 1 717 ? 29.792 -8.046 -16.065 1.00 80.38 717 GLY A N 1
ATOM 5648 C CA . GLY A 1 717 ? 28.544 -7.778 -15.345 1.00 80.38 717 GLY A CA 1
ATOM 5649 C C . GLY A 1 717 ? 28.334 -6.316 -14.917 1.00 80.38 717 GLY A C 1
ATOM 5650 O O . GLY A 1 717 ? 27.369 -6.073 -14.216 1.00 80.38 717 GLY A O 1
ATOM 5651 N N . GLY A 1 718 ? 29.227 -5.383 -15.276 1.00 89.44 718 GLY A N 1
ATOM 5652 C CA . GLY A 1 718 ? 29.196 -3.969 -14.875 1.00 89.44 718 GLY A CA 1
ATOM 5653 C C . GLY A 1 718 ? 30.432 -3.582 -14.055 1.00 89.44 718 GLY A C 1
ATOM 5654 O O . GLY A 1 718 ? 30.771 -4.255 -13.078 1.00 89.44 718 GLY A O 1
ATOM 5655 N N . MET A 1 719 ? 31.131 -2.515 -14.459 1.00 94.56 719 MET A N 1
ATOM 5656 C CA . MET A 1 719 ? 32.313 -1.975 -13.760 1.00 94.56 719 MET A CA 1
ATOM 5657 C C . MET A 1 719 ? 32.016 -0.714 -12.939 1.00 94.56 719 MET A C 1
ATOM 5659 O O . MET A 1 719 ? 32.885 -0.227 -12.216 1.00 94.56 719 MET A O 1
ATOM 5663 N N . GLY A 1 720 ? 30.798 -0.185 -13.023 1.00 94.38 720 GLY A N 1
ATOM 5664 C CA . GLY A 1 720 ? 30.385 0.979 -12.255 1.00 94.38 720 GLY A CA 1
ATOM 5665 C C . GLY A 1 720 ? 29.112 1.601 -12.801 1.00 94.38 720 GLY A C 1
ATOM 5666 O O . GLY A 1 720 ? 28.837 1.523 -13.996 1.00 94.38 720 GLY A O 1
ATOM 5667 N N . VAL A 1 721 ? 28.343 2.222 -11.914 1.00 95.38 721 VAL A N 1
ATOM 5668 C CA . VAL A 1 721 ? 27.062 2.858 -12.237 1.00 95.38 721 VAL A CA 1
ATOM 5669 C C . VAL A 1 721 ? 27.013 4.211 -11.549 1.00 95.38 721 VAL A C 1
ATOM 5671 O O . VAL A 1 721 ? 27.355 4.307 -10.368 1.00 95.38 721 VAL A O 1
ATOM 5674 N N . TYR A 1 722 ? 26.542 5.238 -12.249 1.00 95.44 722 TYR A N 1
ATOM 5675 C CA . TYR A 1 722 ? 26.183 6.512 -11.629 1.00 95.44 722 TYR A CA 1
ATOM 5676 C C . TYR A 1 722 ? 24.742 6.894 -11.962 1.00 95.44 722 TYR A C 1
ATOM 5678 O O . TYR A 1 722 ? 24.207 6.466 -12.982 1.00 95.44 722 TYR A O 1
ATOM 5686 N N . GLY A 1 723 ? 24.116 7.688 -11.102 1.00 93.12 723 GLY A N 1
ATOM 5687 C CA . GLY A 1 723 ? 22.774 8.218 -11.319 1.00 93.12 723 GLY A CA 1
ATOM 5688 C C . GLY A 1 723 ? 22.415 9.279 -10.272 1.00 93.12 723 GLY A C 1
ATOM 5689 O O . GLY A 1 723 ? 23.082 9.336 -9.241 1.00 93.12 723 GLY A O 1
ATOM 5690 N N . PRO A 1 724 ? 21.385 10.111 -10.487 1.00 93.06 724 PRO A N 1
ATOM 5691 C CA . PRO A 1 724 ? 20.581 10.206 -11.704 1.00 93.06 724 PRO A CA 1
ATOM 5692 C C . PRO A 1 724 ? 21.396 10.660 -12.926 1.00 93.06 724 PRO A C 1
ATOM 5694 O O . PRO A 1 724 ? 22.453 11.275 -12.790 1.00 93.06 724 PRO A O 1
ATOM 5697 N N . THR A 1 725 ? 20.925 10.339 -14.130 1.00 89.75 725 THR A N 1
ATOM 5698 C CA . THR A 1 725 ? 21.538 10.787 -15.391 1.00 89.75 725 THR A CA 1
ATOM 5699 C C . THR A 1 725 ? 20.854 12.047 -15.927 1.00 89.75 725 THR A C 1
ATOM 5701 O O . THR A 1 725 ? 19.713 11.974 -16.379 1.00 89.75 725 THR A O 1
ATOM 5704 N N . ASP A 1 726 ? 21.560 13.179 -15.966 1.00 85.75 726 ASP A N 1
ATOM 5705 C CA . ASP A 1 726 ? 20.987 14.491 -16.337 1.00 85.75 726 ASP A CA 1
ATOM 5706 C C . ASP A 1 726 ? 20.423 14.581 -17.761 1.00 85.75 726 ASP A C 1
ATOM 5708 O O . ASP A 1 726 ? 19.562 15.413 -18.045 1.00 85.75 726 ASP A O 1
ATOM 5712 N N . PHE A 1 727 ? 20.902 13.737 -18.679 1.00 88.12 727 PHE A N 1
ATOM 5713 C CA . PHE A 1 727 ? 20.395 13.703 -20.053 1.00 88.12 727 PHE A CA 1
ATOM 5714 C C . PHE A 1 727 ? 19.027 13.008 -20.165 1.00 88.12 727 PHE A C 1
ATOM 5716 O O . PHE A 1 727 ? 18.343 13.166 -21.177 1.00 88.12 727 PHE A O 1
ATOM 5723 N N . VAL A 1 728 ? 18.597 12.277 -19.130 1.00 92.75 728 VAL A N 1
ATOM 5724 C CA . VAL A 1 728 ? 17.245 11.718 -19.044 1.00 92.75 728 VAL A CA 1
ATOM 5725 C C . VAL A 1 728 ? 16.344 12.740 -18.368 1.00 92.75 728 VAL A C 1
ATOM 5727 O O . VAL A 1 728 ? 16.231 12.805 -17.147 1.00 92.75 728 VAL A O 1
ATOM 5730 N N . SER A 1 729 ? 15.706 13.574 -19.188 1.00 92.81 729 SER A N 1
ATOM 5731 C CA . SER A 1 729 ? 14.730 14.548 -18.696 1.00 92.81 729 SER A CA 1
ATOM 5732 C C . SER A 1 729 ? 13.524 13.861 -18.031 1.00 92.81 729 SER A C 1
ATOM 5734 O O . SER A 1 729 ? 13.193 12.733 -18.405 1.00 92.81 729 SER A O 1
ATOM 5736 N N . PRO A 1 730 ? 12.790 14.545 -17.133 1.00 92.25 730 PRO A N 1
ATOM 5737 C CA . PRO A 1 730 ? 11.551 14.011 -16.565 1.00 92.25 730 PRO A CA 1
ATOM 5738 C C . PRO A 1 730 ? 10.540 13.559 -17.627 1.00 92.25 730 PRO A C 1
ATOM 5740 O O . PRO A 1 730 ? 9.933 12.509 -17.476 1.00 92.25 730 PRO A O 1
ATOM 5743 N N . ALA A 1 731 ? 10.419 14.293 -18.740 1.00 94.25 731 ALA A N 1
ATOM 5744 C CA . ALA A 1 731 ? 9.534 13.918 -19.843 1.00 94.25 731 ALA A CA 1
ATOM 5745 C C . ALA A 1 731 ? 9.973 12.618 -20.537 1.00 94.25 731 ALA A C 1
ATOM 5747 O O . ALA A 1 731 ? 9.133 11.795 -20.887 1.00 94.25 731 ALA A O 1
ATOM 5748 N N . LEU A 1 732 ? 11.285 12.413 -20.705 1.00 95.00 732 LEU A N 1
ATOM 5749 C CA . LEU A 1 732 ? 11.818 11.162 -21.249 1.00 95.00 732 LEU A CA 1
ATOM 5750 C C . LEU A 1 732 ? 11.627 10.002 -20.262 1.00 95.00 732 LEU A C 1
ATOM 5752 O O . LEU A 1 732 ? 11.333 8.893 -20.689 1.00 95.00 732 LEU A O 1
ATOM 5756 N N . MET A 1 733 ? 11.746 10.252 -18.955 1.00 95.50 733 MET A N 1
ATOM 5757 C CA . MET A 1 733 ? 11.430 9.248 -17.938 1.00 95.50 733 MET A CA 1
ATOM 5758 C C . MET A 1 733 ? 9.951 8.843 -17.998 1.00 95.50 733 MET A C 1
ATOM 5760 O O . MET A 1 733 ? 9.669 7.652 -18.068 1.00 95.50 733 MET A O 1
ATOM 5764 N N . THR A 1 734 ? 9.023 9.805 -18.065 1.00 96.25 734 THR A N 1
ATOM 5765 C CA . THR A 1 734 ? 7.587 9.526 -18.250 1.00 96.25 734 THR A CA 1
ATOM 5766 C C . THR A 1 734 ? 7.331 8.741 -19.534 1.00 96.25 734 THR A C 1
ATOM 5768 O O . THR A 1 734 ? 6.607 7.755 -19.502 1.00 96.25 734 THR A O 1
ATOM 5771 N N . GLN A 1 735 ? 7.989 9.098 -20.643 1.00 97.25 735 GLN A N 1
ATOM 5772 C CA . GLN A 1 735 ? 7.887 8.332 -21.887 1.00 97.25 735 GLN A CA 1
ATOM 5773 C C . GLN A 1 735 ? 8.325 6.872 -21.696 1.00 97.25 735 GLN A C 1
ATOM 5775 O O . GLN A 1 735 ? 7.658 5.959 -22.172 1.00 97.25 735 GLN A O 1
ATOM 5780 N N . ILE A 1 736 ? 9.428 6.626 -20.984 1.00 97.94 736 ILE A N 1
ATOM 5781 C CA . ILE A 1 736 ? 9.882 5.262 -20.694 1.00 97.94 736 ILE A CA 1
ATOM 5782 C C . ILE A 1 736 ? 8.876 4.531 -19.796 1.00 97.94 736 ILE A C 1
ATOM 5784 O O . ILE A 1 736 ? 8.597 3.351 -20.005 1.00 97.94 736 ILE A O 1
ATOM 5788 N N . GLU A 1 737 ? 8.301 5.203 -18.805 1.00 97.56 737 GLU A N 1
ATOM 5789 C CA . GLU A 1 737 ? 7.290 4.587 -17.949 1.00 97.56 737 GLU A CA 1
ATOM 5790 C C . GLU A 1 737 ? 6.022 4.217 -18.732 1.00 97.56 737 GLU A C 1
ATOM 5792 O O . GLU A 1 737 ? 5.544 3.090 -18.598 1.00 97.56 737 GLU A O 1
ATOM 5797 N N . ASP A 1 738 ? 5.543 5.095 -19.612 1.00 97.25 738 ASP A N 1
ATOM 5798 C CA . ASP A 1 738 ? 4.301 4.912 -20.369 1.00 97.25 738 ASP A CA 1
ATOM 5799 C C . ASP A 1 738 ? 4.436 3.954 -21.563 1.00 97.25 738 ASP A C 1
ATOM 5801 O O . ASP A 1 738 ? 3.508 3.195 -21.849 1.00 97.25 738 ASP A O 1
ATOM 5805 N N . GLU A 1 739 ? 5.576 3.963 -22.260 1.00 97.69 739 GLU A N 1
ATOM 5806 C CA . GLU A 1 739 ? 5.795 3.164 -23.478 1.00 97.69 739 GLU A CA 1
ATOM 5807 C C . GLU A 1 739 ? 6.504 1.831 -23.204 1.00 97.69 739 GLU A C 1
ATOM 5809 O O . GLU A 1 739 ? 6.415 0.906 -24.012 1.00 97.69 739 GLU A O 1
ATOM 5814 N N . ILE A 1 740 ? 7.211 1.705 -22.074 1.00 98.44 740 ILE A N 1
ATOM 5815 C CA . ILE A 1 740 ? 8.005 0.514 -21.751 1.00 98.44 740 ILE A CA 1
ATOM 5816 C C . ILE A 1 740 ? 7.534 -0.131 -20.449 1.00 98.44 740 ILE A C 1
ATOM 5818 O O . ILE A 1 740 ? 7.074 -1.273 -20.470 1.00 98.44 740 ILE A O 1
ATOM 5822 N N . ILE A 1 741 ? 7.628 0.555 -19.309 1.00 98.31 741 ILE A N 1
ATOM 5823 C CA . ILE A 1 741 ? 7.430 -0.082 -17.994 1.00 98.31 741 ILE A CA 1
ATOM 5824 C C . ILE A 1 741 ? 5.970 -0.500 -17.786 1.00 98.31 741 ILE A C 1
ATOM 5826 O O . ILE A 1 741 ? 5.693 -1.672 -17.519 1.00 98.31 741 ILE A O 1
ATOM 5830 N N . ALA A 1 742 ? 5.023 0.423 -17.952 1.00 97.94 742 ALA A N 1
ATOM 5831 C CA . ALA A 1 742 ? 3.605 0.156 -17.745 1.00 97.94 742 ALA A CA 1
ATOM 5832 C C . ALA A 1 742 ? 3.054 -0.900 -18.726 1.00 97.94 742 ALA A C 1
ATOM 5834 O O . ALA A 1 742 ? 2.372 -1.819 -18.259 1.00 97.94 742 ALA A O 1
ATOM 5835 N N . PRO A 1 743 ? 3.371 -0.875 -20.040 1.00 98.00 743 PRO A N 1
ATOM 5836 C CA . PRO A 1 743 ? 2.980 -1.944 -20.958 1.00 98.00 743 PRO A CA 1
ATOM 5837 C C . PRO A 1 743 ? 3.614 -3.295 -20.614 1.00 98.00 743 PRO A C 1
ATOM 5839 O O . PRO A 1 743 ? 2.944 -4.316 -20.743 1.00 98.00 743 PRO A O 1
ATOM 5842 N N . THR A 1 744 ? 4.853 -3.321 -20.105 1.00 98.19 744 THR A N 1
ATOM 5843 C CA . THR A 1 744 ? 5.494 -4.566 -19.639 1.00 98.19 744 THR A CA 1
ATOM 5844 C C . THR A 1 744 ? 4.700 -5.198 -18.502 1.00 98.19 744 THR A C 1
ATOM 5846 O O . THR A 1 744 ? 4.332 -6.371 -18.561 1.00 98.19 744 THR A O 1
ATOM 5849 N N . LEU A 1 745 ? 4.396 -4.418 -17.464 1.00 97.81 745 LEU A N 1
ATOM 5850 C CA . LEU A 1 745 ? 3.675 -4.913 -16.292 1.00 97.81 745 LEU A CA 1
ATOM 5851 C C . LEU A 1 745 ? 2.234 -5.308 -16.646 1.00 97.81 745 LEU A C 1
ATOM 5853 O O . LEU A 1 745 ? 1.766 -6.375 -16.244 1.00 97.81 745 LEU A O 1
ATOM 5857 N N . ARG A 1 746 ? 1.553 -4.501 -17.470 1.00 96.56 746 ARG A N 1
ATOM 5858 C CA . ARG A 1 746 ? 0.199 -4.793 -17.965 1.00 96.56 746 ARG A CA 1
ATOM 5859 C C . ARG A 1 746 ? 0.165 -6.033 -18.856 1.00 96.56 746 ARG A C 1
ATOM 5861 O O . ARG A 1 746 ? -0.774 -6.819 -18.756 1.00 96.56 746 ARG A O 1
ATOM 5868 N N . GLY A 1 747 ? 1.165 -6.224 -19.714 1.00 97.06 747 GLY A N 1
ATOM 5869 C CA . GLY A 1 747 ? 1.264 -7.398 -20.579 1.00 97.06 747 GLY A CA 1
ATOM 5870 C C . GLY A 1 747 ? 1.438 -8.680 -19.769 1.00 97.06 747 GLY A C 1
ATOM 5871 O O . GLY A 1 747 ? 0.723 -9.654 -19.989 1.00 97.06 747 GLY A O 1
ATOM 5872 N N . LEU A 1 748 ? 2.299 -8.656 -18.748 1.00 96.62 748 LEU A N 1
ATOM 5873 C CA . LEU A 1 748 ? 2.467 -9.777 -17.820 1.00 96.62 748 LEU A CA 1
ATOM 5874 C C . LEU A 1 748 ? 1.186 -10.067 -17.027 1.00 96.62 748 LEU A C 1
ATOM 5876 O O . LEU A 1 748 ? 0.796 -11.225 -16.881 1.00 96.62 748 LEU A O 1
ATOM 5880 N N . GLN A 1 749 ? 0.485 -9.027 -16.570 1.00 93.88 749 GLN A N 1
ATOM 5881 C CA . GLN A 1 749 ? -0.824 -9.176 -15.935 1.00 93.88 749 GLN A CA 1
ATOM 5882 C C . GLN A 1 749 ? -1.861 -9.793 -16.890 1.00 93.88 749 GLN A C 1
ATOM 5884 O O . GLN A 1 749 ? -2.613 -10.677 -16.484 1.00 93.88 749 GLN A O 1
ATOM 5889 N N . THR A 1 750 ? -1.881 -9.361 -18.154 1.00 94.81 750 THR A N 1
ATOM 5890 C CA . THR A 1 750 ? -2.791 -9.866 -19.199 1.00 94.81 750 THR A CA 1
ATOM 5891 C C . THR A 1 750 ? -2.521 -11.337 -19.519 1.00 94.81 750 THR A C 1
ATOM 5893 O O . THR A 1 750 ? -3.462 -12.114 -19.666 1.00 94.81 750 THR A O 1
ATOM 5896 N N . ASP A 1 751 ? -1.250 -11.746 -19.530 1.00 92.56 751 ASP A N 1
ATOM 5897 C CA . ASP A 1 751 ? -0.830 -13.145 -19.676 1.00 92.56 751 ASP A CA 1
ATOM 5898 C C . ASP A 1 751 ? -1.118 -13.998 -18.411 1.00 92.56 751 ASP A C 1
ATOM 5900 O O . ASP A 1 751 ? -0.829 -15.194 -18.394 1.00 92.56 751 ASP A O 1
ATOM 5904 N N . GLY A 1 752 ? -1.702 -13.421 -17.350 1.00 93.69 752 GLY A N 1
ATOM 5905 C CA . GLY A 1 752 ? -2.043 -14.123 -16.106 1.00 93.69 752 GLY A CA 1
ATOM 5906 C C . GLY A 1 752 ? -0.863 -14.309 -15.146 1.00 93.69 752 GLY A C 1
ATOM 5907 O O . GLY A 1 752 ? -0.911 -15.159 -14.254 1.00 93.69 752 GLY A O 1
ATOM 5908 N N . HIS A 1 753 ? 0.208 -13.536 -15.323 1.00 94.06 753 HIS A N 1
ATOM 5909 C CA . HIS A 1 753 ? 1.452 -13.625 -14.561 1.00 94.06 753 HIS A CA 1
ATOM 5910 C C . HIS A 1 753 ? 1.863 -12.247 -14.012 1.00 94.06 753 HIS A C 1
ATOM 5912 O O . HIS A 1 753 ? 2.912 -11.735 -14.401 1.00 94.06 753 HIS A O 1
ATOM 5918 N N . PRO A 1 754 ? 1.058 -11.614 -13.131 1.00 93.88 754 PRO A N 1
ATOM 5919 C CA . PRO A 1 754 ? 1.370 -10.287 -12.599 1.00 93.88 754 PRO A CA 1
ATOM 5920 C C . PRO A 1 754 ? 2.763 -10.256 -11.954 1.00 93.88 754 PRO A C 1
ATOM 5922 O O . PRO A 1 754 ? 3.157 -11.172 -11.230 1.00 93.88 754 PRO A O 1
ATOM 5925 N N . PHE A 1 755 ? 3.521 -9.198 -12.240 1.00 97.75 755 PHE A N 1
ATOM 5926 C CA . PHE A 1 755 ? 4.908 -9.071 -11.803 1.00 97.75 755 PHE A CA 1
ATOM 5927 C C . PHE A 1 755 ? 4.995 -8.454 -10.403 1.00 97.75 755 PHE A C 1
ATOM 5929 O O . PHE A 1 755 ? 4.773 -7.258 -10.239 1.00 97.75 755 PHE A O 1
ATOM 5936 N N . CYS A 1 756 ? 5.367 -9.248 -9.402 1.00 97.19 756 CYS A N 1
ATOM 5937 C CA . CYS A 1 756 ? 5.738 -8.758 -8.073 1.00 97.19 756 CYS A CA 1
ATOM 5938 C C . CYS A 1 756 ? 7.262 -8.795 -7.935 1.00 97.19 756 CYS A C 1
ATOM 5940 O O . CYS A 1 756 ? 7.859 -9.829 -8.195 1.00 97.19 756 CYS A O 1
ATOM 5942 N N . GLY A 1 757 ? 7.912 -7.711 -7.516 1.00 97.56 757 GLY A N 1
ATOM 5943 C CA . GLY A 1 757 ? 9.362 -7.699 -7.302 1.00 97.56 757 GLY A CA 1
ATOM 5944 C C . GLY A 1 757 ? 10.053 -6.469 -7.877 1.00 97.56 757 GLY A C 1
ATOM 5945 O O . GLY A 1 757 ? 9.460 -5.396 -7.997 1.00 97.56 757 GLY A O 1
ATOM 5946 N N . MET A 1 758 ? 11.333 -6.633 -8.214 1.00 98.25 758 MET A N 1
ATOM 5947 C CA . MET A 1 758 ? 12.160 -5.597 -8.832 1.00 98.25 758 MET A CA 1
ATOM 5948 C C . MET A 1 758 ? 12.285 -5.859 -10.331 1.00 98.25 758 MET A C 1
ATOM 5950 O O . MET A 1 758 ? 12.989 -6.782 -10.736 1.00 98.25 758 MET A O 1
ATOM 5954 N N . LEU A 1 759 ? 11.625 -5.041 -11.148 1.00 98.31 759 LEU A N 1
ATOM 5955 C CA . LEU A 1 759 ? 11.829 -5.025 -12.590 1.00 98.31 759 LEU A CA 1
ATOM 5956 C C . LEU A 1 759 ? 13.002 -4.100 -12.898 1.00 98.31 759 LEU A C 1
ATOM 5958 O O . LEU A 1 759 ? 12.912 -2.881 -12.771 1.00 98.31 759 LEU A O 1
ATOM 5962 N N . PHE A 1 760 ? 14.106 -4.689 -13.320 1.00 97.56 760 PHE A N 1
ATOM 5963 C CA . PHE A 1 760 ? 15.215 -3.973 -13.917 1.00 97.56 760 PHE A CA 1
ATOM 5964 C C . PHE A 1 760 ? 14.988 -3.923 -15.423 1.00 97.56 760 PHE A C 1
ATOM 5966 O O . PHE A 1 760 ? 14.891 -4.963 -16.079 1.00 97.56 760 PHE A O 1
ATOM 5973 N N . THR A 1 761 ? 15.006 -2.725 -15.996 1.00 97.62 761 THR A N 1
ATOM 5974 C CA . THR A 1 761 ? 14.913 -2.547 -17.449 1.00 97.62 761 THR A CA 1
ATOM 5975 C C . THR A 1 761 ? 16.149 -1.831 -17.975 1.00 97.62 761 THR A C 1
ATOM 5977 O O . THR A 1 761 ? 16.427 -0.698 -17.580 1.00 97.62 761 THR A O 1
ATOM 5980 N N . GLY A 1 762 ? 16.886 -2.492 -18.871 1.00 95.81 762 GLY A N 1
ATOM 5981 C CA . GLY A 1 762 ? 17.952 -1.861 -19.645 1.00 95.81 762 GLY A CA 1
ATOM 5982 C C . GLY A 1 762 ? 17.353 -1.167 -20.863 1.00 95.81 762 GLY A C 1
ATOM 5983 O O . GLY A 1 762 ? 16.692 -1.816 -21.676 1.00 95.81 762 GLY A O 1
ATOM 5984 N N . VAL A 1 763 ? 17.572 0.139 -21.003 1.00 97.00 763 VAL A N 1
ATOM 5985 C CA . VAL A 1 763 ? 16.992 0.965 -22.070 1.00 97.00 763 VAL A CA 1
ATOM 5986 C C . VAL A 1 763 ? 18.105 1.681 -22.825 1.00 97.00 763 VAL A C 1
ATOM 5988 O O . VAL A 1 763 ? 18.983 2.298 -22.230 1.00 97.00 763 VAL A O 1
ATOM 5991 N N . MET A 1 764 ? 18.055 1.618 -24.152 1.00 95.62 764 MET A N 1
ATOM 5992 C CA . MET A 1 764 ? 18.884 2.423 -25.038 1.00 95.62 764 MET A CA 1
ATOM 5993 C C . MET A 1 764 ? 18.125 3.687 -25.435 1.00 95.62 764 MET A C 1
ATOM 5995 O O . MET A 1 764 ? 17.053 3.603 -26.039 1.00 95.62 764 MET A O 1
ATOM 5999 N N . ILE A 1 765 ? 18.693 4.857 -25.156 1.00 95.88 765 ILE A N 1
ATOM 6000 C CA . ILE A 1 765 ? 18.169 6.143 -25.617 1.00 95.88 765 ILE A CA 1
ATOM 6001 C C . ILE A 1 765 ? 18.699 6.400 -27.026 1.00 95.88 765 ILE A C 1
ATOM 6003 O O . ILE A 1 765 ? 19.819 6.875 -27.215 1.00 95.88 765 ILE A O 1
ATOM 6007 N N . THR A 1 766 ? 17.905 6.030 -28.030 1.00 94.88 766 THR A N 1
ATOM 6008 C CA . THR A 1 766 ? 18.266 6.192 -29.445 1.00 94.88 766 THR A CA 1
ATOM 6009 C C . THR A 1 766 ? 17.762 7.532 -29.993 1.00 94.88 766 THR A C 1
ATOM 6011 O O . THR A 1 766 ? 16.849 8.127 -29.417 1.00 94.88 766 THR A O 1
ATOM 6014 N N . PRO A 1 767 ? 18.251 7.991 -31.162 1.00 90.75 767 PRO A N 1
ATOM 6015 C CA . PRO A 1 767 ? 17.679 9.159 -31.839 1.00 90.75 767 PRO A CA 1
ATOM 6016 C C . PRO A 1 767 ? 16.184 9.029 -32.179 1.00 90.75 767 PRO A C 1
ATOM 6018 O O . PRO A 1 767 ? 15.525 10.040 -32.400 1.00 90.75 767 PRO A O 1
ATOM 6021 N N . ALA A 1 768 ? 15.656 7.801 -32.244 1.00 90.56 768 ALA A N 1
ATOM 6022 C CA . ALA A 1 768 ? 14.251 7.517 -32.527 1.00 90.56 768 ALA A CA 1
ATOM 6023 C C . ALA A 1 768 ? 13.385 7.371 -31.258 1.00 90.56 768 ALA A C 1
ATOM 6025 O O . ALA A 1 768 ? 12.188 7.139 -31.382 1.00 90.56 768 ALA A O 1
ATOM 6026 N N . GLY A 1 769 ? 13.973 7.490 -30.062 1.00 94.38 769 GLY A N 1
ATOM 6027 C CA . GLY A 1 769 ? 13.297 7.279 -28.778 1.00 94.38 769 GLY A CA 1
ATOM 6028 C C . GLY A 1 769 ? 13.907 6.144 -27.942 1.00 94.38 769 GLY A C 1
ATOM 6029 O O . GLY A 1 769 ? 14.879 5.501 -28.371 1.00 94.38 769 GLY A O 1
ATOM 6030 N N . PRO A 1 770 ? 13.372 5.908 -26.731 1.00 97.50 770 PRO A N 1
ATOM 6031 C CA . PRO A 1 770 ? 13.823 4.839 -25.851 1.00 97.50 770 PRO A CA 1
ATOM 6032 C C . PRO A 1 770 ? 13.450 3.464 -26.421 1.00 97.50 770 PRO A C 1
ATOM 6034 O O . PRO A 1 770 ? 12.333 3.245 -26.879 1.00 97.50 770 PRO A O 1
ATOM 6037 N N . LYS A 1 771 ? 14.389 2.517 -26.385 1.00 98.06 771 LYS A N 1
ATOM 6038 C CA . LYS A 1 771 ? 14.167 1.121 -26.785 1.00 98.06 771 LYS A CA 1
ATOM 6039 C C . LYS A 1 771 ? 14.712 0.171 -25.727 1.00 98.06 771 LYS A C 1
ATOM 6041 O O . LYS A 1 771 ? 15.849 0.325 -25.286 1.00 98.06 771 LYS A O 1
ATOM 6046 N N . VAL A 1 772 ? 13.944 -0.849 -25.363 1.00 97.81 772 VAL A N 1
ATOM 6047 C CA . VAL A 1 772 ? 14.371 -1.888 -24.417 1.00 97.81 772 VAL A CA 1
ATOM 6048 C C . VAL A 1 772 ? 15.491 -2.735 -25.018 1.00 97.81 772 VAL A C 1
ATOM 6050 O O . VAL A 1 772 ? 15.361 -3.257 -26.129 1.00 97.81 772 VAL A O 1
ATOM 6053 N N . LEU A 1 773 ? 16.573 -2.910 -24.260 1.00 93.12 773 LEU A N 1
ATOM 6054 C CA . LEU A 1 773 ? 17.674 -3.826 -24.563 1.00 93.12 773 LEU A CA 1
ATOM 6055 C C . LEU A 1 773 ? 17.429 -5.215 -23.979 1.00 93.12 773 LEU A C 1
ATOM 6057 O O . LEU A 1 773 ? 17.617 -6.219 -24.675 1.00 93.12 773 LEU A O 1
ATOM 6061 N N . GLU A 1 774 ? 17.045 -5.256 -22.705 1.00 92.06 774 GLU A N 1
ATOM 6062 C CA . GLU A 1 774 ? 16.797 -6.471 -21.938 1.00 92.06 774 GLU A CA 1
ATOM 6063 C C . GLU A 1 774 ? 16.016 -6.171 -20.654 1.00 92.06 774 GLU A C 1
ATOM 6065 O O . GLU A 1 774 ? 16.052 -5.054 -20.127 1.00 92.06 774 GLU A O 1
ATOM 6070 N N . TYR A 1 775 ? 15.357 -7.206 -20.135 1.00 96.00 775 TYR A N 1
ATOM 6071 C CA . TYR A 1 775 ? 14.798 -7.214 -18.793 1.00 96.00 775 TYR A CA 1
ATOM 6072 C C . TYR A 1 775 ? 15.655 -8.072 -17.878 1.00 96.00 775 TYR A C 1
ATOM 6074 O O . TYR A 1 775 ? 16.114 -9.149 -18.258 1.00 96.00 775 TYR A O 1
ATOM 6082 N N . ASN A 1 776 ? 15.796 -7.607 -16.646 1.00 95.44 776 ASN A N 1
ATOM 6083 C CA . ASN A 1 776 ? 16.199 -8.430 -15.524 1.00 95.44 776 ASN A CA 1
ATOM 6084 C C . ASN A 1 776 ? 15.078 -8.324 -14.476 1.00 95.44 776 ASN A C 1
ATOM 6086 O O . ASN A 1 776 ? 14.432 -7.289 -14.333 1.00 95.44 776 ASN A O 1
ATOM 6090 N N . VAL A 1 777 ? 14.794 -9.398 -13.761 1.00 96.62 777 VAL A N 1
ATOM 6091 C CA . VAL A 1 777 ? 13.605 -9.527 -12.908 1.00 96.62 777 VAL A CA 1
ATOM 6092 C C . VAL A 1 777 ? 13.955 -9.566 -11.418 1.00 96.62 777 VAL A C 1
ATOM 6094 O O . VAL A 1 777 ? 13.223 -10.093 -10.580 1.00 96.62 777 VAL A O 1
ATOM 6097 N N . ARG A 1 778 ? 15.122 -9.005 -11.106 1.00 96.62 778 ARG A N 1
ATOM 6098 C CA . ARG A 1 778 ? 15.713 -8.863 -9.779 1.00 96.62 778 ARG A CA 1
ATOM 6099 C C . ARG A 1 778 ? 16.505 -7.559 -9.715 1.00 96.62 778 ARG A C 1
ATOM 6101 O O . ARG A 1 778 ? 16.739 -6.891 -10.721 1.00 96.62 778 ARG A O 1
ATOM 6108 N N . PHE A 1 779 ? 16.988 -7.220 -8.527 1.00 96.56 779 PHE A N 1
ATOM 6109 C CA . PHE A 1 779 ? 17.889 -6.086 -8.327 1.00 96.56 779 PHE A CA 1
ATOM 6110 C C . PHE A 1 779 ? 19.161 -6.180 -9.212 1.00 96.56 779 PHE A C 1
ATOM 6112 O O . PHE A 1 779 ? 19.737 -7.255 -9.422 1.00 96.56 779 PHE A O 1
ATOM 6119 N N . GLY A 1 780 ? 19.615 -5.045 -9.752 1.00 93.69 780 GLY A N 1
ATOM 6120 C CA . GLY A 1 780 ? 20.829 -4.949 -10.579 1.00 93.69 780 GLY A CA 1
ATOM 6121 C C . GLY A 1 780 ? 22.122 -5.071 -9.771 1.00 93.69 780 GLY A C 1
ATOM 6122 O O . GLY A 1 780 ? 22.128 -4.783 -8.576 1.00 93.69 780 GLY A O 1
ATOM 6123 N N . ASP A 1 781 ? 23.218 -5.486 -10.395 1.00 93.62 781 ASP A N 1
ATOM 6124 C CA . ASP A 1 781 ? 24.551 -5.456 -9.783 1.00 93.62 781 ASP A CA 1
ATOM 6125 C C . ASP A 1 781 ? 25.547 -4.982 -10.856 1.00 93.62 781 ASP A C 1
ATOM 6127 O O . ASP A 1 781 ? 25.844 -5.790 -11.741 1.00 93.62 781 ASP A O 1
ATOM 6131 N N . PRO A 1 782 ? 26.095 -3.750 -10.778 1.00 94.81 782 PRO A N 1
ATOM 6132 C CA . PRO A 1 782 ? 26.220 -2.937 -9.566 1.00 94.81 782 PRO A CA 1
ATOM 6133 C C . PRO A 1 782 ? 25.180 -1.812 -9.371 1.00 94.81 782 PRO A C 1
ATOM 6135 O O . PRO A 1 782 ? 25.385 -0.924 -8.545 1.00 94.81 782 PRO A O 1
ATOM 6138 N N . GLU A 1 783 ? 24.064 -1.813 -10.100 1.00 96.00 783 GLU A N 1
ATOM 6139 C CA . GLU A 1 783 ? 23.064 -0.733 -10.064 1.00 96.00 783 GLU A CA 1
ATOM 6140 C C . GLU A 1 783 ? 22.449 -0.550 -8.672 1.00 96.00 783 GLU A C 1
ATOM 6142 O O . GLU A 1 783 ? 22.205 0.577 -8.246 1.00 96.00 783 GLU A O 1
ATOM 6147 N N . THR A 1 784 ? 22.252 -1.641 -7.927 1.00 96.56 784 THR A N 1
ATOM 6148 C CA . THR A 1 784 ? 21.743 -1.587 -6.547 1.00 96.56 784 THR A CA 1
ATOM 6149 C C . THR A 1 784 ? 22.688 -0.812 -5.640 1.00 96.56 784 THR A C 1
ATOM 6151 O O . THR A 1 784 ? 22.240 0.027 -4.863 1.00 96.56 784 THR A O 1
ATOM 6154 N N . GLN A 1 785 ? 23.995 -1.043 -5.768 1.00 95.12 785 GLN A N 1
ATOM 6155 C CA . GLN A 1 785 ? 25.020 -0.357 -4.985 1.00 95.12 785 GLN A CA 1
ATOM 6156 C C . GLN A 1 785 ? 25.051 1.153 -5.252 1.00 95.12 785 GLN A C 1
ATOM 6158 O O . GLN A 1 785 ? 25.523 1.893 -4.393 1.00 95.12 785 GLN A O 1
ATOM 6163 N N . SER A 1 786 ? 24.534 1.620 -6.392 1.00 93.44 786 SER A N 1
ATOM 6164 C CA . SER A 1 786 ? 24.405 3.049 -6.707 1.00 93.44 786 SER A CA 1
ATOM 6165 C C . SER A 1 786 ? 23.044 3.615 -6.315 1.00 93.44 786 SER A C 1
ATOM 6167 O O . SER A 1 786 ? 22.968 4.623 -5.622 1.00 93.44 786 SER A O 1
ATOM 6169 N N . LEU A 1 787 ? 21.955 2.982 -6.749 1.00 95.38 787 LEU A N 1
ATOM 6170 C CA . LEU A 1 787 ? 20.625 3.591 -6.704 1.00 95.38 787 LEU A CA 1
ATOM 6171 C C . LEU A 1 787 ? 19.906 3.377 -5.364 1.00 95.38 787 LEU A C 1
ATOM 6173 O O . LEU A 1 787 ? 19.154 4.248 -4.936 1.00 95.38 787 LEU A O 1
ATOM 6177 N N . VAL A 1 788 ? 20.153 2.269 -4.652 1.00 95.06 788 VAL A N 1
ATOM 6178 C CA . VAL A 1 788 ? 19.549 2.042 -3.322 1.00 95.06 788 VAL A CA 1
ATOM 6179 C C . VAL A 1 788 ? 20.043 3.047 -2.273 1.00 95.06 788 VAL A C 1
ATOM 6181 O O . VAL A 1 788 ? 19.216 3.518 -1.491 1.00 95.06 788 VAL A O 1
ATOM 6184 N N . PRO A 1 789 ? 21.329 3.452 -2.247 1.00 92.19 789 PRO A N 1
ATOM 6185 C CA . PRO A 1 789 ? 21.781 4.548 -1.391 1.00 92.19 789 PRO A CA 1
ATOM 6186 C C . PRO A 1 789 ? 21.072 5.889 -1.606 1.00 92.19 789 PRO A C 1
ATOM 6188 O O . PRO A 1 789 ? 21.087 6.703 -0.689 1.00 92.19 789 PRO A O 1
ATOM 6191 N N . LEU A 1 790 ? 20.443 6.128 -2.765 1.00 93.06 790 LEU A N 1
ATOM 6192 C CA . LEU A 1 790 ? 19.637 7.333 -3.004 1.00 93.06 790 LEU A CA 1
ATOM 6193 C C . LEU A 1 790 ? 18.241 7.260 -2.374 1.00 93.06 790 LEU A C 1
ATOM 6195 O O . LEU A 1 790 ? 17.572 8.286 -2.280 1.00 93.06 790 LEU A O 1
ATOM 6199 N N . ILE A 1 791 ? 17.782 6.089 -1.923 1.00 93.81 791 ILE A N 1
ATOM 6200 C CA . ILE A 1 791 ? 16.516 5.981 -1.191 1.00 93.81 791 ILE A CA 1
ATOM 6201 C C . ILE A 1 791 ? 16.649 6.755 0.118 1.00 93.81 791 ILE A C 1
ATOM 6203 O O . ILE A 1 791 ? 17.528 6.458 0.937 1.00 93.81 791 ILE A O 1
ATOM 6207 N N . ASP A 1 792 ? 15.741 7.707 0.320 1.00 88.06 792 ASP A N 1
ATOM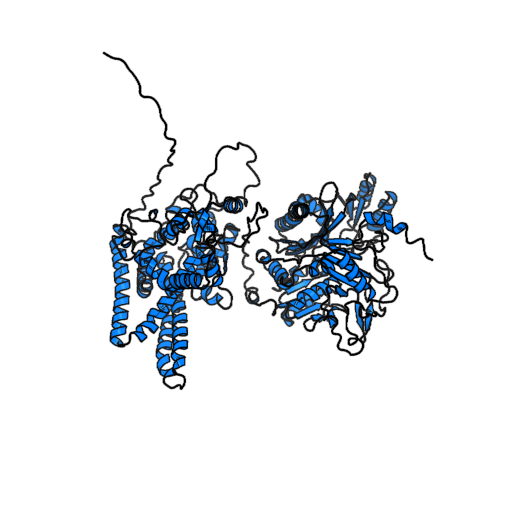 6208 C CA . ASP A 1 792 ? 15.716 8.584 1.485 1.00 88.06 792 ASP A CA 1
ATOM 6209 C C . ASP A 1 792 ? 15.772 7.761 2.790 1.00 88.06 792 ASP A C 1
ATOM 6211 O O . ASP A 1 792 ? 15.140 6.701 2.883 1.00 88.06 792 ASP A O 1
ATOM 6215 N N . PRO A 1 793 ? 16.515 8.201 3.820 1.00 78.31 793 PRO A N 1
ATOM 6216 C CA . PRO A 1 793 ? 16.568 7.501 5.103 1.00 78.31 793 PRO A CA 1
ATOM 6217 C C . PRO A 1 793 ? 15.204 7.334 5.791 1.00 78.31 793 PRO A C 1
ATOM 6219 O O . PRO A 1 793 ? 15.039 6.422 6.594 1.00 78.31 793 PRO A O 1
ATOM 6222 N N . GLY A 1 794 ? 14.225 8.192 5.489 1.00 80.81 794 GLY A N 1
ATOM 6223 C CA . GLY A 1 794 ? 12.847 8.080 5.964 1.00 80.81 794 GLY A CA 1
ATOM 6224 C C . GLY A 1 794 ? 11.966 7.124 5.154 1.00 80.81 794 GLY A C 1
ATOM 6225 O O . GLY A 1 794 ? 10.808 6.940 5.523 1.00 80.81 794 GLY A O 1
ATOM 6226 N N . THR A 1 795 ? 12.477 6.529 4.069 1.00 87.69 795 THR A N 1
ATOM 6227 C CA . THR A 1 795 ? 11.789 5.480 3.299 1.00 87.69 795 THR A CA 1
ATOM 6228 C C . THR A 1 795 ? 12.334 4.108 3.675 1.00 87.69 795 THR A C 1
ATOM 6230 O O . THR A 1 795 ? 13.525 3.827 3.515 1.00 87.69 795 THR A O 1
ATOM 6233 N N . ASP A 1 796 ? 11.447 3.234 4.142 1.00 91.19 796 ASP A N 1
ATOM 6234 C CA . ASP A 1 796 ? 11.804 1.898 4.599 1.00 91.19 796 ASP A CA 1
ATOM 6235 C C . ASP A 1 796 ? 11.765 0.867 3.464 1.00 91.19 796 ASP A C 1
ATOM 6237 O O . ASP A 1 796 ? 10.697 0.488 2.981 1.00 91.19 796 ASP A O 1
ATOM 6241 N N . LEU A 1 797 ? 12.938 0.377 3.054 1.00 94.69 797 LEU A N 1
ATOM 6242 C CA . LEU A 1 797 ? 13.045 -0.597 1.967 1.00 94.69 797 LEU A CA 1
ATOM 6243 C C . LEU A 1 797 ? 12.313 -1.914 2.281 1.00 94.69 797 LEU A C 1
ATOM 6245 O O . LEU A 1 797 ? 11.726 -2.505 1.375 1.00 94.69 797 LEU A O 1
ATOM 6249 N N . ALA A 1 798 ? 12.319 -2.371 3.538 1.00 94.50 798 ALA A N 1
ATOM 6250 C CA . ALA A 1 798 ? 11.639 -3.607 3.918 1.00 94.50 798 ALA A CA 1
ATOM 6251 C C . ALA A 1 798 ? 10.117 -3.453 3.785 1.00 94.50 798 ALA A C 1
ATOM 6253 O O . ALA A 1 798 ? 9.451 -4.350 3.267 1.00 94.50 798 ALA A O 1
ATOM 6254 N N . GLU A 1 799 ? 9.568 -2.295 4.169 1.00 93.06 799 GLU A N 1
ATOM 6255 C CA . GLU A 1 799 ? 8.140 -1.999 3.998 1.00 93.06 799 GLU A CA 1
ATOM 6256 C C . GLU A 1 799 ? 7.749 -1.810 2.528 1.00 93.06 799 GLU A C 1
ATOM 6258 O O . GLU A 1 799 ? 6.670 -2.265 2.142 1.00 93.06 799 GLU A O 1
ATOM 6263 N N . ILE A 1 800 ? 8.609 -1.212 1.688 1.00 95.69 800 ILE A N 1
ATOM 6264 C CA . ILE A 1 800 ? 8.391 -1.153 0.230 1.00 95.69 800 ILE A CA 1
ATOM 6265 C C . ILE A 1 800 ? 8.285 -2.569 -0.345 1.00 95.69 800 ILE A C 1
ATOM 6267 O O . ILE A 1 800 ? 7.285 -2.899 -0.988 1.00 95.69 800 ILE A O 1
ATOM 6271 N N . CYS A 1 801 ? 9.279 -3.423 -0.084 1.00 97.00 801 CYS A N 1
ATOM 6272 C CA . CYS A 1 801 ? 9.308 -4.793 -0.593 1.00 97.00 801 CYS A CA 1
ATOM 6273 C C . CYS A 1 801 ? 8.121 -5.619 -0.070 1.00 97.00 801 CYS A C 1
ATOM 6275 O O . CYS A 1 801 ? 7.442 -6.284 -0.850 1.00 97.00 801 CYS A O 1
ATOM 6277 N N . LEU A 1 802 ? 7.803 -5.527 1.226 1.00 95.44 802 LEU A N 1
ATOM 6278 C CA . LEU A 1 802 ? 6.645 -6.206 1.811 1.00 95.44 802 LEU A CA 1
ATOM 6279 C C . LEU A 1 802 ? 5.322 -5.683 1.229 1.00 95.44 802 LEU A C 1
ATOM 6281 O O . LEU A 1 802 ? 4.407 -6.465 0.975 1.00 95.44 802 LEU A O 1
ATOM 6285 N N . SER A 1 803 ? 5.200 -4.379 0.981 1.00 93.44 803 SER A N 1
ATOM 6286 C CA . SER A 1 803 ? 4.009 -3.805 0.341 1.00 93.44 803 SER A CA 1
ATOM 6287 C C . SER A 1 803 ? 3.829 -4.320 -1.082 1.00 93.44 803 SER A C 1
ATOM 6289 O O . SER A 1 803 ? 2.692 -4.556 -1.485 1.00 93.44 803 SER A O 1
ATOM 6291 N N . CYS A 1 804 ? 4.924 -4.584 -1.802 1.00 95.38 804 CYS A N 1
ATOM 6292 C CA . CYS A 1 804 ? 4.854 -5.219 -3.115 1.00 95.38 804 CYS A CA 1
ATOM 6293 C C . CYS A 1 804 ? 4.261 -6.627 -3.034 1.00 95.38 804 CYS A C 1
ATOM 6295 O O . CYS A 1 804 ? 3.306 -6.935 -3.737 1.00 95.38 804 CYS A O 1
ATOM 6297 N N . THR A 1 805 ? 4.733 -7.448 -2.092 1.00 94.75 805 THR A N 1
ATOM 6298 C CA . THR A 1 805 ? 4.180 -8.802 -1.887 1.00 94.75 805 THR A CA 1
ATOM 6299 C C . THR A 1 805 ? 2.718 -8.813 -1.426 1.00 94.75 805 THR A C 1
ATOM 6301 O O . THR A 1 805 ? 2.047 -9.835 -1.516 1.00 94.75 805 THR A O 1
ATOM 6304 N N . ASN A 1 806 ? 2.217 -7.682 -0.917 1.00 87.75 806 ASN A N 1
ATOM 6305 C CA . ASN A 1 806 ? 0.860 -7.537 -0.394 1.00 87.75 806 ASN A CA 1
ATOM 6306 C C . ASN A 1 806 ? -0.096 -6.788 -1.339 1.00 87.75 806 ASN A C 1
ATOM 6308 O O . ASN A 1 806 ? -1.247 -6.568 -0.950 1.00 87.75 806 ASN A O 1
ATOM 6312 N N . GLY A 1 807 ? 0.357 -6.359 -2.524 1.00 86.44 807 GLY A N 1
ATOM 6313 C CA . GLY A 1 807 ? -0.466 -5.575 -3.455 1.00 86.44 807 GLY A CA 1
ATOM 6314 C C . GLY A 1 807 ? -0.840 -4.181 -2.935 1.00 86.44 807 GLY A C 1
ATOM 6315 O O . GLY A 1 807 ? -1.919 -3.682 -3.241 1.00 86.44 807 GLY A O 1
ATOM 6316 N N . THR A 1 808 ? -0.016 -3.588 -2.064 1.00 88.31 808 THR A N 1
ATOM 6317 C CA . THR A 1 808 ? -0.271 -2.275 -1.440 1.00 88.31 808 THR A CA 1
ATOM 6318 C C . THR A 1 808 ? 0.879 -1.295 -1.652 1.00 88.31 808 THR A C 1
ATOM 6320 O O . THR A 1 808 ? 1.119 -0.425 -0.813 1.00 88.31 808 THR A O 1
ATOM 6323 N N . LEU A 1 809 ? 1.635 -1.421 -2.751 1.00 90.62 809 LEU A N 1
ATOM 6324 C CA . LEU A 1 809 ? 2.722 -0.484 -3.055 1.00 90.62 809 LEU A CA 1
ATOM 6325 C C . LEU A 1 809 ? 2.186 0.936 -3.281 1.00 90.62 809 LEU A C 1
ATOM 6327 O O . LEU A 1 809 ? 2.894 1.902 -2.984 1.00 90.62 809 LEU A O 1
ATOM 6331 N N . SER A 1 810 ? 0.938 1.080 -3.744 1.00 90.00 810 SER A N 1
ATOM 6332 C CA . SER A 1 810 ? 0.234 2.365 -3.885 1.00 90.00 810 SER A CA 1
ATOM 6333 C C . SER A 1 810 ? 0.293 3.220 -2.621 1.00 90.00 810 SER A C 1
ATOM 6335 O O . SER A 1 810 ? 0.516 4.424 -2.720 1.00 90.00 810 SER A O 1
ATOM 6337 N N . ASP A 1 811 ? 0.193 2.588 -1.450 1.00 83.00 811 ASP A N 1
ATOM 6338 C CA . ASP A 1 811 ? 0.056 3.254 -0.150 1.00 83.00 811 ASP A CA 1
ATOM 6339 C C . ASP A 1 811 ? 1.394 3.761 0.410 1.00 83.00 811 ASP A C 1
ATOM 6341 O O . ASP A 1 811 ? 1.426 4.539 1.363 1.00 83.00 811 ASP A O 1
ATOM 6345 N N . GLN A 1 812 ? 2.510 3.325 -0.177 1.00 84.88 812 GLN A N 1
ATOM 6346 C CA . GLN A 1 812 ? 3.851 3.711 0.250 1.00 84.88 812 GLN A CA 1
ATOM 6347 C C . GLN A 1 812 ? 4.326 4.995 -0.434 1.00 84.88 812 GLN A C 1
ATOM 6349 O O . GLN A 1 812 ? 3.870 5.336 -1.515 1.00 84.88 812 GLN A O 1
ATOM 6354 N N . ALA A 1 813 ? 5.302 5.709 0.117 1.00 88.56 813 ALA A N 1
ATOM 6355 C CA . ALA A 1 813 ? 5.989 6.779 -0.613 1.00 88.56 813 ALA A CA 1
ATOM 6356 C C . ALA A 1 813 ? 7.439 6.358 -0.859 1.00 88.56 813 ALA A C 1
ATOM 6358 O O . ALA A 1 813 ? 8.187 6.190 0.098 1.00 88.56 813 ALA A O 1
ATOM 6359 N N . LEU A 1 814 ? 7.845 6.204 -2.125 1.00 93.50 814 LEU A N 1
ATOM 6360 C CA . LEU A 1 814 ? 9.251 5.990 -2.475 1.00 93.50 814 LEU A CA 1
ATOM 6361 C C . LEU A 1 814 ? 9.930 7.357 -2.573 1.00 93.50 814 LEU A C 1
ATOM 6363 O O . LEU A 1 814 ? 9.854 8.010 -3.612 1.00 93.50 814 LEU A O 1
ATOM 6367 N N . ARG A 1 815 ? 10.535 7.826 -1.477 1.00 92.50 815 ARG A N 1
ATOM 6368 C CA . ARG A 1 815 ? 11.278 9.092 -1.484 1.00 92.50 815 ARG A CA 1
ATOM 6369 C C . ARG A 1 815 ? 12.738 8.831 -1.811 1.00 92.50 815 ARG A C 1
ATOM 6371 O O . ARG A 1 815 ? 13.345 7.884 -1.312 1.00 92.50 815 ARG A O 1
ATOM 6378 N N . VAL A 1 816 ? 13.295 9.709 -2.629 1.00 91.19 816 VAL A N 1
ATOM 6379 C CA . VAL A 1 816 ? 14.683 9.667 -3.075 1.00 91.19 816 VAL A CA 1
ATOM 6380 C C . VAL A 1 816 ? 15.328 10.982 -2.661 1.00 91.19 816 VAL A C 1
ATOM 6382 O O . VAL A 1 816 ? 14.731 12.043 -2.844 1.00 91.19 816 VAL A O 1
ATOM 6385 N N . GLN A 1 817 ? 16.508 10.912 -2.055 1.00 88.94 817 GLN A N 1
ATOM 6386 C CA . GLN A 1 817 ? 17.239 12.100 -1.630 1.00 88.94 817 GLN A CA 1
ATOM 6387 C C . GLN A 1 817 ? 17.865 12.824 -2.829 1.00 88.94 817 GLN A C 1
ATOM 6389 O O . GLN A 1 817 ? 18.243 12.199 -3.821 1.00 88.94 817 GLN A O 1
ATOM 6394 N N . GLU A 1 818 ? 17.991 14.147 -2.731 1.00 88.56 818 GLU A N 1
ATOM 6395 C CA . GLU A 1 818 ? 18.652 14.955 -3.757 1.00 88.56 818 GLU A CA 1
ATOM 6396 C C . GLU A 1 818 ? 20.156 14.651 -3.833 1.00 88.56 818 GLU A C 1
ATOM 6398 O O . GLU A 1 818 ? 20.823 14.467 -2.811 1.00 88.56 818 GLU A O 1
ATOM 6403 N N . GLY A 1 819 ? 20.702 14.674 -5.048 1.00 90.88 819 GLY A N 1
ATOM 6404 C CA . GLY A 1 819 ? 22.121 14.463 -5.315 1.00 90.88 819 GLY A CA 1
ATOM 6405 C C . GLY A 1 819 ? 22.362 13.348 -6.325 1.00 90.88 819 GLY A C 1
ATOM 6406 O O . GLY A 1 819 ? 21.464 12.954 -7.066 1.00 90.88 819 GLY A O 1
ATOM 6407 N N . TYR A 1 820 ? 23.595 12.856 -6.342 1.00 94.00 820 TYR A N 1
ATOM 6408 C CA . TYR A 1 820 ? 24.065 11.802 -7.229 1.00 94.00 820 TYR A CA 1
ATOM 6409 C C . TYR A 1 820 ? 24.675 10.684 -6.405 1.00 94.00 820 TYR A C 1
ATOM 6411 O O . TYR A 1 820 ? 25.295 10.929 -5.373 1.00 94.00 820 TYR A O 1
ATOM 6419 N N . ALA A 1 821 ? 24.544 9.465 -6.907 1.00 94.31 821 ALA A N 1
ATOM 6420 C CA . ALA A 1 821 ? 25.302 8.314 -6.478 1.00 94.31 821 ALA A CA 1
ATOM 6421 C C . ALA A 1 821 ? 26.253 7.872 -7.588 1.00 94.31 821 ALA A C 1
ATOM 6423 O O . ALA A 1 821 ? 25.904 7.893 -8.769 1.00 94.31 821 ALA A O 1
ATOM 6424 N N . CYS A 1 822 ? 27.450 7.443 -7.208 1.00 95.19 822 CYS A N 1
ATOM 6425 C CA . CYS A 1 822 ? 28.428 6.867 -8.119 1.00 95.19 822 CYS A CA 1
ATOM 6426 C C . CYS A 1 822 ? 29.073 5.663 -7.454 1.00 95.19 822 CYS A C 1
ATOM 6428 O O . CYS A 1 822 ? 29.516 5.748 -6.311 1.00 95.19 822 CYS A O 1
ATOM 6430 N N . ASN A 1 823 ? 29.160 4.563 -8.192 1.00 95.25 823 ASN A N 1
ATOM 6431 C CA . ASN A 1 823 ? 29.791 3.337 -7.748 1.00 95.25 823 ASN A CA 1
ATOM 6432 C C . ASN A 1 823 ? 30.898 2.901 -8.707 1.00 95.25 823 ASN A C 1
ATOM 6434 O O . ASN A 1 823 ? 30.670 2.820 -9.914 1.00 95.25 823 ASN A O 1
ATOM 6438 N N . VAL A 1 824 ? 32.051 2.531 -8.151 1.00 96.94 824 VAL A N 1
ATOM 6439 C CA . VAL A 1 824 ? 33.193 1.961 -8.874 1.00 96.94 824 VAL A CA 1
ATOM 6440 C C . VAL A 1 824 ? 33.407 0.521 -8.418 1.00 96.94 824 VAL A C 1
ATOM 6442 O O . VAL A 1 824 ? 33.583 0.247 -7.229 1.00 96.94 824 VAL A O 1
ATOM 6445 N N . VAL A 1 825 ? 33.404 -0.419 -9.363 1.00 97.38 825 VAL A N 1
ATOM 6446 C CA . VAL A 1 825 ? 33.687 -1.829 -9.078 1.00 97.38 825 VAL A CA 1
ATOM 6447 C C . VAL A 1 825 ? 35.190 -2.074 -9.101 1.00 97.38 825 VAL A C 1
ATOM 6449 O O . VAL A 1 825 ? 35.888 -1.724 -10.053 1.00 97.38 825 VAL A O 1
ATOM 6452 N N . VAL A 1 826 ? 35.666 -2.753 -8.063 1.00 96.94 826 VAL A N 1
ATOM 6453 C CA . VAL A 1 826 ? 37.030 -3.259 -7.946 1.00 96.94 826 VAL A CA 1
ATOM 6454 C C . VAL A 1 826 ? 37.011 -4.759 -8.214 1.00 96.94 826 VAL A C 1
ATOM 6456 O O . VAL A 1 826 ? 36.281 -5.509 -7.562 1.00 96.94 826 VAL A O 1
ATOM 6459 N N . ALA A 1 827 ? 37.808 -5.209 -9.175 1.00 96.81 827 ALA A N 1
ATOM 6460 C CA . ALA A 1 827 ? 37.839 -6.580 -9.662 1.00 96.81 827 ALA A CA 1
ATOM 6461 C C . ALA A 1 827 ? 39.230 -7.218 -9.526 1.00 96.81 827 ALA A C 1
ATOM 6463 O O . ALA A 1 827 ? 40.254 -6.536 -9.462 1.00 96.81 827 ALA A O 1
ATOM 6464 N N . SER A 1 828 ? 39.253 -8.548 -9.503 1.00 96.00 828 SER A N 1
ATOM 6465 C CA . SER A 1 828 ? 40.467 -9.364 -9.534 1.00 96.00 828 SER A CA 1
ATOM 6466 C C . SER A 1 828 ? 41.081 -9.361 -10.931 1.00 96.00 828 SER A C 1
ATOM 6468 O O . SER A 1 828 ? 40.352 -9.407 -11.929 1.00 96.00 828 SER A O 1
ATOM 6470 N N . ALA A 1 829 ? 42.411 -9.354 -11.026 1.00 93.19 829 ALA A N 1
ATOM 6471 C CA . ALA A 1 829 ? 43.125 -9.468 -12.295 1.00 93.19 829 ALA A CA 1
ATOM 6472 C C . ALA A 1 829 ? 42.632 -10.676 -13.101 1.00 93.19 829 ALA A C 1
ATOM 6474 O O . ALA A 1 829 ? 42.474 -11.779 -12.578 1.00 93.19 829 ALA A O 1
ATOM 6475 N N . GLY A 1 830 ? 42.398 -10.452 -14.393 1.00 90.62 830 GLY A N 1
ATOM 6476 C CA . GLY A 1 830 ? 41.926 -11.477 -15.322 1.00 90.62 830 GLY A CA 1
ATOM 6477 C C . GLY A 1 830 ? 40.404 -11.575 -15.458 1.00 90.62 830 GLY A C 1
ATOM 6478 O O . GLY A 1 830 ? 39.936 -12.113 -16.461 1.00 90.62 830 GLY A O 1
ATOM 6479 N N . TYR A 1 831 ? 39.612 -10.996 -14.544 1.00 92.31 831 TYR A N 1
ATOM 6480 C CA . TYR A 1 831 ? 38.169 -10.803 -14.756 1.00 92.31 831 TYR A CA 1
ATOM 6481 C C . TYR A 1 831 ? 37.926 -9.969 -16.036 1.00 92.31 831 TYR A C 1
ATOM 6483 O O . TYR A 1 831 ? 38.661 -9.002 -16.251 1.00 92.31 831 TYR A O 1
ATOM 6491 N N . PRO A 1 832 ? 36.942 -10.309 -16.904 1.00 86.31 832 PRO A N 1
ATOM 6492 C CA . PRO A 1 832 ? 35.881 -11.326 -16.773 1.00 86.31 832 PRO A CA 1
ATOM 6493 C C . PRO A 1 832 ? 36.255 -12.761 -17.198 1.00 86.31 832 PRO A C 1
ATOM 6495 O O . PRO A 1 832 ? 35.390 -13.647 -17.209 1.00 86.31 832 PRO A O 1
ATOM 6498 N N . GLY A 1 833 ? 37.517 -12.991 -17.565 1.00 86.31 833 GLY A N 1
ATOM 6499 C CA . GLY A 1 833 ? 38.090 -14.302 -17.868 1.00 86.31 833 GLY A CA 1
ATOM 6500 C C . GLY A 1 833 ? 38.448 -15.098 -16.608 1.00 86.31 833 GLY A C 1
ATOM 6501 O O . GLY A 1 833 ? 37.743 -15.039 -15.602 1.00 86.31 833 GLY A O 1
ATOM 6502 N N . LYS A 1 834 ? 39.534 -15.878 -16.665 1.00 88.19 834 LYS A N 1
ATOM 6503 C CA . LYS A 1 834 ? 40.057 -16.591 -15.489 1.00 88.19 834 LYS A CA 1
ATOM 6504 C C . LYS A 1 834 ? 40.756 -15.602 -14.558 1.00 88.19 834 LYS A C 1
ATOM 6506 O O . LYS A 1 834 ? 41.570 -14.810 -15.021 1.00 88.19 834 LYS A O 1
ATOM 6511 N N . TYR A 1 835 ? 40.462 -15.690 -13.269 1.00 91.25 835 TYR A N 1
ATOM 6512 C CA . TYR A 1 835 ? 41.039 -14.860 -12.215 1.00 91.25 835 TYR A CA 1
ATOM 6513 C C . TYR A 1 835 ? 41.446 -15.735 -11.024 1.00 91.25 835 TYR A C 1
ATOM 6515 O O . TYR A 1 835 ? 40.984 -16.872 -10.903 1.00 91.25 835 TYR A O 1
ATOM 6523 N N . ASN A 1 836 ? 42.309 -15.201 -10.159 1.00 89.00 836 ASN A N 1
ATOM 6524 C CA . ASN A 1 836 ? 42.732 -15.868 -8.927 1.00 89.00 836 ASN A CA 1
ATOM 6525 C C . ASN A 1 836 ? 41.832 -15.465 -7.748 1.00 89.00 836 ASN A C 1
ATOM 6527 O O . ASN A 1 836 ? 41.353 -14.333 -7.678 1.00 89.00 836 ASN A O 1
ATOM 6531 N N . GLU A 1 837 ? 41.638 -16.392 -6.815 1.00 91.38 837 GLU A N 1
ATOM 6532 C CA . GLU A 1 837 ? 40.986 -16.179 -5.517 1.00 91.38 837 GLU A CA 1
ATOM 6533 C C . GLU A 1 837 ? 41.997 -16.456 -4.390 1.00 91.38 837 GLU A C 1
ATOM 6535 O O . GLU A 1 837 ? 43.022 -17.099 -4.623 1.00 91.38 837 GLU A O 1
ATOM 6540 N N . GLY A 1 838 ? 41.706 -16.006 -3.169 1.00 92.94 838 GLY A N 1
ATOM 6541 C CA . GLY A 1 838 ? 42.558 -16.196 -1.991 1.00 92.94 838 GLY A CA 1
ATOM 6542 C C . GLY A 1 838 ? 43.610 -15.103 -1.787 1.00 92.94 838 GLY A C 1
ATOM 6543 O O . GLY A 1 838 ? 44.479 -15.239 -0.928 1.00 92.94 838 GLY A O 1
ATOM 6544 N N . GLU A 1 839 ? 43.560 -14.016 -2.560 1.00 93.81 839 GLU A N 1
ATOM 6545 C CA . GLU A 1 839 ? 44.476 -12.891 -2.371 1.00 93.81 839 GLU A CA 1
ATOM 6546 C C . GLU A 1 839 ? 44.093 -12.126 -1.105 1.00 93.81 839 GLU A C 1
ATOM 6548 O O . GLU A 1 839 ? 42.929 -11.764 -0.919 1.00 93.81 839 GLU A O 1
ATOM 6553 N N . LYS A 1 840 ? 45.075 -11.859 -0.239 1.00 92.81 840 LYS A N 1
ATOM 6554 C CA . LYS A 1 840 ? 44.847 -11.097 0.993 1.00 92.81 840 LYS A CA 1
ATOM 6555 C C . LYS A 1 840 ? 44.470 -9.660 0.663 1.00 92.81 840 LYS A C 1
ATOM 6557 O O . LYS A 1 840 ? 45.170 -8.988 -0.097 1.00 92.81 840 LYS A O 1
ATOM 6562 N N . ILE A 1 841 ? 43.395 -9.192 1.283 1.00 91.06 841 ILE A N 1
ATOM 6563 C CA . ILE A 1 841 ? 42.898 -7.832 1.125 1.00 91.06 841 ILE A CA 1
ATOM 6564 C C . ILE A 1 841 ? 43.304 -6.999 2.335 1.00 91.06 841 ILE A C 1
ATOM 6566 O O . ILE A 1 841 ? 43.027 -7.364 3.476 1.00 91.06 841 ILE A O 1
ATOM 6570 N N . ASN A 1 842 ? 43.910 -5.843 2.071 1.00 84.88 842 ASN A N 1
ATOM 6571 C CA . ASN A 1 842 ? 44.159 -4.814 3.069 1.00 84.88 842 ASN A CA 1
ATOM 6572 C C . ASN A 1 842 ? 43.245 -3.616 2.795 1.00 84.88 842 ASN A C 1
ATOM 6574 O O . ASN A 1 842 ? 43.230 -3.088 1.681 1.00 84.88 842 ASN A O 1
ATOM 6578 N N . ILE A 1 843 ? 42.521 -3.174 3.823 1.00 82.88 843 ILE A N 1
ATOM 6579 C CA . ILE A 1 843 ? 41.706 -1.955 3.794 1.00 82.88 843 ILE A CA 1
ATOM 6580 C C . ILE A 1 843 ? 42.326 -0.962 4.782 1.00 82.88 843 ILE A C 1
ATOM 6582 O O . ILE A 1 843 ? 42.509 -1.299 5.952 1.00 82.88 843 ILE A O 1
ATOM 6586 N N . VAL A 1 844 ? 42.689 0.236 4.317 1.00 74.19 844 VAL A N 1
ATOM 6587 C CA . VAL A 1 844 ? 43.316 1.290 5.132 1.00 74.19 844 VAL A CA 1
ATOM 6588 C C . VAL A 1 844 ? 42.350 2.454 5.396 1.00 74.19 844 VAL A C 1
ATOM 6590 O O . VAL A 1 844 ? 41.536 2.779 4.536 1.00 74.19 844 VAL A O 1
ATOM 6593 N N . PRO A 1 845 ? 42.439 3.130 6.555 1.00 57.66 845 PRO A N 1
ATOM 6594 C CA . PRO A 1 845 ? 41.706 4.369 6.824 1.00 57.66 845 PRO A CA 1
ATOM 6595 C C . PRO A 1 845 ? 41.996 5.483 5.798 1.00 57.66 845 PRO A C 1
ATOM 6597 O O . PRO A 1 845 ? 43.157 5.809 5.546 1.00 57.66 845 PRO A O 1
ATOM 6600 N N . CYS A 1 846 ? 40.960 6.114 5.233 1.00 52.44 846 CYS A N 1
ATOM 6601 C CA . CYS A 1 846 ? 41.124 7.228 4.289 1.00 52.44 846 CYS A CA 1
ATOM 6602 C C . CYS A 1 846 ? 41.509 8.537 5.023 1.00 52.44 846 CYS A C 1
ATOM 6604 O O . CYS A 1 846 ? 40.826 8.974 5.941 1.00 52.44 846 CYS A O 1
ATOM 6606 N N . SER A 1 847 ? 42.587 9.215 4.623 1.00 43.19 847 SER A N 1
ATOM 6607 C CA . SER A 1 847 ? 43.245 10.280 5.411 1.00 43.19 847 SER A CA 1
ATOM 6608 C C . SER A 1 847 ? 42.699 11.713 5.246 1.00 43.19 847 SER A C 1
ATOM 6610 O O . SER A 1 847 ? 43.218 12.644 5.864 1.00 43.19 847 SER A O 1
ATOM 6612 N N . LYS A 1 848 ? 41.623 11.931 4.479 1.00 41.03 848 LYS A N 1
ATOM 6613 C CA . LYS A 1 848 ? 40.905 13.220 4.415 1.00 41.03 848 LYS A CA 1
ATOM 6614 C C . LYS A 1 848 ? 39.409 12.985 4.600 1.00 41.03 848 LYS A C 1
ATOM 6616 O O . LYS A 1 848 ? 38.685 12.752 3.648 1.00 41.03 848 LYS A O 1
ATOM 6621 N N . GLY A 1 849 ? 38.974 13.007 5.860 1.00 44.84 849 GLY A N 1
ATOM 6622 C CA . GLY A 1 849 ? 37.587 12.728 6.248 1.00 44.84 849 GLY A CA 1
ATOM 6623 C C . GLY A 1 849 ? 37.298 11.276 6.643 1.00 44.84 849 GLY A C 1
ATOM 6624 O O . GLY A 1 849 ? 36.131 10.945 6.823 1.00 44.84 849 GLY A O 1
ATOM 6625 N N . GLY A 1 850 ? 38.315 10.422 6.807 1.00 31.92 850 GLY A N 1
ATOM 6626 C CA . GLY A 1 850 ? 38.140 9.014 7.169 1.00 31.92 850 GLY A CA 1
ATOM 6627 C C . GLY A 1 850 ? 38.745 8.608 8.518 1.00 31.92 850 GLY A C 1
ATOM 6628 O O . GLY A 1 850 ? 39.731 9.169 8.992 1.00 31.92 850 GLY A O 1
ATOM 6629 N N . LEU A 1 851 ? 38.041 7.633 9.106 1.00 36.12 851 LEU A N 1
ATOM 6630 C CA . LEU A 1 851 ? 38.390 6.626 10.117 1.00 36.12 851 LEU A CA 1
ATOM 6631 C C . LEU A 1 851 ? 39.560 6.937 11.087 1.00 36.12 851 LEU A C 1
ATOM 6633 O O . LEU A 1 851 ? 40.719 6.933 10.671 1.00 36.12 851 LEU A O 1
ATOM 6637 N N . PRO A 1 852 ? 39.306 7.112 12.404 1.00 32.72 852 PRO A N 1
ATOM 6638 C CA . PRO A 1 852 ? 40.376 7.193 13.395 1.00 32.72 852 PRO A CA 1
ATOM 6639 C C . PRO A 1 852 ? 41.154 5.872 13.521 1.00 32.72 852 PRO A C 1
ATOM 6641 O O . PRO A 1 852 ? 40.614 4.779 13.377 1.00 32.72 852 PRO A O 1
ATOM 6644 N N . GLU A 1 853 ? 42.432 6.000 13.869 1.00 31.31 853 GLU A N 1
ATOM 6645 C CA . GLU A 1 853 ? 43.493 4.977 13.935 1.00 31.31 853 GLU A CA 1
ATOM 6646 C C . GLU A 1 853 ? 43.224 3.787 14.894 1.00 31.31 853 GLU A C 1
ATOM 6648 O O . GLU A 1 853 ? 44.005 2.843 14.951 1.00 31.31 853 GLU A O 1
ATOM 6653 N N . ALA A 1 854 ? 42.106 3.785 15.630 1.00 31.22 854 ALA A N 1
ATOM 6654 C CA . ALA A 1 854 ? 41.772 2.787 16.654 1.00 31.22 854 ALA A CA 1
ATOM 6655 C C . ALA A 1 854 ? 41.166 1.467 16.119 1.00 31.22 854 ALA A C 1
ATOM 6657 O O . ALA A 1 854 ? 40.848 0.584 16.909 1.00 31.22 854 ALA A O 1
ATOM 6658 N N . PHE A 1 855 ? 41.011 1.312 14.801 1.00 36.59 855 PHE A N 1
ATOM 6659 C CA . PHE A 1 855 ? 40.314 0.175 14.171 1.00 36.59 855 PHE A CA 1
ATOM 6660 C C . PHE A 1 855 ? 41.229 -0.934 13.628 1.00 36.59 855 PHE A C 1
ATOM 6662 O O . PHE A 1 855 ? 40.770 -1.866 12.970 1.00 36.59 855 PHE A O 1
ATOM 6669 N N . LEU A 1 856 ? 42.532 -0.865 13.899 1.00 32.50 856 LEU A N 1
ATOM 6670 C CA . LEU A 1 856 ? 43.501 -1.862 13.452 1.00 32.50 856 LEU A CA 1
ATOM 6671 C C . LEU A 1 856 ? 44.003 -2.659 14.666 1.00 32.50 856 LEU A C 1
ATOM 6673 O O . LEU A 1 856 ? 44.692 -2.117 15.522 1.00 32.50 856 LEU A O 1
ATOM 6677 N N . TYR A 1 857 ? 43.685 -3.958 14.693 1.00 31.14 857 TYR A N 1
ATOM 6678 C CA . TYR A 1 857 ? 44.146 -4.983 15.650 1.00 31.14 857 TYR A CA 1
ATOM 6679 C C . TYR A 1 857 ? 43.412 -5.099 16.999 1.00 31.14 857 TYR A C 1
ATOM 6681 O O . TYR A 1 857 ? 44.018 -5.057 18.065 1.00 31.14 857 TYR A O 1
ATOM 6689 N N . SER A 1 858 ? 42.120 -5.414 16.966 1.00 27.52 858 SER A N 1
ATOM 6690 C CA . SER A 1 858 ? 41.513 -6.331 17.945 1.00 27.52 858 SER A CA 1
ATOM 6691 C C . SER A 1 858 ? 40.267 -6.958 17.314 1.00 27.52 858 SER A C 1
ATOM 6693 O O . SER A 1 858 ? 39.665 -6.348 16.440 1.00 27.52 858 SER A O 1
ATOM 6695 N N . GLY A 1 859 ? 39.933 -8.202 17.662 1.00 32.03 859 GLY A N 1
ATOM 6696 C CA . GLY A 1 859 ? 38.896 -9.025 17.018 1.00 32.03 859 GLY A CA 1
ATOM 6697 C C . GLY A 1 859 ? 37.440 -8.562 17.189 1.00 32.03 859 GLY A C 1
ATOM 6698 O O . GLY A 1 859 ? 36.554 -9.406 17.245 1.00 32.03 859 GLY A O 1
ATOM 6699 N N . GLU A 1 860 ? 37.194 -7.257 17.255 1.00 32.00 860 GLU A N 1
ATOM 6700 C CA . GLU A 1 860 ? 35.886 -6.610 17.164 1.00 32.00 860 GLU A CA 1
ATOM 6701 C C . GLU A 1 860 ? 35.928 -5.664 15.962 1.00 32.00 860 GLU A C 1
ATOM 6703 O O . GLU A 1 860 ? 36.341 -4.509 16.042 1.00 32.00 860 GLU A O 1
ATOM 6708 N N . ILE A 1 861 ? 35.576 -6.205 14.798 1.00 36.25 861 ILE A N 1
ATOM 6709 C CA . ILE A 1 861 ? 35.513 -5.452 13.551 1.00 36.25 861 ILE A CA 1
ATOM 6710 C C . ILE A 1 861 ? 34.115 -4.832 13.462 1.00 36.25 861 ILE A C 1
ATOM 6712 O O . ILE A 1 861 ? 33.180 -5.486 13.011 1.00 36.25 861 ILE A O 1
ATOM 6716 N N . ASP A 1 862 ? 33.971 -3.581 13.899 1.00 37.56 862 ASP A N 1
ATOM 6717 C CA . ASP A 1 862 ? 32.822 -2.741 13.543 1.00 37.56 862 ASP A CA 1
ATOM 6718 C C . ASP A 1 862 ? 33.182 -1.978 12.257 1.00 37.56 862 ASP A C 1
ATOM 6720 O O . ASP A 1 862 ? 33.741 -0.883 12.288 1.00 37.56 862 ASP A O 1
ATOM 6724 N N . LEU A 1 863 ? 32.967 -2.616 11.100 1.00 41.44 863 LEU A N 1
ATOM 6725 C CA . LEU A 1 863 ? 33.348 -2.072 9.786 1.00 41.44 863 LEU A CA 1
ATOM 6726 C C . LEU A 1 863 ? 32.379 -1.000 9.256 1.00 41.44 863 LEU A C 1
ATOM 6728 O O . LEU A 1 863 ? 32.498 -0.611 8.095 1.00 41.44 863 LEU A O 1
ATOM 6732 N N . LEU A 1 864 ? 31.424 -0.511 10.058 1.00 42.03 864 LEU A N 1
ATOM 6733 C CA . LEU A 1 864 ? 30.308 0.278 9.522 1.00 42.03 864 LEU A CA 1
ATOM 6734 C C . LEU A 1 864 ? 29.843 1.481 10.341 1.00 42.03 864 LEU A C 1
ATOM 6736 O O . LEU A 1 864 ? 28.858 2.124 9.974 1.00 42.03 864 LEU A O 1
ATOM 6740 N N . THR A 1 865 ? 30.589 1.914 11.354 1.00 35.78 865 THR A N 1
ATOM 6741 C CA . THR A 1 865 ? 30.381 3.253 11.920 1.00 35.78 865 THR A CA 1
ATOM 6742 C C . THR A 1 865 ? 31.171 4.310 11.147 1.00 35.78 865 THR A C 1
ATOM 6744 O O . THR A 1 865 ? 32.145 4.878 11.639 1.00 35.78 865 THR A O 1
ATOM 6747 N N . ILE A 1 866 ? 30.713 4.643 9.934 1.00 37.75 866 ILE A N 1
ATOM 6748 C CA . ILE A 1 866 ? 31.192 5.843 9.239 1.00 37.75 866 ILE A CA 1
ATOM 6749 C C . ILE A 1 866 ? 30.023 6.754 8.862 1.00 37.75 866 ILE A C 1
ATOM 6751 O O . ILE A 1 866 ? 29.251 6.491 7.948 1.00 37.75 866 ILE A O 1
ATOM 6755 N N . LYS A 1 867 ? 29.933 7.887 9.570 1.00 34.91 867 LYS A N 1
ATOM 6756 C CA . LYS A 1 867 ? 29.208 9.100 9.155 1.00 34.91 867 LYS A CA 1
ATOM 6757 C C . LYS A 1 867 ? 29.898 9.746 7.940 1.00 34.91 867 LYS A C 1
ATOM 6759 O O . LYS A 1 867 ? 30.322 10.898 8.010 1.00 34.91 867 LYS A O 1
ATOM 6764 N N . THR A 1 868 ? 30.078 9.003 6.858 1.00 45.41 868 THR A N 1
ATOM 6765 C CA . THR A 1 868 ? 30.583 9.538 5.592 1.00 45.41 868 THR A CA 1
ATOM 6766 C C . THR A 1 868 ? 29.719 9.035 4.463 1.00 45.41 868 THR A C 1
ATOM 6768 O O . THR A 1 868 ? 29.334 7.872 4.453 1.00 45.41 868 THR A O 1
ATOM 6771 N N . ASP A 1 869 ? 29.480 9.888 3.480 1.00 67.19 869 ASP A N 1
ATOM 6772 C CA . ASP A 1 869 ? 28.648 9.583 2.322 1.00 67.19 869 ASP A CA 1
ATOM 6773 C C . ASP A 1 869 ? 29.330 8.617 1.309 1.00 67.19 869 ASP A C 1
ATOM 6775 O O . ASP A 1 869 ? 29.118 8.739 0.108 1.00 67.19 869 ASP A O 1
ATOM 6779 N N . THR A 1 870 ? 30.158 7.666 1.779 1.00 84.25 870 THR A N 1
ATOM 6780 C CA . THR A 1 870 ? 30.867 6.632 0.994 1.00 84.25 870 THR A CA 1
ATOM 6781 C C . THR A 1 870 ? 30.750 5.265 1.687 1.00 84.25 870 THR A C 1
ATOM 6783 O O . THR A 1 870 ? 31.066 5.146 2.869 1.00 84.25 870 THR A O 1
ATOM 6786 N N . ASN A 1 871 ? 30.350 4.228 0.946 1.00 87.06 871 ASN A N 1
ATOM 6787 C CA . ASN A 1 871 ? 30.187 2.838 1.378 1.00 87.06 871 ASN A CA 1
ATOM 6788 C C . ASN A 1 871 ? 31.063 1.893 0.534 1.00 87.06 871 ASN A C 1
ATOM 6790 O O . ASN A 1 871 ? 31.095 1.995 -0.692 1.00 87.06 871 ASN A O 1
ATOM 6794 N N . ILE A 1 872 ? 31.730 0.924 1.171 1.00 91.25 872 ILE A N 1
ATOM 6795 C CA . ILE A 1 872 ? 32.482 -0.143 0.488 1.00 91.25 872 ILE A CA 1
ATOM 6796 C C . ILE A 1 872 ? 31.673 -1.438 0.588 1.00 91.25 872 ILE A C 1
ATOM 6798 O O . ILE A 1 872 ? 31.717 -2.141 1.597 1.00 91.25 872 ILE A O 1
ATOM 6802 N N . PHE A 1 873 ? 30.926 -1.773 -0.463 1.00 93.75 873 PHE 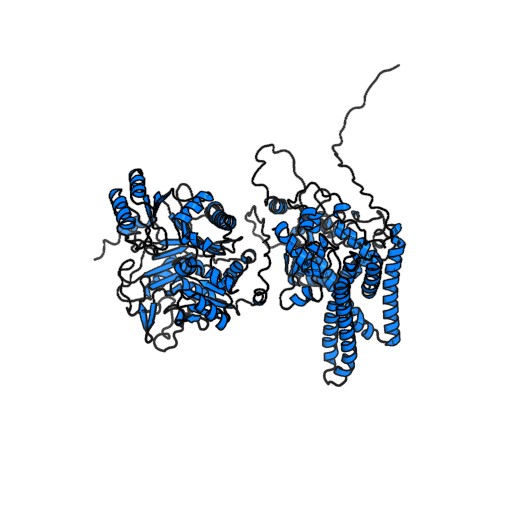A N 1
ATOM 6803 C CA . PHE A 1 873 ? 30.162 -3.015 -0.506 1.00 93.75 873 PHE A CA 1
ATOM 6804 C C . PHE A 1 873 ? 31.041 -4.163 -0.989 1.00 93.75 873 PHE A C 1
ATOM 6806 O O . PHE A 1 873 ? 31.666 -4.108 -2.050 1.00 93.75 873 PHE A O 1
ATOM 6813 N N . HIS A 1 874 ? 31.075 -5.236 -0.213 1.00 94.62 874 HIS A N 1
ATOM 6814 C CA . HIS A 1 874 ? 31.795 -6.449 -0.576 1.00 94.62 874 HIS A CA 1
ATOM 6815 C C . HIS A 1 874 ? 30.968 -7.282 -1.553 1.00 94.62 874 HIS A C 1
ATOM 6817 O O . HIS A 1 874 ? 29.785 -7.508 -1.312 1.00 94.62 874 HIS A O 1
ATOM 6823 N N . ALA A 1 875 ? 31.611 -7.784 -2.605 1.00 93.75 875 ALA A N 1
ATOM 6824 C CA . ALA A 1 875 ? 31.066 -8.775 -3.523 1.00 93.75 875 ALA A CA 1
ATOM 6825 C C . ALA A 1 875 ? 31.795 -10.113 -3.314 1.00 93.75 875 ALA A C 1
ATOM 6827 O O . ALA A 1 875 ? 31.523 -10.824 -2.349 1.00 93.75 875 ALA A O 1
ATOM 6828 N N . GLY A 1 876 ? 32.767 -10.447 -4.162 1.00 94.38 876 GLY A N 1
ATOM 6829 C CA . GLY A 1 876 ? 33.596 -11.644 -4.042 1.00 94.38 876 GLY A CA 1
ATOM 6830 C C . GLY A 1 876 ? 34.661 -11.524 -2.957 1.00 94.38 876 GLY A C 1
ATOM 6831 O O . GLY A 1 876 ? 35.845 -11.477 -3.280 1.00 94.38 876 GLY A O 1
ATOM 6832 N N . THR A 1 877 ? 34.258 -11.488 -1.686 1.00 93.81 877 THR A N 1
ATOM 6833 C CA . THR A 1 877 ? 35.176 -11.562 -0.535 1.00 93.81 877 THR A CA 1
ATOM 6834 C C . THR A 1 877 ? 34.739 -12.632 0.455 1.00 93.81 877 THR A C 1
ATOM 6836 O O . THR A 1 877 ? 33.546 -12.906 0.602 1.00 93.81 877 THR A O 1
ATOM 6839 N N . ILE A 1 878 ? 35.694 -13.203 1.179 1.00 91.44 878 ILE A N 1
ATOM 6840 C CA . ILE A 1 878 ? 35.431 -14.165 2.248 1.00 91.44 878 ILE A CA 1
ATOM 6841 C C . ILE A 1 878 ? 36.319 -13.870 3.453 1.00 91.44 878 ILE A C 1
ATOM 6843 O O . ILE A 1 878 ? 37.464 -13.455 3.295 1.00 91.44 878 ILE A O 1
ATOM 6847 N N . LEU A 1 879 ? 35.784 -14.081 4.655 1.00 86.06 879 LEU A N 1
ATOM 6848 C CA . LEU A 1 879 ? 36.555 -14.015 5.891 1.00 86.06 879 LEU A CA 1
ATOM 6849 C C . LEU A 1 879 ? 37.051 -15.426 6.236 1.00 86.06 879 LEU A C 1
ATOM 6851 O O . LEU A 1 879 ? 36.241 -16.326 6.464 1.00 86.06 879 LEU A O 1
ATOM 6855 N N . ARG A 1 880 ? 38.369 -15.629 6.256 1.00 84.25 880 ARG A N 1
ATOM 6856 C CA . ARG A 1 880 ? 39.023 -16.892 6.631 1.00 84.25 880 ARG A CA 1
ATOM 6857 C C . ARG A 1 880 ? 40.116 -16.615 7.648 1.00 84.25 880 ARG A C 1
ATOM 6859 O O . ARG A 1 880 ? 40.932 -15.727 7.443 1.00 84.25 880 ARG A O 1
ATOM 6866 N N . ASP A 1 881 ? 40.102 -17.344 8.761 1.00 81.19 881 ASP A N 1
ATOM 6867 C CA . ASP A 1 881 ? 41.104 -17.228 9.830 1.00 81.19 881 ASP A CA 1
ATOM 6868 C C . ASP A 1 881 ? 41.356 -15.778 10.304 1.00 81.19 881 ASP A C 1
ATOM 6870 O O . ASP A 1 881 ? 42.476 -15.395 10.630 1.00 81.19 881 ASP A O 1
ATOM 6874 N N . GLY A 1 882 ? 40.304 -14.947 10.321 1.00 77.69 882 GLY A N 1
ATOM 6875 C CA . GLY A 1 882 ? 40.382 -13.532 10.711 1.00 77.69 882 GLY A CA 1
ATOM 6876 C C . GLY A 1 882 ? 40.935 -12.585 9.636 1.00 77.69 882 GLY A C 1
ATOM 6877 O O . GLY A 1 882 ? 41.101 -11.398 9.907 1.00 77.69 882 GLY A O 1
ATOM 6878 N N . HIS A 1 883 ? 41.191 -13.076 8.422 1.00 83.38 883 HIS A N 1
ATOM 6879 C CA . HIS A 1 883 ? 41.663 -12.293 7.284 1.00 83.38 883 HIS A CA 1
ATOM 6880 C C . HIS A 1 883 ? 40.635 -12.257 6.153 1.00 83.38 883 HIS A C 1
ATOM 6882 O O . HIS A 1 883 ? 39.939 -13.237 5.884 1.00 83.38 883 HIS A O 1
ATOM 6888 N N . LEU A 1 884 ? 40.546 -11.107 5.485 1.00 89.38 884 LEU A N 1
ATOM 6889 C CA . LEU A 1 884 ? 39.703 -10.936 4.311 1.00 89.38 884 LEU A CA 1
ATOM 6890 C C . LEU A 1 884 ? 40.479 -11.353 3.056 1.00 89.38 884 LEU A C 1
ATOM 6892 O O . LEU A 1 884 ? 41.586 -10.870 2.813 1.00 89.38 884 LEU A O 1
ATOM 6896 N N . GLU A 1 885 ? 39.885 -12.232 2.255 1.00 93.81 885 GLU A N 1
ATOM 6897 C CA . GLU A 1 885 ? 40.467 -12.752 1.016 1.00 93.81 885 GLU A CA 1
ATOM 6898 C C . GLU A 1 885 ? 39.536 -12.519 -0.181 1.00 93.81 885 GLU A C 1
ATOM 6900 O O . GLU A 1 885 ? 38.309 -12.469 -0.028 1.00 93.81 885 GLU A O 1
ATOM 6905 N N . THR A 1 886 ? 40.105 -12.403 -1.385 1.00 95.06 886 THR A N 1
ATOM 6906 C CA . THR A 1 886 ? 39.324 -12.398 -2.632 1.00 95.06 886 THR A CA 1
ATOM 6907 C C . THR A 1 886 ? 38.659 -13.760 -2.856 1.00 95.06 886 THR A C 1
ATOM 6909 O O . THR A 1 886 ? 39.244 -14.810 -2.611 1.00 95.06 886 THR A O 1
ATOM 6912 N N . ALA A 1 887 ? 37.417 -13.758 -3.328 1.00 93.75 887 ALA A N 1
ATOM 6913 C CA . ALA A 1 887 ? 36.599 -14.956 -3.554 1.00 93.75 887 ALA A CA 1
ATOM 6914 C C . ALA A 1 887 ? 35.670 -14.798 -4.774 1.00 93.75 887 ALA A C 1
ATOM 6916 O O . ALA A 1 887 ? 34.573 -15.357 -4.823 1.00 93.75 887 ALA A O 1
ATOM 6917 N N . GLY A 1 888 ? 36.054 -13.948 -5.729 1.00 92.12 888 GLY A N 1
ATOM 6918 C CA . GLY A 1 888 ? 35.280 -13.713 -6.940 1.00 92.12 888 GLY A CA 1
ATOM 6919 C C . GLY A 1 888 ? 35.934 -12.729 -7.906 1.00 92.12 888 GLY A C 1
ATOM 6920 O O . GLY A 1 888 ? 36.923 -12.065 -7.591 1.00 92.12 888 GLY A O 1
ATOM 6921 N N . GLY A 1 889 ? 35.359 -12.645 -9.109 1.00 92.56 889 GLY A N 1
ATOM 6922 C CA . GLY A 1 889 ? 35.849 -11.769 -10.173 1.00 92.56 889 GLY A CA 1
ATOM 6923 C C . GLY A 1 889 ? 35.651 -10.289 -9.848 1.00 92.56 889 GLY A C 1
ATOM 6924 O O . GLY A 1 889 ? 36.606 -9.522 -9.888 1.00 92.56 889 GLY A O 1
ATOM 6925 N N . ARG A 1 890 ? 34.429 -9.900 -9.462 1.00 95.12 890 ARG A N 1
ATOM 6926 C CA . ARG A 1 890 ? 34.151 -8.604 -8.822 1.00 95.12 890 ARG A CA 1
ATOM 6927 C C . ARG A 1 890 ? 34.335 -8.763 -7.318 1.00 95.12 890 ARG A C 1
ATOM 6929 O O . ARG A 1 890 ? 33.699 -9.633 -6.725 1.00 95.12 890 ARG A O 1
ATOM 6936 N N . VAL A 1 891 ? 35.188 -7.945 -6.714 1.00 96.00 891 VAL A N 1
ATOM 6937 C CA . VAL A 1 891 ? 35.603 -8.074 -5.308 1.00 96.00 891 VAL A CA 1
ATOM 6938 C C . VAL A 1 891 ? 34.897 -7.038 -4.440 1.00 96.00 891 VAL A C 1
ATOM 6940 O O . VAL A 1 891 ? 34.283 -7.407 -3.442 1.00 96.00 891 VAL A O 1
ATOM 6943 N N . PHE A 1 892 ? 34.908 -5.769 -4.852 1.00 95.31 892 PHE A N 1
ATOM 6944 C CA . PHE A 1 892 ? 34.227 -4.679 -4.152 1.00 95.31 892 PHE A CA 1
ATOM 6945 C C . PHE A 1 892 ? 33.428 -3.799 -5.101 1.00 95.31 892 PHE A C 1
ATOM 6947 O O . PHE A 1 892 ? 33.664 -3.768 -6.306 1.00 95.31 892 PHE A O 1
ATOM 6954 N N . SER A 1 893 ? 32.505 -3.053 -4.515 1.00 94.38 893 SER A N 1
ATOM 6955 C CA . SER A 1 893 ? 31.694 -2.030 -5.148 1.00 94.38 893 SER A CA 1
ATOM 6956 C C . SER A 1 893 ? 31.725 -0.814 -4.222 1.00 94.38 893 SER A C 1
ATOM 6958 O O . SER A 1 893 ? 31.111 -0.832 -3.155 1.00 94.38 893 SER A O 1
ATOM 6960 N N . VAL A 1 894 ? 32.527 0.192 -4.567 1.00 93.56 894 VAL A N 1
ATOM 6961 C CA . VAL A 1 894 ? 32.715 1.394 -3.747 1.00 93.56 894 VAL A CA 1
ATOM 6962 C C . VAL A 1 894 ? 31.752 2.464 -4.224 1.00 93.56 894 VAL A C 1
ATOM 6964 O O . VAL A 1 894 ? 31.909 2.977 -5.329 1.00 93.56 894 VAL A O 1
ATOM 6967 N N . SER A 1 895 ? 30.772 2.789 -3.390 1.00 92.44 895 SER A N 1
ATOM 6968 C CA . SER A 1 895 ? 29.679 3.704 -3.700 1.00 92.44 895 SER A CA 1
ATOM 6969 C C . SER A 1 895 ? 29.777 4.971 -2.866 1.00 92.44 895 SER A C 1
ATOM 6971 O O . SER A 1 895 ? 30.089 4.901 -1.683 1.00 92.44 895 SER A O 1
ATOM 6973 N N . ALA A 1 896 ? 29.486 6.124 -3.451 1.00 90.25 896 ALA A N 1
ATOM 6974 C CA . ALA A 1 896 ? 29.366 7.385 -2.735 1.00 90.25 896 ALA A CA 1
ATOM 6975 C C . ALA A 1 896 ? 28.095 8.121 -3.148 1.00 90.25 896 ALA A C 1
ATOM 6977 O O . ALA A 1 896 ? 27.613 7.930 -4.264 1.00 90.25 896 ALA A O 1
ATOM 6978 N N . VAL A 1 897 ? 27.585 8.978 -2.262 1.00 90.00 897 VAL A N 1
ATOM 6979 C CA . VAL A 1 897 ? 26.467 9.888 -2.531 1.00 90.00 897 VAL A CA 1
ATOM 6980 C C . VAL A 1 897 ? 26.857 11.314 -2.158 1.00 90.00 897 VAL A C 1
ATOM 6982 O O . VAL A 1 897 ? 27.192 11.581 -1.014 1.00 90.00 897 VAL A O 1
ATOM 6985 N N . ARG A 1 898 ? 26.804 12.270 -3.086 1.00 90.25 898 ARG A N 1
ATOM 6986 C CA . ARG A 1 898 ? 27.004 13.700 -2.775 1.00 90.25 898 ARG A CA 1
ATOM 6987 C C . ARG A 1 898 ? 26.029 14.552 -3.576 1.00 90.25 898 ARG A C 1
ATOM 6989 O O . ARG A 1 898 ? 25.294 14.071 -4.430 1.00 90.25 898 ARG A O 1
ATOM 6996 N N . ARG A 1 899 ? 26.025 15.859 -3.310 1.00 89.19 899 ARG A N 1
ATOM 6997 C CA . ARG A 1 899 ? 25.137 16.811 -3.994 1.00 89.19 899 ARG A CA 1
ATOM 6998 C C . ARG A 1 899 ? 25.456 16.977 -5.474 1.00 89.19 899 ARG A C 1
ATOM 7000 O O . ARG A 1 899 ? 24.547 17.238 -6.253 1.00 89.19 899 ARG A O 1
ATOM 7007 N N . THR A 1 900 ? 26.724 16.857 -5.860 1.00 90.81 900 THR A N 1
ATOM 7008 C CA . THR A 1 900 ? 27.158 17.038 -7.249 1.00 90.81 900 THR A CA 1
ATOM 7009 C C . THR A 1 900 ? 27.849 15.788 -7.778 1.00 90.81 900 THR A C 1
ATOM 7011 O O . THR A 1 900 ? 28.535 15.081 -7.034 1.00 90.81 900 THR A O 1
ATOM 7014 N N . LEU A 1 901 ? 27.692 15.511 -9.075 1.00 91.56 901 LEU A N 1
ATOM 7015 C CA . LEU A 1 901 ? 28.310 14.348 -9.708 1.00 91.56 901 LEU A CA 1
ATOM 7016 C C . LEU A 1 901 ? 29.848 14.335 -9.562 1.00 91.56 901 LEU A C 1
ATOM 7018 O O . LEU A 1 901 ? 30.364 13.304 -9.139 1.00 91.56 901 LEU A O 1
ATOM 7022 N N . PRO A 1 902 ? 30.597 15.437 -9.797 1.00 92.44 902 PRO A N 1
ATOM 7023 C CA . PRO A 1 902 ? 32.056 15.424 -9.644 1.00 92.44 902 PRO A CA 1
ATOM 7024 C C . PRO A 1 902 ? 32.528 15.092 -8.222 1.00 92.44 902 PRO A C 1
ATOM 7026 O O . PRO A 1 902 ? 33.448 14.296 -8.054 1.00 92.44 902 PRO A O 1
ATOM 7029 N N . GLU A 1 903 ? 31.878 15.651 -7.194 1.00 90.06 903 GLU A N 1
ATOM 7030 C CA . GLU A 1 903 ? 32.194 15.339 -5.791 1.00 90.06 903 GLU A CA 1
ATOM 7031 C C . GLU A 1 903 ? 31.885 13.877 -5.457 1.00 90.06 903 GLU A C 1
ATOM 7033 O O . GLU A 1 903 ? 32.623 13.235 -4.712 1.00 90.06 903 GLU A O 1
ATOM 7038 N N . THR A 1 904 ? 30.795 13.348 -6.014 1.00 91.81 904 THR A N 1
ATOM 7039 C CA . THR A 1 904 ? 30.383 11.954 -5.820 1.00 91.81 904 THR A CA 1
ATOM 7040 C C . THR A 1 904 ? 31.397 10.992 -6.441 1.00 91.81 904 THR A C 1
ATOM 7042 O O . THR A 1 904 ? 31.793 10.015 -5.811 1.00 91.81 904 THR A O 1
ATOM 7045 N N . VAL A 1 905 ? 31.849 11.286 -7.663 1.00 93.94 905 VAL A N 1
ATOM 7046 C CA . VAL A 1 905 ? 32.856 10.492 -8.379 1.00 93.94 905 VAL A CA 1
ATOM 7047 C C . VAL A 1 905 ? 34.183 10.490 -7.621 1.00 93.94 905 VAL A C 1
ATOM 7049 O O . VAL A 1 905 ? 34.739 9.420 -7.375 1.00 93.94 905 VAL A O 1
ATOM 7052 N N . GLU A 1 906 ? 34.667 11.660 -7.192 1.00 90.88 906 GLU A N 1
ATOM 7053 C CA . GLU A 1 906 ? 35.912 11.751 -6.422 1.00 90.88 906 GLU A CA 1
ATOM 7054 C C . GLU A 1 906 ? 35.815 10.970 -5.106 1.00 90.88 906 GLU A C 1
ATOM 7056 O O . GLU A 1 906 ? 36.712 10.191 -4.793 1.00 90.88 906 GLU A O 1
ATOM 7061 N N . ALA A 1 907 ? 34.700 11.092 -4.379 1.00 87.75 907 ALA A N 1
ATOM 7062 C CA . ALA A 1 907 ? 34.479 10.368 -3.128 1.00 87.75 907 ALA A CA 1
ATOM 7063 C C . ALA A 1 907 ? 34.441 8.838 -3.315 1.00 87.75 907 ALA A C 1
ATOM 7065 O O . ALA A 1 907 ? 34.908 8.094 -2.447 1.00 87.75 907 ALA A O 1
ATOM 7066 N N . ALA A 1 908 ? 33.915 8.347 -4.443 1.00 91.00 908 ALA A N 1
ATOM 7067 C CA . ALA A 1 908 ? 33.960 6.924 -4.772 1.00 91.00 908 ALA A CA 1
ATOM 7068 C C . ALA A 1 908 ? 35.407 6.462 -5.031 1.00 91.00 908 ALA A C 1
ATOM 7070 O O . ALA A 1 908 ? 35.845 5.455 -4.473 1.00 91.00 908 ALA A O 1
ATOM 7071 N N . TYR A 1 909 ? 36.192 7.225 -5.801 1.00 93.19 909 TYR A N 1
ATOM 7072 C CA . TYR A 1 909 ? 37.608 6.912 -6.034 1.00 93.19 909 TYR A CA 1
ATOM 7073 C C . TYR A 1 909 ? 38.476 7.047 -4.779 1.00 93.19 909 TYR A C 1
ATOM 7075 O O . TYR A 1 909 ? 39.414 6.268 -4.611 1.00 93.19 909 TYR A O 1
ATOM 7083 N N . GLU A 1 910 ? 38.166 7.976 -3.874 1.00 87.00 910 GLU A N 1
ATOM 7084 C CA . GLU A 1 910 ? 38.777 8.049 -2.543 1.00 87.00 910 GLU A CA 1
ATOM 7085 C C . GLU A 1 910 ? 38.601 6.737 -1.779 1.00 87.00 910 GLU A C 1
ATOM 7087 O O . GLU A 1 910 ? 39.580 6.204 -1.258 1.00 87.00 910 GLU A O 1
ATOM 7092 N N . GLY A 1 911 ? 37.388 6.178 -1.773 1.00 86.75 911 GLY A N 1
ATOM 7093 C CA . GLY A 1 911 ? 37.127 4.883 -1.147 1.00 86.75 911 GLY A CA 1
ATOM 7094 C C . GLY A 1 911 ? 37.864 3.724 -1.829 1.00 86.75 911 GLY A C 1
ATOM 7095 O O . GLY A 1 911 ? 38.381 2.846 -1.142 1.00 86.75 911 GLY A O 1
ATOM 7096 N N . VAL A 1 912 ? 37.993 3.735 -3.163 1.00 91.00 912 VAL A N 1
ATOM 7097 C CA . VAL A 1 912 ? 38.772 2.715 -3.895 1.00 91.00 912 VAL A CA 1
ATOM 7098 C C . VAL A 1 912 ? 40.244 2.737 -3.481 1.00 91.00 912 VAL A C 1
ATOM 7100 O O . VAL A 1 912 ? 40.835 1.677 -3.283 1.00 91.00 912 VAL A O 1
ATOM 7103 N N . ARG A 1 913 ? 40.835 3.925 -3.281 1.00 89.00 913 ARG A N 1
ATOM 7104 C CA . ARG A 1 913 ? 42.238 4.079 -2.841 1.00 89.00 913 ARG A CA 1
ATOM 7105 C C . ARG A 1 913 ? 42.515 3.493 -1.456 1.00 89.00 913 ARG A C 1
ATOM 7107 O O . ARG A 1 913 ? 43.674 3.278 -1.107 1.00 89.00 913 ARG A O 1
ATOM 7114 N N . CYS A 1 914 ? 41.470 3.227 -0.682 1.00 84.69 914 CYS A N 1
ATOM 7115 C CA . CYS A 1 914 ? 41.565 2.631 0.641 1.00 84.69 914 CYS A CA 1
ATOM 7116 C C . CYS A 1 914 ? 41.601 1.095 0.600 1.00 84.69 914 CYS A C 1
ATOM 7118 O O . CYS A 1 914 ? 41.802 0.470 1.636 1.00 84.69 914 CYS A O 1
ATOM 7120 N N . ILE A 1 915 ? 41.466 0.475 -0.577 1.00 88.75 915 ILE A N 1
ATOM 7121 C CA . ILE A 1 915 ? 41.488 -0.978 -0.775 1.00 88.75 915 ILE A CA 1
ATOM 7122 C C . ILE A 1 915 ? 42.761 -1.361 -1.529 1.00 88.75 915 ILE A C 1
ATOM 7124 O O . ILE A 1 915 ? 43.114 -0.741 -2.528 1.00 88.75 915 ILE A O 1
ATOM 7128 N N . THR A 1 916 ? 43.447 -2.413 -1.082 1.00 90.06 916 THR A N 1
ATOM 7129 C CA . THR A 1 916 ? 44.592 -2.984 -1.803 1.00 90.06 916 THR A CA 1
ATOM 7130 C C . THR A 1 916 ? 44.603 -4.508 -1.714 1.00 90.06 916 THR A C 1
ATOM 7132 O O . THR A 1 916 ? 44.401 -5.087 -0.648 1.00 90.06 916 THR A O 1
ATOM 7135 N N . PHE A 1 917 ? 44.860 -5.167 -2.841 1.00 94.19 917 PHE A N 1
ATOM 7136 C CA . PHE A 1 917 ? 45.187 -6.591 -2.933 1.00 94.19 917 PHE A CA 1
ATOM 7137 C C . PHE A 1 917 ? 45.956 -6.855 -4.234 1.00 94.19 917 PHE A C 1
ATOM 7139 O O . PHE A 1 917 ? 45.987 -6.015 -5.140 1.00 94.19 917 PHE A O 1
ATOM 7146 N N . SER A 1 918 ? 46.609 -8.013 -4.326 1.00 93.62 918 SER A N 1
ATOM 7147 C CA . SER A 1 918 ? 47.407 -8.378 -5.500 1.00 93.62 918 SER A CA 1
ATOM 7148 C C . SER A 1 918 ? 46.542 -8.458 -6.763 1.00 93.62 918 SER A C 1
ATOM 7150 O O . SER A 1 918 ? 45.527 -9.150 -6.790 1.00 93.62 918 SER A O 1
ATOM 7152 N N . GLY A 1 919 ? 46.939 -7.751 -7.824 1.00 90.69 919 GLY A N 1
ATOM 7153 C CA . GLY A 1 919 ? 46.216 -7.772 -9.100 1.00 90.69 919 GLY A CA 1
ATOM 7154 C C . GLY A 1 919 ? 44.869 -7.040 -9.085 1.00 90.69 919 GLY A C 1
ATOM 7155 O O . GLY A 1 919 ? 44.020 -7.319 -9.926 1.00 90.69 919 GLY A O 1
ATOM 7156 N N . MET A 1 920 ? 44.648 -6.119 -8.148 1.00 94.12 920 MET A N 1
ATOM 7157 C CA . MET A 1 920 ? 43.468 -5.255 -8.143 1.00 94.12 920 MET A CA 1
ATOM 7158 C C . MET A 1 920 ? 43.353 -4.437 -9.443 1.00 94.12 920 MET A C 1
ATOM 7160 O O . MET A 1 920 ? 44.315 -3.792 -9.856 1.00 94.12 920 MET A O 1
ATOM 7164 N N . GLN A 1 921 ? 42.171 -4.431 -10.067 1.00 94.75 921 GLN A N 1
ATOM 7165 C CA . GLN A 1 921 ? 41.849 -3.606 -11.240 1.00 94.75 921 GLN A CA 1
ATOM 7166 C C . GLN A 1 921 ? 40.485 -2.918 -11.086 1.00 94.75 921 GLN A C 1
ATOM 7168 O O . GLN A 1 921 ? 39.548 -3.493 -10.537 1.00 94.75 921 GLN A O 1
ATOM 7173 N N . TYR A 1 922 ? 40.364 -1.689 -11.577 1.00 96.56 922 TYR A N 1
ATOM 7174 C CA . TYR A 1 922 ? 39.123 -0.913 -11.624 1.00 96.56 922 TYR A CA 1
ATOM 7175 C C . TYR A 1 922 ? 39.225 0.126 -12.748 1.00 96.56 922 TYR A C 1
ATOM 7177 O O . TYR A 1 922 ? 40.327 0.443 -13.200 1.00 96.56 922 TYR A O 1
ATOM 7185 N N . ARG A 1 923 ? 38.084 0.638 -13.215 1.00 96.38 923 ARG A N 1
ATOM 7186 C CA . ARG A 1 923 ? 38.049 1.716 -14.214 1.00 96.38 923 ARG A CA 1
ATOM 7187 C C . ARG A 1 923 ? 38.250 3.070 -13.566 1.00 96.38 923 ARG A C 1
ATOM 7189 O O . ARG A 1 923 ? 37.772 3.261 -12.457 1.00 96.38 923 ARG A O 1
ATOM 7196 N N . THR A 1 924 ? 38.901 3.994 -14.269 1.00 94.81 924 THR A N 1
ATOM 7197 C CA . THR A 1 924 ? 39.153 5.369 -13.800 1.00 94.81 924 THR A CA 1
ATOM 7198 C C . THR A 1 924 ? 38.262 6.419 -14.467 1.00 94.81 924 THR A C 1
ATOM 7200 O O . THR A 1 924 ? 38.315 7.596 -14.118 1.00 94.81 924 THR A O 1
ATOM 7203 N N . ASP A 1 925 ? 37.387 5.998 -15.384 1.00 93.50 925 ASP A N 1
ATOM 7204 C CA . ASP A 1 925 ? 36.532 6.871 -16.193 1.00 93.50 925 ASP A CA 1
ATOM 7205 C C . ASP A 1 925 ? 35.021 6.696 -15.935 1.00 93.50 925 ASP A C 1
ATOM 7207 O O . ASP A 1 925 ? 34.207 7.141 -16.748 1.00 93.50 925 ASP A O 1
ATOM 7211 N N . ILE A 1 926 ? 34.616 6.070 -14.821 1.00 93.00 926 ILE A N 1
ATOM 7212 C CA . ILE A 1 926 ? 33.196 5.996 -14.431 1.00 93.00 926 ILE A CA 1
ATOM 7213 C C . ILE A 1 926 ? 32.609 7.414 -14.336 1.00 93.00 926 ILE A C 1
ATOM 7215 O O . ILE A 1 926 ? 33.211 8.295 -13.722 1.00 93.00 926 ILE A O 1
ATOM 7219 N N . ALA A 1 927 ? 31.451 7.624 -14.976 1.00 88.31 927 ALA A N 1
ATOM 7220 C CA . ALA A 1 927 ? 30.757 8.914 -15.104 1.00 88.31 927 ALA A CA 1
ATOM 7221 C C . ALA A 1 927 ? 31.513 10.010 -15.892 1.00 88.31 927 ALA A C 1
ATOM 7223 O O . ALA A 1 927 ? 31.101 11.171 -15.909 1.00 88.31 927 ALA A O 1
ATOM 7224 N N . SER A 1 928 ? 32.603 9.668 -16.589 1.00 81.06 928 SER A N 1
ATOM 7225 C CA . SER A 1 928 ? 33.313 10.611 -17.461 1.00 81.06 928 SER A CA 1
ATOM 7226 C C . SER A 1 928 ? 32.669 10.681 -18.851 1.00 81.06 928 SER A C 1
ATOM 7228 O O . SER A 1 928 ? 32.594 9.678 -19.565 1.00 81.06 928 SER A O 1
ATOM 7230 N N . SER A 1 929 ? 32.244 11.881 -19.269 1.00 57.53 929 SER A N 1
ATOM 7231 C CA . SER A 1 929 ? 31.585 12.096 -20.569 1.00 57.53 929 SER A CA 1
ATOM 7232 C C . SER A 1 929 ? 32.453 11.674 -21.767 1.00 57.53 929 SER A C 1
ATOM 7234 O O . SER A 1 929 ? 33.682 11.753 -21.729 1.00 57.53 929 SER A O 1
ATOM 7236 N N . ASN A 1 930 ? 31.820 11.318 -22.890 1.00 43.88 930 ASN A N 1
ATOM 7237 C CA . ASN A 1 930 ? 32.518 11.136 -24.170 1.00 43.88 930 ASN A CA 1
ATOM 7238 C C . ASN A 1 930 ? 33.176 12.439 -24.686 1.00 43.88 930 ASN A C 1
ATOM 7240 O O . ASN A 1 930 ? 34.165 12.369 -25.412 1.00 43.88 930 ASN A O 1
ATOM 7244 N N . ALA A 1 931 ? 32.680 13.621 -24.294 1.00 33.88 931 ALA A N 1
ATOM 7245 C CA . ALA A 1 931 ? 33.160 14.927 -24.764 1.00 33.88 931 ALA A CA 1
ATOM 7246 C C . ALA A 1 931 ? 34.453 15.404 -24.068 1.00 33.88 931 ALA A C 1
ATOM 7248 O O . ALA A 1 931 ? 35.286 16.063 -24.689 1.00 33.88 931 ALA A O 1
ATOM 7249 N N . SER A 1 932 ? 34.685 15.016 -22.810 1.00 35.53 932 SER A N 1
ATOM 7250 C CA . SER A 1 932 ? 35.940 15.285 -22.086 1.00 35.53 932 SER A CA 1
ATOM 7251 C C . SER A 1 932 ? 37.120 14.423 -22.571 1.00 35.53 932 SER A C 1
ATOM 7253 O O . SER A 1 932 ? 38.273 14.702 -22.235 1.00 35.53 932 SER A O 1
ATOM 7255 N N . ARG A 1 933 ? 36.869 13.421 -23.431 1.00 40.75 933 ARG A N 1
ATOM 7256 C CA . ARG A 1 933 ? 37.889 12.501 -23.973 1.00 40.75 933 ARG A CA 1
ATOM 7257 C C . ARG A 1 933 ? 38.821 13.133 -25.012 1.00 40.75 933 ARG A C 1
ATOM 7259 O O . ARG A 1 933 ? 39.893 12.592 -25.254 1.00 40.75 933 ARG A O 1
ATOM 7266 N N . GLY A 1 934 ? 38.458 14.283 -25.587 1.00 25.92 934 GLY A N 1
ATOM 7267 C CA . GLY A 1 934 ? 39.296 14.999 -26.559 1.00 25.92 934 GLY A CA 1
ATOM 7268 C C . GLY A 1 934 ? 40.419 15.852 -25.952 1.00 25.92 934 GLY A C 1
ATOM 7269 O O . GLY A 1 934 ? 41.296 16.295 -26.684 1.00 25.92 934 GLY A O 1
ATOM 7270 N N . LEU A 1 935 ? 40.406 16.096 -24.635 1.00 27.42 935 LEU A N 1
ATOM 7271 C CA . LEU A 1 935 ? 41.373 16.986 -23.972 1.00 27.42 935 LEU A CA 1
ATOM 7272 C C . LEU A 1 935 ? 42.433 16.223 -23.158 1.00 27.42 935 LEU A C 1
ATOM 7274 O O . LEU A 1 935 ? 43.586 16.653 -23.113 1.00 27.42 935 LEU A O 1
ATOM 7278 N N . ALA A 1 936 ? 42.090 15.060 -22.592 1.00 26.30 936 ALA A N 1
ATOM 7279 C CA . ALA A 1 936 ? 42.995 14.278 -21.739 1.00 26.30 936 ALA A CA 1
ATOM 7280 C C . ALA A 1 936 ? 44.053 13.460 -22.511 1.00 26.30 936 ALA A C 1
ATOM 7282 O O . ALA A 1 936 ? 45.126 13.185 -21.974 1.00 26.30 936 ALA A O 1
ATOM 7283 N N . SER A 1 937 ? 43.827 13.135 -23.792 1.00 26.80 937 SER A N 1
ATOM 7284 C CA . SER A 1 937 ? 44.831 12.446 -24.627 1.00 26.80 937 SER A CA 1
ATOM 7285 C C . SER A 1 937 ? 46.063 13.305 -24.942 1.00 26.80 937 SER A C 1
ATOM 7287 O O . SER A 1 937 ? 47.040 12.801 -25.489 1.00 26.80 937 SER A O 1
ATOM 7289 N N . THR A 1 938 ? 46.035 14.594 -24.596 1.00 27.83 938 THR A N 1
ATOM 7290 C CA . THR A 1 938 ? 47.137 15.537 -24.834 1.00 27.83 938 THR A CA 1
ATOM 7291 C C . THR A 1 938 ? 48.067 15.712 -23.630 1.00 27.83 938 THR A C 1
ATOM 7293 O O . THR A 1 938 ? 49.114 16.329 -23.788 1.00 27.83 938 THR A O 1
ATOM 7296 N N . GLN A 1 939 ? 47.731 15.178 -22.447 1.00 26.44 939 GLN A N 1
ATOM 7297 C CA . GLN A 1 939 ? 48.503 15.427 -21.215 1.00 26.44 939 GLN A CA 1
ATOM 7298 C C . GLN A 1 939 ? 49.180 14.201 -20.585 1.00 26.44 939 GLN A C 1
ATOM 7300 O O . GLN A 1 939 ? 49.983 14.387 -19.683 1.00 26.44 939 GLN A O 1
ATOM 7305 N N . ILE A 1 940 ? 48.948 12.974 -21.071 1.00 29.20 940 ILE A N 1
ATOM 7306 C CA . ILE A 1 940 ? 49.578 11.761 -20.496 1.00 29.20 940 ILE A CA 1
ATOM 7307 C C . ILE A 1 940 ? 50.821 11.295 -21.291 1.00 29.20 940 ILE A C 1
ATOM 7309 O O . ILE A 1 940 ? 51.578 10.455 -20.829 1.00 29.20 940 ILE A O 1
ATOM 7313 N N . ASN A 1 941 ? 51.126 11.908 -22.442 1.00 26.89 941 ASN A N 1
ATOM 7314 C CA . ASN A 1 941 ? 52.391 11.670 -23.168 1.00 26.89 941 ASN A CA 1
ATOM 7315 C C . ASN A 1 941 ? 53.548 12.582 -22.710 1.00 26.89 941 ASN A C 1
ATOM 7317 O O . ASN A 1 941 ? 54.537 12.727 -23.426 1.00 26.89 941 ASN A O 1
ATOM 7321 N N . ALA A 1 942 ? 53.425 13.228 -21.551 1.00 26.16 942 ALA A N 1
ATOM 7322 C CA . ALA A 1 942 ? 54.437 14.128 -21.014 1.00 26.16 942 ALA A CA 1
ATOM 7323 C C . ALA A 1 942 ? 54.636 13.885 -19.514 1.00 26.16 942 ALA A C 1
ATOM 7325 O O . ALA A 1 942 ? 54.291 14.742 -18.716 1.00 26.16 942 ALA A O 1
ATOM 7326 N N . GLU A 1 943 ? 55.122 12.696 -19.157 1.00 27.09 943 GLU A N 1
ATOM 7327 C CA . GLU A 1 943 ? 56.117 12.440 -18.098 1.00 27.09 943 GLU A CA 1
ATOM 7328 C C . GLU A 1 943 ? 56.289 10.914 -17.961 1.00 27.09 943 GLU A C 1
ATOM 7330 O O . GLU A 1 943 ? 55.342 10.199 -17.636 1.00 27.09 943 GLU A O 1
ATOM 7335 N N . GLU A 1 944 ? 57.488 10.446 -18.336 1.00 29.38 944 GLU A N 1
ATOM 7336 C CA . GLU A 1 944 ? 58.005 9.068 -18.217 1.00 29.38 944 GLU A CA 1
ATOM 7337 C C . GLU A 1 944 ? 58.136 8.593 -16.766 1.00 29.38 944 GLU A C 1
ATOM 7339 O O . GLU A 1 944 ? 58.580 9.401 -15.915 1.00 29.38 944 GLU A O 1
#

Sequence (944 aa):
MPDSPVPNDAGDHGSSLPELSIEEPSRSGFQTSDEPHPTDVIAGGPATTKVGIQELRDAIPPHCFKPNHLWSLFYLFRDLAYAVLLLYLYSKIPALVSQSPFRLLQYPLLIAYSFAQGLVWTGLWIIAHECGHSAFSTSSFVNDAIGFVLHSFLLAPYFSWKSTHRRHHLYAGHMDKDINYVPPLRDVYAAKLGLNPGQLDELGEDAPIVLFLRIILQQTIGWNWYILSNITCPPSALVKEGMPTWRHSHFDPWGALFRTSEVTAIILSDVGCLITLASLWALYKSTASIEQVFWIYIAPWTWVNHWIVMITYLHHTHPSIPKYTSQEWTFILGATATMDRYFSWPFGIIGTHFFHNISTDHVIHHLFSKIPHYYAREATNAIVPLLGQQYKRGAFGWDQLKLSFARCQWVEADEAKDNANLSTQEAGERASEKATEKSSGHSLWYRSGPSPSPEYRMRQSAQDEAACPPTPSEYSCNLIKNRIRSSKNMRVLLIGKGGREHALAWKLSQTAEHVFVVPGNGGTASMAPNVSNIANVAMSDFQGLVTLARDLAVELVLPGPDDVVVDGIADVFEAAGIPCFAPSKAAAKLEGSKTFAKDFMRRYDIPTAEYRNFEVYDQAKEYLSSLSHRIVIKVSGLAAGKGVVLPETSDEAQRELREIMVDKKFGDVGGEVVIEEFLSGDEISILTFSDGHTFKSLPPGQDHKRIFDGSRGPNTGGMGVYGPTDFVSPALMTQIEDEIIAPTLRGLQTDGHPFCGMLFTGVMITPAGPKVLEYNVRFGDPETQSLVPLIDPGTDLAEICLSCTNGTLSDQALRVQEGYACNVVVASAGYPGKYNEGEKINIVPCSKGGLPEAFLYSGEIDLLTIKTDTNIFHAGTILRDGHLETAGGRVFSVSAVRRTLPETVEAAYEGVRCITFSGMQYRTDIASSNASRGLASTQINAEE

pLDDT: mean 82.32, std 20.81, range [24.02, 98.62]

InterPro domains:
  IPR000115 Phosphoribosylglycinamide synthetase [MF_00138] (490-931)
  IPR000115 Phosphoribosylglycinamide synthetase [PTHR43472] (489-930)
  IPR000115 Phosphoribosylglycinamide synthetase [TIGR00877] (490-929)
  IPR005804 Fatty acid desaturase domain [PF00487] (111-391)
  IPR011054 Rudiment single hybrid motif [SSF51246] (820-927)
  IPR011761 ATP-grasp fold [PS50975] (598-806)
  IPR013815 ATP-grasp fold, subdomain 1 [G3DSA:3.30.1490.20] (610-679)
  IPR016185 Pre-ATP-grasp domain superfamily [SSF52440] (489-592)
  IPR020559 Phosphoribosylglycinamide synthetase, conserved site [PS00184] (778-785)
  IPR020560 Phosphoribosylglycinamide synthetase, C-domain [PF02843] (821-928)
  IPR020560 Phosphoribosylglycinamide synthetase, C-domain [SM01210] (820-935)
  IPR020561 Phosphoribosylglycinamide synthetase, ATP-grasp (A) domain [PF01071] (592-784)
  IPR020562 Phosphoribosylglycinamide synthetase, N-terminal [PF02844] (490-591)
  IPR037123 Phosphoribosylglycinamide synthetase, C-domain superfamily [G3DSA:3.90.600.10] (820-941)

Secondary structure (DSSP, 8-state):
-----------------------PPP--SS--TTPPPHHHHSPPPS--SSS-HHHHHHHS-TTTTS--HHHHHHHHHHHHHHHHHHHHHHHHHHHHHHTSS-GGGHHHHHHHHHHHHHHHHHHHHHHHHHHHTT-S-S-HHHHHHHHHHHHHHTT--HHHHHHHHHHHHHTTTBTTT--S--PPBHHHHHHHTT--GGGGTTS----HHHHHHHHHHHHHHHHHHHHHH-TTS-GGG-SSTT--GGG--TT-TTSTTS-GGGHHHHHHHHHHHHHHHHHHHHHHHHH--HHHHIIIIIHHHHHHHHHHHHHHHHHH--TT-EEB-TTT--HHHHHHSSEEEEEPTTTHHIIIIISTTTTTSHHHHHH-TTS-HHHHHHHHHHHHHHHGGGSEEEEESHHHHHHHHHH-SEEEE-HHHHHHHHTTS-SSS---S----------EEEE-------S------S------PPPPPS-GGGTGGGSS--GGG-EEEEEE-SHHHHHHHHHHTTT-SEEEEEE--TTGGGS-TTEEE--SS-TT-HHHHHHHHHHTT-SEEEE-SHHHHHTTHHHHHHHTT--B-S--HHHHHHHH-HHHHHHHHHHTT--B--EEEESSHHHHHHHHHH--S-EEEEESS--TT--EE--SSHHHHHHHHHHHHTS-TTTTTTSSEEEEE---SEEEEEEEEEESS-EEEPPPBEE--EEETTTEEEE-S-SEEEES-TTS-HHHHHHHIIIIIHHHHHHHHHTT---EEEEEEEEEEETTEEEEEEEESS--TTHHHHHGGGB-TTS-HHHHHHHHHTT-GGGS---B-SSEEEEEEEEETTTTSS----PBPEE---TTT---GGGSSSS---TT---SSEEEEESSEEEETTEEEE-SSEEEEEEEEESSHHHHHHHHHHHHTTEE-TTEE--S-TT--STTHHHHTTTSSS--

Foldseek 3Di:
DDDDDDDDDDDDPDPDDDDPPQPDDQDQLQDALPDDALCVRDPFADDLDPDDLVNLVVLFDPCLLAADLVVLVVLVVVLVVQLVVLLVVLVCLCVVLVPDPCVVVSVVSLLVSLLSNLLSLLLLQVSLVLLLNQQSHSDSVVSCVSNLQSCLLLLHLRSLCSLLVVQLLSQFLEQQAHLQAHFAALQVLQVVVVHGSVCQAVPDDDDVVVLVVVLVCCLQCVVVCCQQQSVRHDQNNWCDHPDDRRLNHLLNLPGRHDDVSHSVSSVSSVVSNVVSVVVLVVVCVVVVDPVCSCSSRVSSSSSSSNVVSLLVCLFQFDQLQWHAYPNQDGSLNSLLSTAAAAEDPPCRCSCVPSNLVCNGQVSLCSSNVSRHSVCSVSSCLSSQVVCFLSHHYDYRDDVSSSNRSFFANHKDDDPLSQCLVNVVPDPPDDPDDDDDDPPPDRIIGTGGTYDDDPDDDDDDDDDPHDDRGGDDDDPCPPPVVPPDDFQLDAEEEEEDAFLLSLLVLLQSVLRHVAYEYEQYFACQCFADPRGHGDDPDHLPPLVVVLVVCVVVVHQEYEYFDLCSQLVASCVSCVVSVHHYQFFGNVLSLQFFFVQVVVVLCVVLVFFAFDKDKDLDLVVVLVVLVVDDAWKWKAFTGDQQQQRIDGDPDSVSVNVVSCCQCPVVVSPPSRSMIMIGGDADAFKWKWKWAALLQDIDIFAIKGFQQAQEPPSDDGGHLTFKIKDDDPVCDPVLVVVCCVRPVVSSSVSCVVVVGHQGHIWMWIWGQGPVGIHTPGIHRYDGVVVSVWGVLQFDSPFNPRVCSVCSSVSNNVVGDRDGHAFMKMKGWKFAAQPVHDGDKFWFKAFAFQDPQTDDPPQPDDPNHNPHPHPFQKDKRAGQWHQDPNTIMGRDGTGIMIMGTDNYPVVRLVRSVSRVVRMDTPRIGIYPQGVPDPVCVVPVVVPPVPDD

Organism: NCBI:txid78410

Radius of gyration: 35.03 Å; chains: 1; bounding box: 122×74×97 Å